Protein AF-0000000085743441 (afdb_homodimer)

Secondary structure (DSSP, 8-state):
------------SBSEE--STT-SSPEEPPTTEEBSSSS--SGGG-EEPPTTB-TTS--TTSS-PBPTTEE-SBTTS--EE--STTEE-TTBS-EEPTTEE----STTB-HHHHHHHHHHHH--STT--GGGSB--SBEEPPEE-SSTTTB------SGGGGS--BPTTEESGGG-EEPTTEEEETTEEEEPPPHHHHHHHHHHHHHHHHHHHHHHHHHHHHHHHTTTSSS-PPPHHHHHHHHHHHHHHHHHHHHHHHHH-TT----TTHHHHHHHHHHTS--HHHHHHGGGGTSTT----HHHHHHHHHHHHHHHHHHHHHHHHHHHHHHHH-TTS-HHHHHHHHHHHHHHHHHHHHHHHHHHHHHHHHHHHTTSGGGEEEEE-EE--SSS-----EEEEESS-TTSBSSS-HHHHHHHHHHIIIIIIHHHHHHHHHHHHHH-------------SSS-----------TTTS----HHHHHHHTTB-GGGTTHHHHHHHHHHHHHHHHHHH-TT-HHHHHHHHHHHHHHHHHHHHH--BSSHHHHHHHHHHHHHHHHHHHHHHS---GGGHHHHHHHHHHHHHHHHHHHHHHHHHHHHHHHHHHHHHHHHHT---------/------------SBSEE--STT-SSPEEPPTTEEBSSSS--SGGG-EEPPTTB-TTS--TTSS-PBPTTEE-SBTTS--EE--STTEE-TTBS-EEPTTEE----STTB-HHHHHHHHHHHH--STT--GGGSB--SBEEPPEE-SSTTTB------SGGGGS--BPTTEESGGG-EEPTTEEEETTEEEEPPPHHHHHHHHHHHHHHHHHHHHHHHHHHHHHHHTTTSSS-PPPHHHHHHHHHHHHHHHHHHHHHHHHH-TT----THHHHHHHHHSS--S-HHHHHHGGGGTSTT----HHHHHHHHHHHHHHHHHHHHHHHHHHHHHHHH-TTS-HHHHHHHHHHHHHHHHHHHHHHHHHHHHHHHHHHHTTSGGGEEEEE-EE--SSS-----EEEEESS-TTSBSSTTHHHHHHHHHHIIIIIIHHHHHHHHHHHHHH-------------SSS-----------TTTS----HHHHHHHTTB-GGGTTHHHHHHHHHHHHHHHHHHH-SS-HHHHHHHHHHHHHHHHHHHHH--BSSHHHHHHHHHHHHHHHHHHHHHHS---GGGHHHHHHHHHHHHHHHHHHHHHHHHHHHHHHHHHHHHHHHHHT---------

Radius of gyration: 42.34 Å; Cα contacts (8 Å, |Δi|>4): 1750; chains: 2; bounding box: 113×166×109 Å

Nearest PDB structures (foldseek):
  2ap3-assembly1_A  TM=2.625E-01  e=8.427E+00  Staphylococcus aureus subsp. aureus MW2
  5oxf-assembly1_C  TM=1.402E-01  e=6.826E+00  Campylobacter jejuni

Structure (mmCIF, N/CA/C/O backbone):
data_AF-0000000085743441-model_v1
#
loop_
_entity.id
_entity.type
_entity.pdbx_description
1 polymer 'Uncharacterized protein'
#
loop_
_atom_site.group_PDB
_atom_site.id
_atom_site.type_symbol
_atom_site.label_atom_id
_atom_site.label_alt_id
_atom_site.label_comp_id
_atom_site.label_asym_id
_atom_site.label_entity_id
_atom_site.label_seq_id
_atom_site.pdbx_PDB_ins_code
_atom_site.Cartn_x
_atom_site.Cartn_y
_atom_site.Cartn_z
_atom_site.occupancy
_atom_site.B_iso_or_equiv
_atom_site.auth_seq_id
_atom_site.auth_comp_id
_atom_site.auth_asym_id
_atom_site.auth_atom_id
_atom_site.pdbx_PDB_model_num
ATOM 1 N N . MET A 1 1 ? 37.531 -74.938 -34.062 1 22.19 1 MET A N 1
ATOM 2 C CA . MET A 1 1 ? 36.188 -74.375 -33.844 1 22.19 1 MET A CA 1
ATOM 3 C C . MET A 1 1 ? 36.188 -73.312 -32.75 1 22.19 1 MET A C 1
ATOM 5 O O . MET A 1 1 ? 36.156 -73.688 -31.562 1 22.19 1 MET A O 1
ATOM 9 N N . GLU A 1 2 ? 37.031 -72.312 -32.781 1 28.19 2 GLU A N 1
ATOM 10 C CA . GLU A 1 2 ? 37.219 -71.188 -31.875 1 28.19 2 GLU A CA 1
ATOM 11 C C . GLU A 1 2 ? 35.875 -70.5 -31.547 1 28.19 2 GLU A C 1
ATOM 13 O O . GLU A 1 2 ? 35.125 -70.188 -32.438 1 28.19 2 GLU A O 1
ATOM 18 N N . MET A 1 3 ? 35.188 -70.875 -30.422 1 28.81 3 MET A N 1
ATOM 19 C CA . MET A 1 3 ? 33.969 -70.312 -29.844 1 28.81 3 MET A CA 1
ATOM 20 C C . MET A 1 3 ? 34 -68.812 -29.859 1 28.81 3 MET A C 1
ATOM 22 O O . MET A 1 3 ? 34.906 -68.188 -29.312 1 28.81 3 MET A O 1
ATOM 26 N N . ALA A 1 4 ? 33.719 -68.25 -31.016 1 35.31 4 ALA A N 1
ATOM 27 C CA . ALA A 1 4 ? 33.562 -66.812 -31.234 1 35.31 4 ALA A CA 1
ATOM 28 C C . ALA A 1 4 ? 32.844 -66.188 -30.062 1 35.31 4 ALA A C 1
ATOM 30 O O . ALA A 1 4 ? 31.812 -66.688 -29.594 1 35.31 4 ALA A O 1
ATOM 31 N N . THR A 1 5 ? 33.562 -65.75 -29.156 1 35.88 5 THR A N 1
ATOM 32 C CA . THR A 1 5 ? 33.156 -64.875 -28.062 1 35.88 5 THR A CA 1
ATOM 33 C C . THR A 1 5 ? 31.969 -63.969 -28.484 1 35.88 5 THR A C 1
ATOM 35 O O . THR A 1 5 ? 32.031 -63.312 -29.516 1 35.88 5 THR A O 1
ATOM 38 N N . GLU A 1 6 ? 30.703 -64.438 -28.312 1 35.22 6 GLU A N 1
ATOM 39 C CA . GLU A 1 6 ? 29.438 -63.719 -28.297 1 35.22 6 GLU A CA 1
ATOM 40 C C . GLU A 1 6 ? 29.609 -62.281 -27.828 1 35.22 6 GLU A C 1
ATOM 42 O O . GLU A 1 6 ? 29.797 -62.031 -26.625 1 35.22 6 GLU A O 1
ATOM 47 N N . THR A 1 7 ? 30.469 -61.5 -28.406 1 38.34 7 THR A N 1
ATOM 48 C CA . THR A 1 7 ? 30.547 -60.094 -28.062 1 38.34 7 THR A CA 1
ATOM 49 C C . THR A 1 7 ? 29.172 -59.5 -27.828 1 38.34 7 THR A C 1
ATOM 51 O O . THR A 1 7 ? 28.359 -59.406 -28.75 1 38.34 7 THR A O 1
ATOM 54 N N . VAL A 1 8 ? 28.422 -59.812 -26.844 1 44.59 8 VAL A N 1
ATOM 55 C CA . VAL A 1 8 ? 27.25 -59.125 -26.328 1 44.59 8 VAL A CA 1
ATOM 56 C C . VAL A 1 8 ? 27.453 -57.625 -26.453 1 44.59 8 VAL A C 1
ATOM 58 O O . VAL A 1 8 ? 28.391 -57.062 -25.891 1 44.59 8 VAL A O 1
ATOM 61 N N . ASN A 1 9 ? 27.328 -57 -27.562 1 50.81 9 ASN A N 1
ATOM 62 C CA . ASN A 1 9 ? 27.297 -55.562 -27.672 1 50.81 9 ASN A CA 1
ATOM 63 C C . ASN A 1 9 ? 26.562 -54.906 -26.5 1 50.81 9 ASN A C 1
ATOM 65 O O . ASN A 1 9 ? 25.375 -55.188 -26.297 1 50.81 9 ASN A O 1
ATOM 69 N N . HIS A 1 10 ? 27.188 -54.562 -25.391 1 65.81 10 HIS A N 1
ATOM 70 C CA . HIS A 1 10 ? 26.797 -53.906 -24.141 1 65.81 10 HIS A CA 1
ATOM 71 C C . HIS A 1 10 ? 25.969 -52.656 -24.422 1 65.81 10 HIS A C 1
ATOM 73 O O . HIS A 1 10 ? 26.469 -51.656 -24.969 1 65.81 10 HIS A O 1
ATOM 79 N N . VAL A 1 11 ? 24.641 -52.844 -24.547 1 79.12 11 VAL A N 1
ATOM 80 C CA . VAL A 1 11 ? 23.734 -51.688 -24.672 1 79.12 11 VAL A CA 1
ATOM 81 C C . VAL A 1 11 ? 23.75 -50.875 -23.391 1 79.12 11 VAL A C 1
ATOM 83 O O . VAL A 1 11 ? 23.5 -51.406 -22.312 1 79.12 11 VAL A O 1
ATOM 86 N N . LYS A 1 12 ? 24.281 -49.656 -23.5 1 82 12 LYS A N 1
ATOM 87 C CA . LYS A 1 12 ? 24.312 -48.75 -22.375 1 82 12 LYS A CA 1
ATOM 88 C C . LYS A 1 12 ? 22.906 -48.344 -21.953 1 82 12 LYS A C 1
ATOM 90 O O . LYS A 1 12 ? 21.953 -48.469 -22.734 1 82 12 LYS A O 1
ATOM 95 N N . LYS A 1 13 ? 22.828 -47.906 -20.672 1 86.5 13 LYS A N 1
ATOM 96 C CA . LYS A 1 13 ? 21.578 -47.344 -20.188 1 86.5 13 LYS A CA 1
ATOM 97 C C . LYS A 1 13 ? 21.047 -46.25 -21.125 1 86.5 13 LYS A C 1
ATOM 99 O O . LYS A 1 13 ? 21.828 -45.5 -21.719 1 86.5 13 LYS A O 1
ATOM 104 N N . GLY A 1 14 ? 19.719 -46.25 -21.203 1 87.69 14 GLY A N 1
ATOM 105 C CA . GLY A 1 14 ? 19.094 -45.25 -22.047 1 87.69 14 GLY A CA 1
ATOM 106 C C . GLY A 1 14 ? 17.969 -45.812 -22.906 1 87.69 14 GLY A C 1
ATOM 107 O O . GLY A 1 14 ? 17.188 -46.625 -22.422 1 87.69 14 GLY A O 1
ATOM 108 N N . GLY A 1 15 ? 17.922 -45.344 -24.172 1 85.38 15 GLY A N 1
ATOM 109 C CA . GLY A 1 15 ? 16.797 -45.656 -25.016 1 85.38 15 GLY A CA 1
ATOM 110 C C . GLY A 1 15 ? 17.078 -46.781 -26 1 85.38 15 GLY A C 1
ATOM 111 O O . GLY A 1 15 ? 16.578 -46.781 -27.125 1 85.38 15 GLY A O 1
ATOM 112 N N . PHE A 1 16 ? 17.969 -47.781 -25.594 1 86.12 16 PHE A N 1
ATOM 113 C CA . PHE A 1 16 ? 18.344 -48.781 -26.578 1 86.12 16 PHE A CA 1
ATOM 114 C C . PHE A 1 16 ? 18.188 -50.188 -25.984 1 86.12 16 PHE A C 1
ATOM 116 O O . PHE A 1 16 ? 18.25 -50.344 -24.766 1 86.12 16 PHE A O 1
ATOM 123 N N . TYR A 1 17 ? 17.797 -51.125 -26.891 1 86.69 17 TYR A N 1
ATOM 124 C CA . TYR A 1 17 ? 17.766 -52.531 -26.547 1 86.69 17 TYR A CA 1
ATOM 125 C C . TYR A 1 17 ? 18.188 -53.406 -27.734 1 86.69 17 TYR A C 1
ATOM 127 O O . TYR A 1 17 ? 18.312 -52.906 -28.844 1 86.69 17 TYR A O 1
ATOM 135 N N . GLN A 1 18 ? 18.594 -54.594 -27.438 1 86 18 GLN A N 1
ATOM 136 C CA . GLN A 1 18 ? 18.969 -55.531 -28.5 1 86 18 GLN A CA 1
ATOM 137 C C . GLN A 1 18 ? 18.422 -56.906 -28.219 1 86 18 GLN A C 1
ATOM 139 O O . GLN A 1 18 ? 18.812 -57.562 -27.25 1 86 18 GLN A O 1
ATOM 144 N N . ASP A 1 19 ? 17.359 -57.281 -29.062 1 82.44 19 ASP A N 1
ATOM 145 C CA . ASP A 1 19 ? 16.703 -58.562 -28.844 1 82.44 19 ASP A CA 1
ATOM 146 C C . ASP A 1 19 ? 17.328 -59.656 -29.703 1 82.44 19 ASP A C 1
ATOM 148 O O . ASP A 1 19 ? 17 -60.812 -29.562 1 82.44 19 ASP A O 1
ATOM 152 N N . LYS A 1 20 ? 18.094 -59.312 -30.672 1 79.5 20 LYS A N 1
ATOM 153 C CA . LYS A 1 20 ? 18.719 -60.312 -31.547 1 79.5 20 LYS A CA 1
ATOM 154 C C . LYS A 1 20 ? 20.156 -60.562 -31.141 1 79.5 20 LYS A C 1
ATOM 156 O O . LYS A 1 20 ? 20.875 -59.656 -30.75 1 79.5 20 LYS A O 1
ATOM 161 N N . ILE A 1 21 ? 20.391 -61.812 -31.062 1 72.62 21 ILE A N 1
ATOM 162 C CA . ILE A 1 21 ? 21.734 -62.219 -30.672 1 72.62 21 ILE A CA 1
ATOM 163 C C . ILE A 1 21 ? 22.703 -61.938 -31.828 1 72.62 21 ILE A C 1
ATOM 165 O O . ILE A 1 21 ? 22.422 -62.281 -32.969 1 72.62 21 ILE A O 1
ATOM 169 N N . GLY A 1 22 ? 23.812 -61.312 -31.656 1 66.44 22 GLY A N 1
ATOM 170 C CA . GLY A 1 22 ? 24.875 -61.156 -32.625 1 66.44 22 GLY A CA 1
ATOM 171 C C . GLY A 1 22 ? 24.781 -59.844 -33.406 1 66.44 22 GLY A C 1
ATOM 172 O O . GLY A 1 22 ? 25.641 -59.562 -34.25 1 66.44 22 GLY A O 1
ATOM 173 N N . TYR A 1 23 ? 23.641 -59.156 -33.375 1 69 23 TYR A N 1
ATOM 174 C CA . TYR A 1 23 ? 23.484 -57.906 -34.125 1 69 23 TYR A CA 1
ATOM 175 C C . TYR A 1 23 ? 24.125 -56.75 -33.438 1 69 23 TYR A C 1
ATOM 177 O O . TYR A 1 23 ? 24.078 -56.625 -32.188 1 69 23 TYR A O 1
ATOM 185 N N . ARG A 1 24 ? 24.938 -56 -34.219 1 64.38 24 ARG A N 1
ATOM 186 C CA . ARG A 1 24 ? 25.75 -54.906 -33.688 1 64.38 24 ARG A CA 1
ATOM 187 C C . ARG A 1 24 ? 24.922 -53.656 -33.438 1 64.38 24 ARG A C 1
ATOM 189 O O . ARG A 1 24 ? 25.234 -52.875 -32.531 1 64.38 24 ARG A O 1
ATOM 196 N N . ARG A 1 25 ? 23.844 -53.531 -34.188 1 78.62 25 ARG A N 1
ATOM 197 C CA . ARG A 1 25 ? 23.125 -52.25 -34.031 1 78.62 25 ARG A CA 1
ATOM 198 C C . ARG A 1 25 ? 21.969 -52.406 -33.062 1 78.62 25 ARG A C 1
ATOM 200 O O . ARG A 1 25 ? 21.109 -53.281 -33.219 1 78.62 25 ARG A O 1
ATOM 207 N N . CYS A 1 26 ? 22.078 -51.625 -31.969 1 84.12 26 CYS A N 1
ATOM 208 C CA . CYS A 1 26 ? 21.031 -51.656 -30.953 1 84.12 26 CYS A CA 1
ATOM 209 C C . CYS A 1 26 ? 19.734 -51.031 -31.484 1 84.12 26 CYS A C 1
ATOM 211 O O . CYS A 1 26 ? 19.781 -50.094 -32.281 1 84.12 26 CYS A O 1
ATOM 213 N N . LYS A 1 27 ? 18.562 -51.594 -31.156 1 87.81 27 LYS A N 1
ATOM 214 C CA . LYS A 1 27 ? 17.266 -51.062 -31.5 1 87.81 27 LYS A CA 1
ATOM 215 C C . LYS A 1 27 ? 16.828 -50 -30.5 1 87.81 27 LYS A C 1
ATOM 217 O O . LYS A 1 27 ? 17.25 -50 -29.344 1 87.81 27 LYS A O 1
ATOM 222 N N . LYS A 1 28 ? 16.031 -49.062 -30.953 1 89.31 28 LYS A N 1
ATOM 223 C CA . LYS A 1 28 ? 15.586 -47.969 -30.094 1 89.31 28 LYS A CA 1
ATOM 224 C C . LYS A 1 28 ? 14.266 -48.312 -29.422 1 89.31 28 LYS A C 1
ATOM 226 O O . LYS A 1 28 ? 13.391 -48.938 -30.031 1 89.31 28 LYS A O 1
ATOM 231 N N . CYS A 1 29 ? 14.203 -47.969 -28.125 1 91.5 29 CYS A N 1
ATOM 232 C CA . CYS A 1 29 ? 12.914 -48 -27.438 1 91.5 29 CYS A CA 1
ATOM 233 C C . CYS A 1 29 ? 11.961 -46.969 -28.047 1 91.5 29 CYS A C 1
ATOM 235 O O . CYS A 1 29 ? 12.383 -46.094 -28.797 1 91.5 29 CYS A O 1
ATOM 237 N N . HIS A 1 30 ? 10.648 -47.125 -27.703 1 90.62 30 HIS A N 1
ATOM 238 C CA . HIS A 1 30 ? 9.672 -46.156 -28.156 1 90.62 30 HIS A CA 1
ATOM 239 C C . HIS A 1 30 ? 9.914 -44.781 -27.516 1 90.62 30 HIS A C 1
ATOM 241 O O . HIS A 1 30 ? 10.578 -44.688 -26.469 1 90.62 30 HIS A O 1
ATOM 247 N N . GLU A 1 31 ? 9.383 -43.75 -28.141 1 91.5 31 GLU A N 1
ATOM 248 C CA . GLU A 1 31 ? 9.43 -42.406 -27.531 1 91.5 31 GLU A CA 1
ATOM 249 C C . GLU A 1 31 ? 8.828 -42.438 -26.125 1 91.5 31 GLU A C 1
ATOM 251 O O . GLU A 1 31 ? 7.805 -43.062 -25.891 1 91.5 31 GLU A O 1
ATOM 256 N N . GLY A 1 32 ? 9.547 -41.75 -25.219 1 93 32 GLY A N 1
ATOM 257 C CA . GLY A 1 32 ? 9.055 -41.625 -23.859 1 93 32 GLY A CA 1
ATOM 258 C C . GLY A 1 32 ? 9.414 -42.812 -22.984 1 93 32 GLY A C 1
ATOM 259 O O . GLY A 1 32 ? 8.922 -42.938 -21.859 1 93 32 GLY A O 1
ATOM 260 N N . THR A 1 33 ? 10.156 -43.781 -23.5 1 92.94 33 THR A N 1
ATOM 261 C CA . THR A 1 33 ? 10.562 -44.938 -22.719 1 92.94 33 THR A CA 1
ATOM 262 C C . THR A 1 33 ? 12.086 -45.062 -22.703 1 92.94 33 THR A C 1
ATOM 264 O O . THR A 1 33 ? 12.773 -44.469 -23.562 1 92.94 33 THR A O 1
ATOM 267 N N . PHE A 1 34 ? 12.602 -45.75 -21.703 1 92.69 34 PHE A N 1
ATOM 268 C CA . PHE A 1 34 ? 14.039 -45.938 -21.594 1 92.69 34 PHE A CA 1
ATOM 269 C C . PHE A 1 34 ? 14.352 -47.188 -20.75 1 92.69 34 PHE A C 1
ATOM 271 O O . PHE A 1 34 ? 13.438 -47.812 -20.203 1 92.69 34 PHE A O 1
ATOM 278 N N . VAL A 1 35 ? 15.594 -47.531 -20.719 1 91.94 35 VAL A N 1
ATOM 279 C CA . VAL A 1 35 ? 16.062 -48.656 -19.922 1 91.94 35 VAL A CA 1
ATOM 280 C C . VAL A 1 35 ? 17.047 -48.188 -18.875 1 91.94 35 VAL A C 1
ATOM 282 O O . VAL A 1 35 ? 18.016 -47.469 -19.188 1 91.94 35 VAL A O 1
ATOM 285 N N . ASN A 1 36 ? 16.766 -48.469 -17.594 1 88.31 36 ASN A N 1
ATOM 286 C CA . ASN A 1 36 ? 17.625 -48.031 -16.5 1 88.31 36 ASN A CA 1
ATOM 287 C C . ASN A 1 36 ? 18.734 -49.031 -16.203 1 88.31 36 ASN A C 1
ATOM 289 O O . ASN A 1 36 ? 19.5 -48.844 -15.258 1 88.31 36 ASN A O 1
ATOM 293 N N . THR A 1 37 ? 18.766 -50.094 -16.922 1 85.06 37 THR A N 1
ATOM 294 C CA . THR A 1 37 ? 19.797 -51.125 -16.719 1 85.06 37 THR A CA 1
ATOM 295 C C . THR A 1 37 ? 20.641 -51.281 -17.984 1 85.06 37 THR A C 1
ATOM 297 O O . THR A 1 37 ? 20.219 -50.906 -19.078 1 85.06 37 THR A O 1
ATOM 300 N N . SER A 1 38 ? 21.844 -51.75 -17.688 1 81.19 38 SER A N 1
ATOM 301 C CA . SER A 1 38 ? 22.703 -52.062 -18.844 1 81.19 38 SER A CA 1
ATOM 302 C C . SER A 1 38 ? 22.344 -53.406 -19.438 1 81.19 38 SER A C 1
ATOM 304 O O . SER A 1 38 ? 21.812 -54.281 -18.75 1 81.19 38 SER A O 1
ATOM 306 N N . SER A 1 39 ? 22.406 -53.562 -20.734 1 79.38 39 SER A N 1
ATOM 307 C CA . SER A 1 39 ? 22.281 -54.812 -21.469 1 79.38 39 SER A CA 1
ATOM 308 C C . SER A 1 39 ? 20.828 -55.25 -21.578 1 79.38 39 SER A C 1
ATOM 310 O O . SER A 1 39 ? 20.484 -56.406 -21.281 1 79.38 39 SER A O 1
ATOM 312 N N . ALA A 1 40 ? 20.016 -54.219 -21.984 1 83.62 40 ALA A N 1
ATOM 313 C CA . ALA A 1 40 ? 18.609 -54.562 -22.219 1 83.62 40 ALA A CA 1
ATOM 314 C C . ALA A 1 40 ? 18.469 -55.5 -23.406 1 83.62 40 ALA A C 1
ATOM 316 O O . ALA A 1 40 ? 19.016 -55.25 -24.484 1 83.62 40 ALA A O 1
ATOM 317 N N . SER A 1 41 ? 17.656 -56.625 -23.234 1 83.12 41 SER A N 1
ATOM 318 C CA . SER A 1 41 ? 17.594 -57.688 -24.25 1 83.12 41 SER A CA 1
ATOM 319 C C . SER A 1 41 ? 16.203 -57.75 -24.906 1 83.12 41 SER A C 1
ATOM 321 O O . SER A 1 41 ? 15.953 -58.594 -25.75 1 83.12 41 SER A O 1
ATOM 323 N N . SER A 1 42 ? 15.32 -57 -24.422 1 85.38 42 SER A N 1
ATOM 324 C CA . SER A 1 42 ? 13.977 -57.031 -25 1 85.38 42 SER A CA 1
ATOM 325 C C . SER A 1 42 ? 13.281 -55.688 -24.875 1 85.38 42 SER A C 1
ATOM 327 O O . SER A 1 42 ? 13.656 -54.844 -24.047 1 85.38 42 SER A O 1
ATOM 329 N N . LEU A 1 43 ? 12.258 -55.562 -25.719 1 86.62 43 LEU A N 1
ATOM 330 C CA . LEU A 1 43 ? 11.438 -54.344 -25.688 1 86.62 43 LEU A CA 1
ATOM 331 C C . LEU A 1 43 ? 10.703 -54.219 -24.359 1 86.62 43 LEU A C 1
ATOM 333 O O . LEU A 1 43 ? 10.375 -53.125 -23.922 1 86.62 43 LEU A O 1
ATOM 337 N N . ASP A 1 44 ? 10.508 -55.375 -23.672 1 86.62 44 ASP A N 1
ATOM 338 C CA . ASP A 1 44 ? 9.805 -55.438 -22.406 1 86.62 44 ASP A CA 1
ATOM 339 C C . ASP A 1 44 ? 10.57 -54.688 -21.312 1 86.62 44 ASP A C 1
ATOM 341 O O . ASP A 1 44 ? 9.992 -54.281 -20.297 1 86.62 44 ASP A O 1
ATOM 345 N N . GLN A 1 45 ? 11.836 -54.469 -21.562 1 89 45 GLN A N 1
ATOM 346 C CA . GLN A 1 45 ? 12.664 -53.781 -20.562 1 89 45 GLN A CA 1
ATOM 347 C C . GLN A 1 45 ? 12.602 -52.281 -20.734 1 89 45 GLN A C 1
ATOM 349 O O . GLN A 1 45 ? 13.07 -51.531 -19.859 1 89 45 GLN A O 1
ATOM 354 N N . CYS A 1 46 ? 11.953 -51.812 -21.859 1 91.12 46 CYS A N 1
ATOM 355 C CA . CYS A 1 46 ? 11.734 -50.406 -22.062 1 91.12 46 CYS A CA 1
ATOM 356 C C . CYS A 1 46 ? 10.562 -49.906 -21.234 1 91.12 46 CYS A C 1
ATOM 358 O O . CYS A 1 46 ? 9.406 -50.25 -21.516 1 91.12 46 CYS A O 1
ATOM 360 N N . ARG A 1 47 ? 10.969 -49.125 -20.203 1 90.5 47 ARG A N 1
ATOM 361 C CA . ARG A 1 47 ? 9.953 -48.562 -19.312 1 90.5 47 ARG A CA 1
ATOM 362 C C . ARG A 1 47 ? 9.773 -47.062 -19.547 1 90.5 47 ARG A C 1
ATOM 364 O O . ARG A 1 47 ? 10.625 -46.438 -20.156 1 90.5 47 ARG A O 1
ATOM 371 N N . VAL A 1 48 ? 8.641 -46.594 -19.031 1 92.62 48 VAL A N 1
ATOM 372 C CA . VAL A 1 48 ? 8.32 -45.188 -19.203 1 92.62 48 VAL A CA 1
ATOM 373 C C . VAL A 1 48 ? 9.359 -44.312 -18.484 1 92.62 48 VAL A C 1
ATOM 375 O O . VAL A 1 48 ? 9.781 -44.625 -17.375 1 92.62 48 VAL A O 1
ATOM 378 N N . CYS A 1 49 ? 9.711 -43.25 -19.156 1 93.12 49 CYS A N 1
ATOM 379 C CA . CYS A 1 49 ? 10.656 -42.281 -18.562 1 93.12 49 CYS A CA 1
ATOM 380 C C . CYS A 1 49 ? 10.109 -41.719 -17.266 1 93.12 49 CYS A C 1
ATOM 382 O O . CYS A 1 49 ? 8.891 -41.625 -17.078 1 93.12 49 CYS A O 1
ATOM 384 N N . PRO A 1 50 ? 11.016 -41.312 -16.375 1 91.69 50 PRO A N 1
ATOM 385 C CA . PRO A 1 50 ? 10.586 -40.781 -15.07 1 91.69 50 PRO A CA 1
ATOM 386 C C . PRO A 1 50 ? 9.742 -39.531 -15.188 1 91.69 50 PRO A C 1
ATOM 388 O O . PRO A 1 50 ? 9.641 -38.938 -16.281 1 91.69 50 PRO A O 1
ATOM 391 N N . GLU A 1 51 ? 9.227 -39.125 -14.016 1 89.62 51 GLU A N 1
ATOM 392 C CA . GLU A 1 51 ? 8.312 -38 -13.945 1 89.62 51 GLU A CA 1
ATOM 393 C C . GLU A 1 51 ? 9.016 -36.719 -14.352 1 89.62 51 GLU A C 1
ATOM 395 O O . GLU A 1 51 ? 10.18 -36.5 -14.008 1 89.62 51 GLU A O 1
ATOM 400 N N . GLY A 1 52 ? 8.25 -35.812 -15.062 1 91.19 52 GLY A N 1
ATOM 401 C CA . GLY A 1 52 ? 8.766 -34.5 -15.43 1 91.19 52 GLY A CA 1
ATOM 402 C C . GLY A 1 52 ? 9.5 -34.5 -16.75 1 91.19 52 GLY A C 1
ATOM 403 O O . GLY A 1 52 ? 9.953 -33.438 -17.219 1 91.19 52 GLY A O 1
ATOM 404 N N . THR A 1 53 ? 9.609 -35.656 -17.391 1 92.75 53 THR A N 1
ATOM 405 C CA . THR A 1 53 ? 10.336 -35.781 -18.656 1 92.75 53 THR A CA 1
ATOM 406 C C . THR A 1 53 ? 9.383 -35.656 -19.844 1 92.75 53 THR A C 1
ATOM 408 O O . THR A 1 53 ? 8.172 -35.812 -19.703 1 92.75 53 THR A O 1
ATOM 411 N N . ASP A 1 54 ? 9.977 -35.219 -20.906 1 90.75 54 ASP A N 1
ATOM 412 C CA . ASP A 1 54 ? 9.234 -35.125 -22.156 1 90.75 54 ASP A CA 1
ATOM 413 C C . ASP A 1 54 ? 9.055 -36.5 -22.812 1 90.75 54 ASP A C 1
ATOM 415 O O . ASP A 1 54 ? 10.016 -37.062 -23.312 1 90.75 54 ASP A O 1
ATOM 419 N N . GLN A 1 55 ? 7.82 -36.969 -22.969 1 88.69 55 GLN A N 1
ATOM 420 C CA . GLN A 1 55 ? 7.535 -38.312 -23.406 1 88.69 55 GLN A CA 1
ATOM 421 C C . GLN A 1 55 ? 7.449 -38.406 -24.922 1 88.69 55 GLN A C 1
ATOM 423 O O . GLN A 1 55 ? 7.223 -39.5 -25.484 1 88.69 55 GLN A O 1
ATOM 428 N N . THR A 1 56 ? 7.602 -37.281 -25.531 1 87.88 56 THR A N 1
ATOM 429 C CA . THR A 1 56 ? 7.469 -37.25 -26.984 1 87.88 56 THR A CA 1
ATOM 430 C C . THR A 1 56 ? 8.828 -37.406 -27.656 1 87.88 56 THR A C 1
ATOM 432 O O . THR A 1 56 ? 8.922 -37.469 -28.891 1 87.88 56 THR A O 1
ATOM 435 N N . LYS A 1 57 ? 9.836 -37.562 -26.891 1 88.69 57 LYS A N 1
ATOM 436 C CA . LYS A 1 57 ? 11.18 -37.656 -27.453 1 88.69 57 LYS A CA 1
ATOM 437 C C . LYS A 1 57 ? 11.844 -38.969 -27.094 1 88.69 57 LYS A C 1
ATOM 439 O O . LYS A 1 57 ? 11.414 -39.656 -26.156 1 88.69 57 LYS A O 1
ATOM 444 N N . LEU A 1 58 ? 12.789 -39.312 -27.891 1 91.81 58 LEU A N 1
ATOM 445 C CA . LEU A 1 58 ? 13.594 -40.5 -27.609 1 91.81 58 LEU A CA 1
ATOM 446 C C . LEU A 1 58 ? 14.539 -40.25 -26.438 1 91.81 58 LEU A C 1
ATOM 448 O O . LEU A 1 58 ? 15.031 -39.125 -26.25 1 91.81 58 LEU A O 1
ATOM 452 N N . ALA A 1 59 ? 14.742 -41.188 -25.656 1 91.88 59 ALA A N 1
ATOM 453 C CA . ALA A 1 59 ? 15.555 -41.062 -24.438 1 91.88 59 ALA A CA 1
ATOM 454 C C . ALA A 1 59 ? 17.031 -40.938 -24.797 1 91.88 59 ALA A C 1
ATOM 456 O O . ALA A 1 59 ? 17.781 -40.25 -24.109 1 91.88 59 ALA A O 1
ATOM 457 N N . ASN A 1 60 ? 17.5 -41.781 -25.891 1 89 60 ASN A N 1
ATOM 458 C CA . ASN A 1 60 ? 18.922 -41.875 -26.219 1 89 60 ASN A CA 1
ATOM 459 C C . ASN A 1 60 ? 19.734 -42.406 -25.062 1 89 60 ASN A C 1
ATOM 461 O O . ASN A 1 60 ? 19.484 -43.531 -24.562 1 89 60 ASN A O 1
ATOM 465 N N . TYR A 1 61 ? 20.766 -41.688 -24.562 1 90.88 61 TYR A N 1
ATOM 466 C CA . TYR A 1 61 ? 21.625 -42.156 -23.484 1 90.88 61 TYR A CA 1
ATOM 467 C C . TYR A 1 61 ? 21.281 -41.469 -22.172 1 90.88 61 TYR A C 1
ATOM 469 O O . TYR A 1 61 ? 22.188 -41.094 -21.422 1 90.88 61 TYR A O 1
ATOM 477 N N . ARG A 1 62 ? 20.062 -41.219 -21.891 1 92.31 62 ARG A N 1
ATOM 478 C CA . ARG A 1 62 ? 19.531 -40.625 -20.672 1 92.31 62 ARG A CA 1
ATOM 479 C C . ARG A 1 62 ? 18.109 -41.125 -20.422 1 92.31 62 ARG A C 1
ATOM 481 O O . ARG A 1 62 ? 17.578 -41.938 -21.203 1 92.31 62 ARG A O 1
ATOM 488 N N . ALA A 1 63 ? 17.516 -40.688 -19.312 1 92.69 63 ALA A N 1
ATOM 489 C CA . ALA A 1 63 ? 16.109 -41.031 -19.047 1 92.69 63 ALA A CA 1
ATOM 490 C C . ALA A 1 63 ? 15.18 -40 -19.672 1 92.69 63 ALA A C 1
ATOM 492 O O . ALA A 1 63 ? 14.391 -39.375 -18.953 1 92.69 63 ALA A O 1
ATOM 493 N N . CYS A 1 64 ? 15.273 -39.688 -20.906 1 92.56 64 CYS A N 1
ATOM 494 C CA . CYS A 1 64 ? 14.5 -38.719 -21.672 1 92.56 64 CYS A CA 1
ATOM 495 C C . CYS A 1 64 ? 14.844 -37.312 -21.25 1 92.56 64 CYS A C 1
ATOM 497 O O . CYS A 1 64 ? 15.414 -37.094 -20.188 1 92.56 64 CYS A O 1
ATOM 499 N N . PHE A 1 65 ? 14.555 -36.344 -22.031 1 93.19 65 PHE A N 1
ATOM 500 C CA . PHE A 1 65 ? 14.758 -34.938 -21.719 1 93.19 65 PHE A CA 1
ATOM 501 C C . PHE A 1 65 ? 13.641 -34.438 -20.828 1 93.19 65 PHE A C 1
ATOM 503 O O . PHE A 1 65 ? 12.508 -34.906 -20.875 1 93.19 65 PHE A O 1
ATOM 510 N N . CYS A 1 66 ? 14.016 -33.531 -19.984 1 93.75 66 CYS A N 1
ATOM 511 C CA . CYS A 1 66 ? 13.008 -32.906 -19.125 1 93.75 66 CYS A CA 1
ATOM 512 C C . CYS A 1 66 ? 12.039 -32.062 -19.938 1 93.75 66 CYS A C 1
ATOM 514 O O . CYS A 1 66 ? 12.391 -31.562 -21 1 93.75 66 CYS A O 1
ATOM 516 N N . LYS A 1 67 ? 10.836 -31.922 -19.359 1 90.94 67 LYS A N 1
ATOM 517 C CA . LYS A 1 67 ? 9.883 -30.969 -19.922 1 90.94 67 LYS A CA 1
ATOM 518 C C . LYS A 1 67 ? 10.383 -29.531 -19.766 1 90.94 67 LYS A C 1
ATOM 520 O O . LYS A 1 67 ? 11.32 -29.281 -19.016 1 90.94 67 LYS A O 1
ATOM 525 N N . THR A 1 68 ? 9.719 -28.672 -20.5 1 88.06 68 THR A N 1
ATOM 526 C CA . THR A 1 68 ? 10.07 -27.266 -20.359 1 88.06 68 THR A CA 1
ATOM 527 C C . THR A 1 68 ? 9.805 -26.781 -18.938 1 88.06 68 THR A C 1
ATOM 529 O O . THR A 1 68 ? 8.773 -27.125 -18.344 1 88.06 68 THR A O 1
ATOM 532 N N . ASN A 1 69 ? 10.695 -26.109 -18.297 1 89.12 69 ASN A N 1
ATOM 533 C CA . ASN A 1 69 ? 10.633 -25.531 -16.969 1 89.12 69 ASN A CA 1
ATOM 534 C C . ASN A 1 69 ? 10.867 -26.578 -15.883 1 89.12 69 ASN A C 1
ATOM 536 O O . ASN A 1 69 ? 10.438 -26.406 -14.742 1 89.12 69 ASN A O 1
ATOM 540 N N . TYR A 1 70 ? 11.344 -27.703 -16.328 1 92.12 70 TYR A N 1
ATOM 541 C CA . TYR A 1 70 ? 11.758 -28.734 -15.391 1 92.12 70 TYR A CA 1
ATOM 542 C C . TYR A 1 70 ? 13.266 -28.922 -15.398 1 92.12 70 TYR A C 1
ATOM 544 O O . TYR A 1 70 ? 13.914 -28.688 -16.422 1 92.12 70 TYR A O 1
ATOM 552 N N . SER A 1 71 ? 13.789 -29.281 -14.273 1 92.94 71 SER A N 1
ATOM 553 C CA . SER A 1 71 ? 15.219 -29.547 -14.156 1 92.94 71 SER A CA 1
ATOM 554 C C . SER A 1 71 ? 15.477 -30.828 -13.367 1 92.94 71 SER A C 1
ATOM 556 O O . SER A 1 71 ? 14.57 -31.359 -12.727 1 92.94 71 SER A O 1
ATOM 558 N N . ARG A 1 72 ? 16.641 -31.391 -13.539 1 94.19 72 ARG A N 1
ATOM 559 C CA . ARG A 1 72 ? 17 -32.625 -12.828 1 94.19 72 ARG A CA 1
ATOM 560 C C . ARG A 1 72 ? 18.391 -32.5 -12.227 1 94.19 72 ARG A C 1
ATOM 562 O O . ARG A 1 72 ? 19.203 -31.672 -12.656 1 94.19 72 ARG A O 1
ATOM 569 N N . ILE A 1 73 ? 18.688 -33.344 -11.211 1 91.62 73 ILE A N 1
ATOM 570 C CA . ILE A 1 73 ? 19.984 -33.375 -10.562 1 91.62 73 ILE A CA 1
ATOM 571 C C . ILE A 1 73 ? 20.641 -34.75 -10.781 1 91.62 73 ILE A C 1
ATOM 573 O O . ILE A 1 73 ? 21.719 -35.031 -10.258 1 91.62 73 ILE A O 1
ATOM 577 N N . ASN A 1 74 ? 19.922 -35.562 -11.547 1 93.94 74 ASN A N 1
ATOM 578 C CA . ASN A 1 74 ? 20.422 -36.906 -11.914 1 93.94 74 ASN A CA 1
ATOM 579 C C . ASN A 1 74 ? 20.031 -37.25 -13.352 1 93.94 74 ASN A C 1
ATOM 581 O O . ASN A 1 74 ? 18.859 -37.188 -13.711 1 93.94 74 ASN A O 1
ATOM 585 N N . ARG A 1 75 ? 20.984 -37.656 -14.125 1 94 75 ARG A N 1
ATOM 586 C CA . ARG A 1 75 ? 20.828 -37.906 -15.555 1 94 75 ARG A CA 1
ATOM 587 C C . ARG A 1 75 ? 19.734 -38.938 -15.812 1 94 75 ARG A C 1
ATOM 589 O O . ARG A 1 75 ? 19.094 -38.906 -16.859 1 94 75 ARG A O 1
ATOM 596 N N . PHE A 1 76 ? 19.516 -39.938 -14.898 1 93.94 76 PHE A N 1
ATOM 597 C CA . PHE A 1 76 ? 18.641 -41.062 -15.156 1 93.94 76 PHE A CA 1
ATOM 598 C C . PHE A 1 76 ? 17.469 -41.062 -14.195 1 93.94 76 PHE A C 1
ATOM 600 O O . PHE A 1 76 ? 16.797 -42.094 -14.031 1 93.94 76 PHE A O 1
ATOM 607 N N . MET A 1 77 ? 17.281 -39.875 -13.516 1 92.5 77 MET A N 1
ATOM 608 C CA . MET A 1 77 ? 16.188 -39.812 -12.539 1 92.5 77 MET A CA 1
ATOM 609 C C . MET A 1 77 ? 15.156 -38.781 -12.961 1 92.5 77 MET A C 1
ATOM 611 O O . MET A 1 77 ? 15.188 -38.281 -14.086 1 92.5 77 MET A O 1
ATOM 615 N N . GLU A 1 78 ? 14.234 -38.5 -12.094 1 93.19 78 GLU A N 1
ATOM 616 C CA . GLU A 1 78 ? 13.078 -37.656 -12.398 1 93.19 78 GLU A CA 1
ATOM 617 C C . GLU A 1 78 ? 13.484 -36.188 -12.523 1 93.19 78 GLU A C 1
ATOM 619 O O . GLU A 1 78 ? 14.578 -35.812 -12.117 1 93.19 78 GLU A O 1
ATOM 624 N N . CYS A 1 79 ? 12.617 -35.438 -13.234 1 93.31 79 CYS A N 1
ATOM 625 C CA . CYS A 1 79 ? 12.734 -34 -13.367 1 93.31 79 CYS A CA 1
ATOM 626 C C . CYS A 1 79 ? 11.734 -33.281 -12.469 1 93.31 79 CYS A C 1
ATOM 628 O O . CYS A 1 79 ? 10.594 -33.75 -12.312 1 93.31 79 CYS A O 1
ATOM 630 N N . SER A 1 80 ? 12.211 -32.281 -11.797 1 89.62 80 SER A N 1
ATOM 631 C CA . SER A 1 80 ? 11.344 -31.516 -10.914 1 89.62 80 SER A CA 1
ATOM 632 C C . SER A 1 80 ? 11.023 -30.156 -11.5 1 89.62 80 SER A C 1
ATOM 634 O O . SER A 1 80 ? 11.852 -29.562 -12.195 1 89.62 80 SER A O 1
ATOM 636 N N . PHE A 1 81 ? 9.773 -29.688 -11.188 1 87.69 81 PHE A N 1
ATOM 637 C CA . PHE A 1 81 ? 9.32 -28.391 -11.688 1 87.69 81 PHE A CA 1
ATOM 638 C C . PHE A 1 81 ? 10.117 -27.266 -11.039 1 87.69 81 PHE A C 1
ATOM 640 O O . PHE A 1 81 ? 10.375 -27.297 -9.836 1 87.69 81 PHE A O 1
ATOM 647 N N . CYS A 1 82 ? 10.43 -26.328 -11.945 1 86.88 82 CYS A N 1
ATOM 648 C CA . CYS A 1 82 ? 11.148 -25.141 -11.484 1 86.88 82 CYS A CA 1
ATOM 649 C C . CYS A 1 82 ? 10.188 -24.047 -11.039 1 86.88 82 CYS A C 1
ATOM 651 O O . CYS A 1 82 ? 9.664 -23.312 -11.867 1 86.88 82 CYS A O 1
ATOM 653 N N . PHE A 1 83 ? 9.883 -23.906 -9.758 1 78.69 83 PHE A N 1
ATOM 654 C CA . PHE A 1 83 ? 8.922 -22.953 -9.234 1 78.69 83 PHE A CA 1
ATOM 655 C C . PHE A 1 83 ? 9.609 -21.641 -8.859 1 78.69 83 PHE A C 1
ATOM 657 O O . PHE A 1 83 ? 8.961 -20.594 -8.781 1 78.69 83 PHE A O 1
ATOM 664 N N . GLU A 1 84 ? 10.859 -21.625 -8.797 1 81 84 GLU A N 1
ATOM 665 C CA . GLU A 1 84 ? 11.594 -20.484 -8.258 1 81 84 GLU A CA 1
ATOM 666 C C . GLU A 1 84 ? 11.641 -19.344 -9.258 1 81 84 GLU A C 1
ATOM 668 O O . GLU A 1 84 ? 11.891 -19.562 -10.445 1 81 84 GLU A O 1
ATOM 673 N N . GLU A 1 85 ? 11.375 -18.25 -8.688 1 84.25 85 GLU A N 1
ATOM 674 C CA . GLU A 1 85 ? 11.492 -17.062 -9.523 1 84.25 85 GLU A CA 1
ATOM 675 C C . GLU A 1 85 ? 12.945 -16.766 -9.875 1 84.25 85 GLU A C 1
ATOM 677 O O . GLU A 1 85 ? 13.844 -16.969 -9.047 1 84.25 85 GLU A O 1
ATOM 682 N N . GLY A 1 86 ? 13.234 -16.531 -11.094 1 87 86 GLY A N 1
ATOM 683 C CA . GLY A 1 86 ? 14.57 -16.109 -11.492 1 87 86 GLY A CA 1
ATOM 684 C C . GLY A 1 86 ? 15.414 -17.25 -12.039 1 87 86 GLY A C 1
ATOM 685 O O . GLY A 1 86 ? 16.578 -17.047 -12.414 1 87 86 GLY A O 1
ATOM 686 N N . VAL A 1 87 ? 14.867 -18.438 -12 1 86.62 87 VAL A N 1
ATOM 687 C CA . VAL A 1 87 ? 15.602 -19.594 -12.5 1 86.62 87 VAL A CA 1
ATOM 688 C C . VAL A 1 87 ? 15.016 -20.047 -13.836 1 86.62 87 VAL A C 1
ATOM 690 O O . VAL A 1 87 ? 13.797 -20.031 -14.023 1 86.62 87 VAL A O 1
ATOM 693 N N . ASN A 1 88 ? 15.914 -20.281 -14.734 1 84.88 88 ASN A N 1
ATOM 694 C CA . ASN A 1 88 ? 15.547 -20.875 -16.016 1 84.88 88 ASN A CA 1
ATOM 695 C C . ASN A 1 88 ? 15.914 -22.359 -16.078 1 84.88 88 ASN A C 1
ATOM 697 O O . ASN A 1 88 ? 17.062 -22.719 -15.82 1 84.88 88 ASN A O 1
ATOM 701 N N . CYS A 1 89 ? 14.898 -23.141 -16.359 1 88.94 89 CYS A N 1
ATOM 702 C CA . CYS A 1 89 ? 15.109 -24.594 -16.422 1 88.94 89 CYS A CA 1
ATOM 703 C C . CYS A 1 89 ? 14.82 -25.125 -17.828 1 88.94 89 CYS A C 1
ATOM 705 O O . CYS A 1 89 ? 14.297 -26.219 -17.984 1 88.94 89 CYS A O 1
ATOM 707 N N . SER A 1 90 ? 15.234 -24.453 -18.875 1 81.69 90 SER A N 1
ATOM 708 C CA . SER A 1 90 ? 14.883 -24.828 -20.234 1 81.69 90 SER A CA 1
ATOM 709 C C . SER A 1 90 ? 15.789 -25.938 -20.75 1 81.69 90 SER A C 1
ATOM 711 O O . SER A 1 90 ? 15.438 -26.625 -21.719 1 81.69 90 SER A O 1
ATOM 713 N N . PHE A 1 91 ? 16.969 -26.297 -20.188 1 84.06 91 PHE A N 1
ATOM 714 C CA . PHE A 1 91 ? 17.922 -27.25 -20.719 1 84.06 91 PHE A CA 1
ATOM 715 C C . PHE A 1 91 ? 18.188 -28.375 -19.719 1 84.06 91 PHE A C 1
ATOM 717 O O . PHE A 1 91 ? 19.297 -28.875 -19.625 1 84.06 91 PHE A O 1
ATOM 724 N N . ASP A 1 92 ? 17.188 -28.734 -18.828 1 90.56 92 ASP A N 1
ATOM 725 C CA . ASP A 1 92 ? 17.203 -29.844 -17.875 1 90.56 92 ASP A CA 1
ATOM 726 C C . ASP A 1 92 ? 17.969 -29.453 -16.609 1 90.56 92 ASP A C 1
ATOM 728 O O . ASP A 1 92 ? 18.141 -30.281 -15.703 1 90.56 92 ASP A O 1
ATOM 732 N N . TYR A 1 93 ? 18.594 -28.375 -16.656 1 89.19 93 TYR A N 1
ATOM 733 C CA . TYR A 1 93 ? 19.312 -27.922 -15.469 1 89.19 93 TYR A CA 1
ATOM 734 C C . TYR A 1 93 ? 18.953 -26.469 -15.141 1 89.19 93 TYR A C 1
ATOM 736 O O . TYR A 1 93 ? 18.328 -25.781 -15.953 1 89.19 93 TYR A O 1
ATOM 744 N N . LYS A 1 94 ? 19.328 -26.062 -13.922 1 85.88 94 LYS A N 1
ATOM 745 C CA . LYS A 1 94 ? 18.969 -24.734 -13.445 1 85.88 94 LYS A CA 1
ATOM 746 C C . LYS A 1 94 ? 20.062 -23.719 -13.766 1 85.88 94 LYS A C 1
ATOM 748 O O . LYS A 1 94 ? 21.25 -24 -13.602 1 85.88 94 LYS A O 1
ATOM 753 N N . PHE A 1 95 ? 19.672 -22.609 -14.336 1 85.19 95 PHE A N 1
ATOM 754 C CA . PHE A 1 95 ? 20.578 -21.469 -14.484 1 85.19 95 PHE A CA 1
ATOM 755 C C . PHE A 1 95 ? 19.828 -20.156 -14.266 1 85.19 95 PHE A C 1
ATOM 757 O O . PHE A 1 95 ? 18.594 -20.125 -14.273 1 85.19 95 PHE A O 1
ATOM 764 N N . LEU A 1 96 ? 20.547 -19.156 -14.102 1 84.88 96 LEU A N 1
ATOM 765 C CA . LEU A 1 96 ? 19.953 -17.906 -13.656 1 84.88 96 LEU A CA 1
ATOM 766 C C . LEU A 1 96 ? 19.391 -17.125 -14.828 1 84.88 96 LEU A C 1
ATOM 768 O O . LEU A 1 96 ? 20 -17.062 -15.898 1 84.88 96 LEU A O 1
ATOM 772 N N . ARG A 1 97 ? 18.219 -16.5 -14.578 1 84.81 97 ARG A N 1
ATOM 773 C CA . ARG A 1 97 ? 17.688 -15.516 -15.516 1 84.81 97 ARG A CA 1
ATOM 774 C C . ARG A 1 97 ? 18.344 -14.156 -15.32 1 84.81 97 ARG A C 1
ATOM 776 O O . ARG A 1 97 ? 18.891 -13.875 -14.25 1 84.81 97 ARG A O 1
ATOM 783 N N . PRO A 1 98 ? 18.281 -13.32 -16.375 1 84.88 98 PRO A N 1
ATOM 784 C CA . PRO A 1 98 ? 18.781 -11.953 -16.172 1 84.88 98 PRO A CA 1
ATOM 785 C C . PRO A 1 98 ? 18.062 -11.219 -15.047 1 84.88 98 PRO A C 1
ATOM 7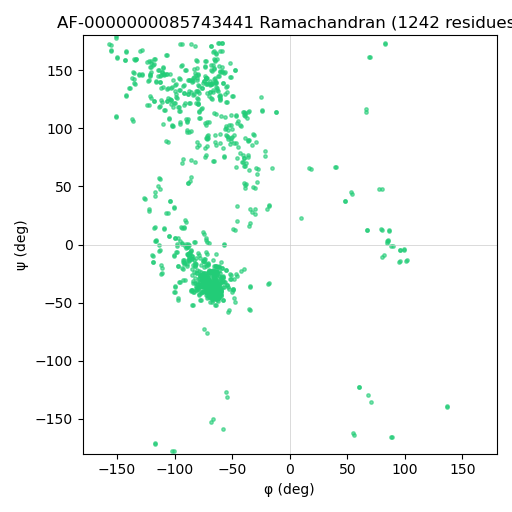87 O O . PRO A 1 98 ? 16.859 -11.383 -14.867 1 84.88 98 PRO A O 1
ATOM 790 N N . GLY A 1 99 ? 18.844 -10.461 -14.242 1 87.38 99 GLY A N 1
ATOM 791 C CA . GLY A 1 99 ? 18.266 -9.664 -13.164 1 87.38 99 GLY A CA 1
ATOM 792 C C . GLY A 1 99 ? 18.297 -10.375 -11.828 1 87.38 99 GLY A C 1
ATOM 793 O O . GLY A 1 99 ? 17.859 -9.82 -10.812 1 87.38 99 GLY A O 1
ATOM 794 N N . TYR A 1 100 ? 18.75 -11.633 -11.844 1 88.62 100 TYR A N 1
ATOM 795 C CA . TYR A 1 100 ? 18.812 -12.422 -10.617 1 88.62 100 TYR A CA 1
ATOM 796 C C . TYR A 1 100 ? 20.234 -12.805 -10.273 1 88.62 100 TYR A C 1
ATOM 798 O O . TYR A 1 100 ? 21.141 -12.68 -11.109 1 88.62 100 TYR A O 1
ATOM 806 N N . TYR A 1 101 ? 20.422 -13.141 -8.992 1 87.56 101 TYR A N 1
ATOM 807 C CA . TYR A 1 101 ? 21.75 -13.391 -8.453 1 87.56 101 TYR A CA 1
ATOM 808 C C . TYR A 1 101 ? 21.734 -14.586 -7.508 1 87.56 101 TYR A C 1
ATOM 810 O O . TYR A 1 101 ? 20.766 -14.805 -6.781 1 87.56 101 TYR A O 1
ATOM 818 N N . TRP A 1 102 ? 22.781 -15.492 -7.684 1 86.75 102 TRP A N 1
ATOM 819 C CA . TRP A 1 102 ? 23 -16.484 -6.648 1 86.75 102 TRP A CA 1
ATOM 820 C C . TRP A 1 102 ? 24.484 -16.625 -6.34 1 86.75 102 TRP A C 1
ATOM 822 O O . TRP A 1 102 ? 25.328 -16.266 -7.156 1 86.75 102 TRP A O 1
ATOM 832 N N . ASN A 1 103 ? 24.844 -16.953 -5.066 1 82.56 103 ASN A N 1
ATOM 833 C CA . ASN A 1 103 ? 26.219 -17.047 -4.578 1 82.56 103 ASN A CA 1
ATOM 834 C C . ASN A 1 103 ? 26.609 -18.484 -4.254 1 82.56 103 ASN A C 1
ATOM 836 O O . ASN A 1 103 ? 25.984 -19.125 -3.408 1 82.56 103 ASN A O 1
ATOM 840 N N . TRP A 1 104 ? 27.75 -18.938 -4.906 1 83.62 104 TRP A N 1
ATOM 841 C CA . TRP A 1 104 ? 28.203 -20.312 -4.742 1 83.62 104 TRP A CA 1
ATOM 842 C C . TRP A 1 104 ? 29.297 -20.406 -3.686 1 83.62 104 TRP A C 1
ATOM 844 O O . TRP A 1 104 ? 29.906 -21.453 -3.484 1 83.62 104 TRP A O 1
ATOM 854 N N . SER A 1 105 ? 29.641 -19.344 -2.98 1 75.56 105 SER A N 1
ATOM 855 C CA . SER A 1 105 ? 30.844 -19.281 -2.146 1 75.56 105 SER A CA 1
ATOM 856 C C . SER A 1 105 ? 30.672 -20.078 -0.863 1 75.56 105 SER A C 1
ATOM 858 O O . SER A 1 105 ? 31.609 -20.234 -0.088 1 75.56 105 SER A O 1
ATOM 860 N N . PHE A 1 106 ? 29.688 -20.844 -0.721 1 73.69 106 PHE A N 1
ATOM 861 C CA . PHE A 1 106 ? 29.5 -21.516 0.555 1 73.69 106 PHE A CA 1
ATOM 862 C C . PHE A 1 106 ? 29.906 -22.984 0.442 1 73.69 106 PHE A C 1
ATOM 864 O O . PHE A 1 106 ? 29.844 -23.578 -0.642 1 73.69 106 PHE A O 1
ATOM 871 N N . PRO A 1 107 ? 30.469 -23.625 1.54 1 68 107 PRO A N 1
ATOM 872 C CA . PRO A 1 107 ? 31.094 -24.938 1.528 1 68 107 PRO A CA 1
ATOM 873 C C . PRO A 1 107 ? 30.172 -26.016 0.956 1 68 107 PRO A C 1
ATOM 875 O O . PRO A 1 107 ? 30.641 -26.969 0.315 1 68 107 PRO A O 1
ATOM 878 N N . LEU A 1 108 ? 28.938 -25.859 1.229 1 68.25 108 LEU A N 1
ATOM 879 C CA . LEU A 1 108 ? 28.047 -26.922 0.744 1 68.25 108 LEU A CA 1
ATOM 880 C C . LEU A 1 108 ? 27.578 -26.609 -0.674 1 68.25 108 LEU A C 1
ATOM 882 O O . LEU A 1 108 ? 26.891 -27.438 -1.289 1 68.25 108 LEU A O 1
ATOM 886 N N . THR A 1 109 ? 28.109 -25.484 -1.073 1 69.12 109 THR A N 1
ATOM 887 C CA . THR A 1 109 ? 27.828 -25.109 -2.455 1 69.12 109 THR A CA 1
ATOM 888 C C . THR A 1 109 ? 29.047 -25.344 -3.342 1 69.12 109 THR A C 1
ATOM 890 O O . THR A 1 109 ? 30.141 -24.875 -3.021 1 69.12 109 THR A O 1
ATOM 893 N N . ASN A 1 110 ? 28.875 -26.391 -4.195 1 80.19 110 ASN A N 1
ATOM 894 C CA . ASN A 1 110 ? 30 -26.688 -5.086 1 80.19 110 ASN A CA 1
ATOM 895 C C . ASN A 1 110 ? 29.672 -26.344 -6.535 1 80.19 110 ASN A C 1
ATOM 897 O O . ASN A 1 110 ? 29 -27.125 -7.223 1 80.19 110 ASN A O 1
ATOM 901 N N . MET A 1 111 ? 30.219 -25.281 -6.926 1 82.88 111 MET A N 1
ATOM 902 C CA . MET A 1 111 ? 29.984 -24.812 -8.289 1 82.88 111 MET A CA 1
ATOM 903 C C . MET A 1 111 ? 30.641 -25.75 -9.305 1 82.88 111 MET A C 1
ATOM 905 O O . MET A 1 111 ? 30.078 -26.016 -10.359 1 82.88 111 MET A O 1
ATOM 909 N N . THR A 1 112 ? 31.75 -26.203 -9 1 82.69 112 THR A N 1
ATOM 910 C CA . THR A 1 112 ? 32.5 -27.062 -9.914 1 82.69 112 THR A CA 1
ATOM 911 C C . THR A 1 112 ? 31.766 -28.391 -10.133 1 82.69 112 THR A C 1
ATOM 913 O O . THR A 1 112 ? 31.672 -28.875 -11.266 1 82.69 112 THR A O 1
ATOM 916 N N . ALA A 1 113 ? 31.328 -28.891 -9.062 1 86.69 113 ALA A N 1
ATOM 917 C CA . ALA A 1 113 ? 30.594 -30.156 -9.172 1 86.69 113 ALA A CA 1
ATOM 918 C C . ALA A 1 113 ? 29.328 -29.984 -10 1 86.69 113 ALA A C 1
ATOM 920 O O . ALA A 1 113 ? 28.984 -30.844 -10.82 1 86.69 113 ALA A O 1
ATOM 921 N N . TYR A 1 114 ? 28.703 -28.922 -9.781 1 88.69 114 TYR A N 1
ATOM 922 C CA . TYR A 1 114 ? 27.484 -28.672 -10.539 1 88.69 114 TYR A CA 1
ATOM 923 C C . TYR A 1 114 ? 27.797 -28.422 -12.008 1 88.69 114 TYR A C 1
ATOM 925 O O . TYR A 1 114 ? 27.078 -28.906 -12.891 1 88.69 114 TYR A O 1
ATOM 933 N N . ALA A 1 115 ? 28.844 -27.703 -12.273 1 86.38 115 ALA A N 1
ATOM 934 C CA . ALA A 1 115 ? 29.25 -27.438 -13.648 1 86.38 115 ALA A CA 1
ATOM 935 C C . ALA A 1 115 ? 29.625 -28.719 -14.375 1 86.38 115 ALA A C 1
ATOM 937 O O . ALA A 1 115 ? 29.297 -28.891 -15.547 1 86.38 115 ALA A O 1
ATOM 938 N N . GLN A 1 116 ? 30.25 -29.594 -13.695 1 87.75 116 GLN A N 1
ATOM 939 C CA . GLN A 1 116 ? 30.609 -30.891 -14.281 1 87.75 116 GLN A CA 1
ATOM 940 C C . GLN A 1 116 ? 29.375 -31.719 -14.578 1 87.75 116 GLN A C 1
ATOM 942 O O . GLN A 1 116 ? 29.297 -32.375 -15.625 1 87.75 116 GLN A O 1
ATOM 947 N N . PHE A 1 117 ? 28.594 -31.688 -13.672 1 91.31 117 PHE A N 1
ATOM 948 C CA . PHE A 1 117 ? 27.328 -32.406 -13.859 1 91.31 117 PHE A CA 1
ATOM 949 C C . PHE A 1 117 ? 26.594 -31.875 -15.078 1 91.31 117 PHE A C 1
ATOM 951 O O . PHE A 1 117 ? 26.141 -32.656 -15.922 1 91.31 117 PHE A O 1
ATOM 958 N N . VAL A 1 118 ? 26.484 -30.562 -15.18 1 89.88 118 VAL A N 1
ATOM 959 C CA . VAL A 1 118 ? 25.75 -29.938 -16.266 1 89.88 118 VAL A CA 1
ATOM 960 C C . VAL A 1 118 ? 26.422 -30.25 -17.609 1 89.88 118 VAL A C 1
ATOM 962 O O . VAL A 1 118 ? 25.75 -30.531 -18.594 1 89.88 118 VAL A O 1
ATOM 965 N N . THR A 1 119 ? 27.703 -30.219 -17.625 1 87.12 119 THR A N 1
ATOM 966 C CA . THR A 1 119 ? 28.438 -30.547 -18.844 1 87.12 119 THR A CA 1
ATOM 967 C C . THR A 1 119 ? 28.188 -31.984 -19.281 1 87.12 119 THR A C 1
ATOM 969 O O . THR A 1 119 ? 27.984 -32.25 -20.453 1 87.12 119 THR A O 1
ATOM 972 N N . ASN A 1 120 ? 28.125 -32.812 -18.297 1 91.12 120 ASN A N 1
ATOM 973 C CA . ASN A 1 120 ? 27.828 -34.219 -18.562 1 91.12 120 ASN A CA 1
ATOM 974 C C . ASN A 1 120 ? 26.406 -34.406 -19.062 1 91.12 120 ASN A C 1
ATOM 976 O O . ASN A 1 120 ? 26.156 -35.219 -19.969 1 91.12 120 ASN A O 1
ATOM 980 N N . LEU A 1 121 ? 25.547 -33.656 -18.469 1 90.69 121 LEU A N 1
ATOM 981 C CA . LEU A 1 121 ? 24.141 -33.719 -18.844 1 90.69 121 LEU A CA 1
ATOM 982 C C . LEU A 1 121 ? 23.938 -33.281 -20.281 1 90.69 121 LEU A C 1
ATOM 984 O O . LEU A 1 121 ? 23.031 -33.75 -20.969 1 90.69 121 LEU A O 1
ATOM 988 N N . GLN A 1 122 ? 24.75 -32.406 -20.75 1 87.5 122 GLN A N 1
ATOM 989 C CA . GLN A 1 122 ? 24.641 -31.875 -22.094 1 87.5 122 GLN A CA 1
ATOM 990 C C . GLN A 1 122 ? 25.188 -32.844 -23.141 1 87.5 122 GLN A C 1
ATOM 992 O O . GLN A 1 122 ? 24.906 -32.719 -24.328 1 87.5 122 GLN A O 1
ATOM 997 N N . THR A 1 123 ? 25.859 -33.844 -22.656 1 88.56 123 THR A N 1
ATOM 998 C CA . THR A 1 123 ? 26.359 -34.844 -23.562 1 88.56 123 THR A CA 1
ATOM 999 C C . THR A 1 123 ? 25.25 -35.812 -23.969 1 88.56 123 THR A C 1
ATOM 1001 O O . THR A 1 123 ? 24.719 -36.531 -23.125 1 88.56 123 THR A O 1
ATOM 1004 N N . THR A 1 124 ? 24.859 -35.844 -25.234 1 87.31 124 THR A N 1
ATOM 1005 C CA . THR A 1 124 ? 23.703 -36.625 -25.672 1 87.31 124 THR A CA 1
ATOM 1006 C C . THR A 1 124 ? 24.141 -37.969 -26.266 1 87.31 124 THR A C 1
ATOM 1008 O O . THR A 1 124 ? 23.312 -38.812 -26.594 1 87.31 124 THR A O 1
ATOM 1011 N N . ASP A 1 125 ? 25.438 -38.156 -26.422 1 85.19 125 ASP A N 1
ATOM 1012 C CA . ASP A 1 125 ? 25.922 -39.406 -27.031 1 85.19 125 ASP A CA 1
ATOM 1013 C C . ASP A 1 125 ? 26.422 -40.375 -25.969 1 85.19 125 ASP A C 1
ATOM 1015 O O . ASP A 1 125 ? 26.219 -40.156 -24.781 1 85.19 125 ASP A O 1
ATOM 1019 N N . SER A 1 126 ? 26.922 -41.531 -26.469 1 86.25 126 SER A N 1
ATOM 1020 C CA . SER A 1 126 ? 27.312 -42.625 -25.562 1 86.25 126 SER A CA 1
ATOM 1021 C C . SER A 1 126 ? 28.594 -42.281 -24.812 1 86.25 126 SER A C 1
ATOM 1023 O O . SER A 1 126 ? 29.016 -43.031 -23.938 1 86.25 126 SER A O 1
ATOM 1025 N N . SER A 1 127 ? 29.156 -41.094 -24.953 1 87.69 127 SER A N 1
ATOM 1026 C CA . SER A 1 127 ? 30.422 -40.719 -24.344 1 87.69 127 SER A CA 1
ATOM 1027 C C . SER A 1 127 ? 30.203 -40 -23 1 87.69 127 SER A C 1
ATOM 1029 O O . SER A 1 127 ? 31.141 -39.406 -22.453 1 87.69 127 SER A O 1
ATOM 1031 N N . TYR A 1 128 ? 28.969 -40.094 -22.422 1 90.88 128 TYR A N 1
ATOM 1032 C CA . TYR A 1 128 ? 28.734 -39.438 -21.141 1 90.88 128 TYR A CA 1
ATOM 1033 C C . TYR A 1 128 ? 29.578 -40.094 -20.047 1 90.88 128 TYR A C 1
ATOM 1035 O O . TYR A 1 128 ? 29.969 -41.25 -20.156 1 90.88 128 TYR A O 1
ATOM 1043 N N . ASP A 1 129 ? 29.938 -39.281 -18.984 1 90.25 129 ASP A N 1
ATOM 1044 C CA . ASP A 1 129 ? 30.797 -39.688 -17.875 1 90.25 129 ASP A CA 1
ATOM 1045 C C . ASP A 1 129 ? 29.953 -40.25 -16.719 1 90.25 129 ASP A C 1
ATOM 1047 O O . ASP A 1 129 ? 29.156 -39.531 -16.125 1 90.25 129 ASP A O 1
ATOM 1051 N N . ASN A 1 130 ? 30.172 -41.5 -16.328 1 89.5 130 ASN A N 1
ATOM 1052 C CA . ASN A 1 130 ? 29.406 -42.156 -15.281 1 89.5 130 ASN A CA 1
ATOM 1053 C C . ASN A 1 130 ? 29.734 -41.594 -13.898 1 89.5 130 ASN A C 1
ATOM 1055 O O . ASN A 1 130 ? 28.938 -41.75 -12.961 1 89.5 130 ASN A O 1
ATOM 1059 N N . SER A 1 131 ? 30.797 -40.906 -13.789 1 90.06 131 SER A N 1
ATOM 1060 C CA . SER A 1 131 ? 31.234 -40.406 -12.484 1 90.06 131 SER A CA 1
ATOM 1061 C C . SER A 1 131 ? 30.5 -39.125 -12.109 1 90.06 131 SER A C 1
ATOM 1063 O O . SER A 1 131 ? 30.438 -38.75 -10.93 1 90.06 131 SER A O 1
ATOM 1065 N N . THR A 1 132 ? 29.922 -38.469 -13.055 1 91.88 132 THR A N 1
ATOM 1066 C CA . THR A 1 132 ? 29.281 -37.188 -12.789 1 91.88 132 THR A CA 1
ATOM 1067 C C . THR A 1 132 ? 27.828 -37.188 -13.281 1 91.88 132 THR A C 1
ATOM 1069 O O . THR A 1 132 ? 27.359 -36.219 -13.867 1 91.88 132 THR A O 1
ATOM 1072 N N . ILE A 1 133 ? 27.109 -38.25 -13.102 1 93.31 133 ILE A N 1
ATOM 1073 C CA . ILE A 1 133 ? 25.75 -38.406 -13.609 1 93.31 133 ILE A CA 1
ATOM 1074 C C . ILE A 1 133 ? 24.766 -37.781 -12.625 1 93.31 133 ILE A C 1
ATOM 1076 O O . ILE A 1 133 ? 23.609 -37.531 -12.961 1 93.31 133 ILE A O 1
ATOM 1080 N N . GLU A 1 134 ? 25.266 -37.469 -11.406 1 93.12 134 GLU A N 1
ATOM 1081 C CA . GLU A 1 134 ? 24.406 -36.906 -10.383 1 93.12 134 GLU A CA 1
ATOM 1082 C C . GLU A 1 134 ? 25.094 -35.75 -9.648 1 93.12 134 GLU A C 1
ATOM 1084 O O . GLU A 1 134 ? 26.312 -35.75 -9.484 1 93.12 134 GLU A O 1
ATOM 1089 N N . TYR A 1 135 ? 24.297 -34.75 -9.312 1 91.25 135 TYR A N 1
ATOM 1090 C CA . TYR A 1 135 ? 24.766 -33.688 -8.445 1 91.25 135 TYR A CA 1
ATOM 1091 C C . TYR A 1 135 ? 24.188 -33.812 -7.043 1 91.25 135 TYR A C 1
ATOM 1093 O O . TYR A 1 135 ? 22.969 -33.812 -6.863 1 91.25 135 TYR A O 1
ATOM 1101 N N . ARG A 1 136 ? 25 -33.844 -5.961 1 87.25 136 ARG A N 1
ATOM 1102 C CA . ARG A 1 136 ? 24.578 -34.094 -4.59 1 87.25 136 ARG A CA 1
ATOM 1103 C C . ARG A 1 136 ? 24.781 -32.844 -3.721 1 87.25 136 ARG A C 1
ATOM 1105 O O . ARG A 1 136 ? 24.422 -32.844 -2.543 1 87.25 136 ARG A O 1
ATOM 1112 N N . GLY A 1 137 ? 25.25 -31.844 -4.254 1 84.75 137 GLY A N 1
ATOM 1113 C CA . GLY A 1 137 ? 25.484 -30.641 -3.477 1 84.75 137 GLY A CA 1
ATOM 1114 C C . GLY A 1 137 ? 24.25 -29.781 -3.291 1 84.75 137 GLY A C 1
ATOM 1115 O O . GLY A 1 137 ? 23.172 -30.125 -3.801 1 84.75 137 GLY A O 1
ATOM 1116 N N . LEU A 1 138 ? 24.406 -28.781 -2.436 1 83.88 138 LEU A N 1
ATOM 1117 C CA . LEU A 1 138 ? 23.328 -27.828 -2.213 1 83.88 138 LEU A CA 1
ATOM 1118 C C . LEU A 1 138 ? 23.312 -26.75 -3.295 1 83.88 138 LEU A C 1
ATOM 1120 O O . LEU A 1 138 ? 24.359 -26.422 -3.852 1 83.88 138 LEU A O 1
ATOM 1124 N N . MET A 1 139 ? 22.109 -26.281 -3.598 1 84.88 139 MET A N 1
ATOM 1125 C CA . MET A 1 139 ? 21.969 -25.188 -4.562 1 84.88 139 MET A CA 1
ATOM 1126 C C . MET A 1 139 ? 21.797 -23.859 -3.855 1 84.88 139 MET A C 1
ATOM 1128 O O . MET A 1 139 ? 21.109 -23.766 -2.834 1 84.88 139 MET A O 1
ATOM 1132 N N . PRO A 1 140 ? 22.453 -22.844 -4.355 1 85.81 140 PRO A N 1
ATOM 1133 C CA . PRO A 1 140 ? 22.266 -21.516 -3.746 1 85.81 140 PRO A CA 1
ATOM 1134 C C . PRO A 1 140 ? 20.859 -20.953 -3.971 1 85.81 140 PRO A C 1
ATOM 1136 O O . PRO A 1 140 ? 20.234 -21.25 -4.996 1 85.81 140 PRO A O 1
ATOM 1139 N N . TYR A 1 141 ? 20.438 -20.172 -2.986 1 87.31 141 TYR A N 1
ATOM 1140 C CA . TYR A 1 141 ? 19.156 -19.484 -3.113 1 87.31 141 TYR A CA 1
ATOM 1141 C C . TYR A 1 141 ? 19.25 -18.344 -4.129 1 87.31 141 TYR A C 1
ATOM 1143 O O . TYR A 1 141 ? 20.234 -17.625 -4.18 1 87.31 141 TYR A O 1
ATOM 1151 N N . VAL A 1 142 ? 18.172 -18.266 -4.922 1 88.06 142 VAL A N 1
ATOM 1152 C CA . VAL A 1 142 ? 18.141 -17.219 -5.938 1 88.06 142 VAL A CA 1
ATOM 1153 C C . VAL A 1 142 ? 17.562 -15.938 -5.336 1 88.06 142 VAL A C 1
ATOM 1155 O O . VAL A 1 142 ? 16.562 -15.977 -4.613 1 88.06 142 VAL A O 1
ATOM 1158 N N . GLN A 1 143 ? 18.297 -14.875 -5.617 1 88.5 143 GLN A N 1
ATOM 1159 C CA . GLN A 1 143 ? 17.859 -13.57 -5.137 1 88.5 143 GLN A CA 1
ATOM 1160 C C . GLN A 1 143 ? 17.656 -12.602 -6.297 1 88.5 143 GLN A C 1
ATOM 1162 O O . GLN A 1 143 ? 18.39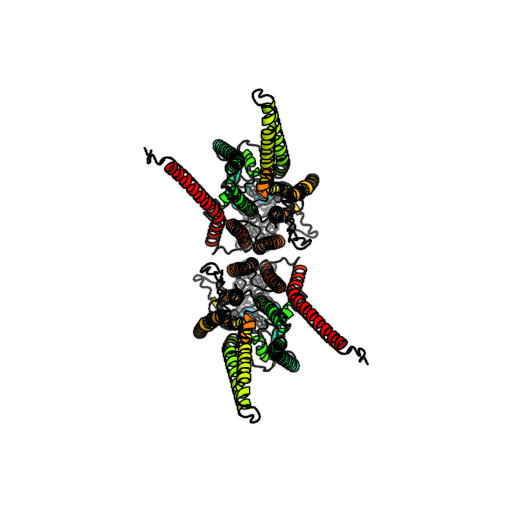1 -12.648 -7.289 1 88.5 143 GLN A O 1
ATOM 1167 N N . LYS A 1 144 ? 16.625 -11.711 -6.117 1 87.81 144 LYS A N 1
ATOM 1168 C CA . LYS A 1 144 ? 16.422 -10.688 -7.133 1 87.81 144 LYS A CA 1
ATOM 1169 C C . LYS A 1 144 ? 17.375 -9.516 -6.938 1 87.81 144 LYS A C 1
ATOM 1171 O O . LYS A 1 144 ? 17.547 -9.023 -5.82 1 87.81 144 LYS A O 1
ATOM 1176 N N . CYS A 1 145 ? 17.938 -9.18 -7.988 1 86.94 145 CYS A N 1
ATOM 1177 C CA . CYS A 1 145 ? 18.844 -8.031 -7.926 1 86.94 145 CYS A CA 1
ATOM 1178 C C . CYS A 1 145 ? 18.062 -6.73 -7.781 1 86.94 145 CYS A C 1
ATOM 1180 O O . CYS A 1 145 ? 16.953 -6.609 -8.312 1 86.94 145 CYS A O 1
ATOM 1182 N N . PRO A 1 146 ? 18.609 -5.832 -7.027 1 78.38 146 PRO A N 1
ATOM 1183 C CA . PRO A 1 146 ? 17.922 -4.551 -6.891 1 78.38 146 PRO A CA 1
ATOM 1184 C C . PRO A 1 146 ? 17.734 -3.832 -8.227 1 78.38 146 PRO A C 1
ATOM 1186 O O . PRO A 1 146 ? 16.703 -3.201 -8.461 1 78.38 146 PRO A O 1
ATOM 1189 N N . ASN A 1 147 ? 18.797 -3.918 -9.062 1 77.19 147 ASN A N 1
ATOM 1190 C CA . ASN A 1 147 ? 18.719 -3.428 -10.438 1 77.19 147 ASN A CA 1
ATOM 1191 C C . ASN A 1 147 ? 18.812 -4.57 -11.445 1 77.19 147 ASN A C 1
ATOM 1193 O O . ASN A 1 147 ? 19.828 -5.277 -11.492 1 77.19 147 ASN A O 1
ATOM 1197 N N . SER A 1 148 ? 17.719 -4.66 -12.203 1 76.81 148 SER A N 1
ATOM 1198 C CA . SER A 1 148 ? 17.656 -5.781 -13.141 1 76.81 148 SER A CA 1
ATOM 1199 C C . SER A 1 148 ? 18.797 -5.715 -14.148 1 76.81 148 SER A C 1
ATOM 1201 O O . SER A 1 148 ? 19.234 -6.746 -14.672 1 76.81 148 SER A O 1
ATOM 1203 N N . GLU A 1 149 ? 19.406 -4.531 -14.312 1 79.56 149 GLU A N 1
ATOM 1204 C CA . GLU A 1 149 ? 20.453 -4.375 -15.32 1 79.56 149 GLU A CA 1
ATOM 1205 C C . GLU A 1 149 ? 21.828 -4.754 -14.758 1 79.56 149 GLU A C 1
ATOM 1207 O O . GLU A 1 149 ? 22.781 -4.969 -15.516 1 79.56 149 GLU A O 1
ATOM 1212 N N . SER A 1 150 ? 21.828 -4.852 -13.453 1 85.81 150 SER A N 1
ATOM 1213 C CA . SER A 1 150 ? 23.125 -5.113 -12.82 1 85.81 150 SER A CA 1
ATOM 1214 C C . SER A 1 150 ? 23.5 -6.586 -12.938 1 85.81 150 SER A C 1
ATOM 1216 O O . SER A 1 150 ? 24.688 -6.922 -12.977 1 85.81 150 SER A O 1
ATOM 1218 N N . CYS A 1 151 ? 22.438 -7.414 -12.984 1 85.62 151 CYS A N 1
ATOM 1219 C CA . CYS A 1 151 ? 22.672 -8.852 -13.086 1 85.62 151 CYS A CA 1
ATOM 1220 C C . CYS A 1 151 ? 22.375 -9.359 -14.484 1 85.62 151 CYS A C 1
ATOM 1222 O O . CYS A 1 151 ? 21.219 -9.648 -14.805 1 85.62 151 CYS A O 1
ATOM 1224 N N . LEU A 1 152 ? 23.344 -9.344 -15.43 1 74.94 152 LEU A N 1
ATOM 1225 C CA . LEU A 1 152 ? 23.172 -9.68 -16.844 1 74.94 152 LEU A CA 1
ATOM 1226 C C . LEU A 1 152 ? 22.922 -11.172 -17.016 1 74.94 152 LEU A C 1
ATOM 1228 O O . LEU A 1 152 ? 22.031 -11.562 -17.781 1 74.94 152 LEU A O 1
ATOM 1232 N N . ASN A 1 153 ? 23.312 -11.969 -16.141 1 71.19 153 ASN A N 1
ATOM 1233 C CA . ASN A 1 153 ? 23.281 -13.43 -16.219 1 71.19 153 ASN A CA 1
ATOM 1234 C C . ASN A 1 153 ? 23.125 -13.906 -17.656 1 71.19 153 ASN A C 1
ATOM 1236 O O . ASN A 1 153 ? 22.016 -13.898 -18.188 1 71.19 153 ASN A O 1
ATOM 1240 N N . ARG A 1 154 ? 24.078 -13.688 -18.625 1 57.12 154 ARG A N 1
ATOM 1241 C CA . ARG A 1 154 ? 23.938 -14.141 -20 1 57.12 154 ARG A CA 1
ATOM 1242 C C . ARG A 1 154 ? 23.391 -15.562 -20.062 1 57.12 154 ARG A C 1
ATOM 1244 O O . ARG A 1 154 ? 23.781 -16.406 -19.266 1 57.12 154 ARG A O 1
ATOM 1251 N N . GLU A 1 155 ? 22.094 -15.656 -20.391 1 57.5 155 GLU A N 1
ATOM 1252 C CA . GLU A 1 155 ? 21.438 -16.938 -20.594 1 57.5 155 GLU A CA 1
ATOM 1253 C C . GLU A 1 155 ? 22.406 -17.969 -21.172 1 57.5 155 GLU A C 1
ATOM 1255 O O . GLU A 1 155 ? 22.094 -18.641 -22.156 1 57.5 155 GLU A O 1
ATOM 1260 N N . SER A 1 156 ? 23.672 -17.75 -20.844 1 55.97 156 SER A N 1
ATOM 1261 C CA . SER A 1 156 ? 24.531 -18.719 -21.516 1 55.97 156 SER A CA 1
ATOM 1262 C C . SER A 1 156 ? 24.562 -20.047 -20.766 1 55.97 156 SER A C 1
ATOM 1264 O O . SER A 1 156 ? 24.438 -20.078 -19.547 1 55.97 156 SER A O 1
ATOM 1266 N N . HIS A 1 157 ? 24.188 -21.047 -21.422 1 56.91 157 HIS A N 1
ATOM 1267 C CA . HIS A 1 157 ? 24.188 -22.453 -21.031 1 56.91 157 HIS A CA 1
ATOM 1268 C C . HIS A 1 157 ? 25.594 -22.922 -20.625 1 56.91 157 HIS A C 1
ATOM 1270 O O . HIS A 1 157 ? 25.797 -24.094 -20.328 1 56.91 157 HIS A O 1
ATOM 1276 N N . THR A 1 158 ? 26.547 -21.922 -20.734 1 57.53 158 THR A N 1
ATOM 1277 C CA . THR A 1 158 ? 27.906 -22.359 -20.438 1 57.53 158 THR A CA 1
ATOM 1278 C C . THR A 1 158 ? 28.172 -22.297 -18.938 1 57.53 158 THR A C 1
ATOM 1280 O O . THR A 1 158 ? 27.484 -21.594 -18.203 1 57.53 158 THR A O 1
ATOM 1283 N N . VAL A 1 159 ? 28.922 -23.328 -18.438 1 58.69 159 VAL A N 1
ATOM 1284 C CA . VAL A 1 159 ? 29.391 -23.453 -17.047 1 58.69 159 VAL A CA 1
ATOM 1285 C C . VAL A 1 159 ? 29.703 -22.078 -16.484 1 58.69 159 VAL A C 1
ATOM 1287 O O . VAL A 1 159 ? 29.453 -21.828 -15.297 1 58.69 159 VAL A O 1
ATOM 1290 N N . GLU A 1 160 ? 30.188 -21.281 -17.297 1 58.91 160 GLU A N 1
ATOM 1291 C CA . GLU A 1 160 ? 30.594 -19.938 -16.859 1 58.91 160 GLU A CA 1
ATOM 1292 C C . GLU A 1 160 ? 29.375 -19.109 -16.469 1 58.91 160 GLU A C 1
ATOM 1294 O O . GLU A 1 160 ? 29.453 -18.25 -15.586 1 58.91 160 GLU A O 1
ATOM 1299 N N . ALA A 1 161 ? 28.344 -19.484 -17.062 1 63.81 161 ALA A N 1
ATOM 1300 C CA . ALA A 1 161 ? 27.141 -18.672 -16.875 1 63.81 161 ALA A CA 1
ATOM 1301 C C . ALA A 1 161 ? 26.406 -19.078 -15.617 1 63.81 161 ALA A C 1
ATOM 1303 O O . ALA A 1 161 ? 25.469 -18.391 -15.195 1 63.81 161 ALA A O 1
ATOM 1304 N N . LEU A 1 162 ? 26.891 -20.234 -15.047 1 72.5 162 LEU A N 1
ATOM 1305 C CA . LEU A 1 162 ? 26.203 -20.766 -13.867 1 72.5 162 LEU A CA 1
ATOM 1306 C C . LEU A 1 162 ? 26.469 -19.875 -12.648 1 72.5 162 LEU A C 1
ATOM 1308 O O . LEU A 1 162 ? 25.641 -19.797 -11.75 1 72.5 162 LEU A O 1
ATOM 1312 N N . GLU A 1 163 ? 27.641 -19.281 -12.547 1 69.5 163 GLU A N 1
ATOM 1313 C CA . GLU A 1 163 ? 28.016 -18.516 -11.367 1 69.5 163 GLU A CA 1
ATOM 1314 C C . GLU A 1 163 ? 27.25 -17.188 -11.297 1 69.5 163 GLU A C 1
ATOM 1316 O O . GLU A 1 163 ? 27.016 -16.656 -10.211 1 69.5 163 GLU A O 1
ATOM 1321 N N . GLY A 1 164 ? 26.547 -16.828 -12.273 1 72 164 GLY A N 1
ATOM 1322 C CA . GLY A 1 164 ? 25.938 -15.508 -12.297 1 72 164 GLY A CA 1
ATOM 1323 C C . GLY A 1 164 ? 26.969 -14.391 -12.375 1 72 164 GLY A C 1
ATOM 1324 O O . GLY A 1 164 ? 27.938 -14.383 -11.617 1 72 164 GLY A O 1
ATOM 1325 N N . THR A 1 165 ? 27.062 -13.617 -13.406 1 76.75 165 THR A N 1
ATOM 1326 C CA . THR A 1 165 ? 28.031 -12.547 -13.586 1 76.75 165 THR A CA 1
ATOM 1327 C C . THR A 1 165 ? 27.359 -11.188 -13.523 1 76.75 165 THR A C 1
ATOM 1329 O O . THR A 1 165 ? 26.203 -11.039 -13.93 1 76.75 165 THR A O 1
ATOM 1332 N N . CYS A 1 166 ? 28.078 -10.359 -12.773 1 85.81 166 CYS A N 1
ATOM 1333 C CA . CYS A 1 166 ? 27.594 -8.977 -12.734 1 85.81 166 CYS A CA 1
ATOM 1334 C C . CYS A 1 166 ? 27.891 -8.266 -14.047 1 85.81 166 CYS A C 1
ATOM 1336 O O . CYS A 1 166 ? 28.844 -8.609 -14.75 1 85.81 166 CYS A O 1
ATOM 1338 N N . SER A 1 167 ? 27.016 -7.414 -14.43 1 87.62 167 SER A N 1
ATOM 1339 C CA . SER A 1 167 ? 27.25 -6.578 -15.602 1 87.62 167 SER A CA 1
ATOM 1340 C C . SER A 1 167 ? 28.5 -5.711 -15.406 1 87.62 167 SER A C 1
ATOM 1342 O O . SER A 1 167 ? 29.016 -5.59 -14.297 1 87.62 167 SER A O 1
ATOM 1344 N N . ASP A 1 168 ? 28.891 -5.184 -16.516 1 86.94 168 ASP A N 1
ATOM 1345 C CA . ASP A 1 168 ? 30.078 -4.32 -16.453 1 86.94 168 ASP A CA 1
ATOM 1346 C C . ASP A 1 168 ? 29.828 -3.135 -15.516 1 86.94 168 ASP A C 1
ATOM 1348 O O . ASP A 1 168 ? 28.797 -2.473 -15.602 1 86.94 168 ASP A O 1
ATOM 1352 N N . GLY A 1 169 ? 30.734 -2.955 -14.609 1 88.44 169 GLY A N 1
ATOM 1353 C CA . GLY A 1 169 ? 30.641 -1.823 -13.703 1 88.44 169 GLY A CA 1
ATOM 1354 C C . GLY A 1 169 ? 30.109 -2.199 -12.336 1 88.44 169 GLY A C 1
ATOM 1355 O O . GLY A 1 169 ? 30.141 -1.389 -11.406 1 88.44 169 GLY A O 1
ATOM 1356 N N . TYR A 1 170 ? 29.547 -3.375 -12.273 1 88.5 170 TYR A N 1
ATOM 1357 C CA . TYR A 1 170 ? 28.969 -3.834 -11.023 1 88.5 170 TYR A CA 1
ATOM 1358 C C . TYR A 1 170 ? 29.781 -4.957 -10.406 1 88.5 170 TYR A C 1
ATOM 1360 O O . TYR A 1 170 ? 30.516 -5.664 -11.117 1 88.5 170 TYR A O 1
ATOM 1368 N N . ARG A 1 171 ? 29.719 -5.07 -9.07 1 87.31 171 ARG A N 1
ATOM 1369 C CA . ARG A 1 171 ? 30.453 -6.137 -8.391 1 87.31 171 ARG A CA 1
ATOM 1370 C C . ARG A 1 171 ? 29.812 -6.477 -7.051 1 87.31 171 ARG A C 1
ATOM 1372 O O . ARG A 1 171 ? 28.953 -5.742 -6.57 1 87.31 171 ARG A O 1
ATOM 1379 N N . GLY A 1 172 ? 30.25 -7.617 -6.523 1 86.12 172 GLY A N 1
ATOM 1380 C CA . GLY A 1 172 ? 29.875 -7.977 -5.164 1 86.12 172 GLY A CA 1
ATOM 1381 C C . GLY A 1 172 ? 28.578 -8.75 -5.086 1 86.12 172 GLY A C 1
ATOM 1382 O O . GLY A 1 172 ? 28.062 -9.227 -6.105 1 86.12 172 GLY A O 1
ATOM 1383 N N . TRP A 1 173 ? 28.109 -8.797 -3.842 1 85.69 173 TRP A N 1
ATOM 1384 C CA . TRP A 1 173 ? 26.859 -9.508 -3.578 1 85.69 173 TRP A CA 1
ATOM 1385 C C . TRP A 1 173 ? 25.672 -8.797 -4.227 1 85.69 173 TRP A C 1
ATOM 1387 O O . TRP A 1 173 ? 25.531 -7.578 -4.102 1 85.69 173 TRP A O 1
ATOM 1397 N N . LEU A 1 174 ? 24.891 -9.492 -5.055 1 88.19 174 LEU A N 1
ATOM 1398 C CA . LEU A 1 174 ? 23.703 -9 -5.746 1 88.19 174 LEU A CA 1
ATOM 1399 C C . LEU A 1 174 ? 24.062 -7.945 -6.785 1 88.19 174 LEU A C 1
ATOM 1401 O O . LEU A 1 174 ? 23.203 -7.203 -7.258 1 88.19 174 LEU A O 1
ATOM 1405 N N . CYS A 1 175 ? 25.406 -7.883 -7.043 1 88.81 175 CYS A N 1
ATOM 1406 C CA . CYS A 1 175 ? 25.891 -6.895 -8 1 88.81 175 CYS A CA 1
ATOM 1407 C C . CYS A 1 175 ? 25.422 -5.496 -7.625 1 88.81 175 CYS A C 1
ATOM 1409 O O . CYS A 1 175 ? 24.938 -4.75 -8.477 1 88.81 175 CYS A O 1
ATOM 1411 N N . TYR A 1 176 ? 25.547 -5.293 -6.344 1 85.44 176 TYR A N 1
ATOM 1412 C CA . TYR A 1 176 ? 25.031 -4.035 -5.828 1 85.44 176 TYR A CA 1
ATOM 1413 C C . TYR A 1 176 ? 26.094 -2.949 -5.832 1 85.44 176 TYR A C 1
ATOM 1415 O O . TYR A 1 176 ? 25.797 -1.774 -6.055 1 85.44 176 TYR A O 1
ATOM 1423 N N . GLN A 1 177 ? 27.344 -3.35 -5.672 1 85.5 177 GLN A N 1
ATOM 1424 C CA . GLN A 1 177 ? 28.422 -2.381 -5.555 1 85.5 177 GLN A CA 1
ATOM 1425 C C . GLN A 1 177 ? 29.016 -2.047 -6.922 1 85.5 177 GLN A C 1
ATOM 1427 O O . GLN A 1 177 ? 28.969 -2.871 -7.84 1 85.5 177 GLN A O 1
ATOM 1432 N N . CYS A 1 178 ? 29.453 -0.915 -6.949 1 83.25 178 CYS A N 1
ATOM 1433 C CA . CYS A 1 178 ? 30.094 -0.479 -8.188 1 83.25 178 CYS A CA 1
ATOM 1434 C C . CYS A 1 178 ? 31.562 -0.851 -8.211 1 83.25 178 CYS A C 1
ATOM 1436 O O . CYS A 1 178 ? 32.25 -0.805 -7.176 1 83.25 178 CYS A O 1
ATOM 1438 N N . GLN A 1 179 ? 32.031 -1.262 -9.414 1 85.38 179 GLN A N 1
ATOM 1439 C CA . GLN A 1 179 ? 33.438 -1.562 -9.617 1 85.38 179 GLN A CA 1
ATOM 1440 C C . GLN A 1 179 ? 34.281 -0.297 -9.539 1 85.38 179 GLN A C 1
ATOM 1442 O O . GLN A 1 179 ? 33.75 0.812 -9.469 1 85.38 179 GLN A O 1
ATOM 1447 N N . SER A 1 180 ? 35.625 -0.565 -9.523 1 79 180 SER A N 1
ATOM 1448 C CA . SER A 1 180 ? 36.531 0.566 -9.523 1 79 180 SER A CA 1
ATOM 1449 C C . SER A 1 180 ? 36.406 1.395 -10.797 1 79 180 SER A C 1
ATOM 1451 O O . SER A 1 180 ? 36.219 0.844 -11.883 1 79 180 SER A O 1
ATOM 1453 N N . ARG A 1 181 ? 36.344 2.678 -10.773 1 78.62 181 ARG A N 1
ATOM 1454 C CA . ARG A 1 181 ? 36.219 3.629 -11.875 1 78.62 181 ARG A CA 1
ATOM 1455 C C . ARG A 1 181 ? 34.75 3.842 -12.273 1 78.62 181 ARG A C 1
ATOM 1457 O O . ARG A 1 181 ? 34.469 4.305 -13.375 1 78.62 181 ARG A O 1
ATOM 1464 N N . TYR A 1 182 ? 33.906 3.164 -11.477 1 80.69 182 TYR A N 1
ATOM 1465 C CA . TYR A 1 182 ? 32.469 3.412 -11.633 1 80.69 182 TYR A CA 1
ATOM 1466 C C . TYR A 1 182 ? 31.906 4.125 -10.414 1 80.69 182 TYR A C 1
ATOM 1468 O O . TYR A 1 182 ? 32.438 3.984 -9.305 1 80.69 182 TYR A O 1
ATOM 1476 N N . TYR A 1 183 ? 30.969 4.953 -10.633 1 74.94 183 TYR A N 1
ATOM 1477 C CA . TYR A 1 183 ? 30.328 5.633 -9.508 1 74.94 183 TYR A CA 1
ATOM 1478 C C . TYR A 1 183 ? 28.812 5.484 -9.578 1 74.94 183 TYR A C 1
ATOM 1480 O O . TYR A 1 183 ? 28.25 5.305 -10.656 1 74.94 183 TYR A O 1
ATOM 1488 N N . ARG A 1 184 ? 28.172 5.402 -8.43 1 72.81 184 ARG A N 1
ATOM 1489 C CA . ARG A 1 184 ? 26.75 5.121 -8.336 1 72.81 184 ARG A CA 1
ATOM 1490 C C . ARG A 1 184 ? 25.922 6.371 -8.602 1 72.81 184 ARG A C 1
ATOM 1492 O O . ARG A 1 184 ? 26.188 7.434 -8.039 1 72.81 184 ARG A O 1
ATOM 1499 N N . VAL A 1 185 ? 25.031 6.301 -9.625 1 65.5 185 VAL A N 1
ATOM 1500 C CA . VAL A 1 185 ? 24.062 7.344 -9.898 1 65.5 185 VAL A CA 1
ATOM 1501 C C . VAL A 1 185 ? 22.656 6.75 -9.891 1 65.5 185 VAL A C 1
ATOM 1503 O O . VAL A 1 185 ? 22.312 5.934 -10.75 1 65.5 185 VAL A O 1
ATOM 1506 N N . LEU A 1 186 ? 21.656 7.16 -9.023 1 63.06 186 LEU A N 1
ATOM 1507 C CA . LEU A 1 186 ? 20.281 6.699 -8.938 1 63.06 186 LEU A CA 1
ATOM 1508 C C . LEU A 1 186 ? 20.219 5.176 -8.93 1 63.06 186 LEU A C 1
ATOM 1510 O O . LEU A 1 186 ? 19.547 4.578 -9.773 1 63.06 186 LEU A O 1
ATOM 1514 N N . ASN A 1 187 ? 21.047 4.438 -8.344 1 67.38 187 ASN A N 1
AT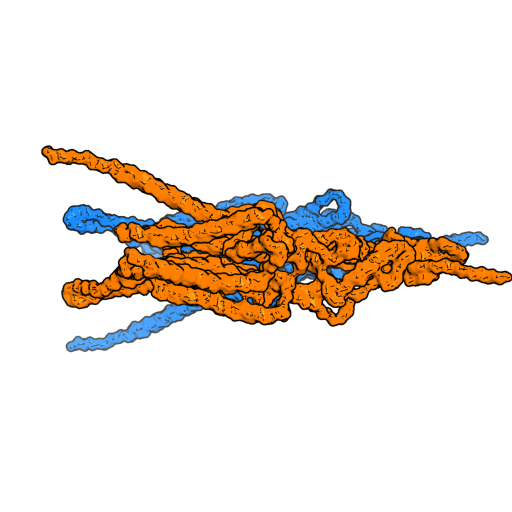OM 1515 C CA . ASN A 1 187 ? 21.062 2.99 -8.148 1 67.38 187 ASN A CA 1
ATOM 1516 C C . ASN A 1 187 ? 21.703 2.273 -9.336 1 67.38 187 ASN A C 1
ATOM 1518 O O . ASN A 1 187 ? 21.469 1.08 -9.539 1 67.38 187 ASN A O 1
ATOM 1522 N N . THR A 1 188 ? 22.375 3.115 -10.195 1 74.25 188 THR A N 1
ATOM 1523 C CA . THR A 1 188 ? 23.109 2.533 -11.312 1 74.25 188 THR A CA 1
ATOM 1524 C C . THR A 1 188 ? 24.594 2.922 -11.25 1 74.25 188 THR A C 1
ATOM 1526 O O . THR A 1 188 ? 24.938 4 -10.766 1 74.25 188 THR A O 1
ATOM 1529 N N . CYS A 1 189 ? 25.375 2.043 -11.688 1 80.62 189 CYS A N 1
ATOM 1530 C CA . CYS A 1 189 ? 26.812 2.307 -11.734 1 80.62 189 CYS A CA 1
ATOM 1531 C C . CYS A 1 189 ? 27.234 2.818 -13.102 1 80.62 189 CYS A C 1
ATOM 1533 O O . CYS A 1 189 ? 27.062 2.127 -14.109 1 80.62 189 CYS A O 1
ATOM 1535 N N . ARG A 1 190 ? 27.703 4.066 -13.156 1 77.19 190 ARG A N 1
ATOM 1536 C CA . ARG A 1 190 ? 28.172 4.668 -14.398 1 77.19 190 ARG A CA 1
ATOM 1537 C C . ARG A 1 190 ? 29.688 4.855 -14.391 1 77.19 190 ARG A C 1
ATOM 1539 O O . ARG A 1 190 ? 30.281 5.07 -13.336 1 77.19 190 ARG A O 1
ATOM 1546 N N . PRO A 1 191 ? 30.219 4.703 -15.594 1 80.88 191 PRO A N 1
ATOM 1547 C CA . PRO A 1 191 ? 31.672 4.906 -15.648 1 80.88 191 PRO A CA 1
ATOM 1548 C C . PRO A 1 191 ? 32.062 6.336 -15.305 1 80.88 191 PRO A C 1
ATOM 1550 O O . PRO A 1 191 ? 31.375 7.285 -15.656 1 80.88 191 PRO A O 1
ATOM 1553 N N . CYS A 1 192 ? 33.156 6.426 -14.555 1 76.69 192 CYS A N 1
ATOM 1554 C CA . CYS A 1 192 ? 33.688 7.73 -14.156 1 76.69 192 CYS A CA 1
ATOM 1555 C C . CYS A 1 192 ? 34.062 8.555 -15.383 1 76.69 192 CYS A C 1
ATOM 1557 O O . CYS A 1 192 ? 34.625 8.023 -16.344 1 76.69 192 CYS A O 1
ATOM 1559 N N . PRO A 1 193 ? 33.438 9.828 -15.391 1 71.88 193 PRO A N 1
ATOM 1560 C CA . PRO A 1 193 ? 33.844 10.688 -16.5 1 71.88 193 PRO A CA 1
ATOM 1561 C C . PRO A 1 193 ? 35.375 10.945 -16.484 1 71.88 193 PRO A C 1
ATOM 1563 O O . PRO A 1 193 ? 36.062 10.547 -15.547 1 71.88 193 PRO A O 1
ATOM 1566 N N . ASP A 1 194 ? 35.812 11.609 -17.562 1 71.19 194 ASP A N 1
ATOM 1567 C CA . ASP A 1 194 ? 37.25 11.945 -17.688 1 71.19 194 ASP A CA 1
ATOM 1568 C C . ASP A 1 194 ? 37.719 12.758 -16.5 1 71.19 194 ASP A C 1
ATOM 1570 O O . ASP A 1 194 ? 36.906 13.367 -15.789 1 71.19 194 ASP A O 1
ATOM 1574 N N . HIS A 1 195 ? 38.875 12.656 -16.078 1 69.5 195 HIS A N 1
ATOM 1575 C CA . HIS A 1 195 ? 39.5 13.32 -14.945 1 69.5 195 HIS A CA 1
ATOM 1576 C C . HIS A 1 195 ? 39.188 14.812 -14.93 1 69.5 195 HIS A C 1
ATOM 1578 O O . HIS A 1 195 ? 39 15.406 -13.859 1 69.5 195 HIS A O 1
ATOM 1584 N N . TRP A 1 196 ? 38.938 15.297 -16.141 1 71.19 196 TRP A N 1
ATOM 1585 C CA . TRP A 1 196 ? 38.656 16.734 -16.219 1 71.19 196 TRP A CA 1
ATOM 1586 C C . TRP A 1 196 ? 37.281 17.062 -15.633 1 71.19 196 TRP A C 1
ATOM 1588 O O . TRP A 1 196 ? 37.094 18.125 -15.047 1 71.19 196 TRP A O 1
ATOM 1598 N N . TRP A 1 197 ? 36.406 16.109 -15.711 1 71 197 TRP A N 1
ATOM 1599 C CA . TRP A 1 197 ? 35.062 16.344 -15.164 1 71 197 TRP A CA 1
ATOM 1600 C C . TRP A 1 197 ? 35.094 16.312 -13.641 1 71 197 TRP A C 1
ATOM 1602 O O . TRP A 1 197 ? 34.406 17.078 -12.992 1 71 197 TRP A O 1
ATOM 1612 N N . ALA A 1 198 ? 35.938 15.469 -13.18 1 66.88 198 ALA A N 1
ATOM 1613 C CA . ALA A 1 198 ? 36.062 15.398 -11.734 1 66.88 198 ALA A CA 1
ATOM 1614 C C . ALA A 1 198 ? 36.688 16.688 -11.18 1 66.88 198 ALA A C 1
ATOM 1616 O O . ALA A 1 198 ? 36.281 17.172 -10.125 1 66.88 198 ALA A O 1
ATOM 1617 N N . ILE A 1 199 ? 37.562 17.266 -11.922 1 70.44 199 ILE A N 1
ATOM 1618 C CA . ILE A 1 199 ? 38.219 18.516 -11.523 1 70.44 199 ILE A CA 1
ATOM 1619 C C . ILE A 1 199 ? 37.188 19.656 -11.602 1 70.44 199 ILE A C 1
ATOM 1621 O O . ILE A 1 199 ? 37.125 20.5 -10.711 1 70.44 199 ILE A O 1
ATOM 1625 N N . LEU A 1 200 ? 36.406 19.562 -12.602 1 73.19 200 LEU A N 1
ATOM 1626 C CA . LEU A 1 200 ? 35.375 20.594 -12.75 1 73.19 200 LEU A CA 1
ATOM 1627 C C . LEU A 1 200 ? 34.375 20.531 -11.609 1 73.19 200 LEU A C 1
ATOM 1629 O O . LEU A 1 200 ? 33.969 21.562 -11.078 1 73.19 200 LEU A O 1
ATOM 1633 N N . GLU A 1 201 ? 34.062 19.406 -11.219 1 69.31 201 GLU A N 1
ATOM 1634 C CA . GLU A 1 201 ? 33.125 19.25 -10.117 1 69.31 201 GLU A CA 1
ATOM 1635 C C . GLU A 1 201 ? 33.719 19.734 -8.797 1 69.31 201 GLU A C 1
ATOM 1637 O O . GLU A 1 201 ? 33.031 20.344 -7.984 1 69.31 201 GLU A O 1
ATOM 1642 N N . ALA A 1 202 ? 34.969 19.469 -8.641 1 69 202 ALA A N 1
ATOM 1643 C CA . ALA A 1 202 ? 35.656 19.938 -7.445 1 69 202 ALA A CA 1
ATOM 1644 C C . ALA A 1 202 ? 35.719 21.469 -7.418 1 69 202 ALA A C 1
ATOM 1646 O O . ALA A 1 202 ? 35.531 22.078 -6.371 1 69 202 ALA A O 1
ATOM 1647 N N . VAL A 1 203 ? 35.906 22.016 -8.539 1 74.88 203 VAL A N 1
ATOM 1648 C CA . VAL A 1 203 ? 36 23.469 -8.641 1 74.88 203 VAL A CA 1
ATOM 1649 C C . VAL A 1 203 ? 34.625 24.078 -8.359 1 74.88 203 VAL A C 1
ATOM 1651 O O . VAL A 1 203 ? 34.531 25.078 -7.645 1 74.88 203 VAL A O 1
ATOM 1654 N N . VAL A 1 204 ? 33.656 23.438 -8.836 1 73.62 204 VAL A N 1
ATOM 1655 C CA . VAL A 1 204 ? 32.281 23.938 -8.609 1 73.62 204 VAL A CA 1
ATOM 1656 C C . VAL A 1 204 ? 31.938 23.828 -7.125 1 73.62 204 VAL A C 1
ATOM 1658 O O . VAL A 1 204 ? 31.328 24.734 -6.562 1 73.62 204 VAL A O 1
ATOM 1661 N N . LEU A 1 205 ? 32.344 22.875 -6.512 1 69.31 205 LEU A N 1
ATOM 1662 C CA . LEU A 1 205 ? 32.094 22.703 -5.09 1 69.31 205 LEU A CA 1
ATOM 1663 C C . LEU A 1 205 ? 32.844 23.734 -4.27 1 69.31 205 LEU A C 1
ATOM 1665 O O . LEU A 1 205 ? 32.312 24.297 -3.309 1 69.31 205 LEU A O 1
ATOM 1669 N N . ILE A 1 206 ? 34.062 23.953 -4.656 1 71.81 206 ILE A N 1
ATOM 1670 C CA . ILE A 1 206 ? 34.875 24.969 -3.979 1 71.81 206 ILE A CA 1
ATOM 1671 C C . ILE A 1 206 ? 34.25 26.344 -4.18 1 71.81 206 ILE A C 1
ATOM 1673 O O . ILE A 1 206 ? 34.156 27.141 -3.242 1 71.81 206 ILE A O 1
ATOM 1677 N N . LEU A 1 207 ? 33.688 26.484 -5.301 1 75 207 LEU A N 1
ATOM 1678 C CA . LEU A 1 207 ? 33.031 27.766 -5.582 1 75 207 LEU A CA 1
ATOM 1679 C C . LEU A 1 207 ? 31.75 27.906 -4.766 1 75 207 LEU A C 1
ATOM 1681 O O . LEU A 1 207 ? 31.453 28.984 -4.262 1 75 207 LEU A O 1
ATOM 1685 N N . LEU A 1 208 ? 31.078 26.844 -4.656 1 71.19 208 LEU A N 1
ATOM 1686 C CA . LEU A 1 208 ? 29.859 26.859 -3.844 1 71.19 208 LEU A CA 1
ATOM 1687 C C . LEU A 1 208 ? 30.188 27.125 -2.379 1 71.19 208 LEU A C 1
ATOM 1689 O O . LEU A 1 208 ? 29.5 27.891 -1.707 1 71.19 208 LEU A O 1
ATOM 1693 N N . PHE A 1 209 ? 31.266 26.531 -1.953 1 70.56 209 PHE A N 1
ATOM 1694 C CA . PHE A 1 209 ? 31.719 26.75 -0.582 1 70.56 209 PHE A CA 1
ATOM 1695 C C . PHE A 1 209 ? 32.125 28.203 -0.372 1 70.56 209 PHE A C 1
ATOM 1697 O O . PHE A 1 209 ? 31.766 28.812 0.626 1 70.56 209 PHE A O 1
ATOM 1704 N N . CYS A 1 210 ? 32.812 28.719 -1.311 1 71.06 210 CYS A N 1
ATOM 1705 C CA . CYS A 1 210 ? 33.219 30.125 -1.254 1 71.06 210 CYS A CA 1
ATOM 1706 C C . CYS A 1 210 ? 32.031 31.047 -1.326 1 71.06 210 CYS A C 1
ATOM 1708 O O . CYS A 1 210 ? 31.969 32.062 -0.646 1 71.06 210 CYS A O 1
ATOM 1710 N N . GLY A 1 211 ? 31.125 30.562 -2.115 1 72.56 211 GLY A N 1
ATOM 1711 C CA . GLY A 1 211 ? 29.891 31.328 -2.209 1 72.56 211 GLY A CA 1
ATOM 1712 C C . GLY A 1 211 ? 29.125 31.406 -0.899 1 72.56 211 GLY A C 1
ATOM 1713 O O . GLY A 1 211 ? 28.625 32.469 -0.524 1 72.56 211 GLY A O 1
ATOM 1714 N N . VAL A 1 212 ? 29.094 30.344 -0.167 1 71 212 VAL A N 1
ATOM 1715 C CA . VAL A 1 212 ? 28.422 30.328 1.13 1 71 212 VAL A CA 1
ATOM 1716 C C . VAL A 1 212 ? 29.172 31.219 2.111 1 71 212 VAL A C 1
ATOM 1718 O O . VAL A 1 212 ? 28.547 31.969 2.873 1 71 212 VAL A O 1
ATOM 1721 N N . LEU A 1 213 ? 30.5 31.203 2.086 1 69.44 213 LEU A N 1
ATOM 1722 C CA . LEU A 1 213 ? 31.312 32.062 2.945 1 69.44 213 LEU A CA 1
ATOM 1723 C C . LEU A 1 213 ? 31.078 33.531 2.627 1 69.44 213 LEU A C 1
ATOM 1725 O O . LEU A 1 213 ? 30.906 34.344 3.535 1 69.44 213 LEU A O 1
ATOM 1729 N N . TYR A 1 214 ? 31.016 33.688 1.376 1 70.81 214 TYR A N 1
ATOM 1730 C CA . TYR A 1 214 ? 30.766 35.062 0.955 1 70.81 214 TYR A CA 1
ATOM 1731 C C . TYR A 1 214 ? 29.391 35.531 1.385 1 70.81 214 TYR A C 1
ATOM 1733 O O . TYR A 1 214 ? 29.203 36.656 1.823 1 70.81 214 TYR A O 1
ATOM 1741 N N . PHE A 1 215 ? 28.547 34.688 1.234 1 73.31 215 PHE A N 1
ATOM 1742 C CA . PHE A 1 215 ? 27.172 35 1.638 1 73.31 215 PHE A CA 1
ATOM 1743 C C . PHE A 1 215 ? 27.109 35.281 3.131 1 73.31 215 PHE A C 1
ATOM 1745 O O . PHE A 1 215 ? 26.422 36.219 3.551 1 73.31 215 PHE A O 1
ATOM 1752 N N . LEU A 1 216 ? 27.812 34.562 3.943 1 69.75 216 LEU A N 1
ATOM 1753 C CA . LEU A 1 216 ? 27.828 34.781 5.387 1 69.75 216 LEU A CA 1
ATOM 1754 C C . LEU A 1 216 ? 28.453 36.125 5.73 1 69.75 216 LEU A C 1
ATOM 1756 O O . LEU A 1 216 ? 27.953 36.844 6.609 1 69.75 216 LEU A O 1
ATOM 1760 N N . ILE A 1 217 ? 29.484 36.438 4.98 1 67.38 217 ILE A N 1
ATOM 1761 C CA . ILE A 1 217 ? 30.141 37.75 5.199 1 67.38 217 ILE A CA 1
ATOM 1762 C C . ILE A 1 217 ? 29.219 38.875 4.777 1 67.38 217 ILE A C 1
ATOM 1764 O O . ILE A 1 217 ? 29.109 39.875 5.473 1 67.38 217 ILE A O 1
ATOM 1768 N N . TRP A 1 218 ? 28.578 38.562 3.678 1 67.88 218 TRP A N 1
ATOM 1769 C CA . TRP A 1 218 ? 27.641 39.562 3.18 1 67.88 218 TRP A CA 1
ATOM 1770 C C . TRP A 1 218 ? 26.516 39.812 4.184 1 67.88 218 TRP A C 1
ATOM 1772 O O . TRP A 1 218 ? 26.125 40.938 4.43 1 67.88 218 TRP A O 1
ATOM 1782 N N . ARG A 1 219 ? 26.031 38.844 4.758 1 69.75 219 ARG A N 1
ATOM 1783 C CA . ARG A 1 219 ? 24.938 38.906 5.734 1 69.75 219 ARG A CA 1
ATOM 1784 C C . ARG A 1 219 ? 25.375 39.719 6.965 1 69.75 219 ARG A C 1
ATOM 1786 O O . ARG A 1 219 ? 24.594 40.469 7.543 1 69.75 219 ARG A O 1
ATOM 1793 N N . SER A 1 220 ? 26.641 39.594 7.34 1 64.5 220 SER A N 1
ATOM 1794 C CA . SER A 1 220 ? 27.156 40.312 8.508 1 64.5 220 SER A CA 1
ATOM 1795 C C . SER A 1 220 ? 27.359 41.781 8.234 1 64.5 220 SER A C 1
ATOM 1797 O O . SER A 1 220 ? 27.156 42.625 9.117 1 64.5 220 SER A O 1
ATOM 1799 N N . LYS A 1 221 ? 27.625 42.125 6.93 1 60.81 221 LYS A N 1
ATOM 1800 C CA . LYS A 1 221 ? 27.875 43.531 6.586 1 60.81 221 LYS A CA 1
ATOM 1801 C C . LYS A 1 221 ? 26.578 44.281 6.375 1 60.81 221 LYS A C 1
ATOM 1803 O O . LYS A 1 221 ? 26.5 45.469 6.691 1 60.81 221 LYS A O 1
ATOM 1808 N N . ASP A 1 222 ? 25.625 43.656 5.727 1 56.94 222 ASP A N 1
ATOM 1809 C CA . ASP A 1 222 ? 24.375 44.312 5.379 1 56.94 222 ASP A CA 1
ATOM 1810 C C . ASP A 1 222 ? 23.641 44.781 6.629 1 56.94 222 ASP A C 1
ATOM 1812 O O . ASP A 1 222 ? 22.953 45.812 6.602 1 56.94 222 ASP A O 1
ATOM 1816 N N . LYS A 1 223 ? 23.625 44.375 7.797 1 56.72 223 LYS A N 1
ATOM 1817 C CA . LYS A 1 223 ? 22.938 44.781 9.031 1 56.72 223 LYS A CA 1
ATOM 1818 C C . LYS A 1 223 ? 23.578 46.031 9.625 1 56.72 223 LYS A C 1
ATOM 1820 O O . LYS A 1 223 ? 22.906 46.844 10.25 1 56.72 223 LYS A O 1
ATOM 1825 N N . ARG A 1 224 ? 24.859 46.312 9.414 1 52.09 224 ARG A N 1
ATOM 1826 C CA . ARG A 1 224 ? 25.531 47.5 9.938 1 52.09 224 ARG A CA 1
ATOM 1827 C C . ARG A 1 224 ? 24.969 48.75 9.305 1 52.09 224 ARG A C 1
ATOM 1829 O O . ARG A 1 224 ? 24.859 49.812 9.961 1 52.09 224 ARG A O 1
ATOM 1836 N N . GLY A 1 225 ? 24.734 48.594 8.102 1 44.78 225 GLY A N 1
ATOM 1837 C CA . GLY A 1 225 ? 24.328 49.844 7.461 1 44.78 225 GLY A CA 1
ATOM 1838 C C . GLY A 1 225 ? 22.922 50.281 7.828 1 44.78 225 GLY A C 1
ATOM 1839 O O . GLY A 1 225 ? 22.547 51.438 7.656 1 44.78 225 GLY A O 1
ATOM 1840 N N . ASN A 1 226 ? 22.047 49.344 8.094 1 43.31 226 ASN A N 1
ATOM 1841 C CA . ASN A 1 226 ? 20.672 49.781 8.297 1 43.31 226 ASN A CA 1
ATOM 1842 C C . ASN A 1 226 ? 20.391 50.094 9.766 1 43.31 226 ASN A C 1
ATOM 1844 O O . ASN A 1 226 ? 19.25 50.031 10.203 1 43.31 226 ASN A O 1
ATOM 1848 N N . LYS A 1 227 ? 21.234 50.344 10.68 1 46.66 227 LYS A N 1
ATOM 1849 C CA . LYS A 1 227 ? 21.047 50.719 12.078 1 46.66 227 LYS A CA 1
ATOM 1850 C C . LYS A 1 227 ? 20.156 51.969 12.195 1 46.66 227 LYS A C 1
ATOM 1852 O O . LYS A 1 227 ? 19.719 52.312 13.289 1 46.66 227 LYS A O 1
ATOM 1857 N N . GLY A 1 228 ? 20.031 52.781 11.172 1 39.22 228 GLY A N 1
ATOM 1858 C CA . GLY A 1 228 ? 19.297 54.031 11.391 1 39.22 228 GLY A CA 1
ATOM 1859 C C . GLY A 1 228 ? 17.797 53.875 11.258 1 39.22 228 GLY A C 1
ATOM 1860 O O . GLY A 1 228 ? 17.047 54.781 11.562 1 39.22 228 GLY A O 1
ATOM 1861 N N . THR A 1 229 ? 17.156 53.312 10.18 1 40.72 229 THR A N 1
ATOM 1862 C CA . THR A 1 229 ? 15.727 53.5 10.023 1 40.72 229 THR A CA 1
ATOM 1863 C C . THR A 1 229 ? 14.953 52.531 10.906 1 40.72 229 THR A C 1
ATOM 1865 O O . THR A 1 229 ? 15.391 51.406 11.133 1 40.72 229 THR A O 1
ATOM 1868 N N . LYS A 1 230 ? 14.047 52.938 11.758 1 46.44 230 LYS A N 1
ATOM 1869 C CA . LYS A 1 230 ? 13.117 52.406 12.758 1 46.44 230 LYS A CA 1
ATOM 1870 C C . LYS A 1 230 ? 12.562 51.062 12.352 1 46.44 230 LYS A C 1
ATOM 1872 O O . LYS A 1 230 ? 12.18 50.25 13.203 1 46.44 230 LYS A O 1
ATOM 1877 N N . ASN A 1 231 ? 11.891 50.906 11.102 1 42.94 231 ASN A N 1
ATOM 1878 C CA . ASN A 1 231 ? 11.141 49.719 10.75 1 42.94 231 ASN A CA 1
ATOM 1879 C C . ASN A 1 231 ? 12.062 48.531 10.422 1 42.94 231 ASN A C 1
ATOM 1881 O O . ASN A 1 231 ? 12.844 48.594 9.477 1 42.94 231 ASN A O 1
ATOM 1885 N N . GLU A 1 232 ? 12.672 47.875 11.336 1 50.72 232 GLU A N 1
ATOM 1886 C CA . GLU A 1 232 ? 13.562 46.719 11.312 1 50.72 232 GLU A CA 1
ATOM 1887 C C . GLU A 1 232 ? 13.234 45.781 10.141 1 50.72 232 GLU A C 1
ATOM 1889 O O . GLU A 1 232 ? 12.492 44.812 10.305 1 50.72 232 GLU A O 1
ATOM 1894 N N . GLU A 1 233 ? 13.086 46.25 8.922 1 59.84 233 GLU A N 1
ATOM 1895 C CA . GLU A 1 233 ? 12.859 45.406 7.746 1 59.84 233 GLU A CA 1
ATOM 1896 C C . GLU A 1 233 ? 13.938 44.344 7.605 1 59.84 233 GLU A C 1
ATOM 1898 O O . GLU A 1 233 ? 15.125 44.625 7.777 1 59.84 233 GLU A O 1
ATOM 1903 N N . ARG A 1 234 ? 13.664 43.125 7.57 1 72.5 234 ARG A N 1
ATOM 1904 C CA . ARG A 1 234 ? 14.547 41.969 7.367 1 72.5 234 ARG A CA 1
ATOM 1905 C C . ARG A 1 234 ? 15.438 42.188 6.145 1 72.5 234 ARG A C 1
ATOM 1907 O O . ARG A 1 234 ? 14.977 42.656 5.105 1 72.5 234 ARG A O 1
ATOM 1914 N N . SER A 1 235 ? 16.719 42.031 6.309 1 74.44 235 SER A N 1
ATOM 1915 C CA . SER A 1 235 ? 17.672 42.094 5.211 1 74.44 235 SER A CA 1
ATOM 1916 C C . SER A 1 235 ? 17.422 41.031 4.168 1 74.44 235 SER A C 1
ATOM 1918 O O . SER A 1 235 ? 16.766 40 4.461 1 74.44 235 SER A O 1
ATOM 1920 N N . LEU A 1 236 ? 17.656 41.312 2.883 1 75.56 236 LEU A N 1
ATOM 1921 C CA . LEU A 1 236 ? 17.562 40.344 1.805 1 75.56 236 LEU A CA 1
ATOM 1922 C C . LEU A 1 236 ? 18.328 39.062 2.146 1 75.56 236 LEU A C 1
ATOM 1924 O O . LEU A 1 236 ? 17.875 37.969 1.823 1 75.56 236 LEU A O 1
ATOM 1928 N N . ALA A 1 237 ? 19.453 39.25 2.77 1 76.19 237 ALA A N 1
ATOM 1929 C CA . ALA A 1 237 ? 20.266 38.094 3.137 1 76.19 237 ALA A CA 1
ATOM 1930 C C . ALA A 1 237 ? 19.531 37.219 4.137 1 76.19 237 ALA A C 1
ATOM 1932 O O . ALA A 1 237 ? 19.625 35.969 4.074 1 76.19 237 ALA A O 1
ATOM 1933 N N . ASP A 1 238 ? 18.797 37.781 4.988 1 78.88 238 ASP A N 1
ATOM 1934 C CA . ASP A 1 238 ? 18.047 37 5.973 1 78.88 238 ASP A CA 1
ATOM 1935 C C . ASP A 1 238 ? 16.875 36.25 5.32 1 78.88 238 ASP A C 1
ATOM 1937 O O . ASP A 1 238 ? 16.578 35.125 5.688 1 78.88 238 ASP A O 1
ATOM 1941 N N . LYS A 1 239 ? 16.281 36.938 4.336 1 81.44 239 LYS A N 1
ATOM 1942 C CA . LYS A 1 239 ? 15.188 36.281 3.611 1 81.44 239 LYS A CA 1
ATOM 1943 C C . LYS A 1 239 ? 15.695 35.094 2.805 1 81.44 239 LYS A C 1
ATOM 1945 O O . LYS A 1 239 ? 15.078 34.031 2.82 1 81.44 239 LYS A O 1
ATOM 1950 N N . VAL A 1 240 ? 16.781 35.312 2.209 1 79.5 240 VAL A N 1
ATOM 1951 C CA . VAL A 1 240 ? 17.344 34.25 1.386 1 79.5 240 VAL A CA 1
ATOM 1952 C C . VAL A 1 240 ? 17.812 33.125 2.275 1 79.5 240 VAL A C 1
ATOM 1954 O O . VAL A 1 240 ? 17.609 31.938 1.945 1 79.5 240 VAL A O 1
ATOM 1957 N N . SER A 1 241 ? 18.359 33.438 3.365 1 81.44 241 SER A N 1
ATOM 1958 C CA . SER A 1 241 ? 18.844 32.406 4.277 1 81.44 241 SER A CA 1
ATOM 1959 C C . SER A 1 241 ? 17.703 31.562 4.809 1 81.44 241 SER A C 1
ATOM 1961 O O . SER A 1 241 ? 17.812 30.328 4.879 1 81.44 241 SER A O 1
ATOM 1963 N N . SER A 1 242 ? 16.609 32.156 5.176 1 86.31 242 SER A N 1
ATOM 1964 C CA . SER A 1 242 ? 15.477 31.422 5.703 1 86.31 242 SER A CA 1
ATOM 1965 C C . SER A 1 242 ? 14.852 30.531 4.633 1 86.31 242 SER A C 1
ATOM 1967 O O . SER A 1 242 ? 14.508 29.375 4.898 1 86.31 242 SER A O 1
ATOM 1969 N N . ARG A 1 243 ? 14.766 31.016 3.455 1 87.62 243 ARG A N 1
ATOM 1970 C CA . ARG A 1 243 ? 14.156 30.266 2.363 1 87.62 243 ARG A CA 1
ATOM 1971 C C . ARG A 1 243 ? 15.07 29.125 1.907 1 87.62 243 ARG A C 1
ATOM 1973 O O . ARG A 1 243 ? 14.594 28.047 1.551 1 87.62 243 ARG A O 1
ATOM 1980 N N . MET A 1 244 ? 16.312 29.328 1.956 1 82.56 244 MET A N 1
ATOM 1981 C CA . MET A 1 244 ? 17.266 28.281 1.604 1 82.56 244 MET A CA 1
ATOM 1982 C C . MET A 1 244 ? 17.266 27.172 2.656 1 82.56 244 MET A C 1
ATOM 1984 O O . MET A 1 244 ? 17.438 26 2.328 1 82.56 244 MET A O 1
ATOM 1988 N N . LYS A 1 245 ? 17.031 27.547 3.844 1 86.88 245 LYS A N 1
ATOM 1989 C CA . LYS A 1 245 ? 16.938 26.547 4.902 1 86.88 245 LYS A CA 1
ATOM 1990 C C . LYS A 1 245 ? 15.758 25.609 4.668 1 86.88 245 LYS A C 1
ATOM 1992 O O . LYS A 1 245 ? 15.867 24.406 4.883 1 86.88 245 LYS A O 1
ATOM 1997 N N . ILE A 1 246 ? 14.648 26.172 4.215 1 90.5 246 ILE A N 1
ATOM 1998 C CA . ILE A 1 246 ? 13.469 25.375 3.922 1 90.5 246 ILE A CA 1
ATOM 1999 C C . ILE A 1 246 ? 13.75 24.453 2.734 1 90.5 246 ILE A C 1
ATOM 2001 O O . ILE A 1 246 ? 13.414 23.266 2.77 1 90.5 246 ILE A O 1
ATOM 2005 N N . ALA A 1 247 ? 14.391 25 1.731 1 86.81 247 ALA A N 1
ATOM 2006 C CA . ALA A 1 247 ? 14.719 24.203 0.556 1 86.81 247 ALA A CA 1
ATOM 2007 C C . ALA A 1 247 ? 15.695 23.078 0.912 1 86.81 247 ALA A C 1
ATOM 2009 O O . ALA A 1 247 ? 15.547 21.938 0.452 1 86.81 247 ALA A O 1
ATOM 2010 N N . LEU A 1 248 ? 16.672 23.391 1.706 1 83.81 248 LEU A N 1
ATOM 2011 C CA . LEU A 1 248 ? 17.656 22.391 2.123 1 83.81 248 LEU A CA 1
ATOM 2012 C C . LEU A 1 248 ? 16.984 21.266 2.898 1 83.81 248 LEU A C 1
ATOM 2014 O O . LEU A 1 248 ? 17.297 20.094 2.678 1 83.81 248 LEU A O 1
ATOM 2018 N N . GLY A 1 249 ? 16.094 21.672 3.793 1 86.94 249 GLY A N 1
ATOM 2019 C CA . GLY A 1 249 ? 15.375 20.656 4.547 1 86.94 249 GLY A CA 1
ATOM 2020 C C . GLY A 1 249 ? 14.531 19.75 3.67 1 86.94 249 GLY A C 1
ATOM 2021 O O . GLY A 1 249 ? 14.445 18.547 3.916 1 86.94 249 GLY A O 1
ATOM 2022 N N . PHE A 1 250 ? 13.953 20.312 2.678 1 89.38 250 PHE A N 1
ATOM 2023 C CA . PHE A 1 250 ? 13.117 19.547 1.757 1 89.38 250 PHE A CA 1
ATOM 2024 C C . PHE A 1 250 ? 13.953 18.562 0.948 1 89.38 250 PHE A C 1
ATOM 2026 O O . PHE A 1 250 ? 13.641 17.375 0.888 1 89.38 250 PHE A O 1
ATOM 2033 N N . TYR A 1 251 ? 15.023 18.984 0.419 1 82.62 251 TYR A N 1
ATOM 2034 C CA . TYR A 1 251 ? 15.805 18.156 -0.494 1 82.62 251 TYR A CA 1
ATOM 2035 C C . TYR A 1 251 ? 16.641 17.156 0.272 1 82.62 251 TYR A C 1
ATOM 2037 O O . TYR A 1 251 ? 16.984 16.094 -0.259 1 82.62 251 TYR A O 1
ATOM 2045 N N . GLN A 1 252 ? 16.938 17.406 1.504 1 81.94 252 GLN A N 1
ATOM 2046 C CA . GLN A 1 252 ? 17.625 16.422 2.322 1 81.94 252 GLN A CA 1
ATOM 2047 C C . GLN A 1 252 ? 16.734 15.219 2.615 1 81.94 252 GLN A C 1
ATOM 2049 O O . GLN A 1 252 ? 17.188 14.078 2.586 1 81.94 252 GLN A O 1
ATOM 2054 N N . VAL A 1 253 ? 15.477 15.508 2.787 1 84.31 253 VAL A N 1
ATOM 2055 C CA . VAL A 1 253 ? 14.555 14.422 3.117 1 84.31 253 VAL A CA 1
ATOM 2056 C C . VAL A 1 253 ? 14.195 13.648 1.852 1 84.31 253 VAL A C 1
ATOM 2058 O O . VAL A 1 253 ? 14.234 12.414 1.834 1 84.31 253 VAL A O 1
ATOM 2061 N N . ILE A 1 254 ? 13.938 14.391 0.797 1 81.62 254 ILE A N 1
ATOM 2062 C CA . ILE A 1 254 ? 13.516 13.742 -0.442 1 81.62 254 ILE A CA 1
ATOM 2063 C C . ILE A 1 254 ? 14.688 12.961 -1.033 1 81.62 254 ILE A C 1
ATOM 2065 O O . ILE A 1 254 ? 14.492 11.883 -1.6 1 81.62 254 ILE A O 1
ATOM 2069 N N . GLY A 1 255 ? 15.883 13.477 -0.875 1 76.56 255 GLY A N 1
ATOM 2070 C CA . GLY A 1 255 ? 17.062 12.781 -1.367 1 76.56 255 GLY A CA 1
ATOM 2071 C C . GLY A 1 255 ? 17.281 11.438 -0.691 1 76.56 255 GLY A C 1
ATOM 2072 O O . GLY A 1 255 ? 17.578 10.445 -1.357 1 76.56 255 GLY A O 1
ATOM 2073 N N . GLU A 1 256 ? 17.062 11.414 0.549 1 74.69 256 GLU A N 1
ATOM 2074 C CA . GLU A 1 256 ? 17.234 10.164 1.292 1 74.69 256 GLU A CA 1
ATOM 2075 C C . GLU A 1 256 ? 16.125 9.172 0.955 1 74.69 256 GLU A C 1
ATOM 2077 O O . GLU A 1 256 ? 16.375 7.965 0.861 1 74.69 256 GLU A O 1
ATOM 2082 N N . LEU A 1 257 ? 15 9.68 0.743 1 74.31 257 LEU A N 1
ATOM 2083 C CA . LEU A 1 257 ? 13.867 8.82 0.44 1 74.31 257 LEU A CA 1
ATOM 2084 C C . LEU A 1 257 ? 14.016 8.188 -0.939 1 74.31 257 LEU A C 1
ATOM 2086 O O . LEU A 1 257 ? 13.758 6.992 -1.109 1 74.31 257 LEU A O 1
ATOM 2090 N N . PHE A 1 258 ? 14.516 8.883 -1.839 1 71.56 258 PHE A N 1
ATOM 2091 C CA . PHE A 1 258 ? 14.648 8.375 -3.197 1 71.56 258 PHE A CA 1
ATOM 2092 C C . PHE A 1 258 ? 15.812 7.395 -3.297 1 71.56 258 PHE A C 1
ATOM 2094 O O . PHE A 1 258 ? 15.781 6.461 -4.105 1 71.56 258 PHE A O 1
ATOM 2101 N N . ASP A 1 259 ? 16.766 7.512 -2.471 1 67.25 259 ASP A N 1
ATOM 2102 C CA . ASP A 1 259 ? 17.891 6.59 -2.467 1 67.25 259 ASP A CA 1
ATOM 2103 C C . ASP A 1 259 ? 17.5 5.23 -1.896 1 67.25 259 ASP A C 1
ATOM 2105 O O . ASP A 1 259 ? 18 4.195 -2.33 1 67.25 259 ASP A O 1
ATOM 2109 N N . SER A 1 260 ? 16.562 5.301 -1.063 1 64.12 260 SER A N 1
ATOM 2110 C CA . SER A 1 260 ? 16.172 4.059 -0.411 1 64.12 260 SER A CA 1
ATOM 2111 C C . SER A 1 260 ? 15.055 3.357 -1.187 1 64.12 260 SER A C 1
ATOM 2113 O O . SER A 1 260 ? 14.844 2.152 -1.028 1 64.12 260 SER A O 1
ATOM 2115 N N . MET A 1 261 ? 14.453 4.164 -2.045 1 61.56 261 MET A N 1
ATOM 2116 C CA . MET A 1 261 ? 13.312 3.6 -2.758 1 61.56 261 MET A CA 1
ATOM 2117 C C . MET A 1 261 ? 13.742 2.992 -4.09 1 61.56 261 MET A C 1
ATOM 2119 O O . MET A 1 261 ? 13.641 3.639 -5.133 1 61.56 261 MET A O 1
ATOM 2123 N N . HIS A 1 262 ? 14.422 1.814 -3.99 1 56.44 262 HIS A N 1
ATOM 2124 C CA . HIS A 1 262 ? 14.938 1.111 -5.156 1 56.44 262 HIS A CA 1
ATOM 2125 C C . HIS A 1 262 ? 13.812 0.691 -6.094 1 56.44 262 HIS A C 1
ATOM 2127 O O . HIS A 1 262 ? 14.039 0.479 -7.289 1 56.44 262 HIS A O 1
ATOM 2133 N N . GLU A 1 263 ? 12.586 0.646 -5.602 1 54.5 263 GLU A N 1
ATOM 2134 C CA . GLU A 1 263 ? 11.531 -0.045 -6.336 1 54.5 263 GLU A CA 1
ATOM 2135 C C . GLU A 1 263 ? 10.836 0.897 -7.309 1 54.5 263 GLU A C 1
ATOM 2137 O O . GLU A 1 263 ? 10.047 0.455 -8.148 1 54.5 263 GLU A O 1
ATOM 2142 N N . ILE A 1 264 ? 11.148 2.145 -7.219 1 55.41 264 ILE A N 1
ATOM 2143 C CA . ILE A 1 264 ? 10.391 2.99 -8.133 1 55.41 264 ILE A CA 1
ATOM 2144 C C . ILE A 1 264 ? 11.086 3.027 -9.492 1 55.41 264 ILE A C 1
ATOM 2146 O O . ILE A 1 264 ? 12.242 3.443 -9.594 1 55.41 264 ILE A O 1
ATOM 2150 N N . ASN A 1 265 ? 10.594 2.195 -10.406 1 54.81 265 ASN A N 1
ATOM 2151 C CA . ASN A 1 265 ? 11.07 2.307 -11.781 1 54.81 265 ASN A CA 1
ATOM 2152 C C . ASN A 1 265 ? 10.773 3.684 -12.367 1 54.81 265 ASN A C 1
ATOM 2154 O O . ASN A 1 265 ? 9.625 3.986 -12.703 1 54.81 265 ASN A O 1
ATOM 2158 N N . TRP A 1 266 ? 11.742 4.508 -12.086 1 53.28 266 TRP A N 1
ATOM 2159 C CA . TRP A 1 266 ? 11.57 5.836 -12.664 1 53.28 266 TRP A CA 1
ATOM 2160 C C . TRP A 1 266 ? 11.609 5.777 -14.188 1 53.28 266 TRP A C 1
ATOM 2162 O O . TRP A 1 266 ? 12.586 5.305 -14.773 1 53.28 266 TRP A O 1
ATOM 2172 N N . VAL A 1 267 ? 10.438 5.688 -14.781 1 51.75 267 VAL A N 1
ATOM 2173 C CA . VAL A 1 267 ? 10.391 5.555 -16.234 1 51.75 267 VAL A CA 1
ATOM 2174 C C . VAL A 1 267 ? 10.695 6.898 -16.891 1 51.75 267 VAL A C 1
ATOM 2176 O O . VAL A 1 267 ? 10.266 7.945 -16.391 1 51.75 267 VAL A O 1
ATOM 2179 N N . GLY A 1 268 ? 11.539 6.914 -18.047 1 49.22 268 GLY A N 1
ATOM 2180 C CA . GLY A 1 268 ? 11.789 7.961 -19.016 1 49.22 268 GLY A CA 1
ATOM 2181 C C . GLY A 1 268 ? 12.594 9.117 -18.453 1 49.22 268 GLY A C 1
ATOM 2182 O O . GLY A 1 268 ? 13.602 8.906 -17.781 1 49.22 268 GLY A O 1
ATOM 2183 N N . PRO A 1 269 ? 12.156 10.273 -18.766 1 48.28 269 PRO A N 1
ATOM 2184 C CA . PRO A 1 269 ? 12.828 11.523 -18.406 1 48.28 269 PRO A CA 1
ATOM 2185 C C . PRO A 1 269 ? 12.969 11.695 -16.891 1 48.28 269 PRO A C 1
ATOM 2187 O O . PRO A 1 269 ? 13.859 12.406 -16.438 1 48.28 269 PRO A O 1
ATOM 2190 N N . LEU A 1 270 ? 12.281 10.969 -16.234 1 51.5 270 LEU A N 1
ATOM 2191 C CA . LEU A 1 270 ? 12.25 11.055 -14.781 1 51.5 270 LEU A CA 1
ATOM 2192 C C . LEU A 1 270 ? 13.523 10.477 -14.18 1 51.5 270 LEU A C 1
ATOM 2194 O O . LEU A 1 270 ? 13.953 10.906 -13.102 1 51.5 270 LEU A O 1
ATOM 2198 N N . SER A 1 271 ? 14.023 9.523 -14.891 1 56.44 271 SER A N 1
ATOM 2199 C CA . SER A 1 271 ? 15.312 9.008 -14.43 1 56.44 271 SER A CA 1
ATOM 2200 C C . SER A 1 271 ? 16.359 10.117 -14.383 1 56.44 271 SER A C 1
ATOM 2202 O O . SER A 1 271 ? 17.219 10.133 -13.492 1 56.44 271 SER A O 1
ATOM 2204 N N . VAL A 1 272 ? 16.094 11.047 -15.25 1 54.22 272 VAL A N 1
ATOM 2205 C CA . VAL A 1 272 ? 17.062 12.133 -15.32 1 54.22 272 VAL A CA 1
ATOM 2206 C C . VAL A 1 272 ? 16.844 13.102 -14.156 1 54.22 272 VAL A C 1
ATOM 2208 O O . VAL A 1 272 ? 17.797 13.531 -13.5 1 54.22 272 VAL A O 1
ATOM 2211 N N . VAL A 1 273 ? 15.641 13.414 -14.016 1 56.38 273 VAL A N 1
ATOM 2212 C CA . VAL A 1 273 ? 15.328 14.359 -12.953 1 56.38 273 VAL A CA 1
ATOM 2213 C C . VAL A 1 273 ? 15.594 13.719 -11.594 1 56.38 273 VAL A C 1
ATOM 2215 O O . VAL A 1 273 ? 16.125 14.367 -10.68 1 56.38 273 VAL A O 1
ATOM 2218 N N . GLY A 1 274 ? 15.164 12.531 -11.5 1 54.56 274 GLY A N 1
ATOM 2219 C CA . GLY A 1 274 ? 15.523 11.82 -10.289 1 54.56 274 GLY A CA 1
ATOM 2220 C C . GLY A 1 274 ? 17.016 11.797 -10.023 1 54.56 274 GLY A C 1
ATOM 2221 O O . GLY A 1 274 ? 17.453 11.984 -8.883 1 54.56 274 GLY A O 1
ATOM 2222 N N . LYS A 1 275 ? 17.672 11.719 -11.148 1 56.72 275 LYS A N 1
ATOM 2223 C CA . LYS A 1 275 ? 19.125 11.781 -11.094 1 56.72 275 LYS A CA 1
ATOM 2224 C C . LYS A 1 275 ? 19.594 13.133 -10.555 1 56.72 275 LYS A C 1
ATOM 2226 O O . LYS A 1 275 ? 20.531 13.195 -9.75 1 56.72 275 LYS A O 1
ATOM 2231 N N . PHE A 1 276 ? 18.922 13.992 -11.023 1 53.53 276 PHE A N 1
ATOM 2232 C CA . PHE A 1 276 ? 19.281 15.336 -10.602 1 53.53 276 PHE A CA 1
ATOM 2233 C C . PHE A 1 276 ? 18.984 15.539 -9.125 1 53.53 276 PHE A C 1
ATOM 2235 O O . PHE A 1 276 ? 19.797 16.125 -8.398 1 53.53 276 PHE A O 1
ATOM 2242 N N . LEU A 1 277 ? 17.891 15.07 -8.914 1 53.84 277 LEU A N 1
ATOM 2243 C CA . LEU A 1 277 ? 17.469 15.273 -7.531 1 53.84 277 LEU A CA 1
ATOM 2244 C C . LEU A 1 277 ? 18.297 14.406 -6.582 1 53.84 277 LEU A C 1
ATOM 2246 O O . LEU A 1 277 ? 18.5 14.781 -5.422 1 53.84 277 LEU A O 1
ATOM 2250 N N . SER A 1 278 ? 18.609 13.25 -7.035 1 50.22 278 SER A N 1
ATOM 2251 C CA . SER A 1 278 ? 19.484 12.438 -6.199 1 50.22 278 SER A CA 1
ATOM 2252 C C . SER A 1 278 ? 20.844 13.102 -6.008 1 50.22 278 SER A C 1
ATOM 2254 O O . SER A 1 278 ? 21.531 12.836 -5.023 1 50.22 278 SER A O 1
ATOM 2256 N N . PHE A 1 279 ? 21.312 13.672 -7.074 1 46.34 279 PHE A N 1
ATOM 2257 C CA . PHE A 1 279 ? 22.562 14.383 -6.863 1 46.34 279 PHE A CA 1
ATOM 2258 C C . PHE A 1 279 ? 22.469 15.297 -5.648 1 46.34 279 PHE A C 1
ATOM 2260 O O . PHE A 1 279 ? 23.469 15.57 -4.992 1 46.34 279 PHE A O 1
ATOM 2267 N N . ARG A 1 280 ? 21.266 15.859 -5.57 1 46.09 280 ARG A N 1
ATOM 2268 C CA . ARG A 1 280 ? 21.141 16.969 -4.637 1 46.09 280 ARG A CA 1
ATOM 2269 C C . ARG A 1 280 ? 21.156 16.484 -3.193 1 46.09 280 ARG A C 1
ATOM 2271 O O . ARG A 1 280 ? 20.922 17.25 -2.264 1 46.09 280 ARG A O 1
ATOM 2278 N N . ASN A 1 281 ? 20.938 15.266 -3.035 1 43.28 281 ASN A N 1
ATOM 2279 C CA . ASN A 1 281 ? 21.094 15.109 -1.594 1 43.28 281 ASN A CA 1
ATOM 2280 C C . ASN A 1 281 ? 22.359 15.805 -1.101 1 43.28 281 ASN A C 1
ATOM 2282 O O . ASN A 1 281 ? 23.469 15.5 -1.562 1 43.28 281 ASN A O 1
ATOM 2286 N N . ILE A 1 282 ? 22.422 17 -1.156 1 46.72 282 ILE A N 1
ATOM 2287 C CA . ILE A 1 282 ? 23.578 17.703 -0.59 1 46.72 282 ILE A CA 1
ATOM 2288 C C . ILE A 1 282 ? 24.281 16.797 0.412 1 46.72 282 ILE A C 1
ATOM 2290 O O . ILE A 1 282 ? 24.172 16.984 1.625 1 46.72 282 ILE A O 1
ATOM 2294 N N . ASN A 1 283 ? 24.203 15.547 0.151 1 47.44 283 ASN A N 1
ATOM 2295 C CA . ASN A 1 283 ? 25.125 14.781 0.972 1 47.44 283 ASN A CA 1
ATOM 2296 C C . ASN A 1 283 ? 26.578 15.133 0.647 1 47.44 283 ASN A C 1
ATOM 2298 O O . ASN A 1 283 ? 27.094 14.734 -0.4 1 47.44 283 ASN A O 1
ATOM 2302 N N . ILE A 1 284 ? 27.031 16.094 1.309 1 52.94 284 ILE A N 1
ATOM 2303 C CA . ILE A 1 284 ? 28.391 16.594 1.185 1 52.94 284 ILE A CA 1
ATOM 2304 C C . ILE A 1 284 ? 29.375 15.43 1.098 1 52.94 284 ILE A C 1
ATOM 2306 O O . ILE A 1 284 ? 30.406 15.539 0.445 1 52.94 284 ILE A O 1
ATOM 2310 N N . PHE A 1 285 ? 28.844 14.344 1.623 1 50.31 285 PHE A N 1
ATOM 2311 C CA . PHE A 1 285 ? 29.797 13.234 1.643 1 50.31 285 PHE A CA 1
ATOM 2312 C C . PHE A 1 285 ? 29.938 12.625 0.254 1 50.31 285 PHE A C 1
ATOM 2314 O O . PHE A 1 285 ? 31.031 12.164 -0.112 1 50.31 285 PHE A O 1
ATOM 2321 N N . GLU A 1 286 ? 28.828 12.547 -0.366 1 53.62 286 GLU A N 1
ATOM 2322 C CA . GLU A 1 286 ? 28.922 12 -1.714 1 53.62 286 GLU A CA 1
ATOM 2323 C C . GLU A 1 286 ? 29.766 12.898 -2.621 1 53.62 286 GLU A C 1
ATOM 2325 O O . GLU A 1 286 ? 30.328 12.438 -3.615 1 53.62 286 GLU A O 1
ATOM 2330 N N . LEU A 1 287 ? 29.766 14.055 -2.166 1 51.25 287 LEU A N 1
ATOM 2331 C CA . LEU A 1 287 ? 30.656 14.984 -2.852 1 51.25 287 LEU A CA 1
ATOM 2332 C C . LEU A 1 287 ? 32.094 14.516 -2.76 1 51.25 287 LEU A C 1
ATOM 2334 O O . LEU A 1 287 ? 32.906 14.766 -3.664 1 51.25 287 LEU A O 1
ATOM 2338 N N . PHE A 1 288 ? 32.344 13.891 -1.644 1 48.31 288 PHE A N 1
ATOM 2339 C CA . PHE A 1 288 ? 33.719 13.367 -1.463 1 48.31 288 PHE A CA 1
ATOM 2340 C C . PHE A 1 288 ? 33.844 11.992 -2.107 1 48.31 288 PHE A C 1
ATOM 2342 O O . PHE A 1 288 ? 34.906 11.391 -2.074 1 48.31 288 PHE A O 1
ATOM 2349 N N . ILE A 1 289 ? 32.844 11.344 -2.309 1 50.53 289 ILE A N 1
ATOM 2350 C CA . ILE A 1 289 ? 32.875 9.977 -2.803 1 50.53 289 ILE A CA 1
ATOM 2351 C C . ILE A 1 289 ? 33.406 9.953 -4.234 1 50.53 289 ILE A C 1
ATOM 2353 O O . ILE A 1 289 ? 34.094 9.016 -4.637 1 50.53 289 ILE A O 1
ATOM 2357 N N . ARG A 1 290 ? 33.281 11.031 -4.977 1 53.94 290 ARG A N 1
ATOM 2358 C CA . ARG A 1 290 ? 33.719 10.992 -6.367 1 53.94 290 ARG A CA 1
ATOM 2359 C C . ARG A 1 290 ? 35.25 10.906 -6.457 1 53.94 290 ARG A C 1
ATOM 2361 O O . ARG A 1 290 ? 35.812 10.867 -7.555 1 53.94 290 ARG A O 1
ATOM 2368 N N . PRO A 1 291 ? 35.781 10.852 -5.27 1 58.25 291 PRO A N 1
ATOM 2369 C CA . PRO A 1 291 ? 37.219 10.555 -5.391 1 58.25 291 PRO A CA 1
ATOM 2370 C C . PRO A 1 291 ? 37.469 9.156 -5.941 1 58.25 291 PRO A C 1
ATOM 2372 O O . PRO A 1 291 ? 38.562 8.875 -6.426 1 58.25 291 PRO A O 1
ATOM 2375 N N . ARG A 1 292 ? 36.375 8.398 -5.926 1 66.19 292 ARG A N 1
ATOM 2376 C CA . ARG A 1 292 ? 36.562 7.074 -6.508 1 66.19 292 ARG A CA 1
ATOM 2377 C C . ARG A 1 292 ? 37.031 7.168 -7.961 1 66.19 292 ARG A C 1
ATOM 2379 O O . ARG A 1 292 ? 37.719 6.281 -8.461 1 66.19 292 ARG A O 1
ATOM 2386 N N . CYS A 1 293 ? 36.594 8.281 -8.469 1 69.19 293 CYS A N 1
ATOM 2387 C CA . CYS A 1 293 ? 36.969 8.438 -9.875 1 69.19 293 CYS A CA 1
ATOM 2388 C C . CYS A 1 293 ? 38.344 9.031 -10.016 1 69.19 293 CYS A C 1
ATOM 2390 O O . CYS A 1 293 ? 38.938 9.008 -11.102 1 69.19 293 CYS A O 1
ATOM 2392 N N . LEU A 1 294 ? 38.969 9.578 -8.906 1 68.19 294 LEU A N 1
ATOM 2393 C CA . LEU A 1 294 ? 40.281 10.203 -8.992 1 68.19 294 LEU A CA 1
ATOM 2394 C C . LEU A 1 294 ? 41.375 9.156 -8.859 1 68.19 294 LEU A C 1
ATOM 2396 O O . LEU A 1 294 ? 42.438 9.297 -9.477 1 68.19 294 LEU A O 1
ATOM 2400 N N . LYS A 1 295 ? 41.062 8.172 -7.895 1 66.44 295 LYS A N 1
ATOM 2401 C CA . LYS A 1 295 ? 42.062 7.121 -7.738 1 66.44 295 LYS A CA 1
ATOM 2402 C C . LYS A 1 295 ? 41.469 5.746 -8.023 1 66.44 295 LYS A C 1
ATOM 2404 O O . LYS A 1 295 ? 40.344 5.453 -7.602 1 66.44 295 LYS A O 1
ATOM 2409 N N . ASP A 1 296 ? 42.062 5.055 -8.867 1 66.06 296 ASP A N 1
ATOM 2410 C CA . ASP A 1 296 ? 41.594 3.768 -9.375 1 66.06 296 ASP A CA 1
ATOM 2411 C C . ASP A 1 296 ? 41.219 2.826 -8.234 1 66.06 296 ASP A C 1
ATOM 2413 O O . ASP A 1 296 ? 40.25 2.09 -8.336 1 66.06 296 ASP A O 1
ATOM 2417 N N . ASN A 1 297 ? 41.938 2.715 -7.109 1 66.88 297 ASN A N 1
ATOM 2418 C CA . ASN A 1 297 ? 41.719 1.659 -6.125 1 66.88 297 ASN A CA 1
ATOM 2419 C C . ASN A 1 297 ? 41.031 2.193 -4.875 1 66.88 297 ASN A C 1
ATOM 2421 O O . ASN A 1 297 ? 41.062 1.562 -3.818 1 66.88 297 ASN A O 1
ATOM 2425 N N . PHE A 1 298 ? 40.312 3.244 -5.184 1 69.88 298 PHE A N 1
ATOM 2426 C CA . PHE A 1 298 ? 39.688 3.805 -3.988 1 69.88 298 PHE A CA 1
ATOM 2427 C C . PHE A 1 298 ? 38.219 3.418 -3.906 1 69.88 298 PHE A C 1
ATOM 2429 O O . PHE A 1 298 ? 37.438 3.766 -4.789 1 69.88 298 PHE A O 1
ATOM 2436 N N . VAL A 1 299 ? 37.906 2.391 -3.031 1 69 299 VAL A N 1
ATOM 2437 C CA . VAL A 1 299 ? 36.531 1.971 -2.832 1 69 299 VAL A CA 1
ATOM 2438 C C . VAL A 1 299 ? 35.969 2.553 -1.524 1 69 299 VAL A C 1
ATOM 2440 O O . VAL A 1 299 ? 36.656 2.469 -0.485 1 69 299 VAL A O 1
ATOM 2443 N N . ILE A 1 300 ? 34.938 3.346 -1.65 1 73.25 300 ILE A N 1
ATOM 2444 C CA . ILE A 1 300 ? 34.312 3.887 -0.455 1 73.25 300 ILE A CA 1
ATOM 2445 C C . ILE A 1 300 ? 33.25 2.924 0.04 1 73.25 300 ILE A C 1
ATOM 2447 O O . ILE A 1 300 ? 32.219 2.725 -0.627 1 73.25 300 ILE A O 1
ATOM 2451 N N . ASP A 1 301 ? 33.562 2.25 1.17 1 78 301 ASP A N 1
ATOM 2452 C CA . ASP A 1 301 ? 32.594 1.387 1.808 1 78 301 ASP A CA 1
ATOM 2453 C C . ASP A 1 301 ? 31.828 2.135 2.904 1 78 301 ASP A C 1
ATOM 2455 O O . ASP A 1 301 ? 32.094 3.305 3.172 1 78 301 ASP A O 1
ATOM 2459 N N . SER A 1 302 ? 30.828 1.512 3.443 1 80.69 302 SER A N 1
ATOM 2460 C CA . SER A 1 302 ? 30 2.131 4.473 1 80.69 302 SER A CA 1
ATOM 2461 C C . SER A 1 302 ? 30.797 2.381 5.746 1 80.69 302 SER A C 1
ATOM 2463 O O . SER A 1 302 ? 30.5 3.32 6.492 1 80.69 302 SER A O 1
ATOM 2465 N N . LYS A 1 303 ? 31.906 1.639 5.965 1 83.12 303 LYS A N 1
ATOM 2466 C CA . LYS A 1 303 ? 32.781 1.864 7.121 1 83.12 303 LYS A CA 1
ATOM 2467 C C . LYS A 1 303 ? 33.594 3.145 6.957 1 83.12 303 LYS A C 1
ATOM 2469 O O . LYS A 1 303 ? 33.75 3.914 7.91 1 83.12 303 LYS A O 1
ATOM 2474 N N . LEU A 1 304 ? 34.031 3.309 5.766 1 81.94 304 LEU A N 1
ATOM 2475 C CA . LEU A 1 304 ? 34.812 4.52 5.488 1 81.94 304 LEU A CA 1
ATOM 2476 C C . LEU A 1 304 ? 33.906 5.746 5.504 1 81.94 304 LEU A C 1
ATOM 2478 O O . LEU A 1 304 ? 34.312 6.816 5.969 1 81.94 304 LEU A O 1
ATOM 2482 N N . GLU A 1 305 ? 32.75 5.57 4.996 1 81.38 305 GLU A N 1
ATOM 2483 C CA . GLU A 1 305 ? 31.812 6.676 5.051 1 81.38 305 GLU A CA 1
ATOM 2484 C C . GLU A 1 305 ? 31.5 7.074 6.492 1 81.38 305 GLU A C 1
ATOM 2486 O O . GLU A 1 305 ? 31.391 8.258 6.801 1 81.38 305 GLU A O 1
ATOM 2491 N N . PHE A 1 306 ? 31.406 6.121 7.289 1 84.88 306 PHE A N 1
ATOM 2492 C CA . PHE A 1 306 ? 31.172 6.359 8.711 1 84.88 306 PHE A CA 1
ATOM 2493 C C . PHE A 1 306 ? 32.344 7.105 9.336 1 84.88 306 PHE A C 1
ATOM 2495 O O . PHE A 1 306 ? 32.156 8.07 10.078 1 84.88 306 PHE A O 1
ATOM 2502 N N . LYS A 1 307 ? 33.531 6.723 8.984 1 84.62 307 LYS A N 1
ATOM 2503 C CA . LYS A 1 307 ? 34.719 7.387 9.516 1 84.62 307 LYS A CA 1
ATOM 2504 C C . LYS A 1 307 ? 34.812 8.828 9.031 1 84.62 307 LYS A C 1
ATOM 2506 O O . LYS A 1 307 ? 35.156 9.727 9.797 1 84.62 307 LYS A O 1
ATOM 2511 N N . ILE A 1 308 ? 34.375 9.031 7.855 1 80.62 308 ILE A N 1
ATOM 2512 C CA . ILE A 1 308 ? 34.406 10.375 7.293 1 80.62 308 ILE A CA 1
ATOM 2513 C C . ILE A 1 308 ? 33.344 11.242 7.953 1 80.62 308 ILE A C 1
ATOM 2515 O O . ILE A 1 308 ? 33.562 12.398 8.281 1 80.62 308 ILE A O 1
ATOM 2519 N N . ALA A 1 309 ? 32.25 10.641 8.156 1 82.25 309 ALA A N 1
ATOM 2520 C CA . ALA A 1 309 ? 31.141 11.375 8.766 1 82.25 309 ALA A CA 1
ATOM 2521 C C . ALA A 1 309 ? 31.469 11.773 10.203 1 82.25 309 ALA A C 1
ATOM 2523 O O . ALA A 1 309 ? 31.078 12.844 10.664 1 82.25 309 ALA A O 1
ATOM 2524 N N . LEU A 1 310 ? 32.312 11 10.875 1 81.75 310 LEU A N 1
ATOM 2525 C CA . LEU A 1 310 ? 32.656 11.297 12.258 1 81.75 310 LEU A CA 1
ATOM 2526 C C . LEU A 1 310 ? 33.812 12.312 12.312 1 81.75 310 LEU A C 1
ATOM 2528 O O . LEU A 1 310 ? 33.875 13.117 13.25 1 81.75 310 LEU A O 1
ATOM 2532 N N . THR A 1 311 ? 34.594 12.328 11.305 1 85.62 311 THR A N 1
ATOM 2533 C CA . THR A 1 311 ? 35.75 13.195 11.32 1 85.62 311 THR A CA 1
ATOM 2534 C C . THR A 1 311 ? 35.438 14.57 10.766 1 85.62 311 THR A C 1
ATOM 2536 O O . THR A 1 311 ? 36.094 15.562 11.094 1 85.62 311 THR A O 1
ATOM 2539 N N . LEU A 1 312 ? 34.375 14.656 10.086 1 80.12 312 LEU A N 1
ATOM 2540 C CA . LEU A 1 312 ? 34.062 15.914 9.414 1 80.12 312 LEU A CA 1
ATOM 2541 C C . LEU A 1 312 ? 33.719 17 10.43 1 80.12 312 LEU A C 1
ATOM 2543 O O . LEU A 1 312 ? 34.25 18.094 10.391 1 80.12 312 LEU A O 1
ATOM 2547 N N . PRO A 1 313 ? 32.812 16.766 11.422 1 78.06 313 PRO A N 1
ATOM 2548 C CA . PRO A 1 313 ? 32.531 17.812 12.398 1 78.06 313 PRO A CA 1
ATOM 2549 C C . PRO A 1 313 ? 33.75 18.234 13.203 1 78.06 313 PRO A C 1
ATOM 2551 O O . PRO A 1 313 ? 33.906 19.406 13.516 1 78.06 313 PRO A O 1
ATOM 2554 N N . VAL A 1 314 ? 34.688 17.312 13.445 1 83.69 314 VAL A N 1
ATOM 2555 C CA . VAL A 1 314 ? 35.906 17.609 14.18 1 83.69 314 VAL A CA 1
ATOM 2556 C C . VAL A 1 314 ? 36.844 18.438 13.297 1 83.69 314 VAL A C 1
ATOM 2558 O O . VAL A 1 314 ? 37.469 19.391 13.773 1 83.69 314 VAL A O 1
ATOM 2561 N N . PHE A 1 315 ? 36.844 18.047 12.148 1 83.94 315 PHE A N 1
ATOM 2562 C CA . PHE A 1 315 ? 37.719 18.766 11.203 1 83.94 315 PHE A CA 1
ATOM 2563 C C . PHE A 1 315 ? 37.219 20.203 11.023 1 83.94 315 PHE A C 1
ATOM 2565 O O . PHE A 1 315 ? 38.031 21.141 10.984 1 83.94 315 PHE A O 1
ATOM 2572 N N . VAL A 1 316 ? 35.969 20.406 10.914 1 79.44 316 VAL A N 1
ATOM 2573 C CA . VAL A 1 316 ? 35.375 21.734 10.742 1 79.44 316 VAL A CA 1
ATOM 2574 C C . VAL A 1 316 ? 35.688 22.578 11.977 1 79.44 316 VAL A C 1
ATOM 2576 O O . VAL A 1 316 ? 36.062 23.75 11.859 1 79.44 316 VAL A O 1
ATOM 2579 N N . LEU A 1 317 ? 35.531 22.047 13.141 1 85.19 317 LEU A N 1
ATOM 2580 C CA . LEU A 1 317 ? 35.812 22.766 14.375 1 85.19 317 LEU A CA 1
ATOM 2581 C C . LEU A 1 317 ? 37.312 23.141 14.469 1 85.19 317 LEU A C 1
ATOM 2583 O O . LEU A 1 317 ? 37.656 24.266 14.812 1 85.19 317 LEU A O 1
ATOM 2587 N N . ALA A 1 318 ? 38.156 22.219 14.031 1 88.38 318 ALA A N 1
ATOM 2588 C CA . ALA A 1 318 ? 39.594 22.438 14.094 1 88.38 318 ALA A CA 1
ATOM 2589 C C . ALA A 1 318 ? 40.031 23.516 13.094 1 88.38 318 ALA A C 1
ATOM 2591 O O . ALA A 1 318 ? 40.812 24.391 13.43 1 88.38 318 ALA A O 1
ATOM 2592 N N . THR A 1 319 ? 39.406 23.453 11.969 1 85.19 319 THR A N 1
ATOM 2593 C CA . THR A 1 319 ? 39.781 24.422 10.945 1 85.19 319 THR A CA 1
ATOM 2594 C C . THR A 1 319 ? 39.25 25.812 11.32 1 85.19 319 THR A C 1
ATOM 2596 O O . THR A 1 319 ? 39.938 26.812 11.102 1 85.19 319 THR A O 1
ATOM 2599 N N . ALA A 1 320 ? 38.062 25.906 11.875 1 84.31 320 ALA A N 1
ATOM 2600 C CA . ALA A 1 320 ? 37.531 27.188 12.312 1 84.31 320 ALA A CA 1
ATOM 2601 C C . ALA A 1 320 ? 38.375 27.781 13.43 1 84.31 320 ALA A C 1
ATOM 2603 O O . ALA A 1 320 ? 38.656 28.984 13.438 1 84.31 320 ALA A O 1
ATOM 2604 N N . LEU A 1 321 ? 38.906 26.953 14.336 1 87.12 321 LEU A N 1
ATOM 2605 C CA . LEU A 1 321 ? 39.75 27.422 15.422 1 87.12 321 LEU A CA 1
ATOM 2606 C C . LEU A 1 321 ? 41.094 27.875 14.883 1 87.12 321 LEU A C 1
ATOM 2608 O O . LEU A 1 321 ? 41.656 28.875 15.344 1 87.12 321 LEU A O 1
ATOM 2612 N N . LEU A 1 322 ? 41.531 27.125 13.922 1 89.44 322 LEU A N 1
ATOM 2613 C CA . LEU A 1 322 ? 42.781 27.484 13.312 1 89.44 322 LEU A CA 1
ATOM 2614 C C . LEU A 1 322 ? 42.688 28.828 12.602 1 89.44 322 LEU A C 1
ATOM 2616 O O . LEU A 1 322 ? 43.594 29.672 12.734 1 89.44 322 LEU A O 1
ATOM 2620 N N . VAL A 1 323 ? 41.594 29.016 11.875 1 85.25 323 VAL A N 1
ATOM 2621 C CA . VAL A 1 323 ? 41.406 30.281 11.164 1 85.25 323 VAL A CA 1
ATOM 2622 C C . VAL A 1 323 ? 41.281 31.422 12.164 1 85.25 323 VAL A C 1
ATOM 2624 O O . VAL A 1 323 ? 41.844 32.5 11.961 1 85.25 323 VAL A O 1
ATOM 2627 N N . TYR A 1 324 ? 40.531 31.219 13.242 1 87.75 324 TYR A N 1
ATOM 2628 C CA . TYR A 1 324 ? 40.375 32.25 14.273 1 87.75 324 TYR A CA 1
ATOM 2629 C C . TYR A 1 324 ? 41.75 32.625 14.875 1 87.75 324 TYR A C 1
ATOM 2631 O O . TYR A 1 324 ? 42.062 33.812 15.016 1 87.75 324 TYR A O 1
ATOM 2639 N N . HIS A 1 325 ? 42.656 31.656 15.133 1 89.56 325 HIS A N 1
ATOM 2640 C CA . HIS A 1 325 ? 43.938 31.938 15.758 1 89.56 325 HIS A CA 1
ATOM 2641 C C . HIS A 1 325 ? 44.906 32.594 14.781 1 89.56 325 HIS A C 1
ATOM 2643 O O . HIS A 1 325 ? 45.688 33.469 15.164 1 89.56 325 HIS A O 1
ATOM 2649 N N . ILE A 1 326 ? 44.812 32.156 13.586 1 89.56 326 ILE A N 1
ATOM 2650 C CA . ILE A 1 326 ? 45.656 32.781 12.57 1 89.56 326 ILE A CA 1
ATOM 2651 C C . ILE A 1 326 ? 45.281 34.25 12.398 1 89.56 326 ILE A C 1
ATOM 2653 O O . ILE A 1 326 ? 46.156 35.125 12.375 1 89.56 326 ILE A O 1
ATOM 2657 N N . CYS A 1 327 ? 43.969 34.562 12.281 1 85.5 327 CYS A N 1
ATOM 2658 C CA . CYS A 1 327 ? 43.531 35.938 12.133 1 85.5 327 CYS A CA 1
ATOM 2659 C C . CYS A 1 327 ? 43.875 36.75 13.367 1 85.5 327 CYS A C 1
ATOM 2661 O O . CYS A 1 327 ? 44.25 37.938 13.258 1 85.5 327 CYS A O 1
ATOM 2663 N N . LYS A 1 328 ? 43.781 36.156 14.555 1 86 328 LYS A N 1
ATOM 2664 C CA . LYS A 1 328 ? 44.125 36.844 15.789 1 86 328 LYS A CA 1
ATOM 2665 C C . LYS A 1 328 ? 45.625 37.188 15.82 1 86 328 LYS A C 1
ATOM 2667 O O . LYS A 1 328 ? 46 38.281 16.203 1 86 328 LYS A O 1
ATOM 2672 N N . LEU A 1 329 ? 46.469 36.281 15.297 1 87.44 329 LEU A N 1
ATOM 2673 C CA . LEU A 1 329 ? 47.906 36.5 15.273 1 87.44 329 LEU A CA 1
ATOM 2674 C C . LEU A 1 329 ? 48.281 37.594 14.266 1 87.44 329 LEU A C 1
ATOM 2676 O O . LEU A 1 329 ? 49.125 38.438 14.547 1 87.44 329 LEU A O 1
ATOM 2680 N N . VAL A 1 330 ? 47.562 37.594 13.148 1 85.44 330 VAL A N 1
ATOM 2681 C CA . VAL A 1 330 ? 47.844 38.562 12.109 1 85.44 330 VAL A CA 1
ATOM 2682 C C . VAL A 1 330 ? 47.438 39.969 12.602 1 85.44 330 VAL A C 1
ATOM 2684 O O . VAL A 1 330 ? 48.125 40.938 12.352 1 85.44 330 VAL A O 1
ATOM 2687 N N . MET A 1 331 ? 46.312 40.094 13.344 1 85 331 MET A N 1
ATOM 2688 C CA . MET A 1 331 ? 45.875 41.375 13.859 1 85 331 MET A CA 1
ATOM 2689 C C . MET A 1 331 ? 46.781 41.875 14.953 1 85 331 MET A C 1
ATOM 2691 O O . MET A 1 331 ? 47 43.094 15.078 1 85 331 MET A O 1
ATOM 2695 N N . MET A 1 332 ? 47.344 40.969 15.648 1 81.38 332 MET A N 1
ATOM 2696 C CA . MET A 1 332 ? 48.25 41.375 16.719 1 81.38 332 MET A CA 1
ATOM 2697 C C . MET A 1 332 ? 49.594 41.844 16.172 1 81.38 332 MET A C 1
ATOM 2699 O O . MET A 1 332 ? 50.219 42.719 16.719 1 81.38 332 MET A O 1
ATOM 2703 N N . PHE A 1 333 ? 49.906 41.156 15.047 1 79.81 333 PHE A N 1
ATOM 2704 C CA . PHE A 1 333 ? 51.219 41.5 14.484 1 79.81 333 PHE A CA 1
ATOM 2705 C C . PHE A 1 333 ? 51.125 42.75 13.625 1 79.81 333 PHE A C 1
ATOM 2707 O O . PHE A 1 333 ? 52.156 43.375 13.305 1 79.81 333 PHE A O 1
ATOM 2714 N N . ASN A 1 334 ? 49.906 43.031 13.125 1 72.38 334 ASN A N 1
ATOM 2715 C CA . ASN A 1 334 ? 49.781 44.25 12.328 1 72.38 334 ASN A CA 1
ATOM 2716 C C . ASN A 1 334 ? 49.844 45.5 13.195 1 72.38 334 ASN A C 1
ATOM 2718 O O . ASN A 1 334 ? 48.938 45.781 13.984 1 72.38 334 ASN A O 1
ATOM 2722 N N . LYS A 1 335 ? 51 46.156 13.469 1 65.38 335 LYS A N 1
ATOM 2723 C CA . LYS A 1 335 ? 51.438 47.312 14.266 1 65.38 335 LYS A CA 1
ATOM 2724 C C . LYS A 1 335 ? 50.594 48.531 13.953 1 65.38 335 LYS A C 1
ATOM 2726 O O . LYS A 1 335 ? 50.5 49.469 14.766 1 65.38 335 LYS A O 1
ATOM 2731 N N . SER A 1 336 ? 50.031 48.656 12.828 1 63.53 336 SER A N 1
ATOM 2732 C CA . SER A 1 336 ? 49.406 49.938 12.484 1 63.53 336 SER A CA 1
ATOM 2733 C C . SER A 1 336 ? 48.031 50.062 13.133 1 63.53 336 SER A C 1
ATOM 2735 O O . SER A 1 336 ? 47.406 51.125 13.094 1 63.53 336 SER A O 1
ATOM 2737 N N . GLN A 1 337 ? 47.469 49.031 13.789 1 64.75 337 GLN A N 1
ATOM 2738 C CA . GLN A 1 337 ? 46.094 49.125 14.297 1 64.75 337 GLN A CA 1
ATOM 2739 C C . GLN A 1 337 ? 46.094 49.438 15.797 1 64.75 337 GLN A C 1
ATOM 2741 O O . GLN A 1 337 ? 46.875 48.844 16.547 1 64.75 337 GLN A O 1
ATOM 2746 N N . LYS A 1 338 ? 45.469 50.531 16.172 1 68.81 338 LYS A N 1
ATOM 2747 C CA . LYS A 1 338 ? 45.312 50.938 17.562 1 68.81 338 LYS A CA 1
ATOM 2748 C C . LYS A 1 338 ? 44.688 49.844 18.391 1 68.81 338 LYS A C 1
ATOM 2750 O O . LYS A 1 338 ? 43.812 49.094 17.922 1 68.81 338 LYS A O 1
ATOM 2755 N N . PRO A 1 339 ? 45.156 49.469 19.5 1 67.5 339 PRO A N 1
ATOM 2756 C CA . PRO A 1 339 ? 44.719 48.375 20.375 1 67.5 339 PRO A CA 1
ATOM 2757 C C . PRO A 1 339 ? 43.219 48.406 20.672 1 67.5 339 PRO A C 1
ATOM 2759 O O . PRO A 1 339 ? 42.594 47.344 20.797 1 67.5 339 PRO A O 1
ATOM 2762 N N . PHE A 1 340 ? 42.531 49.594 20.703 1 72.81 340 PHE A N 1
ATOM 2763 C CA . PHE A 1 340 ? 41.125 49.719 21.078 1 72.81 340 PHE A CA 1
ATOM 2764 C C . PHE A 1 340 ? 40.219 49.219 19.953 1 72.81 340 PHE A C 1
ATOM 2766 O O . PHE A 1 340 ? 39.125 48.75 20.219 1 72.81 340 PHE A O 1
ATOM 2773 N N . ALA A 1 341 ? 40.75 49.25 18.734 1 76.75 341 ALA A N 1
ATOM 2774 C CA . ALA A 1 341 ? 39.969 48.844 17.594 1 76.75 341 ALA A CA 1
ATOM 2775 C C . ALA A 1 341 ? 40.062 47.344 17.328 1 76.75 341 ALA A C 1
ATOM 2777 O O . ALA A 1 341 ? 39.25 46.781 16.594 1 76.75 341 ALA A O 1
ATOM 2778 N N . ILE A 1 342 ? 40.938 46.688 18.062 1 81.19 342 ILE A N 1
ATOM 2779 C CA . ILE A 1 342 ? 41.219 45.281 17.797 1 81.19 342 ILE A CA 1
ATOM 2780 C C . ILE A 1 342 ? 40.125 44.406 18.422 1 81.19 342 ILE A C 1
ATOM 2782 O O . ILE A 1 342 ? 39.656 43.438 17.844 1 81.19 342 ILE A O 1
ATOM 2786 N N . GLN A 1 343 ? 39.656 44.844 19.594 1 81.5 343 GLN A N 1
ATOM 2787 C CA . GLN A 1 343 ? 38.719 44 20.328 1 81.5 343 GLN A CA 1
ATOM 2788 C C . GLN A 1 343 ? 37.406 43.906 19.594 1 81.5 343 GLN A C 1
ATOM 2790 O O . GLN A 1 343 ? 36.875 42.812 19.422 1 81.5 343 GLN A O 1
ATOM 2795 N N . PRO A 1 344 ? 36.844 45.031 19.094 1 82.62 344 PRO A N 1
ATOM 2796 C CA . PRO A 1 344 ? 35.594 44.875 18.344 1 82.62 344 PRO A CA 1
ATOM 2797 C C . PRO A 1 344 ? 35.781 44.031 17.078 1 82.62 344 PRO A C 1
ATOM 2799 O O . PRO A 1 344 ? 34.875 43.312 16.688 1 82.62 344 PRO A O 1
ATOM 2802 N N . ARG A 1 345 ? 36.938 44.125 16.469 1 81.25 345 ARG A N 1
ATOM 2803 C CA . ARG A 1 345 ? 37.188 43.312 15.273 1 81.25 345 ARG A CA 1
ATOM 2804 C C . ARG A 1 345 ? 37.312 41.844 15.617 1 81.25 345 ARG A C 1
ATOM 2806 O O . ARG A 1 345 ? 36.875 40.969 14.859 1 81.25 345 ARG A O 1
ATOM 2813 N N . LEU A 1 346 ? 37.875 41.594 16.703 1 84.25 346 LEU A N 1
ATOM 2814 C CA . LEU A 1 346 ? 38.031 40.219 17.156 1 84.25 346 LEU A CA 1
ATOM 2815 C C . LEU A 1 346 ? 36.656 39.625 17.516 1 84.25 346 LEU A C 1
ATOM 2817 O O . LEU A 1 346 ? 36.406 38.438 17.234 1 84.25 346 LEU A O 1
ATOM 2821 N N . ASN A 1 347 ? 35.812 40.375 18.094 1 82.94 347 ASN A N 1
ATOM 2822 C CA . ASN A 1 347 ? 34.469 39.906 18.422 1 82.94 347 ASN A CA 1
ATOM 2823 C C . ASN A 1 347 ? 33.625 39.625 17.156 1 82.94 347 ASN A C 1
ATOM 2825 O O . ASN A 1 347 ? 32.844 38.688 17.109 1 82.94 347 ASN A O 1
ATOM 2829 N N . LYS A 1 348 ? 33.844 40.469 16.25 1 80.88 348 LYS A N 1
ATOM 2830 C CA . LYS A 1 348 ? 33.188 40.25 14.977 1 80.88 348 LYS A CA 1
ATOM 2831 C C . LYS A 1 348 ? 33.688 38.969 14.305 1 80.88 348 LYS A C 1
ATOM 2833 O O . LYS A 1 348 ? 32.906 38.219 13.75 1 80.88 348 LYS A O 1
ATOM 2838 N N . LEU A 1 349 ? 34.938 38.781 14.359 1 82.62 349 LEU A N 1
ATOM 2839 C CA . LEU A 1 349 ? 35.531 37.562 13.812 1 82.62 349 LEU A CA 1
ATOM 2840 C C . LEU A 1 349 ? 35.031 36.312 14.555 1 82.62 349 LEU A C 1
ATOM 2842 O O . LEU A 1 349 ? 34.719 35.312 13.93 1 82.62 349 LEU A O 1
ATOM 2846 N N . LYS A 1 350 ? 34.969 36.406 15.797 1 84.31 350 LYS A N 1
ATOM 2847 C CA . LYS A 1 350 ? 34.438 35.312 16.594 1 84.31 350 LYS A CA 1
ATOM 2848 C C . LYS A 1 350 ? 33 35 16.219 1 84.31 350 LYS A C 1
ATOM 2850 O O . LYS A 1 350 ? 32.656 33.812 16.078 1 84.31 350 LYS A O 1
ATOM 2855 N N . SER A 1 351 ? 32.219 35.938 15.984 1 82.69 351 SER A N 1
ATOM 2856 C CA . SER A 1 351 ? 30.828 35.75 15.617 1 82.69 351 SER A CA 1
ATOM 2857 C C . SER A 1 351 ? 30.703 35.094 14.242 1 82.69 351 SER A C 1
ATOM 2859 O O . SER A 1 351 ? 29.844 34.219 14.023 1 82.69 351 SER A O 1
ATOM 2861 N N . ASN A 1 352 ? 31.609 35.5 13.391 1 82.19 352 ASN A N 1
ATOM 2862 C CA . ASN A 1 352 ? 31.578 34.906 12.062 1 82.19 352 ASN A CA 1
ATOM 2863 C C . ASN A 1 352 ? 32.031 33.438 12.094 1 82.19 352 ASN A C 1
ATOM 2865 O O . ASN A 1 352 ? 31.5 32.594 11.359 1 82.19 352 ASN A O 1
ATOM 2869 N N . VAL A 1 353 ? 32.969 33.219 12.867 1 83.56 353 VAL A N 1
ATOM 2870 C CA . VAL A 1 353 ? 33.469 31.844 12.984 1 83.56 353 VAL A CA 1
ATOM 2871 C C . VAL A 1 353 ? 32.406 30.953 13.617 1 83.56 353 VAL A C 1
ATOM 2873 O O . VAL A 1 353 ? 32.156 29.828 13.164 1 83.56 353 VAL A O 1
ATOM 2876 N N . TYR A 1 354 ? 31.75 31.469 14.602 1 85 354 TYR A N 1
ATOM 2877 C CA . TYR A 1 354 ? 30.656 30.719 15.219 1 85 354 TYR A CA 1
ATOM 2878 C C . TYR A 1 354 ? 29.531 30.469 14.227 1 85 354 TYR A C 1
ATOM 2880 O O . TYR A 1 354 ? 28.953 29.391 14.188 1 85 354 TYR A O 1
ATOM 2888 N N . SER A 1 355 ? 29.281 31.406 13.438 1 83.12 355 SER A N 1
ATOM 2889 C CA . SER A 1 355 ? 28.219 31.25 12.438 1 83.12 355 SER A CA 1
ATOM 2890 C C . SER A 1 355 ? 28.594 30.203 11.398 1 83.12 355 SER A C 1
ATOM 2892 O O . SER A 1 355 ? 27.75 29.406 10.977 1 83.12 355 SER A O 1
ATOM 2894 N N . PHE A 1 356 ? 29.828 30.219 11.094 1 81.62 356 PHE A N 1
ATOM 2895 C CA . PHE A 1 356 ? 30.297 29.25 10.109 1 81.62 356 PHE A CA 1
ATOM 2896 C C . PHE A 1 356 ? 30.219 27.844 10.68 1 81.62 356 PHE A C 1
ATOM 2898 O O . PHE A 1 356 ? 29.766 26.922 10 1 81.62 356 PHE A O 1
ATOM 2905 N N . ILE A 1 357 ? 30.625 27.672 11.859 1 83.5 357 ILE A N 1
ATOM 2906 C CA . ILE A 1 357 ? 30.594 26.375 12.5 1 83.5 357 ILE A CA 1
ATOM 2907 C C . ILE A 1 357 ? 29.156 25.891 12.633 1 83.5 357 ILE A C 1
ATOM 2909 O O . ILE A 1 357 ? 28.844 24.734 12.297 1 83.5 357 ILE A O 1
ATOM 2913 N N . LEU A 1 358 ? 28.344 26.734 12.992 1 84.38 358 LEU A N 1
ATOM 2914 C CA . LEU A 1 358 ? 26.938 26.359 13.203 1 84.38 358 LEU A CA 1
ATOM 2915 C C . LEU A 1 358 ? 26.266 26 11.883 1 84.38 358 LEU A C 1
ATOM 2917 O O . LEU A 1 358 ? 25.516 25.031 11.805 1 84.38 358 LEU A O 1
ATOM 2921 N N . LEU A 1 359 ? 26.547 26.719 10.914 1 82.06 359 LEU A N 1
ATOM 2922 C CA . LEU A 1 359 ? 25.938 26.453 9.609 1 82.06 359 LEU A CA 1
ATOM 2923 C C . LEU A 1 359 ? 26.422 25.125 9.047 1 82.06 359 LEU A C 1
ATOM 2925 O O . LEU A 1 359 ? 25.625 24.344 8.523 1 82.06 359 LEU A O 1
ATOM 2929 N N . LEU A 1 360 ? 27.656 24.891 9.188 1 80.44 360 LEU A N 1
ATOM 2930 C CA . LEU A 1 360 ? 28.219 23.656 8.641 1 80.44 360 LEU A CA 1
ATOM 2931 C C . LEU A 1 360 ? 27.703 22.438 9.414 1 80.44 360 LEU A C 1
ATOM 2933 O O . LEU A 1 360 ? 27.391 21.406 8.82 1 80.44 360 LEU A O 1
ATOM 2937 N N . LEU A 1 361 ? 27.656 22.609 10.695 1 83.06 361 LEU A N 1
ATOM 2938 C CA . LEU A 1 361 ? 27.125 21.5 11.492 1 83.06 361 LEU A CA 1
ATOM 2939 C C . LEU A 1 361 ? 25.641 21.281 11.195 1 83.06 361 LEU A C 1
ATOM 2941 O O . LEU A 1 361 ? 25.172 20.141 11.227 1 83.06 361 LEU A O 1
ATOM 2945 N N . PHE A 1 362 ? 25.016 22.344 10.883 1 83.5 362 PHE A N 1
ATOM 2946 C CA . PHE A 1 362 ? 23.594 22.25 10.578 1 83.5 362 PHE A CA 1
ATOM 2947 C C . PHE A 1 362 ? 23.359 21.547 9.25 1 83.5 362 PHE A C 1
ATOM 2949 O O . PHE A 1 362 ? 22.5 20.672 9.141 1 83.5 362 PHE A O 1
ATOM 2956 N N . VAL A 1 363 ? 24.109 21.812 8.289 1 80.44 363 VAL A N 1
ATOM 2957 C CA . VAL A 1 363 ? 23.938 21.25 6.945 1 80.44 363 VAL A CA 1
ATOM 2958 C C . VAL A 1 363 ? 24.359 19.797 6.926 1 80.44 363 VAL A C 1
ATOM 2960 O O . VAL A 1 363 ? 23.766 18.984 6.207 1 80.44 363 VAL A O 1
ATOM 2963 N N . THR A 1 364 ? 25.312 19.375 7.734 1 81.94 364 THR A N 1
ATOM 2964 C CA . THR A 1 364 ? 25.844 18.016 7.684 1 81.94 364 THR A CA 1
ATOM 2965 C C . THR A 1 364 ? 25.188 17.141 8.75 1 81.94 364 THR A C 1
ATOM 2967 O O . THR A 1 364 ? 25.5 15.953 8.859 1 81.94 364 THR A O 1
ATOM 2970 N N . TYR A 1 365 ? 24.359 17.688 9.477 1 86.56 365 TYR A N 1
ATOM 2971 C CA . TYR A 1 365 ? 23.797 16.938 10.594 1 86.56 365 TYR A CA 1
ATOM 2972 C C . TYR A 1 365 ? 23.031 15.719 10.102 1 86.56 365 TYR A C 1
ATOM 2974 O O . TYR A 1 365 ? 23.281 14.602 10.547 1 86.56 365 TYR A O 1
ATOM 2982 N N . THR A 1 366 ? 22.172 15.891 9.148 1 85.56 366 THR A N 1
ATOM 2983 C CA . THR A 1 366 ? 21.297 14.805 8.703 1 85.56 366 THR A CA 1
ATOM 2984 C C . THR A 1 366 ? 22.094 13.719 7.992 1 85.56 366 THR A C 1
ATOM 2986 O O . THR A 1 366 ? 21.969 12.531 8.312 1 85.56 366 THR A O 1
ATOM 2989 N N . PRO A 1 367 ? 23 14.086 7.102 1 81.88 367 PRO A N 1
ATOM 2990 C CA . PRO A 1 367 ? 23.797 13.031 6.469 1 81.88 367 PRO A CA 1
ATOM 2991 C C . PRO A 1 367 ? 24.703 12.297 7.457 1 81.88 367 PRO A C 1
ATOM 2993 O O . PRO A 1 367 ? 24.969 11.109 7.289 1 81.88 367 PRO A O 1
ATOM 2996 N N . THR A 1 368 ? 25.234 13.008 8.469 1 86.19 368 THR A N 1
ATOM 2997 C CA . THR A 1 368 ? 26.062 12.367 9.477 1 86.19 368 THR A CA 1
ATOM 2998 C C . THR A 1 368 ? 25.234 11.383 10.305 1 86.19 368 THR A C 1
ATOM 3000 O O . THR A 1 368 ? 25.703 10.289 10.625 1 86.19 368 THR A O 1
ATOM 3003 N N . CYS A 1 369 ? 24.062 11.797 10.633 1 88.88 369 CYS A N 1
ATOM 3004 C CA . CYS A 1 369 ? 23.188 10.883 11.367 1 88.88 369 CYS A CA 1
ATOM 3005 C C . CYS A 1 369 ? 22.891 9.641 10.539 1 88.88 369 CYS A C 1
ATOM 3007 O O . CYS A 1 369 ? 22.891 8.523 11.062 1 88.88 369 CYS A O 1
ATOM 3009 N N . ASP A 1 370 ? 22.719 9.82 9.312 1 85.69 370 ASP A N 1
ATOM 3010 C CA . ASP A 1 370 ? 22.406 8.703 8.43 1 85.69 370 ASP A CA 1
ATOM 3011 C C . ASP A 1 370 ? 23.578 7.73 8.344 1 85.69 370 ASP A C 1
ATOM 3013 O O . ASP A 1 370 ? 23.391 6.516 8.336 1 85.69 370 ASP A O 1
ATOM 3017 N N . ALA A 1 371 ? 24.719 8.25 8.227 1 85.5 371 ALA A N 1
ATOM 3018 C CA . ALA A 1 371 ? 25.922 7.414 8.164 1 85.5 371 ALA A CA 1
ATOM 3019 C C . ALA A 1 371 ? 26.094 6.613 9.453 1 85.5 371 ALA A C 1
ATOM 3021 O O . ALA A 1 371 ? 26.578 5.477 9.422 1 85.5 371 ALA A O 1
ATOM 3022 N N . ILE A 1 372 ? 25.719 7.227 10.531 1 88.62 372 ILE A N 1
ATOM 3023 C CA . ILE A 1 372 ? 25.812 6.543 11.82 1 88.62 372 ILE A CA 1
ATOM 3024 C C . ILE A 1 372 ? 24.781 5.418 11.883 1 88.62 372 ILE A C 1
ATOM 3026 O O . ILE A 1 372 ? 25.109 4.289 12.258 1 88.62 372 ILE A O 1
ATOM 3030 N N . PHE A 1 373 ? 23.609 5.691 11.445 1 88.62 373 PHE A N 1
ATOM 3031 C CA . PHE A 1 373 ? 22.531 4.715 11.523 1 88.62 373 PHE A CA 1
ATOM 3032 C C . PHE A 1 373 ? 22.766 3.572 10.539 1 88.62 373 PHE A C 1
ATOM 3034 O O . PHE A 1 373 ? 22.328 2.445 10.773 1 88.62 373 PHE A O 1
ATOM 3041 N N . ALA A 1 374 ? 23.453 3.789 9.516 1 87.12 374 ALA A N 1
ATOM 3042 C CA . ALA A 1 374 ? 23.688 2.787 8.477 1 87.12 374 ALA A CA 1
ATOM 3043 C C . ALA A 1 374 ? 24.469 1.597 9.023 1 87.12 374 ALA A C 1
ATOM 3045 O O . ALA A 1 374 ? 24.438 0.506 8.453 1 87.12 374 ALA A O 1
ATOM 3046 N N . LEU A 1 375 ? 25.156 1.757 10.164 1 89.06 375 LEU A N 1
ATOM 3047 C CA . LEU A 1 375 ? 25.984 0.686 10.695 1 89.06 375 LEU A CA 1
ATOM 3048 C C . LEU A 1 375 ? 25.312 0.014 11.891 1 89.06 375 LEU A C 1
ATOM 3050 O O . LEU A 1 375 ? 25.875 -0.891 12.5 1 89.06 375 LEU A O 1
ATOM 3054 N N . PHE A 1 376 ? 24.109 0.378 12.141 1 88.44 376 PHE A N 1
ATOM 3055 C CA . PHE A 1 376 ? 23.375 -0.232 13.234 1 88.44 376 PHE A CA 1
ATOM 3056 C C . PHE A 1 376 ? 22.938 -1.652 12.883 1 88.44 376 PHE A C 1
ATOM 3058 O O . PHE A 1 376 ? 22.75 -1.974 11.711 1 88.44 376 PHE A O 1
ATOM 3065 N N . PRO A 1 377 ? 22.797 -2.418 13.898 1 85.19 377 PRO A N 1
ATOM 3066 C CA . PRO A 1 377 ? 22.344 -3.787 13.641 1 85.19 377 PRO A CA 1
ATOM 3067 C C . PRO A 1 377 ? 20.938 -3.844 13.039 1 85.19 377 PRO A C 1
ATOM 3069 O O . PRO A 1 377 ? 20.609 -4.777 12.305 1 85.19 377 PRO A O 1
ATOM 3072 N N . ALA A 1 378 ? 20.203 -2.842 13.273 1 86.25 378 ALA A N 1
ATOM 3073 C CA . ALA A 1 378 ? 18.844 -2.814 12.742 1 86.25 378 ALA A CA 1
ATOM 3074 C C . ALA A 1 378 ? 18.859 -2.553 11.234 1 86.25 378 ALA A C 1
ATOM 3076 O O . ALA A 1 378 ? 17.859 -2.785 10.555 1 86.25 378 ALA A O 1
ATOM 3077 N N . ALA A 1 379 ? 20.016 -2.154 10.789 1 89.38 379 ALA A N 1
ATOM 3078 C CA . ALA A 1 379 ? 20.125 -1.848 9.359 1 89.38 379 ALA A CA 1
ATOM 3079 C C . ALA A 1 379 ? 20.578 -3.07 8.57 1 89.38 379 ALA A C 1
ATOM 3081 O O . ALA A 1 379 ? 20.953 -2.955 7.402 1 89.38 379 ALA A O 1
ATOM 3082 N N . CYS A 1 380 ? 20.5 -4.191 9.164 1 90.25 380 CYS A N 1
ATOM 3083 C CA . CYS A 1 380 ? 20.906 -5.418 8.5 1 90.25 380 CYS A CA 1
ATOM 3084 C C . CYS A 1 380 ? 19.719 -6.133 7.875 1 90.25 380 CYS A C 1
ATOM 3086 O O . CYS A 1 380 ? 18.609 -6.094 8.414 1 90.25 380 CYS A O 1
ATOM 3088 N N . LYS A 1 381 ? 19.938 -6.742 6.715 1 88.25 381 LYS A N 1
ATOM 3089 C CA . LYS A 1 381 ? 18.953 -7.547 6.012 1 88.25 381 LYS A CA 1
ATOM 3090 C C . LYS A 1 381 ? 19.359 -9.016 5.977 1 88.25 381 LYS A C 1
ATOM 3092 O O . LYS A 1 381 ? 20.531 -9.336 5.77 1 88.25 381 LYS A O 1
ATOM 3097 N N . SER A 1 382 ? 18.391 -9.82 6.164 1 88.81 382 SER A N 1
ATOM 3098 C CA . SER A 1 382 ? 18.641 -11.258 6.184 1 88.81 382 SER A CA 1
ATOM 3099 C C . SER A 1 382 ? 18.375 -11.883 4.82 1 88.81 382 SER A C 1
ATOM 3101 O O . SER A 1 382 ? 17.391 -11.555 4.156 1 88.81 382 SER A O 1
ATOM 3103 N N . PHE A 1 383 ? 19.297 -12.719 4.336 1 88.25 383 PHE A N 1
ATOM 3104 C CA . PHE A 1 383 ? 19.172 -13.453 3.082 1 88.25 383 PHE A CA 1
ATOM 3105 C C . PHE A 1 383 ? 19.297 -14.953 3.318 1 88.25 383 PHE A C 1
ATOM 3107 O O . PHE A 1 383 ? 20.125 -15.391 4.129 1 88.25 383 PHE A O 1
ATOM 3114 N N . ASN A 1 384 ? 18.484 -15.68 2.588 1 86.31 384 ASN A N 1
ATOM 3115 C CA . ASN A 1 384 ? 18.625 -17.125 2.605 1 86.31 384 ASN A CA 1
ATOM 3116 C C . ASN A 1 384 ? 19.766 -17.594 1.708 1 86.31 384 ASN A C 1
ATOM 3118 O O . ASN A 1 384 ? 19.938 -17.094 0.598 1 86.31 384 ASN A O 1
ATOM 3122 N N . LEU A 1 385 ? 20.531 -18.547 2.215 1 85.12 385 LEU A N 1
ATOM 3123 C CA . LEU A 1 385 ? 21.719 -18.969 1.476 1 85.12 385 LEU A CA 1
ATOM 3124 C C . LEU A 1 385 ? 21.453 -20.219 0.65 1 85.12 385 LEU A C 1
ATOM 3126 O O . LEU A 1 385 ? 21.859 -20.297 -0.509 1 85.12 385 LEU A O 1
ATOM 3130 N N . TYR A 1 386 ? 20.781 -21.234 1.283 1 81.69 386 TYR A N 1
ATOM 3131 C CA . TYR A 1 386 ? 20.625 -22.484 0.562 1 81.69 386 TYR A CA 1
ATOM 3132 C C . TYR A 1 386 ? 19.188 -23.016 0.68 1 81.69 386 TYR A C 1
ATOM 3134 O O . TYR A 1 386 ? 18.5 -22.719 1.653 1 81.69 386 TYR A O 1
ATOM 3142 N N . GLN A 1 387 ? 18.703 -23.531 -0.534 1 70.44 387 GLN A N 1
ATOM 3143 C CA . GLN A 1 387 ? 17.453 -24.266 -0.562 1 70.44 387 GLN A CA 1
ATOM 3144 C C . GLN A 1 387 ? 17.688 -25.766 -0.33 1 70.44 387 GLN A C 1
ATOM 3146 O O . GLN A 1 387 ? 18.578 -26.359 -0.941 1 70.44 387 GLN A O 1
ATOM 3151 N N . ASN A 1 388 ? 17.328 -26.297 0.914 1 57.38 388 ASN A N 1
ATOM 3152 C CA . ASN A 1 388 ? 17.547 -27.719 1.148 1 57.38 388 ASN A CA 1
ATOM 3153 C C . ASN A 1 388 ? 16.531 -28.578 0.403 1 57.38 388 ASN A C 1
ATOM 3155 O O . ASN A 1 388 ? 15.328 -28.438 0.616 1 57.38 388 ASN A O 1
ATOM 3159 N N . SER A 1 389 ? 16.703 -28.891 -0.845 1 52.38 389 SER A N 1
ATOM 3160 C CA . SER A 1 389 ? 15.805 -29.859 -1.483 1 52.38 389 SER A CA 1
ATOM 3161 C C . SER A 1 389 ? 15.633 -31.109 -0.628 1 52.38 389 SER A C 1
ATOM 3163 O O . SER A 1 389 ? 14.766 -31.938 -0.906 1 52.38 389 SER A O 1
ATOM 3165 N N . THR A 1 390 ? 16.688 -31.75 -0.044 1 46.97 390 THR A N 1
ATOM 3166 C CA . THR A 1 390 ? 16.484 -33.094 0.52 1 46.97 390 THR A CA 1
ATOM 3167 C C . THR A 1 390 ? 15.578 -33.031 1.751 1 46.97 390 THR A C 1
ATOM 3169 O O . THR A 1 390 ? 15.359 -31.938 2.309 1 46.97 390 THR A O 1
ATOM 3172 N N . ASN A 1 391 ? 15.781 -34.188 2.85 1 40.56 391 ASN A N 1
ATOM 3173 C CA . ASN A 1 391 ? 14.961 -34.656 3.967 1 40.56 391 ASN A CA 1
ATOM 3174 C C . ASN A 1 391 ? 14.625 -33.5 4.91 1 40.56 391 ASN A C 1
ATOM 3176 O O . ASN A 1 391 ? 13.508 -32.969 4.902 1 40.56 391 ASN A O 1
ATOM 3180 N N . TYR A 1 392 ? 15.008 -33.812 6.426 1 39.81 392 TYR A N 1
ATOM 3181 C CA . TYR A 1 392 ? 14.531 -33.594 7.789 1 39.81 392 TYR A CA 1
ATOM 3182 C C . TYR A 1 392 ? 14.766 -32.156 8.219 1 39.81 392 TYR A C 1
ATOM 3184 O O . TYR A 1 392 ? 13.945 -31.562 8.93 1 39.81 392 TYR A O 1
ATOM 3192 N N . GLN A 1 393 ? 16.109 -31.781 8.492 1 44.38 393 GLN A N 1
ATOM 3193 C CA . GLN A 1 393 ? 16.344 -30.641 9.375 1 44.38 393 GLN A CA 1
ATOM 3194 C C . GLN A 1 393 ? 16.312 -29.328 8.594 1 44.38 393 GLN A C 1
ATOM 3196 O O . GLN A 1 393 ? 17.219 -29.047 7.805 1 44.38 393 GLN A O 1
ATOM 3201 N N . ASN A 1 394 ? 15.258 -28.828 8.156 1 49.06 394 ASN A N 1
ATOM 3202 C CA . ASN A 1 394 ? 14.852 -27.578 7.508 1 49.06 394 ASN A CA 1
ATOM 3203 C C . ASN A 1 394 ? 15.656 -26.391 8.031 1 49.06 394 ASN A C 1
ATOM 3205 O O . ASN A 1 394 ? 15.164 -25.625 8.859 1 49.06 394 ASN A O 1
ATOM 3209 N N . SER A 1 395 ? 16.906 -26.516 8.461 1 58.16 395 SER A N 1
ATOM 3210 C CA . SER A 1 395 ? 17.453 -25.266 8.977 1 58.16 395 SER A CA 1
ATOM 3211 C C . SER A 1 395 ? 17.922 -24.375 7.844 1 58.16 395 SER A C 1
ATOM 3213 O O . SER A 1 395 ? 18.797 -24.75 7.059 1 58.16 395 SER A O 1
ATOM 3215 N N . THR A 1 396 ? 17.172 -23.453 7.16 1 67.44 396 THR A N 1
ATOM 3216 C CA . THR A 1 396 ? 17.625 -22.422 6.223 1 67.44 396 THR A CA 1
ATOM 3217 C C . THR A 1 396 ? 18.656 -21.516 6.863 1 67.44 396 THR A C 1
ATOM 3219 O O . THR A 1 396 ? 18.391 -20.875 7.883 1 67.44 396 THR A O 1
ATOM 3222 N N . LYS A 1 397 ? 20.031 -21.812 6.551 1 79.31 397 LYS A N 1
ATOM 3223 C CA . LYS A 1 397 ? 21.062 -20.891 7.004 1 79.31 397 LYS A CA 1
ATOM 3224 C C . LYS A 1 397 ? 20.875 -19.5 6.391 1 79.31 397 LYS A C 1
ATOM 3226 O O . LYS A 1 397 ? 20.594 -19.375 5.195 1 79.31 397 LYS A O 1
ATOM 3231 N N . THR A 1 398 ? 20.859 -18.531 7.234 1 86.44 398 THR A N 1
ATOM 3232 C CA . THR A 1 398 ? 20.656 -17.156 6.797 1 86.44 398 THR A CA 1
ATOM 3233 C C . THR A 1 398 ? 21.922 -16.328 7.055 1 86.44 398 THR A C 1
ATOM 3235 O O . THR A 1 398 ? 22.734 -16.672 7.902 1 86.44 398 THR A O 1
ATOM 3238 N N . ILE A 1 399 ? 22.203 -15.398 6.188 1 86.44 399 ILE A N 1
ATOM 3239 C CA . ILE A 1 399 ? 23.266 -14.43 6.367 1 86.44 399 ILE A CA 1
ATOM 3240 C C . ILE A 1 399 ? 22.688 -13.016 6.465 1 86.44 399 ILE A C 1
ATOM 3242 O O . ILE A 1 399 ? 21.719 -12.695 5.785 1 86.44 399 ILE A O 1
ATOM 3246 N N . GLU A 1 400 ? 23.297 -12.297 7.371 1 90.19 400 GLU A N 1
ATOM 3247 C CA . GLU A 1 400 ? 22.875 -10.906 7.527 1 90.19 400 GLU A CA 1
ATOM 3248 C C . GLU A 1 400 ? 23.906 -9.945 6.953 1 90.19 400 GLU A C 1
ATOM 3250 O O . GLU A 1 400 ? 25.078 -9.977 7.332 1 90.19 400 GLU A O 1
ATOM 3255 N N . LEU A 1 401 ? 23.422 -9.141 6.051 1 89.88 401 LEU A N 1
ATOM 3256 C CA . LEU A 1 401 ? 24.281 -8.148 5.41 1 89.88 401 LEU A CA 1
ATOM 3257 C C . LEU A 1 401 ? 23.75 -6.738 5.637 1 89.88 401 LEU A C 1
ATOM 3259 O O . LEU A 1 401 ? 22.547 -6.543 5.82 1 89.88 401 LEU A O 1
ATOM 3263 N N . LEU A 1 402 ? 24.703 -5.859 5.602 1 88.81 402 LEU A N 1
ATOM 3264 C CA . LEU A 1 402 ? 24.312 -4.465 5.762 1 88.81 402 LEU A CA 1
ATOM 3265 C C . LEU A 1 402 ? 23.531 -3.979 4.547 1 88.81 402 LEU A C 1
ATOM 3267 O O . LEU A 1 402 ? 23.922 -4.219 3.404 1 88.81 402 LEU A O 1
ATOM 3271 N N . ARG A 1 403 ? 22.5 -3.248 4.746 1 85.31 403 ARG A N 1
ATOM 3272 C CA . ARG A 1 403 ? 21.641 -2.762 3.66 1 85.31 403 ARG A CA 1
ATOM 3273 C C . ARG A 1 403 ? 22.391 -1.748 2.797 1 85.31 403 ARG A C 1
ATOM 3275 O O . ARG A 1 403 ? 22.172 -1.68 1.585 1 85.31 403 ARG A O 1
ATOM 3282 N N . SER A 1 404 ? 23.203 -0.987 3.434 1 81.81 404 SER A N 1
ATOM 3283 C CA . SER A 1 404 ? 23.922 0.05 2.705 1 81.81 404 SER A CA 1
ATOM 3284 C C . SER A 1 404 ? 25.062 -0.545 1.878 1 81.81 404 SER A C 1
ATOM 3286 O O . SER A 1 404 ? 25.516 0.071 0.917 1 81.81 404 SER A O 1
ATOM 3288 N N . ASP A 1 405 ? 25.547 -1.715 2.301 1 85.5 405 ASP A N 1
ATOM 3289 C CA . ASP A 1 405 ? 26.625 -2.426 1.635 1 85.5 405 ASP A CA 1
ATOM 3290 C C . ASP A 1 405 ? 26.5 -3.934 1.848 1 85.5 405 ASP A C 1
ATOM 3292 O O . ASP A 1 405 ? 26.922 -4.453 2.885 1 85.5 405 ASP A O 1
ATOM 3296 N N . PHE A 1 406 ? 26.188 -4.57 0.769 1 86.94 406 PHE A N 1
ATOM 3297 C CA . PHE A 1 406 ? 25.906 -5.996 0.903 1 86.94 406 PHE A CA 1
ATOM 3298 C C . PHE A 1 406 ? 27.203 -6.797 0.904 1 86.94 406 PHE A C 1
ATOM 3300 O O . PHE A 1 406 ? 27.188 -8.016 1.082 1 86.94 406 PHE A O 1
ATOM 3307 N N . ASP A 1 407 ? 28.328 -6.117 0.826 1 85.56 407 ASP A N 1
ATOM 3308 C CA . ASP A 1 407 ? 29.594 -6.82 0.91 1 85.56 407 ASP A CA 1
ATOM 3309 C C . ASP A 1 407 ? 30.047 -6.961 2.361 1 85.56 407 ASP A C 1
ATOM 3311 O O . ASP A 1 407 ? 30.984 -7.711 2.654 1 85.56 407 ASP A O 1
ATOM 3315 N N . LEU A 1 408 ? 29.328 -6.289 3.203 1 87.25 408 LEU A N 1
ATOM 3316 C CA . LEU A 1 408 ? 29.719 -6.305 4.605 1 87.25 408 LEU A CA 1
ATOM 3317 C C . LEU A 1 408 ? 28.75 -7.133 5.438 1 87.25 408 LEU A C 1
ATOM 3319 O O . LEU A 1 408 ? 27.578 -6.773 5.582 1 87.25 408 LEU A O 1
ATOM 3323 N N . PRO A 1 409 ? 29.203 -8.234 6.035 1 87.44 409 PRO A N 1
ATOM 3324 C CA . PRO A 1 409 ? 28.344 -9.023 6.918 1 87.44 409 PRO A CA 1
ATOM 3325 C C . PRO A 1 409 ? 28.125 -8.367 8.281 1 87.44 409 PRO A C 1
ATOM 3327 O O . PRO A 1 409 ? 29.047 -7.73 8.812 1 87.44 409 PRO A O 1
ATOM 3330 N N . CYS A 1 410 ? 26.969 -8.414 8.859 1 86.12 410 CYS A N 1
ATOM 3331 C CA . CYS A 1 410 ? 26.609 -7.82 10.141 1 86.12 410 CYS A CA 1
ATOM 3332 C C . CYS A 1 410 ? 27.125 -8.672 11.297 1 86.12 410 CYS A C 1
ATOM 3334 O O . CYS A 1 410 ? 27.344 -8.164 12.398 1 86.12 410 CYS A O 1
ATOM 3336 N N . ASP A 1 411 ? 27.219 -9.977 11.375 1 75.5 411 ASP A N 1
ATOM 3337 C CA . ASP A 1 411 ? 27.625 -10.844 12.477 1 75.5 411 ASP A CA 1
ATOM 3338 C C . ASP A 1 411 ? 29.047 -10.539 12.914 1 75.5 411 ASP A C 1
ATOM 3340 O O . ASP A 1 411 ? 29.359 -10.578 14.109 1 75.5 411 ASP A O 1
ATOM 3344 N N . GLY A 1 412 ? 30.031 -10.32 12.172 1 63.88 412 GLY A N 1
ATOM 3345 C CA . GLY A 1 412 ? 31.422 -10.273 12.594 1 63.88 412 GLY A CA 1
ATOM 3346 C C . GLY A 1 412 ? 31.859 -8.906 13.078 1 63.88 412 GLY A C 1
ATOM 3347 O O . GLY A 1 412 ? 32.938 -8.758 13.68 1 63.88 412 GLY A O 1
ATOM 3348 N N . SER A 1 413 ? 31 -7.875 12.914 1 63.31 413 SER A N 1
ATOM 3349 C CA . SER A 1 413 ? 31.547 -6.543 13.156 1 63.31 413 SER A CA 1
ATOM 3350 C C . SER A 1 413 ? 30.891 -5.891 14.367 1 63.31 413 SER A C 1
ATOM 3352 O O . SER A 1 413 ? 30.625 -4.691 14.359 1 63.31 413 SER A O 1
ATOM 3354 N N . LEU A 1 414 ? 30.875 -6.695 15.477 1 64.75 414 LEU A N 1
ATOM 3355 C CA . LEU A 1 414 ? 30.219 -6.215 16.703 1 64.75 414 LEU A CA 1
ATOM 3356 C C . LEU A 1 414 ? 30.859 -4.918 17.172 1 64.75 414 LEU A C 1
ATOM 3358 O O . LEU A 1 414 ? 30.172 -4.02 17.672 1 64.75 414 LEU A O 1
ATOM 3362 N N . TYR A 1 415 ? 32.188 -4.871 16.875 1 65.25 415 TYR A N 1
ATOM 3363 C CA . TYR A 1 415 ? 32.906 -3.703 17.359 1 65.25 415 TYR A CA 1
ATOM 3364 C C . TYR A 1 415 ? 32.438 -2.438 16.656 1 65.25 415 TYR A C 1
ATOM 3366 O O . TYR A 1 415 ? 32.219 -1.404 17.297 1 65.25 415 TYR A O 1
ATOM 3374 N N . ILE A 1 416 ? 32.156 -2.504 15.484 1 75.88 416 ILE A N 1
ATOM 3375 C CA . ILE A 1 416 ? 31.75 -1.328 14.719 1 75.88 416 ILE A CA 1
ATOM 3376 C C . ILE A 1 416 ? 30.328 -0.933 15.094 1 75.88 416 ILE A C 1
ATOM 3378 O O . ILE A 1 416 ? 30 0.254 15.125 1 75.88 416 ILE A O 1
ATOM 3382 N N . TYR A 1 417 ? 29.688 -1.909 15.656 1 78.88 417 TYR A N 1
ATOM 3383 C CA . TYR A 1 417 ? 28.328 -1.627 16.062 1 78.88 417 TYR A CA 1
ATOM 3384 C C . TYR A 1 417 ? 28.281 -0.879 17.391 1 78.88 417 TYR A C 1
ATOM 3386 O O . TYR A 1 417 ? 27.5 0.059 17.562 1 78.88 417 TYR A O 1
ATOM 3394 N N . HIS A 1 418 ? 29.203 -1.18 18.172 1 80.5 418 HIS A N 1
ATOM 3395 C CA . HIS A 1 418 ? 29.25 -0.482 19.453 1 80.5 418 HIS A CA 1
ATOM 3396 C C . HIS A 1 418 ? 29.75 0.946 19.281 1 80.5 418 HIS A C 1
ATOM 3398 O O . HIS A 1 418 ? 29.25 1.871 19.922 1 80.5 418 HIS A O 1
ATOM 3404 N N . ILE A 1 419 ? 30.656 1.049 18.391 1 81.38 419 ILE A N 1
ATOM 3405 C CA . ILE A 1 419 ? 31.188 2.385 18.125 1 81.38 419 ILE A CA 1
ATOM 3406 C C . ILE A 1 419 ? 30.094 3.264 17.516 1 81.38 419 ILE A C 1
ATOM 3408 O O . ILE A 1 419 ? 29.938 4.422 17.906 1 81.38 419 ILE A O 1
ATOM 3412 N N . SER A 1 420 ? 29.375 2.66 16.688 1 82.69 420 SER A N 1
ATOM 3413 C CA . SER A 1 420 ? 28.312 3.428 16.047 1 82.69 420 SER A CA 1
ATOM 3414 C C . SER A 1 420 ? 27.219 3.789 17.047 1 82.69 420 SER A C 1
ATOM 3416 O O . SER A 1 420 ? 26.656 4.883 17 1 82.69 420 SER A O 1
ATOM 3418 N N . ALA A 1 421 ? 26.984 2.943 17.984 1 82.69 421 ALA A N 1
ATOM 3419 C CA . ALA A 1 421 ? 25.969 3.223 19 1 82.69 421 ALA A CA 1
ATOM 3420 C C . ALA A 1 421 ? 26.422 4.348 19.922 1 82.69 421 ALA A C 1
ATOM 3422 O O . ALA A 1 421 ? 25.641 5.219 20.297 1 82.69 421 ALA A O 1
ATOM 3423 N N . TYR A 1 422 ? 27.703 4.344 20.25 1 82.88 422 TYR A N 1
ATOM 3424 C CA . TYR A 1 422 ? 28.25 5.398 21.094 1 82.88 422 TYR A CA 1
ATOM 3425 C C . TYR A 1 422 ? 28.188 6.75 20.391 1 82.88 422 TYR A C 1
ATOM 3427 O O . TYR A 1 422 ? 27.766 7.746 20.984 1 82.88 422 TYR A O 1
ATOM 3435 N N . PHE A 1 423 ? 28.406 6.699 19.188 1 83.38 423 PHE A N 1
ATOM 3436 C CA . PHE A 1 423 ? 28.406 7.957 18.453 1 83.38 423 PHE A CA 1
ATOM 3437 C C . PHE A 1 423 ? 26.984 8.438 18.188 1 83.38 423 PHE A C 1
ATOM 3439 O O . PHE A 1 423 ? 26.75 9.633 18.062 1 83.38 423 PHE A O 1
ATOM 3446 N N . ALA A 1 424 ? 26.125 7.516 18.141 1 83.44 424 ALA A N 1
ATOM 3447 C CA . ALA A 1 424 ? 24.719 7.922 17.984 1 83.44 424 ALA A CA 1
ATOM 3448 C C . ALA A 1 424 ? 24.25 8.695 19.219 1 83.44 424 ALA A C 1
ATOM 3450 O O . ALA A 1 424 ? 23.578 9.719 19.094 1 83.44 424 ALA A O 1
ATOM 3451 N N . THR A 1 425 ? 24.594 8.281 20.328 1 82.38 425 THR A N 1
ATOM 3452 C CA . THR A 1 425 ? 24.188 8.961 21.547 1 82.38 425 THR A CA 1
ATOM 3453 C C . THR A 1 425 ? 24.891 10.305 21.688 1 82.38 425 THR A C 1
ATOM 3455 O O . THR A 1 425 ? 24.297 11.297 22.109 1 82.38 425 THR A O 1
ATOM 3458 N N . ILE A 1 426 ? 26.062 10.391 21.156 1 83.81 426 ILE A N 1
ATOM 3459 C CA . ILE A 1 426 ? 26.859 11.602 21.328 1 83.81 426 ILE A CA 1
ATOM 3460 C C . ILE A 1 426 ? 26.469 12.625 20.266 1 83.81 426 ILE A C 1
ATOM 3462 O O . ILE A 1 426 ? 26.234 13.797 20.578 1 83.81 426 ILE A O 1
ATOM 3466 N N . TYR A 1 427 ? 26.25 12.148 19.156 1 86.44 427 TYR A N 1
ATOM 3467 C CA . TYR A 1 427 ? 26.094 13.125 18.078 1 86.44 427 TYR A CA 1
ATOM 3468 C C . TYR A 1 427 ? 24.609 13.344 17.766 1 86.44 427 TYR A C 1
ATOM 3470 O O . TYR A 1 427 ? 24.156 14.484 17.656 1 86.44 427 TYR A O 1
ATOM 3478 N N . VAL A 1 428 ? 23.828 12.312 17.75 1 87.88 428 VAL A N 1
ATOM 3479 C CA . VAL A 1 428 ? 22.438 12.422 17.344 1 87.88 428 VAL A CA 1
ATOM 3480 C C . VAL A 1 428 ? 21.609 13.086 18.453 1 87.88 428 VAL A C 1
ATOM 3482 O O . VAL A 1 428 ? 20.75 13.914 18.172 1 87.88 428 VAL A O 1
ATOM 3485 N N . ILE A 1 429 ? 21.938 12.836 19.703 1 87.5 429 ILE A N 1
ATOM 3486 C CA . ILE A 1 429 ? 21.141 13.359 20.812 1 87.5 429 ILE A CA 1
ATOM 3487 C C . ILE A 1 429 ? 21.812 14.609 21.375 1 87.5 429 ILE A C 1
ATOM 3489 O O . ILE A 1 429 ? 21.141 15.609 21.656 1 87.5 429 ILE A O 1
ATOM 3493 N N . THR A 1 430 ? 23.109 14.672 21.422 1 86.06 430 THR A N 1
ATOM 3494 C CA . THR A 1 430 ? 23.812 15.758 22.109 1 86.06 430 THR A CA 1
ATOM 3495 C C . THR A 1 430 ? 23.797 17.031 21.266 1 86.06 430 THR A C 1
ATOM 3497 O O . THR A 1 430 ? 23.656 18.125 21.812 1 86.06 430 THR A O 1
ATOM 3500 N N . PHE A 1 431 ? 23.891 16.812 20.016 1 88.06 431 PHE A N 1
ATOM 3501 C CA . PHE A 1 431 ? 23.938 18 19.172 1 88.06 431 PHE A CA 1
ATOM 3502 C C . PHE A 1 431 ? 22.625 18.781 19.266 1 88.06 431 PHE A C 1
ATOM 3504 O O . PHE A 1 431 ? 22.641 19.969 19.578 1 88.06 431 PHE A O 1
ATOM 3511 N N . PRO A 1 432 ? 21.484 18.188 19.078 1 90.5 432 PRO A N 1
ATOM 3512 C CA . PRO A 1 432 ? 20.25 18.953 19.234 1 90.5 432 PRO A CA 1
ATOM 3513 C C . PRO A 1 432 ? 20.016 19.438 20.656 1 90.5 432 PRO A C 1
ATOM 3515 O O . PRO A 1 432 ? 19.453 20.516 20.875 1 90.5 432 PRO A O 1
ATOM 3518 N N . CYS A 1 433 ? 20.469 18.766 21.656 1 91.44 433 CYS A N 1
ATOM 3519 C CA . CYS A 1 433 ? 20.328 19.188 23.047 1 91.44 433 CYS A CA 1
ATOM 3520 C C . CYS A 1 433 ? 21.188 20.406 23.344 1 91.44 433 CYS A C 1
ATOM 3522 O O . CYS A 1 433 ? 20.75 21.344 24.016 1 91.44 433 CYS A O 1
ATOM 3524 N N . THR A 1 434 ? 22.422 20.406 22.797 1 90.12 434 THR A N 1
ATOM 3525 C CA . THR A 1 434 ? 23.281 21.562 22.969 1 90.12 434 THR A CA 1
ATOM 3526 C C . THR A 1 434 ? 22.703 22.781 22.25 1 90.12 434 THR A C 1
ATOM 3528 O O . THR A 1 434 ? 22.734 23.891 22.766 1 90.12 434 THR A O 1
ATOM 3531 N N . LEU A 1 435 ? 22.203 22.469 21.125 1 91.31 435 LEU A N 1
ATOM 3532 C CA . LEU A 1 435 ? 21.578 23.562 20.375 1 91.31 435 LEU A CA 1
ATOM 3533 C C . LEU A 1 435 ? 20.344 24.094 21.125 1 91.31 435 LEU A C 1
ATOM 3535 O O . LEU A 1 435 ? 20.109 25.297 21.141 1 91.31 435 LEU A O 1
ATOM 3539 N N . LEU A 1 436 ? 19.578 23.219 21.719 1 92.88 436 LEU A N 1
ATOM 3540 C CA . LEU A 1 436 ? 18.406 23.625 22.5 1 92.88 436 LEU A CA 1
ATOM 3541 C C . LEU A 1 436 ? 18.828 24.469 23.688 1 92.88 436 LEU A C 1
ATOM 3543 O O . LEU A 1 436 ? 18.172 25.484 23.984 1 92.88 436 LEU A O 1
ATOM 3547 N N . PHE A 1 437 ? 19.922 24.156 24.281 1 92.25 437 PHE A N 1
ATOM 3548 C CA . PHE A 1 437 ? 20.422 24.906 25.422 1 92.25 437 PHE A CA 1
ATOM 3549 C C . PHE A 1 437 ? 20.891 26.297 24.984 1 92.25 437 PHE A C 1
ATOM 3551 O O . PHE A 1 437 ? 20.578 27.297 25.641 1 92.25 437 PHE A O 1
ATOM 3558 N N . VAL A 1 438 ? 21.562 26.328 23.859 1 89.31 438 VAL A N 1
ATOM 3559 C CA . VAL A 1 438 ? 22.047 27.609 23.359 1 89.31 438 VAL A CA 1
ATOM 3560 C C . VAL A 1 438 ? 20.875 28.484 22.906 1 89.31 438 VAL A C 1
ATOM 3562 O O . VAL A 1 438 ? 20.875 29.688 23.156 1 89.31 438 VAL A O 1
ATOM 3565 N N . LEU A 1 439 ? 19.906 27.906 22.312 1 91.56 439 LEU A N 1
ATOM 3566 C CA . LEU A 1 439 ? 18.719 28.641 21.875 1 91.56 439 LEU A CA 1
ATOM 3567 C C . LEU A 1 439 ? 17.938 29.172 23.078 1 91.56 439 LEU A C 1
ATOM 3569 O O . LEU A 1 439 ? 17.438 30.297 23.031 1 91.56 439 LEU A O 1
ATOM 3573 N N . ARG A 1 440 ? 17.844 28.406 24.078 1 90 440 ARG A N 1
ATOM 3574 C CA . ARG A 1 440 ? 17.141 28.844 25.281 1 90 440 ARG A CA 1
ATOM 3575 C C . ARG A 1 440 ? 17.844 30.016 25.938 1 90 440 ARG A C 1
ATOM 3577 O O . ARG A 1 440 ? 17.203 30.953 26.391 1 90 440 ARG A O 1
ATOM 3584 N N . LYS A 1 441 ? 19.125 30.047 25.875 1 87 441 LYS A N 1
ATOM 3585 C CA . LYS A 1 441 ? 19.906 31.078 26.531 1 87 441 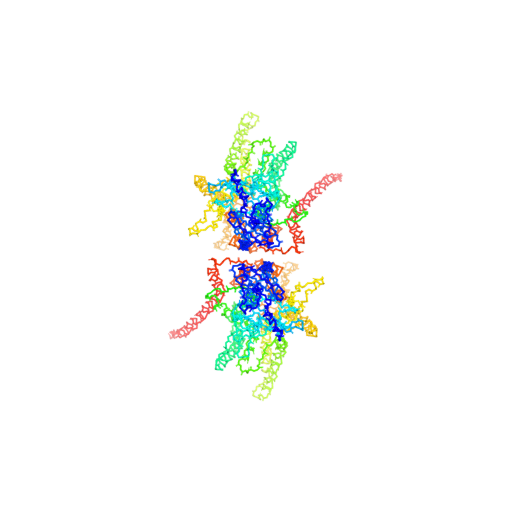LYS A CA 1
ATOM 3586 C C . LYS A 1 441 ? 19.844 32.406 25.75 1 87 441 LYS A C 1
ATOM 3588 O O . LYS A 1 441 ? 19.703 33.469 26.344 1 87 441 LYS A O 1
ATOM 3593 N N . TYR A 1 442 ? 19.781 32.219 24.422 1 85.75 442 TYR A N 1
ATOM 3594 C CA . TYR A 1 442 ? 19.953 33.438 23.656 1 85.75 442 TYR A CA 1
ATOM 3595 C C . TYR A 1 442 ? 18.656 33.844 22.969 1 85.75 442 TYR A C 1
ATOM 3597 O O . TYR A 1 442 ? 18.469 35.031 22.656 1 85.75 442 TYR A O 1
ATOM 3605 N N . CYS A 1 443 ? 17.781 33 22.703 1 84.44 443 CYS A N 1
ATOM 3606 C CA . CYS A 1 443 ? 16.609 33.312 21.875 1 84.44 443 CYS A CA 1
ATOM 3607 C C . CYS A 1 443 ? 15.344 33.312 22.719 1 84.44 443 CYS A C 1
ATOM 3609 O O . CYS A 1 443 ? 14.32 33.875 22.312 1 84.44 443 CYS A O 1
ATOM 3611 N N . LYS A 1 444 ? 15.281 32.719 23.844 1 79.94 444 LYS A N 1
ATOM 3612 C CA . LYS A 1 444 ? 14.07 32.75 24.656 1 79.94 444 LYS A CA 1
ATOM 3613 C C . LYS A 1 444 ? 13.82 34.125 25.266 1 79.94 444 LYS A C 1
ATOM 3615 O O . LYS A 1 444 ? 14.672 34.656 25.969 1 79.94 444 LYS A O 1
ATOM 3620 N N . THR A 1 445 ? 12.977 34.969 24.406 1 64.88 445 THR A N 1
ATOM 3621 C CA . THR A 1 445 ? 12.641 36.281 24.953 1 64.88 445 THR A CA 1
ATOM 3622 C C . THR A 1 445 ? 11.672 36.156 26.125 1 64.88 445 THR A C 1
ATOM 3624 O O . THR A 1 445 ? 10.695 35.406 26.047 1 64.88 445 THR A O 1
ATOM 3627 N N . THR A 1 446 ? 12.156 36.344 27.281 1 53.66 446 THR A N 1
ATOM 3628 C CA . THR A 1 446 ? 11.266 36.438 28.438 1 53.66 446 THR A CA 1
ATOM 3629 C C . THR A 1 446 ? 10.211 37.531 28.203 1 53.66 446 THR A C 1
ATOM 3631 O O . THR A 1 446 ? 10.539 38.656 27.828 1 53.66 446 THR A O 1
ATOM 3634 N N . ASP A 1 447 ? 8.992 37.188 27.688 1 51.25 447 ASP A N 1
ATOM 3635 C CA . ASP A 1 447 ? 7.852 38.094 27.594 1 51.25 447 ASP A CA 1
ATOM 3636 C C . ASP A 1 447 ? 7.953 39.219 28.625 1 51.25 447 ASP A C 1
ATOM 3638 O O . ASP A 1 447 ? 8.281 38.969 29.797 1 51.25 447 ASP A O 1
ATOM 3642 N N . PRO A 1 448 ? 8.102 40.438 28.141 1 47.81 448 PRO A N 1
ATOM 3643 C CA . PRO A 1 448 ? 8.078 41.5 29.172 1 47.81 448 PRO A CA 1
ATOM 3644 C C . PRO A 1 448 ? 6.938 41.312 30.172 1 47.81 448 PRO A C 1
ATOM 3646 O O . PRO A 1 448 ? 5.824 40.938 29.781 1 47.81 448 PRO A O 1
ATOM 3649 N N . LYS A 1 449 ? 7.238 40.875 31.344 1 48.53 449 LYS A N 1
ATOM 3650 C CA . LYS A 1 449 ? 6.184 40.938 32.344 1 48.53 449 LYS A CA 1
ATOM 3651 C C . LYS A 1 449 ? 5.363 42.219 32.219 1 48.53 449 LYS A C 1
ATOM 3653 O O . LYS A 1 449 ? 5.922 43.281 32.062 1 48.53 449 LYS A O 1
ATOM 3658 N N . PRO A 1 450 ? 4.098 41.938 31.812 1 45.41 450 PRO A N 1
ATOM 3659 C CA . PRO A 1 450 ? 3.291 43.156 31.781 1 45.41 450 PRO A CA 1
ATOM 3660 C C . PRO A 1 450 ? 3.568 44.094 32.969 1 45.41 450 PRO A C 1
ATOM 3662 O O . PRO A 1 450 ? 3.699 43.625 34.094 1 45.41 450 PRO A O 1
ATOM 3665 N N . VAL A 1 451 ? 4.07 45.188 32.75 1 44.12 451 VAL A N 1
ATOM 3666 C CA . VAL A 1 451 ? 4.184 46.219 33.75 1 44.12 451 VAL A CA 1
ATOM 3667 C C . VAL A 1 451 ? 2.82 46.438 34.406 1 44.12 451 VAL A C 1
ATOM 3669 O O . VAL A 1 451 ? 1.851 46.781 33.719 1 44.12 451 VAL A O 1
ATOM 3672 N N . VAL A 1 452 ? 2.516 45.719 35.438 1 45.81 452 VAL A N 1
ATOM 3673 C CA . VAL A 1 452 ? 1.331 46.062 36.188 1 45.81 452 VAL A CA 1
ATOM 3674 C C . VAL A 1 452 ? 1.459 47.5 36.719 1 45.81 452 VAL A C 1
ATOM 3676 O O . VAL A 1 452 ? 2.451 47.844 37.375 1 45.81 452 VAL A O 1
ATOM 3679 N N . PRO A 1 453 ? 0.692 48.438 36.219 1 45.47 453 PRO A N 1
ATOM 3680 C CA . PRO A 1 453 ? 0.677 49.781 36.75 1 45.47 453 PRO A CA 1
ATOM 3681 C C . PRO A 1 453 ? 0.37 49.844 38.25 1 45.47 453 PRO A C 1
ATOM 3683 O O . PRO A 1 453 ? -0.501 49.094 38.719 1 45.47 453 PRO A O 1
ATOM 3686 N N . TYR A 1 454 ? 1.314 50 39.156 1 45.5 454 TYR A N 1
ATOM 3687 C CA . TYR A 1 454 ? 0.995 50.219 40.562 1 45.5 454 TYR A CA 1
ATOM 3688 C C . TYR A 1 454 ? 0.465 51.625 40.781 1 45.5 454 TYR A C 1
ATOM 3690 O O . TYR A 1 454 ? 1.061 52.594 40.312 1 45.5 454 TYR A O 1
ATOM 3698 N N . VAL A 1 455 ? -0.886 51.875 41 1 45.19 455 VAL A N 1
ATOM 3699 C CA . VAL A 1 455 ? -1.601 53.094 41.375 1 45.19 455 VAL A CA 1
ATOM 3700 C C . VAL A 1 455 ? -1.218 53.5 42.781 1 45.19 455 VAL A C 1
ATOM 3702 O O . VAL A 1 455 ? -1.507 52.781 43.75 1 45.19 455 VAL A O 1
ATOM 3705 N N . GLN A 1 456 ? -0.002 54.031 43.156 1 42.34 456 GLN A N 1
ATOM 3706 C CA . GLN A 1 456 ? 0.16 54.625 44.469 1 42.34 456 GLN A CA 1
ATOM 3707 C C . GLN A 1 456 ? -0.247 56.094 44.438 1 42.34 456 GLN A C 1
ATOM 3709 O O . GLN A 1 456 ? 0.433 56.938 43.812 1 42.34 456 GLN A O 1
ATOM 3714 N N . GLY A 1 457 ? -1.383 56.719 45.344 1 43.91 457 GLY A N 1
ATOM 3715 C CA . GLY A 1 457 ? -2.119 57.938 45.594 1 43.91 457 GLY A CA 1
ATOM 3716 C C . GLY A 1 457 ? -2.809 58.5 44.344 1 43.91 457 GLY A C 1
ATOM 3717 O O . GLY A 1 457 ? -3.07 57.75 43.406 1 43.91 457 GLY A O 1
ATOM 3718 N N . GLU A 1 458 ? -3.199 59.969 44.531 1 42.81 458 GLU A N 1
ATOM 3719 C CA . GLU A 1 458 ? -3.945 60.656 43.5 1 42.81 458 GLU A CA 1
ATOM 3720 C C . GLU A 1 458 ? -3.242 60.531 42.156 1 42.81 458 GLU A C 1
ATOM 3722 O O . GLU A 1 458 ? -3.855 60.75 41.094 1 42.81 458 GLU A O 1
ATOM 3727 N N . GLU A 1 459 ? -1.989 61 42.094 1 39.69 459 GLU A N 1
ATOM 3728 C CA . GLU A 1 459 ? -1.284 61.031 40.812 1 39.69 459 GLU A CA 1
ATOM 3729 C C . GLU A 1 459 ? -0.905 59.625 40.344 1 39.69 459 GLU A C 1
ATOM 3731 O O . GLU A 1 459 ? -0.368 58.844 41.125 1 39.69 459 GLU A O 1
ATOM 3736 N N . VAL A 1 460 ? -1.82 59.125 39.531 1 42.62 460 VAL A N 1
ATOM 3737 C CA . VAL A 1 460 ? -1.456 57.875 38.812 1 42.62 460 VAL A CA 1
ATOM 3738 C C . VAL A 1 460 ? 0.005 57.969 38.375 1 42.62 460 VAL A C 1
ATOM 3740 O O . VAL A 1 460 ? 0.361 58.781 37.531 1 42.62 460 VAL A O 1
ATOM 3743 N N . VAL A 1 461 ? 0.854 58.281 39.406 1 38.56 461 VAL A N 1
ATOM 3744 C CA . VAL A 1 461 ? 2.229 58.188 38.906 1 38.56 461 VAL A CA 1
ATOM 3745 C C . VAL A 1 461 ? 2.494 56.812 38.344 1 38.56 461 VAL A C 1
ATOM 3747 O O . VAL A 1 461 ? 2.395 55.812 39.031 1 38.56 461 VAL A O 1
ATOM 3750 N N . CYS A 1 462 ? 1.963 56.625 37.188 1 35.78 462 CYS A N 1
ATOM 3751 C CA . CYS A 1 462 ? 2.547 55.531 36.438 1 35.78 462 CYS A CA 1
ATOM 3752 C C . CYS A 1 462 ? 4.059 55.469 36.625 1 35.78 462 CYS A C 1
ATOM 3754 O O . CYS A 1 462 ? 4.785 56.281 36.031 1 35.78 462 CYS A O 1
ATOM 3756 N N . HIS A 1 463 ? 4.48 55.531 37.906 1 33.25 463 HIS A N 1
ATOM 3757 C CA . HIS A 1 463 ? 5.895 55.188 37.875 1 33.25 463 HIS A CA 1
ATOM 3758 C C . HIS A 1 463 ? 6.16 54.062 36.906 1 33.25 463 HIS A C 1
ATOM 3760 O O . HIS A 1 463 ? 5.598 52.969 37.031 1 33.25 463 HIS A O 1
ATOM 3766 N N . GLU A 1 464 ? 6.117 54.406 35.688 1 34.94 464 GLU A N 1
ATOM 3767 C CA . GLU A 1 464 ? 6.805 53.625 34.688 1 34.94 464 GLU A CA 1
ATOM 3768 C C . GLU A 1 464 ? 8.109 53.031 35.219 1 34.94 464 GLU A C 1
ATOM 3770 O O . GLU A 1 464 ? 9.172 53.656 35.062 1 34.94 464 GLU A O 1
ATOM 3775 N N . ARG A 1 465 ? 8.297 52.938 36.469 1 35.91 465 ARG A N 1
ATOM 3776 C CA . ARG A 1 465 ? 9.453 52.094 36.625 1 35.91 465 ARG A CA 1
ATOM 3777 C C . ARG A 1 465 ? 9.344 50.844 35.719 1 35.91 465 ARG A C 1
ATOM 3779 O O . ARG A 1 465 ? 8.789 49.844 36.125 1 35.91 465 ARG A O 1
ATOM 3786 N N . THR A 1 466 ? 8.516 51 34.75 1 35.06 466 THR A N 1
ATOM 3787 C CA . THR A 1 466 ? 8.883 50.031 33.719 1 35.06 466 THR A CA 1
ATOM 3788 C C . THR A 1 466 ? 10.398 49.844 33.656 1 35.06 466 THR A C 1
ATOM 3790 O O . THR A 1 466 ? 11.117 50.812 33.375 1 35.06 466 THR A O 1
ATOM 3793 N N . ARG A 1 467 ? 10.938 49.344 34.688 1 34.03 467 ARG A N 1
ATOM 3794 C CA . ARG A 1 467 ? 12.242 48.906 34.188 1 34.03 467 ARG A CA 1
ATOM 3795 C C . ARG A 1 467 ? 12.234 48.719 32.688 1 34.03 467 ARG A C 1
ATOM 3797 O O . ARG A 1 467 ? 11.453 47.906 32.156 1 34.03 467 ARG A O 1
ATOM 3804 N N . LEU A 1 468 ? 12.273 49.844 31.922 1 33.38 468 LEU A N 1
ATOM 3805 C CA . LEU A 1 468 ? 12.93 49.75 30.625 1 33.38 468 LEU A CA 1
ATOM 3806 C C . LEU A 1 468 ? 13.828 48.531 30.547 1 33.38 468 LEU A C 1
ATOM 3808 O O . LEU A 1 468 ? 14.953 48.531 31.047 1 33.38 468 LEU A O 1
ATOM 3812 N N . LEU A 1 469 ? 13.469 47.531 31.156 1 33.94 469 LEU A N 1
ATOM 3813 C CA . LEU A 1 469 ? 14.297 46.531 30.484 1 33.94 469 LEU A CA 1
ATOM 3814 C C . LEU A 1 469 ? 14.609 46.969 29.047 1 33.94 469 LEU A C 1
ATOM 3816 O O . LEU A 1 469 ? 13.703 47.094 28.234 1 33.94 469 LEU A O 1
ATOM 3820 N N . SER A 1 470 ? 15.375 48.094 28.984 1 34.12 470 SER A N 1
ATOM 3821 C CA . SER A 1 470 ? 15.969 48.688 27.781 1 34.12 470 SER A CA 1
ATOM 3822 C C . SER A 1 470 ? 15.867 47.719 26.609 1 34.12 470 SER A C 1
ATOM 3824 O O . SER A 1 470 ? 15.992 46.5 26.781 1 34.12 470 SER A O 1
ATOM 3826 N N . ASP A 1 471 ? 15.109 48.031 25.594 1 40.66 471 ASP A N 1
ATOM 3827 C CA . ASP A 1 471 ? 15.406 47.5 24.266 1 40.66 471 ASP A CA 1
ATOM 3828 C C . ASP A 1 471 ? 16.844 47 24.172 1 40.66 471 ASP A C 1
ATOM 3830 O O . ASP A 1 471 ? 17.172 46.219 23.281 1 40.66 471 ASP A O 1
ATOM 3834 N N . ALA A 1 472 ? 17.703 47.688 24.891 1 39.78 472 ALA A N 1
ATOM 3835 C CA . ALA A 1 472 ? 19.125 47.438 24.984 1 39.78 472 ALA A CA 1
ATOM 3836 C C . ALA A 1 472 ? 19.406 46.062 25.609 1 39.78 472 ALA A C 1
ATOM 3838 O O . ALA A 1 472 ? 20.359 45.406 25.234 1 39.78 472 ALA A O 1
ATOM 3839 N N . ASP A 1 473 ? 18.703 45.75 26.734 1 43.22 473 ASP A N 1
ATOM 3840 C CA . ASP A 1 473 ? 19.031 44.469 27.375 1 43.22 473 ASP A CA 1
ATOM 3841 C C . ASP A 1 473 ? 18.391 43.312 26.672 1 43.22 473 ASP A C 1
ATOM 3843 O O . ASP A 1 473 ? 18.5 42.156 27.109 1 43.22 473 ASP A O 1
ATOM 3847 N N . ARG A 1 474 ? 17.281 43.531 26.172 1 47.56 474 ARG A N 1
ATOM 3848 C CA . ARG A 1 474 ? 16.953 42.469 25.219 1 47.56 474 ARG A CA 1
ATOM 3849 C C . ARG A 1 474 ? 18.172 42.094 24.391 1 47.56 474 ARG A C 1
ATOM 3851 O O . ARG A 1 474 ? 18.625 42.875 23.547 1 47.56 474 ARG A O 1
ATOM 3858 N N . ALA A 1 475 ? 19 41.5 25.047 1 52.84 475 ALA A N 1
ATOM 3859 C CA . ALA A 1 475 ? 20.188 40.938 24.391 1 52.84 475 ALA A CA 1
ATOM 3860 C C . ALA A 1 475 ? 19.859 40.5 22.969 1 52.84 475 ALA A C 1
ATOM 3862 O O . ALA A 1 475 ? 18.953 39.688 22.734 1 52.84 475 ALA A O 1
ATOM 3863 N N . ALA A 1 476 ? 20.141 41.406 22.062 1 64.06 476 ALA A N 1
ATOM 3864 C CA . ALA A 1 476 ? 20.062 41.156 20.625 1 64.06 476 ALA A CA 1
ATOM 3865 C C . ALA A 1 476 ? 20.562 39.75 20.312 1 64.06 476 ALA A C 1
ATOM 3867 O O . ALA A 1 476 ? 21.547 39.281 20.891 1 64.06 476 ALA A O 1
ATOM 3868 N N . VAL A 1 477 ? 19.672 38.875 19.922 1 77.69 477 VAL A N 1
ATOM 3869 C CA . VAL A 1 477 ? 20.109 37.562 19.422 1 77.69 477 VAL A CA 1
ATOM 3870 C C . VAL A 1 477 ? 21.422 37.75 18.641 1 77.69 477 VAL A C 1
ATOM 3872 O O . VAL A 1 477 ? 21.531 38.594 17.766 1 77.69 477 VAL A O 1
ATOM 3875 N N . PRO A 1 478 ? 22.406 37.094 19.328 1 81.31 478 PRO A N 1
ATOM 3876 C CA . PRO A 1 478 ? 23.656 37.188 18.594 1 81.31 478 PRO A CA 1
ATOM 3877 C C . PRO A 1 478 ? 23.5 36.844 17.109 1 81.31 478 PRO A C 1
ATOM 3879 O O . PRO A 1 478 ? 22.641 36.031 16.75 1 81.31 478 PRO A O 1
ATOM 3882 N N . PHE A 1 479 ? 24.281 37.406 16.359 1 78.19 479 PHE A N 1
ATOM 3883 C CA . PHE A 1 479 ? 24.219 37.281 14.906 1 78.19 479 PHE A CA 1
ATOM 3884 C C . PHE A 1 479 ? 24.344 35.812 14.508 1 78.19 479 PHE A C 1
ATOM 3886 O O . PHE A 1 479 ? 23.656 35.344 13.594 1 78.19 479 PHE A O 1
ATOM 3893 N N . TRP A 1 480 ? 25.141 35.094 15.219 1 80.06 480 TRP A N 1
ATOM 3894 C CA . TRP A 1 480 ? 25.406 33.719 14.836 1 80.06 480 TRP A CA 1
ATOM 3895 C C . TRP A 1 480 ? 24.219 32.812 15.164 1 80.06 480 TRP A C 1
ATOM 3897 O O . TRP A 1 480 ? 24.094 31.703 14.617 1 80.06 480 TRP A O 1
ATOM 3907 N N . MET A 1 481 ? 23.297 33.281 15.953 1 83.31 481 MET A N 1
ATOM 3908 C CA . MET A 1 481 ? 22.125 32.5 16.297 1 83.31 481 MET A CA 1
ATOM 3909 C C . MET A 1 481 ? 20.906 32.906 15.477 1 83.31 481 MET A C 1
ATOM 3911 O O . MET A 1 481 ? 19.906 32.188 15.453 1 83.31 481 MET A O 1
ATOM 3915 N N . LYS A 1 482 ? 21.031 34 14.75 1 81.44 482 LYS A N 1
ATOM 3916 C CA . LYS A 1 482 ? 19.906 34.531 13.992 1 81.44 482 LYS A CA 1
ATOM 3917 C C . LYS A 1 482 ? 19.484 33.531 12.891 1 81.44 482 LYS A C 1
ATOM 3919 O O . LYS A 1 482 ? 18.297 33.469 12.539 1 81.44 482 LYS A O 1
ATOM 3924 N N . PHE A 1 483 ? 20.406 32.812 12.516 1 83.06 483 PHE A N 1
ATOM 3925 C CA . PHE A 1 483 ? 20.125 31.828 11.461 1 83.06 483 PHE A CA 1
ATOM 3926 C C . PHE A 1 483 ? 19.141 30.781 11.945 1 83.06 483 PHE A C 1
ATOM 3928 O O . PHE A 1 483 ? 18.297 30.312 11.18 1 83.06 483 PHE A O 1
ATOM 3935 N N . LEU A 1 484 ? 19.156 30.547 13.18 1 87.31 484 LEU A N 1
ATOM 3936 C CA . LEU A 1 484 ? 18.359 29.453 13.719 1 87.31 484 LEU A CA 1
ATOM 3937 C C . LEU A 1 484 ? 17.016 29.969 14.227 1 87.31 484 LEU A C 1
ATOM 3939 O O . LEU A 1 484 ? 16 29.266 14.148 1 87.31 484 LEU A O 1
ATOM 3943 N N . CYS A 1 485 ? 16.906 31.188 14.75 1 86.31 485 CYS A N 1
ATOM 3944 C CA . CYS A 1 485 ? 15.688 31.562 15.453 1 86.31 485 CYS A CA 1
ATOM 3945 C C . CYS A 1 485 ? 15.008 32.75 14.773 1 86.31 485 CYS A C 1
ATOM 3947 O O . CYS A 1 485 ? 13.844 33.062 15.055 1 86.31 485 CYS A O 1
ATOM 3949 N N . GLU A 1 486 ? 15.617 33.406 13.812 1 82.31 486 GLU A N 1
ATOM 3950 C CA . GLU A 1 486 ? 15.062 34.625 13.281 1 82.31 486 GLU A CA 1
ATOM 3951 C C . GLU A 1 486 ? 13.773 34.375 12.508 1 82.31 486 GLU A C 1
ATOM 3953 O O . GLU A 1 486 ? 12.891 35.25 12.445 1 82.31 486 GLU A O 1
ATOM 3958 N N . ASN A 1 487 ? 13.562 33.156 12 1 88.19 487 ASN A N 1
ATOM 3959 C CA . ASN A 1 487 ? 12.414 32.844 11.148 1 88.19 487 ASN A CA 1
ATOM 3960 C C . ASN A 1 487 ? 11.188 32.469 11.977 1 88.19 487 ASN A C 1
ATOM 3962 O O . ASN A 1 487 ? 10.078 32.406 11.453 1 88.19 487 ASN A O 1
ATOM 3966 N N . TYR A 1 488 ? 11.359 32.375 13.227 1 92.25 488 TYR A N 1
ATOM 3967 C CA . TYR A 1 488 ? 10.266 31.844 14.047 1 92.25 488 TYR A CA 1
ATOM 3968 C C . TYR A 1 488 ? 9.734 32.938 14.984 1 92.25 488 TYR A C 1
ATOM 3970 O O . TYR A 1 488 ? 10.453 33.875 15.336 1 92.25 488 TYR A O 1
ATOM 3978 N N . LYS A 1 489 ? 8.477 32.875 15.328 1 91.75 489 LYS A N 1
ATOM 3979 C CA . LYS A 1 489 ? 7.875 33.719 16.344 1 91.75 489 LYS A CA 1
ATOM 3980 C C . LYS A 1 489 ? 8.547 33.5 17.703 1 91.75 489 LYS A C 1
ATOM 3982 O O . LYS A 1 489 ? 9.055 32.438 17.984 1 91.75 489 LYS A O 1
ATOM 3987 N N . PRO A 1 490 ? 8.609 34.5 18.5 1 86.75 490 PRO A N 1
ATOM 3988 C CA . PRO A 1 490 ? 9.32 34.438 19.781 1 86.75 490 PRO A CA 1
ATOM 3989 C C . PRO A 1 490 ? 8.781 33.344 20.688 1 86.75 490 PRO A C 1
ATOM 3991 O O . PRO A 1 490 ? 9.531 32.75 21.484 1 86.75 490 PRO A O 1
ATOM 3994 N N . ARG A 1 491 ? 7.473 32.969 20.547 1 88 491 ARG A N 1
ATOM 3995 C CA . ARG A 1 491 ? 6.91 31.891 21.359 1 88 491 ARG A CA 1
ATOM 3996 C C . ARG A 1 491 ? 7.453 30.531 20.938 1 88 491 ARG A C 1
ATOM 3998 O O . ARG A 1 491 ? 7.539 29.609 21.75 1 88 491 ARG A O 1
ATOM 4005 N N . PHE A 1 492 ? 7.883 30.516 19.625 1 93.38 492 PHE A N 1
ATOM 4006 C CA . PHE A 1 492 ? 8.359 29.25 19.094 1 93.38 492 PHE A CA 1
ATOM 4007 C C . PHE A 1 492 ? 9.852 29.312 18.797 1 93.38 492 PHE A C 1
ATOM 4009 O O . PHE A 1 492 ? 10.289 28.938 17.703 1 93.38 492 PHE A O 1
ATOM 4016 N N . TRP A 1 493 ? 10.633 29.641 19.797 1 90.06 493 TRP A N 1
ATOM 4017 C CA . TRP A 1 493 ? 12.078 29.781 19.656 1 90.06 493 TRP A CA 1
ATOM 4018 C C . TRP A 1 493 ? 12.742 28.422 19.469 1 90.06 493 TRP A C 1
ATOM 4020 O O . TRP A 1 493 ? 13.852 28.344 18.938 1 90.06 493 TRP A O 1
ATOM 4030 N N . TYR A 1 494 ? 12.086 27.281 19.797 1 92.5 494 TYR A N 1
ATOM 4031 C CA . TYR A 1 494 ? 12.664 25.938 19.781 1 92.5 494 TYR A CA 1
ATOM 4032 C C . TYR A 1 494 ? 12.281 25.188 18.516 1 92.5 494 TYR A C 1
ATOM 4034 O O . TYR A 1 494 ? 12.609 24.016 18.359 1 92.5 494 TYR A O 1
ATOM 4042 N N . TRP A 1 495 ? 11.625 25.797 17.594 1 94.69 495 TRP A N 1
ATOM 4043 C CA . TRP A 1 495 ? 10.992 25.078 16.484 1 94.69 495 TRP A CA 1
ATOM 4044 C C . TRP A 1 495 ? 12.039 24.5 15.539 1 94.69 495 TRP A C 1
ATOM 4046 O O . TRP A 1 495 ? 11.766 23.547 14.812 1 94.69 495 TRP A O 1
ATOM 4056 N N . GLU A 1 496 ? 13.234 25.062 15.539 1 92.88 496 GLU A N 1
ATOM 4057 C CA . GLU A 1 496 ? 14.289 24.5 14.711 1 92.88 496 GLU A CA 1
ATOM 4058 C C . GLU A 1 496 ? 14.664 23.094 15.188 1 92.88 496 GLU A C 1
ATOM 4060 O O . GLU A 1 496 ? 15.047 22.234 14.383 1 92.88 496 GLU A O 1
ATOM 4065 N N . ILE A 1 497 ? 14.531 22.875 16.453 1 93.19 497 ILE A N 1
ATOM 4066 C CA . ILE A 1 497 ? 14.82 21.562 17.016 1 93.19 497 ILE A CA 1
ATOM 4067 C C . ILE A 1 497 ? 13.734 20.578 16.578 1 93.19 497 ILE A C 1
ATOM 4069 O O . ILE A 1 497 ? 14.023 19.406 16.297 1 93.19 497 ILE A O 1
ATOM 4073 N N . VAL A 1 498 ? 12.562 21.047 16.422 1 94.06 498 VAL A N 1
ATOM 4074 C CA . VAL A 1 498 ? 11.453 20.203 15.977 1 94.06 498 VAL A CA 1
ATOM 4075 C C . VAL A 1 498 ? 11.664 19.797 14.523 1 94.06 498 VAL A C 1
ATOM 4077 O O . VAL A 1 498 ? 11.445 18.641 14.156 1 94.06 498 VAL A O 1
ATOM 4080 N N . GLU A 1 499 ? 12.172 20.75 13.797 1 93.5 499 GLU A N 1
ATOM 4081 C CA . GLU A 1 499 ? 12.445 20.469 12.391 1 93.5 499 GLU A CA 1
ATOM 4082 C C . GLU A 1 499 ? 13.594 19.484 12.242 1 93.5 499 GLU A C 1
ATOM 4084 O O . GLU A 1 499 ? 13.562 18.609 11.375 1 93.5 499 GLU A O 1
ATOM 4089 N N . LEU A 1 500 ? 14.562 19.625 13.078 1 92.69 500 LEU A N 1
ATOM 4090 C CA . LEU A 1 500 ? 15.68 18.688 13.047 1 92.69 500 LEU A CA 1
ATOM 4091 C C . LEU A 1 500 ? 15.234 17.281 13.445 1 92.69 500 LEU A C 1
ATOM 4093 O O . LEU A 1 500 ? 15.641 16.297 12.828 1 92.69 500 LEU A O 1
ATOM 4097 N N . ALA A 1 501 ? 14.406 17.25 14.43 1 92.19 501 ALA A N 1
ATOM 4098 C CA . ALA A 1 501 ? 13.883 15.961 14.883 1 92.19 501 ALA A CA 1
ATOM 4099 C C . ALA A 1 501 ? 13.031 15.312 13.797 1 92.19 501 ALA A C 1
ATOM 4101 O O . ALA A 1 501 ? 13.094 14.094 13.594 1 92.19 501 ALA A O 1
ATOM 4102 N N . ARG A 1 502 ? 12.305 16.094 13.133 1 92.94 502 ARG A N 1
ATOM 4103 C CA . ARG A 1 502 ? 11.477 15.562 12.055 1 92.94 502 ARG A CA 1
ATOM 4104 C C . ARG A 1 502 ? 12.336 14.945 10.961 1 92.94 502 ARG A C 1
ATOM 4106 O O . ARG A 1 502 ? 12.078 13.828 10.508 1 92.94 502 ARG A O 1
ATOM 4113 N N . LYS A 1 503 ? 13.344 15.602 10.57 1 90.69 503 LYS A N 1
ATOM 4114 C CA . LYS A 1 503 ? 14.203 15.141 9.484 1 90.69 503 LYS A CA 1
ATOM 4115 C C . LYS A 1 503 ? 14.914 13.836 9.852 1 90.69 503 LYS A C 1
ATOM 4117 O O . LYS A 1 503 ? 14.922 12.891 9.07 1 90.69 503 LYS A O 1
ATOM 4122 N N . VAL A 1 504 ? 15.352 13.789 11.031 1 90.81 504 VAL A N 1
ATOM 4123 C CA . VAL A 1 504 ? 16.141 12.633 11.453 1 90.81 504 VAL A CA 1
ATOM 4124 C C . VAL A 1 504 ? 15.234 11.43 11.672 1 90.81 504 VAL A C 1
ATOM 4126 O O . VAL A 1 504 ? 15.57 10.312 11.281 1 90.81 504 VAL A O 1
ATOM 4129 N N . THR A 1 505 ? 14.117 11.672 12.25 1 89.81 505 THR A N 1
ATOM 4130 C CA . THR A 1 505 ? 13.227 10.562 12.539 1 89.81 505 THR A CA 1
ATOM 4131 C C . THR A 1 505 ? 12.688 9.953 11.25 1 89.81 505 THR A C 1
ATOM 4133 O O . THR A 1 505 ? 12.609 8.727 11.117 1 89.81 505 THR A O 1
ATOM 4136 N N . GLN A 1 506 ? 12.398 10.734 10.312 1 87.5 506 GLN A N 1
ATOM 4137 C CA . GLN A 1 506 ? 11.836 10.258 9.047 1 87.5 506 GLN A CA 1
ATOM 4138 C C . GLN A 1 506 ? 12.883 9.484 8.242 1 87.5 506 GLN A C 1
ATOM 4140 O O . GLN A 1 506 ? 12.578 8.453 7.652 1 87.5 506 GLN A O 1
ATOM 4145 N N . THR A 1 507 ? 14.094 9.914 8.273 1 85.5 507 THR A N 1
ATOM 4146 C CA . THR A 1 507 ? 15.133 9.258 7.484 1 85.5 507 THR A CA 1
ATOM 4147 C C . THR A 1 507 ? 15.695 8.055 8.234 1 85.5 507 THR A C 1
ATOM 4149 O O . THR A 1 507 ? 16.109 7.066 7.613 1 85.5 507 THR A O 1
ATOM 4152 N N . ALA A 1 508 ? 15.711 8.148 9.578 1 88.31 508 ALA A N 1
ATOM 4153 C CA . ALA A 1 508 ? 16.25 7.062 10.391 1 88.31 508 ALA A CA 1
ATOM 4154 C C . ALA A 1 508 ? 15.438 5.785 10.203 1 88.31 508 ALA A C 1
ATOM 4156 O O . ALA A 1 508 ? 16 4.695 10.102 1 88.31 508 ALA A O 1
ATOM 4157 N N . LEU A 1 509 ? 14.211 5.891 10.07 1 87 509 LEU A N 1
ATOM 4158 C CA . LEU A 1 509 ? 13.359 4.715 9.938 1 87 509 LEU A CA 1
ATOM 4159 C C . LEU A 1 509 ? 13.609 4.012 8.602 1 87 509 LEU A C 1
ATOM 4161 O O . LEU A 1 509 ? 13.672 2.781 8.547 1 87 509 LEU A O 1
ATOM 4165 N N . VAL A 1 510 ? 13.875 4.75 7.602 1 84.12 510 VAL A N 1
ATOM 4166 C CA . VAL A 1 510 ? 14.094 4.188 6.273 1 84.12 510 VAL A CA 1
ATOM 4167 C C . VAL A 1 510 ? 15.477 3.543 6.211 1 84.12 510 VAL A C 1
ATOM 4169 O O . VAL A 1 510 ? 15.648 2.477 5.609 1 84.12 510 VAL A O 1
ATOM 4172 N N . THR A 1 511 ? 16.391 4.141 6.918 1 85.12 511 THR A N 1
ATOM 4173 C CA . THR A 1 511 ? 17.75 3.613 6.906 1 85.12 511 THR A CA 1
ATOM 4174 C C . THR A 1 511 ? 17.844 2.35 7.758 1 85.12 511 THR A C 1
ATOM 4176 O O . THR A 1 511 ? 18.547 1.401 7.395 1 85.12 511 THR A O 1
ATOM 4179 N N . LEU A 1 512 ? 17.125 2.334 8.797 1 87.06 512 LEU A N 1
ATOM 4180 C CA . LEU A 1 512 ? 17.234 1.229 9.742 1 87.06 512 LEU A CA 1
ATOM 4181 C C . LEU A 1 512 ? 16.438 0.018 9.266 1 87.06 512 LEU A C 1
ATOM 4183 O O . LEU A 1 512 ? 16.922 -1.116 9.359 1 87.06 512 LEU A O 1
ATOM 4187 N N . ARG A 1 513 ? 15.258 0.163 8.68 1 85.88 513 ARG A N 1
ATOM 4188 C CA . ARG A 1 513 ? 14.398 -0.983 8.406 1 85.88 513 ARG A CA 1
ATOM 4189 C C . ARG A 1 513 ? 14.141 -1.122 6.906 1 85.88 513 ARG A C 1
ATOM 4191 O O . ARG A 1 513 ? 13.703 -2.176 6.441 1 85.88 513 ARG A O 1
ATOM 4198 N N . GLY A 1 514 ? 14.398 -0.218 6.223 1 80.94 514 GLY A N 1
ATOM 4199 C CA . GLY A 1 514 ? 14.172 -0.298 4.785 1 80.94 514 GLY A CA 1
ATOM 4200 C C . GLY A 1 514 ? 12.742 0.002 4.387 1 80.94 514 GLY A C 1
ATOM 4201 O O . GLY A 1 514 ? 11.867 0.144 5.25 1 80.94 514 GLY A O 1
ATOM 4202 N N . TRP A 1 515 ? 12.406 0.106 3.135 1 78.69 515 TRP A N 1
ATOM 4203 C CA . TRP A 1 515 ? 11.102 0.502 2.609 1 78.69 515 TRP A CA 1
ATOM 4204 C C . TRP A 1 515 ? 10.203 -0.715 2.402 1 78.69 515 TRP A C 1
ATOM 4206 O O . TRP A 1 515 ? 9.008 -0.575 2.137 1 78.69 515 TRP A O 1
ATOM 4216 N N . ASP A 1 516 ? 10.68 -1.888 2.639 1 75.5 516 ASP A N 1
ATOM 4217 C CA . ASP A 1 516 ? 9.891 -3.092 2.391 1 75.5 516 ASP A CA 1
ATOM 4218 C C . ASP A 1 516 ? 9.047 -3.451 3.607 1 75.5 516 ASP A C 1
ATOM 4220 O O . ASP A 1 516 ? 8.078 -4.211 3.496 1 75.5 516 ASP A O 1
ATOM 4224 N N . ASP A 1 517 ? 9.359 -2.822 4.641 1 80.44 517 ASP A N 1
ATOM 4225 C CA . ASP A 1 517 ? 8.648 -3.123 5.879 1 80.44 517 ASP A CA 1
ATOM 4226 C C . ASP A 1 517 ? 7.391 -2.268 6.008 1 80.44 517 ASP A C 1
ATOM 4228 O O . ASP A 1 517 ? 7.441 -1.049 5.832 1 80.44 517 ASP A O 1
ATOM 4232 N N . ALA A 1 518 ? 6.219 -2.92 6.297 1 83.31 518 ALA A N 1
ATOM 4233 C CA . ALA A 1 518 ? 4.934 -2.236 6.426 1 83.31 518 ALA A CA 1
ATOM 4234 C C . ALA A 1 518 ? 4.965 -1.224 7.566 1 83.31 518 ALA A C 1
ATOM 4236 O O . ALA A 1 518 ? 4.379 -0.143 7.457 1 83.31 518 ALA A O 1
ATOM 4237 N N . LEU A 1 519 ? 5.633 -1.517 8.633 1 84.31 519 LEU A N 1
ATOM 4238 C CA . LEU A 1 519 ? 5.684 -0.614 9.781 1 84.31 519 LEU A CA 1
ATOM 4239 C C . LEU A 1 519 ? 6.465 0.65 9.445 1 84.31 519 LEU A C 1
ATOM 4241 O O . LEU A 1 519 ? 6.133 1.738 9.914 1 84.31 519 LEU A O 1
ATOM 4245 N N . THR A 1 520 ? 7.5 0.453 8.648 1 87.81 520 THR A N 1
ATOM 4246 C CA . THR A 1 520 ? 8.266 1.618 8.219 1 87.81 520 THR A CA 1
ATOM 4247 C C . THR A 1 520 ? 7.414 2.531 7.34 1 87.81 520 THR A C 1
ATOM 4249 O O . THR A 1 520 ? 7.441 3.754 7.496 1 87.81 520 THR A O 1
ATOM 4252 N N . ILE A 1 521 ? 6.59 1.95 6.531 1 86.94 521 ILE A N 1
ATOM 4253 C CA . ILE A 1 521 ? 5.734 2.73 5.645 1 86.94 521 ILE A CA 1
ATOM 4254 C C . ILE A 1 521 ? 4.68 3.471 6.469 1 86.94 521 ILE A C 1
ATOM 4256 O O . ILE A 1 521 ? 4.488 4.676 6.301 1 86.94 521 ILE A O 1
ATOM 4260 N N . LEU A 1 522 ? 4.105 2.805 7.434 1 88.38 522 LEU A N 1
ATOM 4261 C CA . LEU A 1 522 ? 3.076 3.396 8.281 1 88.38 522 LEU A CA 1
ATOM 4262 C C . LEU A 1 522 ? 3.65 4.527 9.125 1 88.38 522 LEU A C 1
ATOM 4264 O O . LEU A 1 522 ? 3.064 5.609 9.203 1 88.38 522 LEU A O 1
ATOM 4268 N N . SER A 1 523 ? 4.797 4.289 9.648 1 89.94 523 SER A N 1
ATOM 4269 C CA . SER A 1 523 ? 5.398 5.281 10.531 1 89.94 523 SER A CA 1
ATOM 4270 C C . SER A 1 523 ? 5.895 6.492 9.75 1 89.94 523 SER A C 1
ATOM 4272 O O . SER A 1 523 ? 5.777 7.629 10.219 1 89.94 523 SER A O 1
ATOM 4274 N N . THR A 1 524 ? 6.41 6.223 8.594 1 90.5 524 THR A N 1
ATOM 4275 C CA . THR A 1 524 ? 6.926 7.332 7.805 1 90.5 524 THR A CA 1
ATOM 4276 C C . THR A 1 524 ? 5.789 8.219 7.309 1 90.5 524 THR A C 1
ATOM 4278 O O . THR A 1 524 ? 5.879 9.445 7.375 1 90.5 524 THR A O 1
ATOM 4281 N N . ILE A 1 525 ? 4.672 7.641 6.906 1 91.94 525 ILE A N 1
ATOM 4282 C CA . ILE A 1 525 ? 3.523 8.43 6.473 1 91.94 525 ILE A CA 1
ATOM 4283 C C . ILE A 1 525 ? 2.895 9.133 7.672 1 91.94 525 ILE A C 1
ATOM 4285 O O . ILE A 1 525 ? 2.6 10.328 7.617 1 91.94 525 ILE A O 1
ATOM 4289 N N . GLY A 1 526 ? 2.781 8.344 8.75 1 93.25 526 GLY A N 1
ATOM 4290 C CA . GLY A 1 526 ? 2.209 8.914 9.961 1 93.25 526 GLY A CA 1
ATOM 4291 C C . GLY A 1 526 ? 3 10.086 10.5 1 93.25 526 GLY A C 1
ATOM 4292 O O . GLY A 1 526 ? 2.424 11.109 10.883 1 93.25 526 GLY A O 1
ATOM 4293 N N . LEU A 1 527 ? 4.277 10.016 10.469 1 93.75 527 LEU A N 1
ATOM 4294 C CA . LEU A 1 527 ? 5.125 11.102 10.953 1 93.75 527 LEU A CA 1
ATOM 4295 C C . LEU A 1 527 ? 5.059 12.305 10.031 1 93.75 527 LEU A C 1
ATOM 4297 O O . LEU A 1 527 ? 5.078 13.453 10.492 1 93.75 527 LEU A O 1
ATOM 4301 N N . SER A 1 528 ? 5 12.008 8.766 1 94.38 528 SER A N 1
ATOM 4302 C CA . SER A 1 528 ? 4.883 13.117 7.82 1 94.38 528 SER A CA 1
ATOM 4303 C C . SER A 1 528 ? 3.592 13.891 8.039 1 94.38 528 SER A C 1
ATOM 4305 O O . SER A 1 528 ? 3.6 15.125 8.055 1 94.38 528 SER A O 1
ATOM 4307 N N . VAL A 1 529 ? 2.518 13.188 8.281 1 96.38 529 VAL A N 1
ATOM 4308 C CA . VAL A 1 529 ? 1.231 13.844 8.484 1 96.38 529 VAL A CA 1
ATOM 4309 C C . VAL A 1 529 ? 1.21 14.523 9.852 1 96.38 529 VAL A C 1
ATOM 4311 O O . VAL A 1 529 ? 0.674 15.625 9.992 1 96.38 529 VAL A O 1
ATOM 4314 N N . LEU A 1 530 ? 1.83 13.969 10.828 1 95.38 530 LEU A N 1
ATOM 4315 C CA . LEU A 1 530 ? 1.895 14.555 12.164 1 95.38 530 LEU A CA 1
ATOM 4316 C C . LEU A 1 530 ? 2.609 15.898 12.133 1 95.38 530 LEU A C 1
ATOM 4318 O O . LEU A 1 530 ? 2.1 16.891 12.656 1 95.38 530 LEU A O 1
ATOM 4322 N N . PHE A 1 531 ? 3.719 15.953 11.461 1 96.19 531 PHE A N 1
ATOM 4323 C CA . PHE A 1 531 ? 4.488 17.188 11.438 1 96.19 531 PHE A CA 1
ATOM 4324 C C . PHE A 1 531 ? 3.818 18.234 10.555 1 96.19 531 PHE A C 1
ATOM 4326 O O . PHE A 1 531 ? 3.885 19.422 10.836 1 96.19 531 PHE A O 1
ATOM 4333 N N . LEU A 1 532 ? 3.16 17.766 9.531 1 96.56 532 LEU A N 1
ATOM 4334 C CA . LEU A 1 532 ? 2.383 18.688 8.711 1 96.56 532 LEU A CA 1
ATOM 4335 C C . LEU A 1 532 ? 1.247 19.312 9.516 1 96.56 532 LEU A C 1
ATOM 4337 O O . LEU A 1 532 ? 1.039 20.516 9.469 1 96.56 532 LEU A O 1
ATOM 4341 N N . THR A 1 533 ? 0.602 18.484 10.305 1 96.44 533 THR A N 1
ATOM 4342 C CA . THR A 1 533 ? -0.516 18.969 11.109 1 96.44 533 THR A CA 1
ATOM 4343 C C . THR A 1 533 ? -0.025 19.891 12.227 1 96.44 533 THR A C 1
ATOM 4345 O O . THR A 1 533 ? -0.654 20.906 12.523 1 96.44 533 THR A O 1
ATOM 4348 N N . LEU A 1 534 ? 1.093 19.594 12.82 1 95.19 534 LEU A N 1
ATOM 4349 C CA . LEU A 1 534 ? 1.653 20.438 13.875 1 95.19 534 LEU A CA 1
ATOM 4350 C C . LEU A 1 534 ? 2.076 21.797 13.32 1 95.19 534 LEU A C 1
ATOM 4352 O O . LEU A 1 534 ? 1.847 22.828 13.953 1 95.19 534 LEU A O 1
ATOM 4356 N N . HIS A 1 535 ? 2.662 21.719 12.125 1 96.38 535 HIS A N 1
ATOM 4357 C CA . HIS A 1 535 ? 3.082 22.984 11.516 1 96.38 535 HIS A CA 1
ATOM 4358 C C . HIS A 1 535 ? 1.879 23.828 11.125 1 96.38 535 HIS A C 1
ATOM 4360 O O . HIS A 1 535 ? 1.914 25.062 11.25 1 96.38 535 HIS A O 1
ATOM 4366 N N . ALA A 1 536 ? 0.866 23.219 10.703 1 95.44 536 ALA A N 1
ATOM 4367 C CA . ALA A 1 536 ? -0.35 23.953 10.344 1 95.44 536 ALA A CA 1
ATOM 4368 C C . ALA A 1 536 ? -1.034 24.516 11.586 1 95.44 536 ALA A C 1
ATOM 4370 O O . ALA A 1 536 ? -1.504 25.656 11.578 1 95.44 536 ALA A O 1
ATOM 4371 N N . LYS A 1 537 ? -1.039 23.828 12.648 1 94.69 537 LYS A N 1
ATOM 4372 C CA . LYS A 1 537 ? -1.729 24.219 13.867 1 94.69 537 LYS A CA 1
ATOM 4373 C C . LYS A 1 537 ? -1.018 25.391 14.547 1 94.69 537 LYS A C 1
ATOM 4375 O O . LYS A 1 537 ? -1.652 26.375 14.922 1 94.69 537 LYS A O 1
ATOM 4380 N N . PHE A 1 538 ? 0.313 25.297 14.656 1 94.31 538 PHE A N 1
ATOM 4381 C CA . PHE A 1 538 ? 1.035 26.281 15.469 1 94.31 538 PHE A CA 1
ATOM 4382 C C . PHE A 1 538 ? 1.515 27.438 14.609 1 94.31 538 PHE A C 1
ATOM 4384 O O . PHE A 1 538 ? 1.772 28.531 15.125 1 94.31 538 PHE A O 1
ATOM 4391 N N . ALA A 1 539 ? 1.623 27.266 13.336 1 95.31 539 ALA A N 1
ATOM 4392 C CA . ALA A 1 539 ? 2.113 28.328 12.453 1 95.31 539 ALA A CA 1
ATOM 4393 C C . ALA A 1 539 ? 3.279 29.078 13.094 1 95.31 539 ALA A C 1
ATOM 4395 O O . ALA A 1 539 ? 3.184 30.281 13.352 1 95.31 539 ALA A O 1
ATOM 4396 N N . PRO A 1 540 ? 4.398 28.406 13.273 1 94.5 540 PRO A N 1
ATOM 4397 C CA . PRO A 1 540 ? 5.5 28.969 14.062 1 94.5 540 PRO A CA 1
ATOM 4398 C C . PRO A 1 540 ? 6.27 30.047 13.305 1 94.5 540 PRO A C 1
ATOM 4400 O O . PRO A 1 540 ? 6.996 30.844 13.922 1 94.5 540 PRO A O 1
ATOM 4403 N N . MET A 1 541 ? 6.152 30.234 12.055 1 94.62 541 MET A N 1
ATOM 4404 C CA . MET A 1 541 ? 6.973 31.172 11.281 1 94.62 541 MET A CA 1
ATOM 4405 C C . MET A 1 541 ? 6.422 32.594 11.375 1 94.62 541 MET A C 1
ATOM 4407 O O . MET A 1 541 ? 5.207 32.781 11.414 1 94.62 541 MET A O 1
ATOM 4411 N N . LYS A 1 542 ? 7.316 33.594 11.414 1 91.94 542 LYS A N 1
ATOM 4412 C CA . LYS A 1 542 ? 6.973 35 11.547 1 91.94 542 LYS A CA 1
ATOM 4413 C C . LYS A 1 542 ? 6.367 35.562 10.258 1 91.94 542 LYS A C 1
ATOM 4415 O O . LYS A 1 542 ? 5.363 36.281 10.297 1 91.94 542 LYS A O 1
ATOM 4420 N N . ILE A 1 543 ? 6.941 35.094 9.07 1 91.75 543 ILE A N 1
ATOM 4421 C CA . ILE A 1 543 ? 6.508 35.562 7.766 1 91.75 543 ILE A CA 1
ATOM 4422 C C . ILE A 1 543 ? 5.535 34.594 7.133 1 91.75 543 ILE A C 1
ATOM 4424 O O . ILE A 1 543 ? 5.844 33.406 7.02 1 91.75 543 ILE A O 1
ATOM 4428 N N . PRO A 1 544 ? 4.414 35.062 6.738 1 92.69 544 PRO A N 1
ATOM 4429 C CA . PRO A 1 544 ? 3.406 34.156 6.18 1 92.69 544 PRO A CA 1
ATOM 4430 C C . PRO A 1 544 ? 3.893 33.438 4.918 1 92.69 544 PRO A C 1
ATOM 4432 O O . PRO A 1 544 ? 3.518 32.312 4.672 1 92.69 544 PRO A O 1
ATOM 4435 N N . PHE A 1 545 ? 4.688 34.125 4.121 1 90.69 545 PHE A N 1
ATOM 4436 C CA . PHE A 1 545 ? 5.191 33.469 2.918 1 90.69 545 PHE A CA 1
ATOM 4437 C C . PHE A 1 545 ? 6.035 32.25 3.275 1 90.69 545 PHE A C 1
ATOM 4439 O O . PHE A 1 545 ? 5.887 31.188 2.668 1 90.69 545 PHE A O 1
ATOM 4446 N N . GLU A 1 546 ? 6.883 32.406 4.238 1 93 546 GLU A N 1
ATOM 4447 C CA . GLU A 1 546 ? 7.723 31.281 4.672 1 93 546 GLU A CA 1
ATOM 4448 C C . GLU A 1 546 ? 6.891 30.188 5.324 1 93 546 GLU A C 1
ATOM 4450 O O . GLU A 1 546 ? 7.215 29 5.211 1 93 546 GLU A O 1
ATOM 4455 N N . GLN A 1 547 ? 5.859 30.625 5.961 1 94.88 547 GLN A N 1
ATOM 4456 C CA . GLN A 1 547 ? 4.949 29.656 6.551 1 94.88 547 GLN A CA 1
ATOM 4457 C C . GLN A 1 547 ? 4.266 28.812 5.469 1 94.88 547 GLN A C 1
ATOM 4459 O O . GLN A 1 547 ? 4.191 27.594 5.582 1 94.88 547 GLN A O 1
ATOM 4464 N N . ARG A 1 548 ? 3.832 29.5 4.406 1 93.44 548 ARG A N 1
ATOM 4465 C CA . ARG A 1 548 ? 3.191 28.797 3.307 1 93.44 548 ARG A CA 1
ATOM 4466 C C . ARG A 1 548 ? 4.199 27.922 2.553 1 93.44 548 ARG A C 1
ATOM 4468 O O . ARG A 1 548 ? 3.871 26.828 2.115 1 93.44 548 ARG A O 1
ATOM 4475 N N . LEU A 1 549 ? 5.336 28.391 2.428 1 93.75 549 LEU A N 1
ATOM 4476 C CA . LEU A 1 549 ? 6.375 27.641 1.733 1 93.75 549 LEU A CA 1
ATOM 4477 C C . LEU A 1 549 ? 6.727 26.375 2.498 1 93.75 549 LEU A C 1
ATOM 4479 O O . LEU A 1 549 ? 6.879 25.312 1.901 1 93.75 549 LEU A O 1
ATOM 4483 N N . GLN A 1 550 ? 6.844 26.469 3.777 1 95.12 550 GLN A N 1
ATOM 4484 C CA . GLN A 1 550 ? 7.145 25.312 4.602 1 95.12 550 GLN A CA 1
ATOM 4485 C C . GLN A 1 550 ? 5.984 24.312 4.602 1 95.12 550 GLN A C 1
ATOM 4487 O O . GLN A 1 550 ? 6.195 23.109 4.59 1 95.12 550 GLN A O 1
ATOM 4492 N N . MET A 1 551 ? 4.809 24.828 4.609 1 95.5 551 MET A N 1
ATOM 4493 C CA . MET A 1 551 ? 3.643 23.953 4.523 1 95.5 551 MET A CA 1
ATOM 4494 C C . MET A 1 551 ? 3.621 23.203 3.199 1 95.5 551 MET A C 1
ATOM 4496 O O . MET A 1 551 ? 3.291 22.016 3.158 1 95.5 551 MET A O 1
ATOM 4500 N N . PHE A 1 552 ? 3.959 23.922 2.234 1 94.56 552 PHE A N 1
ATOM 4501 C CA . PHE A 1 552 ? 4.027 23.281 0.922 1 94.56 552 PHE A CA 1
ATOM 4502 C C . PHE A 1 552 ? 5.121 22.234 0.886 1 94.56 552 PHE A C 1
ATOM 4504 O O . PHE A 1 552 ? 4.926 21.141 0.334 1 94.56 552 PHE A O 1
ATOM 4511 N N . SER A 1 553 ? 6.223 22.516 1.435 1 94.31 553 SER A N 1
ATOM 4512 C CA . SER A 1 553 ? 7.324 21.547 1.484 1 94.31 553 SER A CA 1
ATOM 4513 C C . SER A 1 553 ? 6.93 20.297 2.242 1 94.31 553 SER A C 1
ATOM 4515 O O . SER A 1 553 ? 7.18 19.172 1.777 1 94.31 553 SER A O 1
ATOM 4517 N N . LEU A 1 554 ? 6.258 20.484 3.352 1 95.69 554 LEU A N 1
ATOM 4518 C CA . LEU A 1 554 ? 5.836 19.344 4.156 1 95.69 554 LEU A CA 1
ATOM 4519 C C . LEU A 1 554 ? 4.766 18.531 3.428 1 95.69 554 LEU A C 1
ATOM 4521 O O . LEU A 1 554 ? 4.77 17.297 3.482 1 95.69 554 LEU A O 1
ATOM 4525 N N . SER A 1 555 ? 3.885 19.203 2.711 1 94.88 555 SER A N 1
ATOM 4526 C CA . SER A 1 555 ? 2.867 18.516 1.923 1 94.88 555 SER A CA 1
ATOM 4527 C C . SER A 1 555 ? 3.492 17.734 0.764 1 94.88 555 SER A C 1
ATOM 4529 O O . SER A 1 555 ? 3.07 16.625 0.455 1 94.88 555 SER A O 1
ATOM 4531 N N . ALA A 1 556 ? 4.461 18.328 0.175 1 92.44 556 ALA A N 1
ATOM 4532 C CA . ALA A 1 556 ? 5.145 17.672 -0.936 1 92.44 556 ALA A CA 1
ATOM 4533 C C . ALA A 1 556 ? 5.879 16.422 -0.461 1 92.44 556 ALA A C 1
ATOM 4535 O O . ALA A 1 556 ? 5.906 15.398 -1.16 1 92.44 556 ALA A O 1
ATOM 4536 N N . ILE A 1 557 ? 6.473 16.484 0.708 1 91.88 557 ILE A N 1
ATOM 4537 C CA . ILE A 1 557 ? 7.141 15.32 1.278 1 91.88 557 ILE A CA 1
ATOM 4538 C C . ILE A 1 557 ? 6.129 14.203 1.513 1 91.88 557 ILE A C 1
ATOM 4540 O O . ILE A 1 557 ? 6.371 13.055 1.148 1 91.88 557 ILE A O 1
ATOM 4544 N N . PHE A 1 558 ? 4.984 14.578 1.981 1 93.19 558 PHE A N 1
ATOM 4545 C CA . PHE A 1 558 ? 3.92 13.617 2.229 1 93.19 558 PHE A CA 1
ATOM 4546 C C . PHE A 1 558 ? 3.457 12.977 0.924 1 93.19 558 PHE A C 1
ATOM 4548 O O . PHE A 1 558 ? 3.316 11.75 0.843 1 93.19 558 PHE A O 1
ATOM 4555 N N . ILE A 1 559 ? 3.289 13.75 -0.047 1 89.94 559 ILE A N 1
ATOM 4556 C CA . ILE A 1 559 ? 2.785 13.242 -1.317 1 89.94 559 ILE A CA 1
ATOM 4557 C C . ILE A 1 559 ? 3.82 12.312 -1.947 1 89.94 559 ILE A C 1
ATOM 4559 O O . ILE A 1 559 ? 3.471 11.266 -2.5 1 89.94 559 ILE A O 1
ATOM 4563 N N . ASN A 1 560 ? 5.035 12.672 -1.839 1 85.81 560 ASN A N 1
ATOM 4564 C CA . ASN A 1 560 ? 6.09 11.805 -2.355 1 85.81 560 ASN A CA 1
ATOM 4565 C C . ASN A 1 560 ? 6.105 10.453 -1.649 1 85.81 560 ASN A C 1
ATOM 4567 O O . ASN A 1 560 ? 6.195 9.406 -2.299 1 85.81 560 ASN A O 1
ATOM 4571 N N . ILE A 1 561 ? 5.938 10.492 -0.336 1 86.31 561 ILE A N 1
ATOM 4572 C CA . ILE A 1 561 ? 5.969 9.258 0.445 1 86.31 561 ILE A CA 1
ATOM 4573 C C . ILE A 1 561 ? 4.734 8.414 0.126 1 86.31 561 ILE A C 1
ATOM 4575 O O . ILE A 1 561 ? 4.828 7.191 -0.004 1 86.31 561 ILE A O 1
ATOM 4579 N N . LEU A 1 562 ? 3.666 9.078 -0.056 1 87.25 562 LEU A N 1
ATOM 4580 C CA . LEU A 1 562 ? 2.41 8.375 -0.307 1 87.25 562 LEU A CA 1
ATOM 4581 C C . LEU A 1 562 ? 2.439 7.676 -1.661 1 87.25 562 LEU A C 1
ATOM 4583 O O . LEU A 1 562 ? 2.012 6.527 -1.779 1 87.25 562 LEU A O 1
ATOM 4587 N N . ILE A 1 563 ? 2.934 8.289 -2.6 1 82.38 563 ILE A N 1
ATOM 4588 C CA . ILE A 1 563 ? 2.945 7.742 -3.951 1 82.38 563 ILE A CA 1
ATOM 4589 C C . ILE A 1 563 ? 3.891 6.547 -4.012 1 82.38 563 ILE A C 1
ATOM 4591 O O . ILE A 1 563 ? 3.613 5.562 -4.703 1 82.38 563 ILE A O 1
ATOM 4595 N N . VAL A 1 564 ? 4.898 6.59 -3.252 1 77.81 564 VAL A N 1
ATOM 4596 C CA . VAL A 1 564 ? 5.852 5.484 -3.24 1 77.81 564 VAL A CA 1
ATOM 4597 C C . VAL A 1 564 ? 5.27 4.312 -2.453 1 77.81 564 VAL A C 1
ATOM 4599 O O . VAL A 1 564 ? 5.504 3.148 -2.791 1 77.81 564 VAL A O 1
ATOM 4602 N N . ALA A 1 565 ? 4.504 4.621 -1.502 1 80.56 565 ALA A N 1
ATOM 4603 C CA . ALA A 1 565 ? 3.953 3.59 -0.626 1 80.56 565 ALA A CA 1
ATOM 4604 C C . ALA A 1 565 ? 2.83 2.824 -1.321 1 80.56 565 ALA A C 1
ATOM 4606 O O . ALA A 1 565 ? 2.666 1.621 -1.105 1 80.56 565 ALA A O 1
ATOM 4607 N N . VAL A 1 566 ? 2.115 3.615 -2.236 1 79.81 566 VAL A N 1
ATOM 4608 C CA . VAL A 1 566 ? 0.981 2.98 -2.898 1 79.81 566 VAL A CA 1
ATOM 4609 C C . VAL A 1 566 ? 1.416 2.432 -4.258 1 79.81 566 VAL A C 1
ATOM 4611 O O . VAL A 1 566 ? 2.061 3.133 -5.039 1 79.81 566 VAL A O 1
ATOM 4614 N N . LYS A 1 567 ? 1.623 1.146 -4.434 1 72.25 567 LYS A N 1
ATOM 4615 C CA . LYS A 1 567 ? 2.021 0.521 -5.691 1 72.25 567 LYS A CA 1
ATOM 4616 C C . LYS A 1 567 ? 1.103 0.946 -6.832 1 72.25 567 LYS A C 1
ATOM 4618 O O . LYS A 1 567 ? -0.019 0.449 -6.953 1 72.25 567 LYS A O 1
ATOM 4623 N N . ILE A 1 568 ? 1.606 1.887 -7.68 1 74.69 568 ILE A N 1
ATOM 4624 C CA . ILE A 1 568 ? 0.826 2.436 -8.789 1 74.69 568 ILE A CA 1
ATOM 4625 C C . ILE A 1 568 ? 0.904 1.499 -9.992 1 74.69 568 ILE A C 1
ATOM 4627 O O . ILE A 1 568 ? 1.986 1.03 -10.352 1 74.69 568 ILE A O 1
ATOM 4631 N N . PRO A 1 569 ? -0.258 1.226 -10.469 1 74.19 569 PRO A N 1
ATOM 4632 C CA . PRO A 1 569 ? -0.239 0.417 -11.688 1 74.19 569 PRO A CA 1
ATOM 4633 C C . PRO A 1 569 ? 0.53 1.086 -12.828 1 74.19 569 PRO A C 1
ATOM 4635 O O . PRO A 1 569 ? 0.591 2.316 -12.898 1 74.19 569 PRO A O 1
ATOM 4638 N N . PRO A 1 570 ? 1.108 0.281 -13.633 1 75.19 570 PRO A N 1
ATOM 4639 C CA . PRO A 1 570 ? 1.933 0.807 -14.727 1 75.19 570 PRO A CA 1
ATOM 4640 C C . PRO A 1 570 ? 1.152 1.725 -15.664 1 75.19 570 PRO A C 1
ATOM 4642 O O . PRO A 1 570 ? 1.739 2.6 -16.312 1 75.19 570 PRO A O 1
ATOM 4645 N N . GLU A 1 571 ? -0.175 1.618 -15.656 1 75.5 571 GLU A N 1
ATOM 4646 C CA . GLU A 1 571 ? -0.977 2.441 -16.547 1 75.5 571 GLU A CA 1
ATOM 4647 C C . GLU A 1 571 ? -0.875 3.92 -16.188 1 75.5 571 GLU A C 1
ATOM 4649 O O . GLU A 1 571 ? -0.919 4.785 -17.062 1 75.5 571 GLU A O 1
ATOM 4654 N N . TYR A 1 572 ? -0.593 4.172 -14.891 1 77.88 572 TYR A N 1
ATOM 4655 C CA . TYR A 1 572 ? -0.529 5.555 -14.43 1 77.88 572 TYR A CA 1
ATOM 4656 C C . TYR A 1 572 ? 0.906 5.957 -14.109 1 77.88 572 TYR A C 1
ATOM 4658 O O . TYR A 1 572 ? 1.151 7.051 -13.594 1 77.88 572 TYR A O 1
ATOM 4666 N N . GLY A 1 573 ? 1.837 5.207 -14.516 1 74.19 573 GLY A N 1
ATOM 4667 C CA . GLY A 1 573 ? 3.225 5.418 -14.133 1 74.19 573 GLY A CA 1
ATOM 4668 C C . GLY A 1 573 ? 3.814 6.688 -14.711 1 74.19 573 GLY A C 1
ATOM 4669 O O . GLY A 1 573 ? 4.418 7.488 -13.992 1 74.19 573 GLY A O 1
ATOM 4670 N N . VAL A 1 574 ? 3.486 6.973 -15.945 1 74.81 574 VAL A N 1
ATOM 4671 C CA . VAL A 1 574 ? 4.062 8.133 -16.625 1 74.81 574 VAL A CA 1
ATOM 4672 C C . VAL A 1 574 ? 3.422 9.414 -16.094 1 74.81 574 VAL A C 1
ATOM 4674 O O . VAL A 1 574 ? 4.117 10.391 -15.828 1 74.81 574 VAL A O 1
ATOM 4677 N N . LEU A 1 575 ? 2.191 9.414 -15.859 1 77.19 575 LEU A N 1
ATOM 4678 C CA . LEU A 1 575 ? 1.486 10.602 -15.367 1 77.19 575 LEU A CA 1
ATOM 4679 C C . LEU A 1 575 ? 1.912 10.938 -13.945 1 77.19 575 LEU A C 1
ATOM 4681 O O . LEU A 1 575 ? 2.223 12.094 -13.641 1 77.19 575 LEU A O 1
ATOM 4685 N N . ILE A 1 576 ? 2.006 9.992 -13.164 1 76.88 576 ILE A N 1
ATOM 4686 C CA . ILE A 1 576 ? 2.312 10.219 -11.758 1 76.88 576 ILE A CA 1
ATOM 4687 C C . ILE A 1 576 ? 3.775 10.633 -11.609 1 76.88 576 ILE A C 1
ATOM 4689 O O . ILE A 1 576 ? 4.102 11.5 -10.797 1 76.88 576 ILE A O 1
ATOM 4693 N N . SER A 1 577 ? 4.633 10.094 -12.406 1 75.5 577 SER A N 1
ATOM 4694 C CA . SER A 1 577 ? 6.039 10.477 -12.359 1 75.5 577 SER A CA 1
ATOM 4695 C C . SER A 1 577 ? 6.238 11.922 -12.805 1 75.5 577 SER A C 1
ATOM 4697 O O . SER A 1 577 ? 7.031 12.656 -12.211 1 75.5 577 SER A O 1
ATOM 4699 N N . THR A 1 578 ? 5.477 12.375 -13.719 1 76.81 578 THR A N 1
ATOM 4700 C CA . THR A 1 578 ? 5.566 13.758 -14.188 1 76.81 578 THR A CA 1
ATOM 4701 C C . THR A 1 578 ? 5.047 14.727 -13.125 1 76.81 578 THR A C 1
ATOM 4703 O O . THR A 1 578 ? 5.656 15.766 -12.875 1 76.81 578 THR A O 1
ATOM 4706 N N . LEU A 1 579 ? 4.043 14.312 -12.531 1 78.38 579 LEU A N 1
ATOM 4707 C CA . LEU A 1 579 ? 3.471 15.164 -11.5 1 78.38 579 LEU A CA 1
ATOM 4708 C C . LEU A 1 579 ? 4.398 15.25 -10.289 1 78.38 579 LEU A C 1
ATOM 4710 O O . LEU A 1 579 ? 4.512 16.312 -9.664 1 78.38 579 LEU A O 1
ATOM 4714 N N . LEU A 1 580 ? 5.09 14.234 -10.008 1 78.31 580 LEU A N 1
ATOM 4715 C CA . LEU A 1 580 ? 6.008 14.219 -8.875 1 78.31 580 LEU A CA 1
ATOM 4716 C C . LEU A 1 580 ? 7.234 15.07 -9.164 1 78.31 580 LEU A C 1
ATOM 4718 O O . LEU A 1 580 ? 7.734 15.766 -8.273 1 78.31 580 LEU A O 1
ATOM 4722 N N . ILE A 1 581 ? 7.645 15.125 -10.359 1 77.69 581 ILE A N 1
ATOM 4723 C CA . ILE A 1 581 ? 8.789 15.945 -10.742 1 77.69 581 ILE A CA 1
ATOM 4724 C C . ILE A 1 581 ? 8.414 17.422 -10.648 1 77.69 581 ILE A C 1
ATOM 4726 O O . ILE A 1 581 ? 9.18 18.234 -10.109 1 77.69 581 ILE A O 1
ATOM 4730 N N . LEU A 1 582 ? 7.258 17.672 -11.102 1 80.44 582 LEU A N 1
ATOM 4731 C CA . LEU A 1 582 ? 6.805 19.062 -11.047 1 80.44 582 LEU A CA 1
ATOM 4732 C C . LEU A 1 582 ? 6.617 19.516 -9.602 1 80.44 582 LEU A C 1
ATOM 4734 O O . LEU A 1 582 ? 6.98 20.641 -9.242 1 80.44 582 LEU A O 1
ATOM 4738 N N . LEU A 1 583 ? 6.223 18.594 -8.867 1 84.69 583 LEU A N 1
ATOM 4739 C CA . LEU A 1 583 ? 6 18.906 -7.461 1 84.69 583 LEU A CA 1
ATOM 4740 C C . LEU A 1 583 ? 7.324 19.156 -6.746 1 84.69 583 LEU A C 1
ATOM 4742 O O . LEU A 1 583 ? 7.434 20.078 -5.941 1 84.69 583 LEU A O 1
ATOM 4746 N N . ASN A 1 584 ? 8.344 18.453 -7.051 1 82.38 584 ASN A N 1
ATOM 4747 C CA . ASN A 1 584 ? 9.625 18.562 -6.367 1 82.38 584 ASN A CA 1
ATOM 4748 C C . ASN A 1 584 ? 10.445 19.734 -6.902 1 82.38 584 ASN A C 1
ATOM 4750 O O . ASN A 1 584 ? 11.289 20.281 -6.195 1 82.38 584 ASN A O 1
ATOM 4754 N N . LEU A 1 585 ? 10.055 20.234 -8.086 1 83.69 585 LEU A N 1
ATOM 4755 C CA . LEU A 1 585 ? 10.797 21.344 -8.672 1 83.69 585 LEU A CA 1
ATOM 4756 C C . LEU A 1 585 ? 10.117 22.672 -8.359 1 83.69 585 LEU A C 1
ATOM 4758 O O . LEU A 1 585 ? 10.742 23.734 -8.445 1 83.69 585 LEU A O 1
ATOM 4762 N N . ILE A 1 586 ? 8.883 22.578 -7.988 1 85.44 586 ILE A N 1
ATOM 4763 C CA . ILE A 1 586 ? 8.117 23.781 -7.75 1 85.44 586 ILE A CA 1
ATOM 4764 C C . ILE A 1 586 ? 8.711 24.562 -6.574 1 85.44 586 ILE A C 1
ATOM 4766 O O . ILE A 1 586 ? 8.734 25.797 -6.578 1 85.44 586 ILE A O 1
ATOM 4770 N N . ILE A 1 587 ? 9.266 23.844 -5.586 1 82.44 587 ILE A N 1
ATOM 4771 C CA . ILE A 1 587 ? 9.836 24.5 -4.418 1 82.44 587 ILE A CA 1
ATOM 4772 C C . ILE A 1 587 ? 11.062 25.312 -4.832 1 82.44 587 ILE A C 1
ATOM 4774 O O . ILE A 1 587 ? 11.219 26.469 -4.426 1 82.44 587 ILE A O 1
ATOM 4778 N N . LEU A 1 588 ? 11.82 24.766 -5.699 1 81.94 588 LEU A N 1
ATOM 4779 C CA . LEU A 1 588 ? 13 25.469 -6.188 1 81.94 588 LEU A CA 1
ATOM 4780 C C . LEU A 1 588 ? 12.602 26.641 -7.074 1 81.94 588 LEU A C 1
ATOM 4782 O O . LEU A 1 588 ? 13.219 27.719 -7.008 1 81.94 588 LEU A O 1
ATOM 4786 N N . LEU A 1 589 ? 11.547 26.5 -7.781 1 84.69 589 LEU A N 1
ATOM 4787 C CA . LEU A 1 589 ? 11.086 27.547 -8.68 1 84.69 589 LEU A CA 1
ATOM 4788 C C . LEU A 1 589 ? 10.508 28.719 -7.891 1 84.69 589 LEU A C 1
ATOM 4790 O O . LEU A 1 589 ? 10.727 29.875 -8.25 1 84.69 589 LEU A O 1
ATOM 4794 N N . ILE A 1 590 ? 9.852 28.375 -6.82 1 86.75 590 ILE A N 1
ATOM 4795 C CA . ILE A 1 590 ? 9.258 29.438 -6 1 86.75 590 ILE A CA 1
ATOM 4796 C C . ILE A 1 590 ? 10.367 30.234 -5.324 1 86.75 590 ILE A C 1
ATOM 4798 O O . ILE A 1 590 ? 10.32 31.469 -5.312 1 86.75 590 ILE A O 1
ATOM 4802 N N . ILE A 1 591 ? 11.414 29.562 -4.875 1 84.06 591 ILE A N 1
ATOM 4803 C CA . ILE A 1 591 ? 12.484 30.25 -4.164 1 84.06 591 ILE A CA 1
ATOM 4804 C C . ILE A 1 591 ? 13.312 31.078 -5.145 1 84.06 591 ILE A C 1
ATOM 4806 O O . ILE A 1 591 ? 13.633 32.25 -4.871 1 84.06 591 ILE A O 1
ATOM 4810 N N . THR A 1 592 ? 13.602 30.5 -6.266 1 82.31 592 THR A N 1
ATOM 4811 C CA . THR A 1 592 ? 14.391 31.219 -7.262 1 82.31 592 THR A CA 1
ATOM 4812 C C . THR A 1 592 ? 13.602 32.406 -7.82 1 82.31 592 THR A C 1
ATOM 4814 O O . THR A 1 592 ? 14.172 33.469 -8.078 1 82.31 592 THR A O 1
ATOM 4817 N N . GLY A 1 593 ? 12.336 32.219 -7.984 1 81.25 593 GLY A N 1
ATOM 4818 C CA . GLY A 1 593 ? 11.508 33.312 -8.461 1 81.25 593 GLY A CA 1
ATOM 4819 C C . GLY A 1 593 ? 11.438 34.469 -7.488 1 81.25 593 GLY A C 1
ATOM 4820 O O . GLY A 1 593 ? 11.555 35.625 -7.891 1 81.25 593 GLY A O 1
ATOM 4821 N N . GLU A 1 594 ? 11.312 34.156 -6.211 1 80 594 GLU A N 1
ATOM 4822 C CA . GLU A 1 594 ? 11.258 35.219 -5.203 1 80 594 GLU A CA 1
ATOM 4823 C C . GLU A 1 594 ? 12.602 35.906 -5.07 1 80 594 GLU A C 1
ATOM 4825 O O . GLU A 1 594 ? 12.656 37.125 -4.848 1 80 594 GLU A O 1
ATOM 4830 N N . MET A 1 595 ? 13.664 35.125 -5.211 1 77.69 595 MET A N 1
ATOM 4831 C CA . MET A 1 595 ? 14.992 35.719 -5.168 1 77.69 595 MET A CA 1
ATOM 4832 C C . MET A 1 595 ? 15.211 36.656 -6.363 1 77.69 595 MET A C 1
ATOM 4834 O O . MET A 1 595 ? 15.766 37.719 -6.223 1 77.69 595 MET A O 1
ATOM 4838 N N . ALA A 1 596 ? 14.742 36.219 -7.465 1 79.69 596 ALA A N 1
ATOM 4839 C CA . ALA A 1 596 ? 14.875 37.031 -8.672 1 79.69 596 ALA A CA 1
ATOM 4840 C C . ALA A 1 596 ? 14.078 38.312 -8.555 1 79.69 596 ALA A C 1
ATOM 4842 O O . ALA A 1 596 ? 14.555 39.375 -8.93 1 79.69 596 ALA A O 1
ATOM 4843 N N . LEU A 1 597 ? 12.945 38.219 -7.953 1 79.88 597 LEU A N 1
ATOM 4844 C CA . LEU A 1 597 ? 12.109 39.406 -7.773 1 79.88 597 LEU A CA 1
ATOM 4845 C C . LEU A 1 597 ? 12.734 40.344 -6.75 1 79.88 597 LEU A C 1
ATOM 4847 O O . LEU A 1 597 ? 12.68 41.562 -6.914 1 79.88 597 LEU A O 1
ATOM 4851 N N . GLY A 1 598 ? 13.328 39.75 -5.762 1 74.75 598 GLY A N 1
ATOM 4852 C CA . GLY A 1 598 ? 14.016 40.562 -4.777 1 74.75 598 GLY A CA 1
ATOM 4853 C C . GLY A 1 598 ? 15.227 41.281 -5.34 1 74.75 598 GLY A C 1
ATOM 4854 O O . GLY A 1 598 ? 15.43 42.469 -5.066 1 74.75 598 GLY A O 1
ATOM 4855 N N . ILE A 1 599 ? 15.977 40.594 -6.141 1 73.94 599 ILE A N 1
ATOM 4856 C CA . ILE A 1 599 ? 17.141 41.188 -6.77 1 73.94 599 ILE A CA 1
ATOM 4857 C C . ILE A 1 599 ? 16.703 42.281 -7.738 1 73.94 599 ILE A C 1
ATOM 4859 O O . ILE A 1 599 ? 17.312 43.344 -7.793 1 73.94 599 ILE A O 1
ATOM 4863 N N . LEU A 1 600 ? 15.633 42.031 -8.383 1 75.69 600 LEU A N 1
ATOM 4864 C CA . LEU A 1 600 ? 15.133 43 -9.336 1 75.69 600 LEU A CA 1
ATOM 4865 C C . LEU A 1 600 ? 14.656 44.281 -8.617 1 75.69 600 LEU A C 1
ATOM 4867 O O . LEU A 1 600 ? 14.906 45.375 -9.086 1 75.69 600 LEU A O 1
ATOM 4871 N N . ARG A 1 601 ? 14.031 44.125 -7.504 1 75.38 601 ARG A N 1
ATOM 4872 C CA . ARG A 1 601 ? 13.578 45.281 -6.727 1 75.38 601 ARG A CA 1
ATOM 4873 C C . ARG A 1 601 ? 14.766 46.062 -6.172 1 75.38 601 ARG A C 1
ATOM 4875 O O . ARG A 1 601 ? 14.75 47.281 -6.141 1 75.38 601 ARG A O 1
ATOM 4882 N N . PHE A 1 602 ? 15.773 45.312 -5.797 1 72.25 602 PHE A N 1
ATOM 4883 C CA . PHE A 1 602 ? 16.984 45.938 -5.266 1 72.25 602 PHE A CA 1
ATOM 4884 C C . PHE A 1 602 ? 17.688 46.719 -6.348 1 72.25 602 PHE A C 1
ATOM 4886 O O . PHE A 1 602 ? 18.109 47.875 -6.121 1 72.25 602 PHE A O 1
ATOM 4893 N N . VAL A 1 603 ? 17.781 46.156 -7.512 1 67.81 603 VAL A N 1
ATOM 4894 C CA . VAL A 1 603 ? 18.453 46.812 -8.625 1 67.81 603 VAL A CA 1
ATOM 4895 C C . VAL A 1 603 ? 17.641 48.062 -9.055 1 67.81 603 VAL A C 1
ATOM 4897 O O . VAL A 1 603 ? 18.203 49.094 -9.328 1 67.81 603 VAL A O 1
ATOM 4900 N N . ARG A 1 604 ? 16.422 47.938 -9.016 1 69.81 604 ARG A N 1
ATOM 4901 C CA . ARG A 1 604 ? 15.57 49.062 -9.398 1 69.81 604 ARG A CA 1
ATOM 4902 C C . ARG A 1 604 ? 15.68 50.188 -8.406 1 69.81 604 ARG A C 1
ATOM 4904 O O . ARG A 1 604 ? 15.727 51.375 -8.797 1 69.81 604 ARG A O 1
ATOM 4911 N N . LYS A 1 605 ? 15.758 49.875 -7.148 1 68.25 605 LYS A N 1
ATOM 4912 C CA . LYS A 1 605 ? 15.891 50.906 -6.129 1 68.25 605 LYS A CA 1
ATOM 4913 C C . LYS A 1 605 ? 17.25 51.594 -6.215 1 68.25 605 LYS A C 1
ATOM 4915 O O . LYS A 1 605 ? 17.344 52.812 -6.047 1 68.25 605 LYS A O 1
ATOM 4920 N N . LYS A 1 606 ? 18.25 50.844 -6.41 1 62.19 606 LYS A N 1
ATOM 4921 C CA . LYS A 1 606 ? 19.578 51.438 -6.523 1 62.19 606 LYS A CA 1
ATOM 4922 C C . LYS A 1 606 ? 19.703 52.281 -7.785 1 62.19 606 LYS A C 1
ATOM 4924 O O . LYS A 1 606 ? 20.328 53.344 -7.77 1 62.19 606 LYS A O 1
ATOM 4929 N N . CYS A 1 607 ? 19.078 51.781 -8.711 1 60.94 607 CYS A N 1
ATOM 4930 C CA . CYS A 1 607 ? 19.125 52.562 -9.953 1 60.94 607 CYS A CA 1
ATOM 4931 C C . CYS A 1 607 ? 18.312 53.844 -9.836 1 60.94 607 CYS A C 1
ATOM 4933 O O . CYS A 1 607 ? 18.719 54.875 -10.328 1 60.94 607 CYS A O 1
ATOM 4935 N N . PHE A 1 608 ? 17.203 53.844 -9.094 1 59.97 608 PHE A N 1
ATOM 4936 C CA . PHE A 1 608 ? 16.391 55.031 -8.945 1 59.97 608 PHE A CA 1
ATOM 4937 C C . PHE A 1 608 ? 17 56 -7.922 1 59.97 608 PHE A C 1
ATOM 4939 O O . PHE A 1 608 ? 16.859 57.219 -8.047 1 59.97 608 PHE A O 1
ATOM 4946 N N . ARG A 1 609 ? 17.578 55.562 -6.887 1 57.84 609 ARG A N 1
ATOM 4947 C CA . ARG A 1 609 ? 18.234 56.469 -5.953 1 57.84 609 ARG A CA 1
ATOM 4948 C C . ARG A 1 609 ? 19.391 57.219 -6.633 1 57.84 609 ARG A C 1
ATOM 4950 O O . ARG A 1 609 ? 19.609 58.406 -6.379 1 57.84 609 ARG A O 1
ATOM 4957 N N . ASN A 1 610 ? 20.062 56.625 -7.438 1 54.91 610 ASN A N 1
ATOM 4958 C CA . ASN A 1 610 ? 21.125 57.312 -8.156 1 54.91 610 ASN A CA 1
ATOM 4959 C C . ASN A 1 610 ? 20.547 58.375 -9.102 1 54.91 610 ASN A C 1
ATOM 4961 O O . ASN A 1 610 ? 21.156 59.438 -9.305 1 54.91 610 ASN A O 1
ATOM 4965 N N . TYR A 1 611 ? 19.328 58.219 -9.484 1 52.78 611 TYR A N 1
ATOM 4966 C CA . TYR A 1 611 ? 18.734 59.25 -10.336 1 52.78 611 TYR A CA 1
ATOM 4967 C C . TYR A 1 611 ? 18.25 60.438 -9.5 1 52.78 611 TYR A C 1
ATOM 4969 O O . TYR A 1 611 ? 18.344 61.594 -9.922 1 52.78 611 TYR A O 1
ATOM 4977 N N . SER A 1 612 ? 17.75 60.188 -8.328 1 48.84 612 SER A N 1
ATOM 4978 C CA . SER A 1 612 ? 17.25 61.312 -7.543 1 48.84 612 SER A CA 1
ATOM 4979 C C . SER A 1 612 ? 18.391 62.094 -6.898 1 48.84 612 SER A C 1
ATOM 4981 O O . SER A 1 612 ? 18.234 63.281 -6.594 1 48.84 612 SER A O 1
ATOM 4983 N N . SER A 1 613 ? 19.5 61.531 -6.512 1 49.97 613 SER A N 1
ATOM 4984 C CA . SER A 1 613 ? 20.562 62.344 -5.934 1 49.97 613 SER A CA 1
ATOM 4985 C C . SER A 1 613 ? 21.172 63.281 -6.984 1 49.97 613 SER A C 1
ATOM 4987 O O . SER A 1 613 ? 21.844 64.25 -6.645 1 49.97 613 SER A O 1
ATOM 4989 N N . GLY A 1 614 ? 21.109 63.031 -8.227 1 44.59 614 GLY A N 1
ATOM 4990 C CA . GLY A 1 614 ? 21.625 63.969 -9.203 1 44.59 614 GLY A CA 1
ATOM 4991 C C . GLY A 1 614 ? 20.75 65.188 -9.352 1 44.59 614 GLY A C 1
ATOM 4992 O O . GLY A 1 614 ? 21.125 66.125 -10.047 1 44.59 614 GLY A O 1
ATOM 4993 N N . LEU A 1 615 ? 19.484 65.188 -9.109 1 38.06 615 LEU A N 1
ATOM 4994 C CA . LEU A 1 615 ? 18.734 66.438 -9.297 1 38.06 615 LEU A CA 1
ATOM 4995 C C . LEU A 1 615 ? 18.781 67.312 -8.047 1 38.06 615 LEU A C 1
ATOM 4997 O O . LEU A 1 615 ? 18.047 67.062 -7.09 1 38.06 615 LEU A O 1
ATOM 5001 N N . ASP A 1 616 ? 20.047 67.625 -7.547 1 38.06 616 ASP A N 1
ATOM 5002 C CA . ASP A 1 616 ? 20.172 68.75 -6.641 1 38.06 616 ASP A CA 1
ATOM 5003 C C . ASP A 1 616 ? 19.406 70 -7.172 1 38.06 616 ASP A C 1
ATOM 5005 O O . ASP A 1 616 ? 19.516 70.312 -8.352 1 38.06 616 ASP A O 1
ATOM 5009 N N . PRO A 1 617 ? 18.297 70.438 -6.523 1 35.28 617 PRO A N 1
ATOM 5010 C CA . PRO A 1 617 ? 17.719 71.688 -6.91 1 35.28 617 PRO A CA 1
ATOM 5011 C C . PRO A 1 617 ? 18.734 72.875 -6.895 1 35.28 617 PRO A C 1
ATOM 5013 O O . PRO A 1 617 ? 19.406 73.062 -5.883 1 35.28 617 PRO A O 1
ATOM 5016 N N . ILE A 1 618 ? 19.438 73.25 -7.875 1 34.69 618 ILE A N 1
ATOM 5017 C CA . ILE A 1 618 ? 20.094 74.5 -8.117 1 34.69 618 ILE A CA 1
ATOM 5018 C C . ILE A 1 618 ? 19.094 75.625 -7.887 1 34.69 618 ILE A C 1
ATOM 5020 O O . ILE A 1 618 ? 19.297 76.75 -8.367 1 34.69 618 ILE A O 1
ATOM 5024 N N . LEU A 1 619 ? 17.891 75.562 -7.293 1 30.36 619 LEU A N 1
ATOM 5025 C CA . LEU A 1 619 ? 17.109 76.75 -7.316 1 30.36 619 LEU A CA 1
ATOM 5026 C C . LEU A 1 619 ? 17.875 77.938 -6.637 1 30.36 619 LEU A C 1
ATOM 5028 O O . LEU A 1 619 ? 18.812 77.688 -5.883 1 30.36 619 LEU A O 1
ATOM 5032 N N . TYR A 1 620 ? 17.016 79.062 -6.16 1 30.86 620 TYR A N 1
ATOM 5033 C CA . TYR A 1 620 ? 16.938 80.5 -6.062 1 30.86 620 TYR A CA 1
ATOM 5034 C C . TYR A 1 620 ? 17.75 81 -4.867 1 30.86 620 TYR A C 1
ATOM 5036 O O . TYR A 1 620 ? 17.484 80.625 -3.729 1 30.86 620 TYR A O 1
ATOM 5044 N N . ALA A 1 621 ? 19.078 81.188 -5.02 1 28.77 621 ALA A N 1
ATOM 5045 C CA . ALA A 1 621 ? 19.844 82.25 -4.312 1 28.77 621 ALA A CA 1
ATOM 5046 C C . ALA A 1 621 ? 19.125 83.562 -4.375 1 28.77 621 ALA A C 1
ATOM 5048 O O . ALA A 1 621 ? 18.938 84.125 -5.457 1 28.77 621 ALA A O 1
ATOM 5049 N N . ASP A 1 622 ? 18 83.812 -3.596 1 23.83 622 ASP A N 1
ATOM 5050 C CA . ASP A 1 622 ? 17.625 85.188 -3.285 1 23.83 622 ASP A CA 1
ATOM 5051 C C . ASP A 1 622 ? 18.797 86 -2.709 1 23.83 622 ASP A C 1
ATOM 5053 O O . ASP A 1 622 ? 19.453 85.5 -1.771 1 23.83 622 ASP A O 1
ATOM 5057 N N . GLU A 1 623 ? 19.172 86.938 -3.588 1 22.22 623 GLU A N 1
ATOM 5058 C CA . GLU A 1 623 ? 19.375 88.375 -3.262 1 22.22 623 GLU A CA 1
ATOM 5059 C C . GLU A 1 623 ? 18.141 88.938 -2.604 1 22.22 623 GLU A C 1
ATOM 5061 O O . GLU A 1 623 ? 17.016 88.688 -3.055 1 22.22 623 GLU A O 1
ATOM 5066 N N . MET B 1 1 ? -16.672 -78.562 -41.25 1 21.7 1 MET B N 1
ATOM 5067 C CA . MET B 1 1 ? -15.594 -77.812 -40.625 1 21.7 1 MET B CA 1
ATOM 5068 C C . MET B 1 1 ? -16 -76.375 -40.375 1 21.7 1 MET B C 1
ATOM 5070 O O . MET B 1 1 ? -16.062 -75.562 -41.312 1 21.7 1 MET B O 1
ATOM 5074 N N . GLU B 1 2 ? -17.016 -76.125 -39.625 1 27.97 2 GLU B N 1
ATOM 5075 C CA . GLU B 1 2 ? -17.562 -74.812 -39.281 1 27.97 2 GLU B CA 1
ATOM 5076 C C . GLU B 1 2 ? -16.469 -73.875 -38.781 1 27.97 2 GLU B C 1
ATOM 5078 O O . GLU B 1 2 ? -15.711 -74.25 -37.875 1 27.97 2 GLU B O 1
ATOM 5083 N N . MET B 1 3 ? -15.844 -73.062 -39.656 1 28.86 3 MET B N 1
ATOM 5084 C CA . MET B 1 3 ? -14.852 -72 -39.406 1 28.86 3 MET B CA 1
ATOM 5085 C C . MET B 1 3 ? -15.211 -71.188 -38.188 1 28.86 3 MET B C 1
ATOM 5087 O O . MET B 1 3 ? -16.297 -70.625 -38.125 1 28.86 3 MET B O 1
ATOM 5091 N N . ALA B 1 4 ? -14.953 -71.75 -37.031 1 37.25 4 ALA B N 1
ATOM 5092 C CA . ALA B 1 4 ? -15.047 -71.062 -35.75 1 37.25 4 ALA B CA 1
ATOM 5093 C C . ALA B 1 4 ? -14.602 -69.625 -35.844 1 37.25 4 ALA B C 1
ATOM 5095 O O . ALA B 1 4 ? -13.531 -69.312 -36.406 1 37.25 4 ALA B O 1
ATOM 5096 N N . THR B 1 5 ? -15.516 -68.812 -36.125 1 36.12 5 THR B N 1
ATOM 5097 C CA . THR B 1 5 ? -15.391 -67.375 -36.062 1 36.12 5 THR B CA 1
ATOM 5098 C C . THR B 1 5 ? -14.438 -66.938 -34.938 1 36.12 5 THR B C 1
ATOM 5100 O O . THR B 1 5 ? -14.617 -67.375 -33.781 1 36.12 5 THR B O 1
ATOM 5103 N N . GLU B 1 6 ? -13.117 -66.875 -35.156 1 35.19 6 GLU B N 1
ATOM 5104 C CA . GLU B 1 6 ? -12.07 -66.25 -34.375 1 35.19 6 GLU B CA 1
ATOM 5105 C C . GLU B 1 6 ? -12.609 -65.062 -33.594 1 35.19 6 GLU B C 1
ATOM 5107 O O . GLU B 1 6 ? -12.922 -64.062 -34.156 1 35.19 6 GLU B O 1
ATOM 5112 N N . THR B 1 7 ? -13.555 -65.25 -32.719 1 38.38 7 THR B N 1
ATOM 5113 C CA . THR B 1 7 ? -14 -64.188 -31.844 1 38.38 7 THR B CA 1
ATOM 5114 C C . THR B 1 7 ? -12.812 -63.375 -31.375 1 38.38 7 THR B C 1
ATOM 5116 O O . THR B 1 7 ? -11.938 -63.844 -30.656 1 38.38 7 THR B O 1
ATOM 5119 N N . VAL B 1 8 ? -12.102 -62.625 -32.156 1 44.47 8 VAL B N 1
ATOM 5120 C CA . VAL B 1 8 ? -11.172 -61.562 -31.812 1 44.47 8 VAL B CA 1
ATOM 5121 C C . VAL B 1 8 ? -11.68 -60.781 -30.578 1 44.47 8 VAL B C 1
ATOM 5123 O O . VAL B 1 8 ? -12.773 -60.219 -30.609 1 44.47 8 VAL B O 1
ATOM 5126 N N . ASN B 1 9 ? -11.602 -61.281 -29.406 1 51.09 9 ASN B N 1
ATOM 5127 C CA . ASN B 1 9 ? -11.883 -60.5 -28.203 1 51.09 9 ASN B CA 1
ATOM 5128 C C . ASN B 1 9 ? -11.406 -59.031 -28.359 1 51.09 9 ASN B C 1
ATOM 5130 O O . ASN B 1 9 ? -10.219 -58.812 -28.594 1 51.09 9 ASN B O 1
ATOM 5134 N N . HIS B 1 10 ? -12.203 -58.094 -28.844 1 66 10 HIS B N 1
ATOM 5135 C CA . HIS B 1 10 ? -12.078 -56.656 -29.078 1 66 10 HIS B CA 1
ATOM 5136 C C . HIS B 1 10 ? -11.516 -55.938 -27.859 1 66 10 HIS B C 1
ATOM 5138 O O . HIS B 1 10 ? -12.172 -55.875 -26.812 1 66 10 HIS B O 1
ATOM 5144 N N . VAL B 1 11 ? -10.172 -55.875 -27.766 1 79.5 11 VAL B N 1
ATOM 5145 C CA . VAL B 1 11 ? -9.516 -55.094 -26.719 1 79.5 11 VAL B CA 1
ATOM 5146 C C . VAL B 1 11 ? -9.844 -53.625 -26.906 1 79.5 11 VAL B C 1
ATOM 5148 O O . VAL B 1 11 ? -9.594 -53.031 -27.969 1 79.5 11 VAL B O 1
ATOM 5151 N N . LYS B 1 12 ? -10.609 -53.094 -25.953 1 82.06 12 LYS B N 1
ATOM 5152 C CA . LYS B 1 12 ? -10.953 -51.656 -25.969 1 82.06 12 LYS B CA 1
ATOM 5153 C C . LYS B 1 12 ? -9.711 -50.812 -25.781 1 82.06 12 LYS B C 1
ATOM 5155 O O . LYS B 1 12 ? -8.68 -51.281 -25.297 1 82.06 12 LYS B O 1
ATOM 5160 N N . LYS B 1 13 ? -9.875 -49.531 -26.234 1 86.69 13 LYS B N 1
ATOM 5161 C CA . LYS B 1 13 ? -8.82 -48.531 -26 1 86.69 13 LYS B CA 1
ATOM 5162 C C . LYS B 1 13 ? -8.445 -48.5 -24.516 1 86.69 13 LYS B C 1
ATOM 5164 O O . LYS B 1 13 ? -9.305 -48.656 -23.641 1 86.69 13 LYS B O 1
ATOM 5169 N N . GLY B 1 14 ? -7.145 -48.281 -24.312 1 88 14 GLY B N 1
ATOM 5170 C CA . GLY B 1 14 ? -6.656 -48.188 -22.953 1 88 14 GLY B CA 1
ATOM 5171 C C . GLY B 1 14 ? -5.355 -48.938 -22.734 1 88 14 GLY B C 1
ATOM 5172 O O . GLY B 1 14 ? -4.465 -48.906 -23.594 1 88 14 GLY B O 1
ATOM 5173 N N . GLY B 1 15 ? -5.301 -49.625 -21.562 1 85.56 15 GLY B N 1
ATOM 5174 C CA . GLY B 1 15 ? -4.039 -50.25 -21.172 1 85.56 15 GLY B CA 1
ATOM 5175 C C . GLY B 1 15 ? -3.984 -51.719 -21.438 1 85.56 15 GLY B C 1
ATOM 5176 O O . GLY B 1 15 ? -3.393 -52.469 -20.656 1 85.56 15 GLY B O 1
ATOM 5177 N N . PHE B 1 16 ? -4.684 -52.219 -22.547 1 86.44 16 PHE B N 1
ATOM 5178 C CA . PHE B 1 16 ? -4.719 -53.656 -22.734 1 86.44 16 PHE B CA 1
ATOM 5179 C C . PHE B 1 16 ? -4.34 -54 -24.172 1 86.44 16 PHE B C 1
ATOM 5181 O O . PHE B 1 16 ? -4.48 -53.188 -25.078 1 86.44 16 PHE B O 1
ATOM 5188 N N . TYR B 1 17 ? -3.656 -55.188 -24.281 1 87.31 17 TYR B N 1
ATOM 5189 C CA . TYR B 1 17 ? -3.357 -55.781 -25.594 1 87.31 17 TYR B CA 1
ATOM 5190 C C . TYR B 1 17 ? -3.465 -57.312 -25.547 1 87.31 17 TYR B C 1
ATOM 5192 O O . TYR B 1 17 ? -3.588 -57.906 -24.469 1 87.31 17 TYR B O 1
ATOM 5200 N N . GLN B 1 18 ? -3.641 -57.906 -26.672 1 86.31 18 GLN B N 1
ATOM 5201 C CA . GLN B 1 18 ? -3.703 -59.344 -26.766 1 86.31 18 GLN B CA 1
ATOM 5202 C C . GLN B 1 18 ? -2.9 -59.875 -27.953 1 86.31 18 GLN B C 1
ATOM 5204 O O . GLN B 1 18 ? -3.252 -59.594 -29.109 1 86.31 18 GLN B O 1
ATOM 5209 N N . ASP B 1 19 ? -1.692 -60.5 -27.594 1 82.62 19 ASP B N 1
ATOM 5210 C CA . ASP B 1 19 ? -0.804 -60.969 -28.641 1 82.62 19 ASP B CA 1
ATOM 5211 C C . ASP B 1 19 ? -1.09 -62.406 -29 1 82.62 19 ASP B C 1
ATOM 5213 O O . ASP B 1 19 ? -0.531 -62.938 -29.969 1 82.62 19 ASP B O 1
ATOM 5217 N N . LYS B 1 20 ? -1.825 -63.125 -28.203 1 79.62 20 LYS B N 1
ATOM 5218 C CA . LYS B 1 20 ? -2.129 -64.5 -28.484 1 79.62 20 LYS B CA 1
ATOM 5219 C C . LYS B 1 20 ? -3.516 -64.688 -29.109 1 79.62 20 LYS B C 1
ATOM 5221 O O . LYS B 1 20 ? -4.453 -63.969 -28.719 1 79.62 20 LYS B O 1
ATOM 5226 N N . ILE B 1 21 ? -3.463 -65.375 -30.125 1 72.69 21 ILE B N 1
ATOM 5227 C CA . ILE B 1 21 ? -4.719 -65.625 -30.844 1 72.69 21 ILE B CA 1
ATOM 5228 C C . ILE B 1 21 ? -5.613 -66.562 -30.016 1 72.69 21 ILE B C 1
ATOM 5230 O O . ILE B 1 21 ? -5.152 -67.562 -29.516 1 72.69 21 ILE B O 1
ATOM 5234 N N . GLY B 1 22 ? -6.84 -66.25 -29.75 1 66.44 22 GLY B N 1
ATOM 5235 C CA . GLY B 1 22 ? -7.82 -67.125 -29.141 1 66.44 22 GLY B CA 1
ATOM 5236 C C . GLY B 1 22 ? -7.93 -66.938 -27.641 1 66.44 22 GLY B C 1
ATOM 5237 O O . GLY B 1 22 ? -8.75 -67.562 -26.969 1 66.44 22 GLY B O 1
ATOM 5238 N N . TYR B 1 23 ? -6.969 -66.25 -26.984 1 69.5 23 TYR B N 1
ATOM 5239 C CA . TYR B 1 23 ? -6.996 -66.062 -25.547 1 69.5 23 TYR B CA 1
ATOM 5240 C C . TYR B 1 23 ? -7.957 -64.938 -25.172 1 69.5 23 TYR B C 1
ATOM 5242 O O . TYR B 1 23 ? -8.047 -63.938 -25.859 1 69.5 23 TYR B O 1
ATOM 5250 N N . ARG B 1 24 ? -8.82 -65.25 -24.172 1 64.5 24 ARG B N 1
ATOM 5251 C CA . ARG B 1 24 ? -9.906 -64.312 -23.781 1 64.5 24 ARG B CA 1
ATOM 5252 C C . ARG B 1 24 ? -9.398 -63.219 -22.875 1 64.5 24 ARG B C 1
ATOM 5254 O O . ARG B 1 24 ? -9.961 -62.125 -22.859 1 64.5 24 ARG B O 1
ATOM 5261 N N . ARG B 1 25 ? -8.297 -63.5 -22.172 1 78.94 25 ARG B N 1
ATOM 5262 C CA . ARG B 1 25 ? -7.879 -62.469 -21.219 1 78.94 25 ARG B CA 1
ATOM 5263 C C . ARG B 1 25 ? -6.816 -61.562 -21.828 1 78.94 25 ARG B C 1
ATOM 5265 O O . ARG B 1 25 ? -5.785 -62.031 -22.312 1 78.94 25 ARG B O 1
ATOM 5272 N N . CYS B 1 26 ? -7.23 -60.281 -21.906 1 84.44 26 CYS B N 1
ATOM 5273 C CA . CYS B 1 26 ? -6.305 -59.281 -22.453 1 84.44 26 CYS B CA 1
ATOM 5274 C C . CYS B 1 26 ? -5.133 -59.062 -21.516 1 84.44 26 CYS B C 1
ATOM 5276 O O . CYS B 1 26 ? -5.289 -59.125 -20.297 1 84.44 26 CYS B O 1
ATOM 5278 N N . LYS B 1 27 ? -3.895 -58.938 -22.031 1 87.94 27 LYS B N 1
ATOM 5279 C CA . LYS B 1 27 ? -2.703 -58.594 -21.266 1 87.94 27 LYS B CA 1
ATOM 5280 C C . LYS B 1 27 ? -2.607 -57.094 -21.031 1 87.94 27 LYS B C 1
ATOM 5282 O O . LYS B 1 27 ? -3.125 -56.281 -21.812 1 87.94 27 LYS B O 1
ATOM 5287 N N . LYS B 1 28 ? -1.986 -56.688 -19.969 1 89.31 28 LYS B N 1
ATOM 5288 C CA . LYS B 1 28 ? -1.871 -55.281 -19.609 1 89.31 28 LYS B CA 1
ATOM 5289 C C . LYS B 1 28 ? -0.583 -54.688 -20.156 1 89.31 28 LYS B C 1
ATOM 5291 O O . LYS B 1 28 ? 0.461 -55.344 -20.172 1 89.31 28 LYS B O 1
ATOM 5296 N N . CYS B 1 29 ? -0.725 -53.469 -20.719 1 91.56 29 CYS B N 1
ATOM 5297 C CA . CYS B 1 29 ? 0.471 -52.688 -21.031 1 91.56 29 CYS B CA 1
ATOM 5298 C C . CYS B 1 29 ? 1.242 -52.312 -19.766 1 91.56 29 CYS B C 1
ATOM 5300 O O . CYS B 1 29 ? 0.718 -52.438 -18.656 1 91.56 29 CYS B O 1
ATOM 5302 N N . HIS B 1 30 ? 2.508 -51.906 -19.969 1 90.56 30 HIS B N 1
ATOM 5303 C CA . HIS B 1 30 ? 3.303 -51.438 -18.844 1 90.56 30 HIS B CA 1
ATOM 5304 C C . HIS B 1 30 ? 2.713 -50.188 -18.219 1 90.56 30 HIS B C 1
ATOM 5306 O O . HIS B 1 30 ? 1.944 -49.469 -18.875 1 90.56 30 HIS B O 1
ATOM 5312 N N . GLU B 1 31 ? 3.086 -49.906 -16.969 1 91.62 31 GLU B N 1
ATOM 5313 C CA . GLU B 1 31 ? 2.699 -48.656 -16.344 1 91.62 31 GLU B CA 1
ATOM 5314 C C . GLU B 1 31 ? 3.141 -47.469 -17.172 1 91.62 31 GLU B C 1
ATOM 5316 O O . GLU B 1 31 ? 4.25 -47.438 -17.719 1 91.62 31 GLU B O 1
ATOM 5321 N N . GLY B 1 32 ? 2.213 -46.5 -17.312 1 93.06 32 GLY B N 1
ATOM 5322 C CA . GLY B 1 32 ? 2.525 -45.281 -18.016 1 93.06 32 GLY B CA 1
ATOM 5323 C C . GLY B 1 32 ? 2.34 -45.406 -19.516 1 93.06 32 GLY B C 1
ATOM 5324 O O . GLY B 1 32 ? 2.729 -44.5 -20.281 1 93.06 32 GLY B O 1
ATOM 5325 N N . THR B 1 33 ? 1.867 -46.531 -19.984 1 93.12 33 THR B N 1
ATOM 5326 C CA . THR B 1 33 ? 1.633 -46.719 -21.422 1 93.12 33 THR B CA 1
ATOM 5327 C C . THR B 1 33 ? 0.181 -47.125 -21.688 1 93.12 33 THR B C 1
ATOM 5329 O O . THR B 1 33 ? -0.521 -47.562 -20.766 1 93.12 33 THR B O 1
ATOM 5332 N N . PHE B 1 34 ? -0.285 -46.875 -22.891 1 92.75 34 PHE B N 1
ATOM 5333 C CA . PHE B 1 34 ? -1.655 -47.188 -23.266 1 92.75 34 PHE B CA 1
ATOM 5334 C C . PHE B 1 34 ? -1.777 -47.375 -24.781 1 92.75 34 PHE B C 1
ATOM 5336 O O . PHE B 1 34 ? -0.817 -47.125 -25.516 1 92.75 34 PHE B O 1
ATOM 5343 N N . VAL B 1 35 ? -2.904 -47.812 -25.188 1 92.06 35 VAL B N 1
ATOM 5344 C CA . VAL B 1 35 ? -3.197 -48 -26.609 1 92.06 35 VAL B CA 1
ATOM 5345 C C . VAL B 1 35 ? -4.363 -47.094 -27.016 1 92.06 35 VAL B C 1
ATOM 5347 O O . VAL B 1 35 ? -5.414 -47.125 -26.359 1 92.06 35 VAL B O 1
ATOM 5350 N N . ASN B 1 36 ? -4.16 -46.25 -28.016 1 88.38 36 ASN B N 1
ATOM 5351 C CA . ASN B 1 36 ? -5.195 -45.312 -28.453 1 88.38 36 ASN B CA 1
ATOM 5352 C C . ASN B 1 36 ? -6.086 -45.906 -29.531 1 88.38 36 ASN B C 1
ATOM 5354 O O . ASN B 1 36 ? -6.973 -45.25 -30.062 1 88.38 36 ASN B O 1
ATOM 5358 N N . THR B 1 37 ? -5.82 -47.125 -29.906 1 85.06 37 THR B N 1
ATOM 5359 C CA . THR B 1 37 ? -6.629 -47.812 -30.906 1 85.06 37 THR B CA 1
ATOM 5360 C C . THR B 1 37 ? -7.293 -49.031 -30.328 1 85.06 37 THR B C 1
ATOM 5362 O O . THR B 1 37 ? -6.852 -49.562 -29.297 1 85.06 37 THR B O 1
ATOM 5365 N N . SER B 1 38 ? -8.391 -49.344 -31 1 80.88 38 SER B N 1
ATOM 5366 C CA . SER B 1 38 ? -9.047 -50.594 -30.609 1 80.88 38 SER B CA 1
ATOM 5367 C C . SER B 1 38 ? -8.359 -51.812 -31.234 1 80.88 38 SER B C 1
ATOM 5369 O O . SER B 1 38 ? -7.734 -51.688 -32.281 1 80.88 38 SER B O 1
ATOM 5371 N N . SER B 1 39 ? -8.242 -52.906 -30.531 1 79.19 39 SER B N 1
ATOM 5372 C CA . SER B 1 39 ? -7.777 -54.219 -31.031 1 79.19 39 SER B CA 1
ATOM 5373 C C . SER B 1 39 ? -6.258 -54.25 -31.125 1 79.19 39 SER B C 1
ATOM 5375 O O . SER B 1 39 ? -5.715 -54.625 -32.156 1 79.19 39 SER B O 1
ATOM 5377 N N . ALA B 1 40 ? -5.648 -53.781 -30 1 83.69 40 ALA B N 1
ATOM 5378 C CA . ALA B 1 40 ? -4.191 -53.875 -29.969 1 83.69 40 ALA B CA 1
ATOM 5379 C C . ALA B 1 40 ? -3.725 -55.312 -29.922 1 83.69 40 ALA B C 1
ATOM 5381 O O . ALA B 1 40 ? -4.211 -56.125 -29.109 1 83.69 40 ALA B O 1
ATOM 5382 N N . SER B 1 41 ? -2.721 -55.688 -30.828 1 83.25 41 SER B N 1
ATOM 5383 C CA . SER B 1 41 ? -2.332 -57.094 -30.969 1 83.25 41 SER B CA 1
ATOM 5384 C C . SER B 1 41 ? -0.912 -57.344 -30.469 1 83.25 41 SER B C 1
ATOM 5386 O O . SER B 1 41 ? -0.394 -58.438 -30.562 1 83.25 41 SER B O 1
ATOM 5388 N N . SER B 1 42 ? -0.252 -56.312 -30.109 1 85.56 42 SER B N 1
ATOM 5389 C CA . SER B 1 42 ? 1.119 -56.5 -29.641 1 85.56 42 SER B CA 1
ATOM 5390 C C . SER B 1 42 ? 1.497 -55.438 -28.609 1 85.56 42 SER B C 1
ATOM 5392 O O . SER B 1 42 ? 0.867 -54.375 -28.531 1 85.56 42 SER B O 1
ATOM 5394 N N . LEU B 1 43 ? 2.547 -55.812 -27.875 1 86.75 43 LEU B N 1
ATOM 5395 C CA . LEU B 1 43 ? 3.086 -54.875 -26.875 1 86.75 43 LEU B CA 1
ATOM 5396 C C . LEU B 1 43 ? 3.639 -53.625 -27.562 1 86.75 43 LEU B C 1
ATOM 5398 O O . LEU B 1 43 ? 3.682 -52.562 -26.953 1 86.75 43 LEU B O 1
ATOM 5402 N N . ASP B 1 44 ? 3.996 -53.75 -28.844 1 86.81 44 ASP B N 1
ATOM 5403 C CA . ASP B 1 44 ? 4.559 -52.656 -29.625 1 86.81 44 ASP B CA 1
ATOM 5404 C C . ASP B 1 44 ? 3.541 -51.531 -29.812 1 86.81 44 ASP B C 1
ATOM 5406 O O . ASP B 1 44 ? 3.91 -50.375 -30.094 1 86.81 44 ASP B O 1
ATOM 5410 N N . GLN B 1 45 ? 2.289 -51.875 -29.609 1 89.06 45 GLN B N 1
ATOM 5411 C CA . GLN B 1 45 ? 1.235 -50.875 -29.797 1 89.06 45 GLN B CA 1
ATOM 5412 C C . GLN B 1 45 ? 0.994 -50.062 -28.516 1 89.06 45 GLN B C 1
ATOM 5414 O O . GLN B 1 45 ? 0.287 -49.062 -28.547 1 89.06 45 GLN B O 1
ATOM 5419 N N . CYS B 1 46 ? 1.643 -50.531 -27.391 1 91.25 46 CYS B N 1
ATOM 5420 C CA . CYS B 1 46 ? 1.579 -49.781 -26.141 1 91.25 46 CYS B CA 1
ATOM 5421 C C . CYS B 1 46 ? 2.533 -48.594 -26.172 1 91.25 46 CYS B C 1
ATOM 5423 O O . CYS B 1 46 ? 3.752 -48.781 -26.141 1 91.25 46 CYS B O 1
ATOM 5425 N N . ARG B 1 47 ? 1.878 -47.406 -26.266 1 90.62 47 ARG B N 1
ATOM 5426 C CA . ARG B 1 47 ? 2.66 -46.188 -26.312 1 90.62 47 ARG B CA 1
ATOM 5427 C C . ARG B 1 47 ? 2.541 -45.406 -25 1 90.62 47 ARG B C 1
ATOM 5429 O O . ARG B 1 47 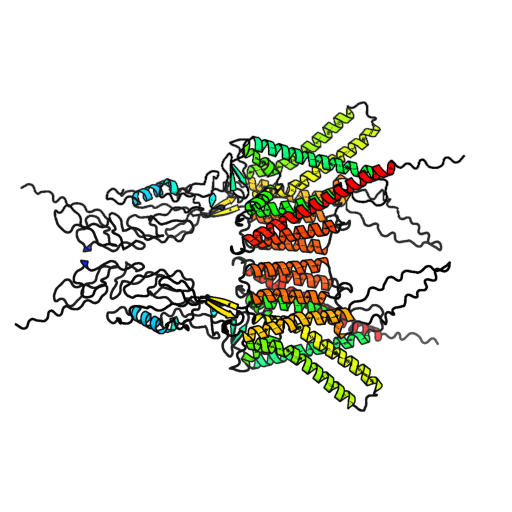? 1.637 -45.656 -24.203 1 90.62 47 ARG B O 1
ATOM 5436 N N . VAL B 1 48 ? 3.482 -44.5 -24.844 1 92.69 48 VAL B N 1
ATOM 5437 C CA . VAL B 1 48 ? 3.516 -43.719 -23.609 1 92.69 48 VAL B CA 1
ATOM 5438 C C . VAL B 1 48 ? 2.252 -42.844 -23.516 1 92.69 48 VAL B C 1
ATOM 5440 O O . VAL B 1 48 ? 1.795 -42.281 -24.5 1 92.69 48 VAL B O 1
ATOM 5443 N N . CYS B 1 49 ? 1.758 -42.781 -22.297 1 93.25 49 CYS B N 1
ATOM 5444 C CA . CYS B 1 49 ? 0.58 -41.969 -22.047 1 93.25 49 CYS B CA 1
ATOM 5445 C C . CYS B 1 49 ? 0.859 -40.5 -22.359 1 93.25 49 CYS B C 1
ATOM 5447 O O . CYS B 1 49 ? 2.006 -40.062 -22.297 1 93.25 49 CYS B O 1
ATOM 5449 N N . PRO B 1 50 ? -0.21 -39.75 -22.703 1 91.75 50 PRO B N 1
ATOM 5450 C CA . PRO B 1 50 ? -0.029 -38.344 -23.078 1 91.75 50 PRO B CA 1
ATOM 5451 C C . PRO B 1 50 ? 0.546 -37.5 -21.953 1 91.75 50 PRO B C 1
ATOM 5453 O O . PRO B 1 50 ? 0.632 -37.969 -20.812 1 91.75 50 PRO B O 1
ATOM 5456 N N . GLU B 1 51 ? 0.844 -36.25 -22.344 1 89.75 51 GLU B N 1
ATOM 5457 C CA . GLU B 1 51 ? 1.485 -35.344 -21.422 1 89.75 51 GLU B CA 1
ATOM 5458 C C . GLU B 1 51 ? 0.574 -35 -20.234 1 89.75 51 GLU B C 1
ATOM 5460 O O . GLU B 1 51 ? -0.639 -34.875 -20.406 1 89.75 51 GLU B O 1
ATOM 5465 N N . GLY B 1 52 ? 1.21 -34.875 -19.031 1 91.25 52 GLY B N 1
ATOM 5466 C CA . GLY B 1 52 ? 0.471 -34.469 -17.844 1 91.25 52 GLY B CA 1
ATOM 5467 C C . GLY B 1 52 ? -0.111 -35.625 -17.078 1 91.25 52 GLY B C 1
ATOM 5468 O O . GLY B 1 52 ? -0.724 -35.438 -16.031 1 91.25 52 GLY B O 1
ATOM 5469 N N . THR B 1 53 ? 0.085 -36.844 -17.578 1 92.75 53 THR B N 1
ATOM 5470 C CA . THR B 1 53 ? -0.469 -38.031 -16.938 1 92.75 53 THR B CA 1
ATOM 5471 C C . THR B 1 53 ? 0.546 -38.656 -15.984 1 92.75 53 THR B C 1
ATOM 5473 O O . THR B 1 53 ? 1.746 -38.406 -16.078 1 92.75 53 THR B O 1
ATOM 5476 N N . ASP B 1 54 ? -0.009 -39.344 -15.047 1 90.81 54 ASP B N 1
ATOM 5477 C CA . ASP B 1 54 ? 0.817 -40.094 -14.102 1 90.81 54 ASP B CA 1
ATOM 5478 C C . ASP B 1 54 ? 1.348 -41.375 -14.727 1 90.81 54 ASP B C 1
ATOM 5480 O O . ASP B 1 54 ? 0.588 -42.312 -14.961 1 90.81 54 ASP B O 1
ATOM 5484 N N . GLN B 1 55 ? 2.658 -41.531 -14.875 1 88.75 55 GLN B N 1
ATOM 5485 C CA . GLN B 1 55 ? 3.27 -42.625 -15.609 1 88.75 55 GLN B CA 1
ATOM 5486 C C . GLN B 1 55 ? 3.52 -43.844 -14.711 1 88.75 55 GLN B C 1
ATOM 5488 O O . GLN B 1 55 ? 4.016 -44.875 -15.164 1 88.75 55 GLN B O 1
ATOM 5493 N N . THR B 1 56 ? 3.189 -43.656 -13.477 1 87.94 56 THR B N 1
ATOM 5494 C CA . THR B 1 56 ? 3.461 -44.719 -12.523 1 87.94 56 THR B CA 1
ATOM 5495 C C . THR B 1 56 ? 2.238 -45.625 -12.367 1 87.94 56 THR B C 1
ATOM 5497 O O . THR B 1 56 ? 2.279 -46.625 -11.625 1 87.94 56 THR B O 1
ATOM 5500 N N . LYS B 1 57 ? 1.217 -45.344 -13.055 1 88.94 57 LYS B N 1
ATOM 5501 C CA . LYS B 1 57 ? -0.016 -46.094 -12.906 1 88.94 57 LYS B CA 1
ATOM 5502 C C . LYS B 1 57 ? -0.416 -46.75 -14.219 1 88.94 57 LYS B C 1
ATOM 5504 O O . LYS B 1 57 ? 0.045 -46.344 -15.289 1 88.94 57 LYS B O 1
ATOM 5509 N N . LEU B 1 58 ? -1.183 -47.781 -14.062 1 91.94 58 LEU B N 1
ATOM 5510 C CA . LEU B 1 58 ? -1.747 -48.438 -15.234 1 91.94 58 LEU B CA 1
ATOM 5511 C C . LEU B 1 58 ? -2.834 -47.594 -15.875 1 91.94 58 LEU B C 1
ATOM 5513 O O . LEU B 1 58 ? -3.562 -46.875 -15.188 1 91.94 58 LEU B O 1
ATOM 5517 N N . ALA B 1 59 ? -2.914 -47.594 -17.125 1 92.06 59 ALA B N 1
ATOM 5518 C CA . ALA B 1 59 ? -3.854 -46.781 -17.875 1 92.06 59 ALA B CA 1
ATOM 5519 C C . ALA B 1 59 ? -5.285 -47.281 -17.719 1 92.06 59 ALA B C 1
ATOM 5521 O O . ALA B 1 59 ? -6.23 -46.5 -17.672 1 92.06 59 ALA B O 1
ATOM 5522 N N . ASN B 1 60 ? -5.438 -48.719 -17.719 1 89.12 60 ASN B N 1
ATOM 5523 C CA . ASN B 1 60 ? -6.762 -49.344 -17.719 1 89.12 60 ASN B CA 1
ATOM 5524 C C . ASN B 1 60 ? -7.562 -48.938 -18.953 1 89.12 60 ASN B C 1
ATOM 5526 O O . ASN B 1 60 ? -7.133 -49.156 -20.078 1 89.12 60 ASN B O 1
ATOM 5530 N N . TYR B 1 61 ? -8.766 -48.344 -18.797 1 91 61 TYR B N 1
ATOM 5531 C CA . TYR B 1 61 ? -9.617 -47.969 -19.922 1 91 61 TYR B CA 1
ATOM 5532 C C . TYR B 1 61 ? -9.57 -46.469 -20.188 1 91 61 TYR B C 1
ATOM 5534 O O . TYR B 1 61 ? -10.602 -45.844 -20.469 1 91 61 TYR B O 1
ATOM 5542 N N . ARG B 1 62 ? -8.469 -45.844 -20.047 1 92.44 62 ARG B N 1
ATOM 5543 C CA . ARG B 1 62 ? -8.18 -44.438 -20.328 1 92.44 62 ARG B CA 1
ATOM 5544 C C . ARG B 1 62 ? -6.719 -44.25 -20.719 1 92.44 62 ARG B C 1
ATOM 5546 O O . ARG B 1 62 ? -5.957 -45.219 -20.781 1 92.44 62 ARG B O 1
ATOM 5553 N N . ALA B 1 63 ? -6.352 -43 -21.016 1 92.75 63 ALA B N 1
ATOM 5554 C CA . ALA B 1 63 ? -4.949 -42.688 -21.297 1 92.75 63 ALA B CA 1
ATOM 5555 C C . ALA B 1 63 ? -4.191 -42.344 -20.016 1 92.75 63 ALA B C 1
ATOM 5557 O O . ALA B 1 63 ? -3.621 -41.281 -19.906 1 92.75 63 ALA B O 1
ATOM 5558 N N . CYS B 1 64 ? -4.227 -43.156 -19.031 1 92.69 64 CYS B N 1
ATOM 5559 C CA . CYS B 1 64 ? -3.604 -43 -17.719 1 92.69 64 CYS B CA 1
ATOM 5560 C C . CYS B 1 64 ? -4.273 -41.906 -16.922 1 92.69 64 CYS B C 1
ATOM 5562 O O . CYS B 1 64 ? -4.98 -41.062 -17.484 1 92.69 64 CYS B O 1
ATOM 5564 N N . PHE B 1 65 ? -4.125 -41.844 -15.672 1 93.25 65 PHE B N 1
ATOM 5565 C CA . PHE B 1 65 ? -4.641 -40.812 -14.797 1 93.25 65 PHE B CA 1
ATOM 5566 C C . PHE B 1 65 ? -3.754 -39.562 -14.852 1 93.25 65 PHE B C 1
ATOM 5568 O O . PHE B 1 65 ? -2.545 -39.688 -15.078 1 93.25 65 PHE B O 1
ATOM 5575 N N . CYS B 1 66 ? -4.387 -38.469 -14.734 1 93.94 66 CYS B N 1
ATOM 5576 C CA . CYS B 1 66 ? -3.617 -37.219 -14.719 1 93.94 66 CYS B CA 1
ATOM 5577 C C . CYS B 1 66 ? -2.781 -37.125 -13.445 1 93.94 66 CYS B C 1
ATOM 5579 O O . CYS B 1 66 ? -3.125 -37.719 -12.422 1 93.94 66 CYS B O 1
ATOM 5581 N N . LYS B 1 67 ? -1.687 -36.344 -13.578 1 91 67 LYS B N 1
ATOM 5582 C CA . LYS B 1 67 ? -0.913 -36 -12.383 1 91 67 LYS B CA 1
ATOM 5583 C C . LYS B 1 67 ? -1.719 -35.125 -11.438 1 91 67 LYS B C 1
ATOM 5585 O O . LYS B 1 67 ? -2.758 -34.594 -11.82 1 91 67 LYS B O 1
ATOM 5590 N N . THR B 1 68 ? -1.176 -35.031 -10.234 1 88.25 68 THR B N 1
ATOM 5591 C CA . THR B 1 68 ? -1.829 -34.156 -9.289 1 88.25 68 THR B CA 1
ATOM 5592 C C . THR B 1 68 ? -1.8 -32.719 -9.789 1 88.25 68 THR B C 1
ATOM 5594 O O . THR B 1 68 ? -0.782 -32.25 -10.312 1 88.25 68 THR B O 1
ATOM 5597 N N . ASN B 1 69 ? -2.875 -31.984 -9.773 1 89.25 69 ASN B N 1
ATOM 5598 C CA . ASN B 1 69 ? -3.057 -30.578 -10.164 1 89.25 69 ASN B CA 1
ATOM 5599 C C . ASN B 1 69 ? -3.178 -30.438 -11.672 1 89.25 69 ASN B C 1
ATOM 5601 O O . ASN B 1 69 ? -2.916 -29.359 -12.219 1 89.25 69 ASN B O 1
ATOM 5605 N N . TYR B 1 70 ? -3.365 -31.578 -12.305 1 92.19 70 TYR B N 1
ATOM 5606 C CA . TYR B 1 70 ? -3.643 -31.562 -13.734 1 92.19 70 TYR B CA 1
ATOM 5607 C C . TYR B 1 70 ? -5.078 -32 -14.016 1 92.19 70 TYR B C 1
ATOM 5609 O O . TYR B 1 70 ? -5.656 -32.781 -13.266 1 92.19 70 TYR B O 1
ATOM 5617 N N . SER B 1 71 ? -5.621 -31.453 -15.055 1 93.06 71 SER B N 1
ATOM 5618 C CA . SER B 1 71 ? -6.969 -31.828 -15.484 1 93.06 71 SER B CA 1
ATOM 5619 C C . SER B 1 71 ? -7.027 -32.062 -16.984 1 93.06 71 SER B C 1
ATOM 5621 O O . SER B 1 71 ? -6.102 -31.688 -17.719 1 93.06 71 SER B O 1
ATOM 5623 N N . ARG B 1 72 ? -8.008 -32.781 -17.422 1 94.38 72 ARG B N 1
ATOM 5624 C CA . ARG B 1 72 ? -8.172 -33.031 -18.859 1 94.38 72 ARG B CA 1
ATOM 5625 C C . ARG B 1 72 ? -9.609 -32.812 -19.297 1 94.38 72 ARG B C 1
ATOM 5627 O O . ARG B 1 72 ? -10.523 -32.781 -18.469 1 94.38 72 ARG B O 1
ATOM 5634 N N . ILE B 1 73 ? -9.812 -32.594 -20.609 1 91.62 73 ILE B N 1
ATOM 5635 C CA . ILE B 1 73 ? -11.141 -32.406 -21.188 1 91.62 73 ILE B CA 1
ATOM 5636 C C . ILE B 1 73 ? -11.461 -33.531 -22.156 1 91.62 73 ILE B C 1
ATOM 5638 O O . ILE B 1 73 ? -12.508 -33.5 -22.812 1 91.62 73 ILE B O 1
ATOM 5642 N N . ASN B 1 74 ? -10.531 -34.469 -22.234 1 94 74 ASN B N 1
ATOM 5643 C CA . ASN B 1 74 ? -10.695 -35.656 -23.062 1 94 74 ASN B CA 1
ATOM 5644 C C . ASN B 1 74 ? -10.109 -36.906 -22.391 1 94 74 ASN B C 1
ATOM 5646 O O . ASN B 1 74 ? -8.938 -36.906 -22.016 1 94 74 ASN B O 1
ATOM 5650 N N . ARG B 1 75 ? -10.867 -37.938 -22.297 1 94.12 75 ARG B N 1
ATOM 5651 C CA . ARG B 1 75 ? -10.531 -39.156 -21.594 1 94.12 75 ARG B CA 1
ATOM 5652 C C . ARG B 1 75 ? -9.227 -39.75 -22.109 1 94.12 75 ARG B C 1
ATOM 5654 O O . ARG B 1 75 ? -8.492 -40.406 -21.375 1 94.12 75 ARG B O 1
ATOM 5661 N N . PHE B 1 76 ? -8.891 -39.594 -23.422 1 94.06 76 PHE B N 1
ATOM 5662 C CA . PHE B 1 76 ? -7.781 -40.312 -24.047 1 94.06 76 PHE B CA 1
ATOM 5663 C C . PHE B 1 76 ? -6.727 -39.312 -24.531 1 94.06 76 PHE B C 1
ATOM 5665 O O . PHE B 1 76 ? -5.879 -39.656 -25.359 1 94.06 76 PHE B O 1
ATOM 5672 N N . MET B 1 77 ? -6.867 -38.031 -24.031 1 92.62 77 MET B N 1
ATOM 5673 C CA . MET B 1 77 ? -5.922 -37 -24.484 1 92.62 77 MET B CA 1
ATOM 5674 C C . MET B 1 77 ? -5.09 -36.469 -23.328 1 92.62 77 MET B C 1
ATOM 5676 O O . MET B 1 77 ? -5.117 -37.031 -22.234 1 92.62 77 MET B O 1
ATOM 5680 N N . GLU B 1 78 ? -4.336 -35.438 -23.562 1 93.25 78 GLU B N 1
ATOM 5681 C CA . GLU B 1 78 ? -3.357 -34.938 -22.609 1 93.25 78 GLU B CA 1
ATOM 5682 C C . GLU B 1 78 ? -4.043 -34.219 -21.453 1 93.25 78 GLU B C 1
ATOM 5684 O O . GLU B 1 78 ? -5.234 -33.906 -21.516 1 93.25 78 GLU B O 1
ATOM 5689 N N . CYS B 1 79 ? -3.279 -34.156 -20.344 1 93.31 79 CYS B N 1
ATOM 5690 C CA . CYS B 1 79 ? -3.684 -33.406 -19.156 1 93.31 79 CYS B CA 1
ATOM 5691 C C . CYS B 1 79 ? -2.947 -32.062 -19.078 1 93.31 79 CYS B C 1
ATOM 5693 O O . CYS B 1 79 ? -1.768 -31.984 -19.422 1 93.31 79 CYS B O 1
ATOM 5695 N N . SER B 1 80 ? -3.691 -31.047 -18.766 1 89.88 80 SER B N 1
ATOM 5696 C CA . SER B 1 80 ? -3.102 -29.719 -18.656 1 89.88 80 SER B CA 1
ATOM 5697 C C . SER B 1 80 ? -3.021 -29.281 -17.203 1 89.88 80 SER B C 1
ATOM 5699 O O . SER B 1 80 ? -3.889 -29.625 -16.391 1 89.88 80 SER B O 1
ATOM 5701 N N . PHE B 1 81 ? -1.931 -28.5 -16.922 1 87.75 81 PHE B N 1
ATOM 5702 C CA . PHE B 1 81 ? -1.72 -28 -15.562 1 87.75 81 PHE B CA 1
ATOM 5703 C C . PHE B 1 81 ? -2.791 -26.984 -15.188 1 87.75 81 PHE B C 1
ATOM 5705 O O . PHE B 1 81 ? -3.154 -26.141 -16 1 87.75 81 PHE B O 1
ATOM 5712 N N . CYS B 1 82 ? -3.197 -27.172 -13.922 1 87.06 82 CYS B N 1
ATOM 5713 C CA . CYS B 1 82 ? -4.188 -26.25 -13.383 1 87.06 82 CYS B CA 1
ATOM 5714 C C . CYS B 1 82 ? -3.516 -25.047 -12.742 1 87.06 82 CYS B C 1
ATOM 5716 O O . CYS B 1 82 ? -3.064 -25.125 -11.594 1 87.06 82 CYS B O 1
ATOM 5718 N N . PHE B 1 83 ? -3.406 -23.906 -13.414 1 79.12 83 PHE B N 1
ATOM 5719 C CA . PHE B 1 83 ? -2.723 -22.719 -12.914 1 79.12 83 PHE B CA 1
ATOM 5720 C C . PHE B 1 83 ? -3.701 -21.797 -12.203 1 79.12 83 PHE B C 1
ATOM 5722 O O . PHE B 1 83 ? -3.293 -20.953 -11.383 1 79.12 83 PHE B O 1
ATOM 5729 N N . GLU B 1 84 ? -4.93 -22.016 -12.352 1 81.25 84 GLU B N 1
ATOM 5730 C CA . GLU B 1 84 ? -5.938 -21.062 -11.875 1 81.25 84 GLU B CA 1
ATOM 5731 C C . GLU B 1 84 ? -6.109 -21.156 -10.359 1 81.25 84 GLU B C 1
ATOM 5733 O O . GLU B 1 84 ? -6.164 -22.25 -9.805 1 81.25 84 GLU B O 1
ATOM 5738 N N . GLU B 1 85 ? -6.141 -20 -9.852 1 84.31 85 GLU B N 1
ATOM 5739 C CA . GLU B 1 85 ? -6.414 -19.953 -8.422 1 84.31 85 GLU B CA 1
ATOM 5740 C C . GLU B 1 85 ? -7.852 -20.359 -8.117 1 84.31 85 GLU B C 1
ATOM 5742 O O . GLU B 1 85 ? -8.766 -20.031 -8.867 1 84.31 85 GLU B O 1
ATOM 5747 N N . GLY B 1 86 ? -8.055 -21.219 -7.203 1 87 86 GLY B N 1
ATOM 5748 C CA . GLY B 1 86 ? -9.398 -21.562 -6.758 1 87 86 GLY B CA 1
ATOM 5749 C C . GLY B 1 86 ? -9.93 -22.844 -7.367 1 87 86 GLY B C 1
ATOM 5750 O O . GLY B 1 86 ? -11.055 -23.25 -7.078 1 87 86 GLY B O 1
ATOM 5751 N N . VAL B 1 87 ? -9.148 -23.406 -8.266 1 86.69 87 VAL B N 1
ATOM 5752 C CA . VAL B 1 87 ? -9.57 -24.656 -8.906 1 86.69 87 VAL B CA 1
ATOM 5753 C C . VAL B 1 87 ? -8.773 -25.828 -8.344 1 86.69 87 VAL B C 1
ATOM 5755 O O . VAL B 1 87 ? -7.566 -25.703 -8.109 1 86.69 87 VAL B O 1
ATOM 5758 N N . ASN B 1 88 ? -9.5 -26.844 -8.055 1 84.88 88 ASN B N 1
ATOM 5759 C CA . ASN B 1 88 ? -8.883 -28.109 -7.668 1 84.88 88 ASN B CA 1
ATOM 5760 C C . ASN B 1 88 ? -8.922 -29.125 -8.805 1 84.88 88 ASN B C 1
ATOM 5762 O O . ASN B 1 88 ? -9.984 -29.406 -9.359 1 84.88 88 ASN B O 1
ATOM 5766 N N . CYS B 1 89 ? -7.746 -29.594 -9.133 1 89 89 CYS B N 1
ATOM 5767 C CA . CYS B 1 89 ? -7.637 -30.562 -10.219 1 89 89 CYS B CA 1
ATOM 5768 C C . CYS B 1 89 ? -7.094 -31.891 -9.711 1 89 89 CYS B C 1
ATOM 5770 O O . CYS B 1 89 ? -6.312 -32.562 -10.398 1 89 89 CYS B O 1
ATOM 5772 N N . SER B 1 90 ? -7.562 -32.406 -8.602 1 81.44 90 SER B N 1
ATOM 5773 C CA . SER B 1 90 ? -7.008 -33.594 -7.992 1 81.44 90 SER B CA 1
ATOM 5774 C C . SER B 1 90 ? -7.598 -34.875 -8.617 1 81.44 90 SER B C 1
ATOM 5776 O O . SER B 1 90 ? -7.016 -35.938 -8.508 1 81.44 90 SER B O 1
ATOM 5778 N N . PHE B 1 91 ? -8.742 -34.906 -9.359 1 84.38 91 PHE B N 1
ATOM 5779 C CA . PHE B 1 91 ? -9.422 -36.094 -9.859 1 84.38 91 PHE B CA 1
ATOM 5780 C C . PHE B 1 91 ? -9.547 -36.031 -11.375 1 84.38 91 PHE B C 1
ATOM 5782 O O . PHE B 1 91 ? -10.539 -36.5 -11.938 1 84.38 91 PHE B O 1
ATOM 5789 N N . ASP B 1 92 ? -8.57 -35.375 -12.117 1 90.75 92 ASP B N 1
ATOM 5790 C CA . ASP B 1 92 ? -8.461 -35.312 -13.57 1 90.75 92 ASP B CA 1
ATOM 5791 C C . ASP B 1 92 ? -9.406 -34.25 -14.156 1 90.75 92 ASP B C 1
ATOM 5793 O O . ASP B 1 92 ? -9.492 -34.094 -15.375 1 90.75 92 ASP B O 1
ATOM 5797 N N . TYR B 1 93 ? -10.25 -33.781 -13.352 1 89.19 93 TYR B N 1
ATOM 5798 C CA . TYR B 1 93 ? -11.156 -32.719 -13.812 1 89.19 93 TYR B CA 1
ATOM 5799 C C . TYR B 1 93 ? -11.133 -31.531 -12.875 1 89.19 93 TYR B C 1
ATOM 5801 O O . TYR B 1 93 ? -10.602 -31.609 -11.766 1 89.19 93 TYR B O 1
ATOM 5809 N N . LYS B 1 94 ? -11.711 -30.422 -13.352 1 85.88 94 LYS B N 1
ATOM 5810 C CA . LYS B 1 94 ? -11.688 -29.172 -12.594 1 85.88 94 LYS B CA 1
ATOM 5811 C C . LYS B 1 94 ? -12.922 -29.047 -11.711 1 85.88 94 LYS B C 1
ATOM 5813 O O . LYS B 1 94 ? -14.039 -29.344 -12.141 1 85.88 94 LYS B O 1
ATOM 5818 N N . PHE B 1 95 ? -12.703 -28.734 -10.469 1 85.12 95 PHE B N 1
ATOM 5819 C CA . PHE B 1 95 ? -13.805 -28.359 -9.586 1 85.12 95 PHE B CA 1
ATOM 5820 C C . PHE B 1 95 ? -13.375 -27.25 -8.641 1 85.12 95 PHE B C 1
ATOM 5822 O O . PHE B 1 95 ? -12.18 -26.969 -8.5 1 85.12 95 PHE B O 1
ATOM 5829 N N . LEU B 1 96 ? -14.305 -26.672 -8.031 1 84.69 96 LEU B N 1
ATOM 5830 C CA . LEU B 1 96 ? -14.039 -25.438 -7.285 1 84.69 96 LEU B CA 1
ATOM 5831 C C . LEU B 1 96 ? -13.523 -25.75 -5.883 1 84.69 96 LEU B C 1
ATOM 5833 O O . LEU B 1 96 ? -14.008 -26.672 -5.23 1 84.69 96 LEU B O 1
ATOM 5837 N N . ARG B 1 97 ? -12.539 -24.938 -5.461 1 84.88 97 ARG B N 1
ATOM 5838 C CA . ARG B 1 97 ? -12.109 -24.953 -4.062 1 84.88 97 ARG B CA 1
ATOM 5839 C C . ARG B 1 97 ? -13.047 -24.125 -3.195 1 84.88 97 ARG B C 1
ATOM 5841 O O . ARG B 1 97 ? -13.758 -23.25 -3.699 1 84.88 97 ARG B O 1
ATOM 5848 N N . PRO B 1 98 ? -13.039 -24.422 -1.884 1 84.88 98 PRO B N 1
ATOM 5849 C CA . PRO B 1 98 ? -13.828 -23.562 -1.001 1 84.88 98 PRO B CA 1
ATOM 5850 C C . PRO B 1 98 ? -13.406 -22.109 -1.069 1 84.88 98 PRO B C 1
ATOM 5852 O O . PRO B 1 98 ? -12.219 -21.812 -1.2 1 84.88 98 PRO B O 1
ATOM 5855 N N . GLY B 1 99 ? -14.391 -21.188 -1.074 1 87.31 99 GLY B N 1
ATOM 5856 C CA . GLY B 1 99 ? -14.109 -19.766 -1.086 1 87.31 99 GLY B CA 1
ATOM 5857 C C . GLY B 1 99 ? -14.141 -19.156 -2.477 1 87.31 99 GLY B C 1
ATOM 5858 O O . GLY B 1 99 ? -13.945 -17.953 -2.641 1 87.31 99 GLY B O 1
ATOM 5859 N N . TYR B 1 100 ? -14.328 -20.031 -3.477 1 88.62 100 TYR B N 1
ATOM 5860 C CA . TYR B 1 100 ? -14.344 -19.562 -4.859 1 88.62 100 TYR B CA 1
ATOM 5861 C C . TYR B 1 100 ? -15.695 -19.844 -5.508 1 88.62 100 TYR B C 1
ATOM 5863 O O . TYR B 1 100 ? -16.5 -20.594 -4.973 1 88.62 100 TYR B O 1
ATOM 5871 N N . TYR B 1 101 ? -15.945 -19.078 -6.598 1 87.56 101 TYR B N 1
ATOM 5872 C CA . TYR B 1 101 ? -17.25 -19.109 -7.258 1 87.56 101 TYR B CA 1
ATOM 5873 C C . TYR B 1 101 ? -17.094 -19.094 -8.773 1 87.56 101 TYR B C 1
ATOM 5875 O O . TYR B 1 101 ? -16.188 -18.453 -9.305 1 87.56 101 TYR B O 1
ATOM 5883 N N . TRP B 1 102 ? -17.875 -20 -9.453 1 86.44 102 TRP B N 1
ATOM 5884 C CA . TRP B 1 102 ? -18 -19.844 -10.898 1 86.44 102 TRP B CA 1
ATOM 5885 C C . TRP B 1 102 ? -19.453 -20 -11.336 1 86.44 102 TRP B C 1
ATOM 5887 O O . TRP B 1 102 ? -20.266 -20.594 -10.617 1 86.44 102 TRP B O 1
ATOM 5897 N N . ASN B 1 103 ? -19.875 -19.281 -12.414 1 82.12 103 ASN B N 1
ATOM 5898 C CA . ASN B 1 103 ? -21.25 -19.25 -12.906 1 82.12 103 ASN B CA 1
ATOM 5899 C C . ASN B 1 103 ? -21.391 -19.953 -14.25 1 82.12 103 ASN B C 1
ATOM 5901 O O . ASN B 1 103 ? -20.766 -19.562 -15.234 1 82.12 103 ASN B O 1
ATOM 5905 N N . TRP B 1 104 ? -22.312 -20.984 -14.242 1 82.81 104 TRP B N 1
ATOM 5906 C CA . TRP B 1 104 ? -22.531 -21.781 -15.445 1 82.81 104 TRP B CA 1
ATOM 5907 C C . TRP B 1 104 ? -23.719 -21.266 -16.25 1 82.81 104 TRP B C 1
ATOM 5909 O O . TRP B 1 104 ? -24.109 -21.859 -17.25 1 82.81 104 TRP B O 1
ATOM 5919 N N . SER B 1 105 ? -24.359 -20.188 -15.859 1 74 105 SER B N 1
ATOM 5920 C CA . SER B 1 105 ? -25.641 -19.766 -16.406 1 74 105 SER B CA 1
ATOM 5921 C C . SER B 1 105 ? -25.469 -19.172 -17.797 1 74 105 SER B C 1
ATOM 5923 O O . SER B 1 105 ? -26.453 -18.875 -18.469 1 74 105 SER B O 1
ATOM 5925 N N . PHE B 1 106 ? -24.375 -19.266 -18.359 1 71.38 106 PHE B N 1
ATOM 5926 C CA . PHE B 1 106 ? -24.234 -18.609 -19.656 1 71.38 106 PHE B CA 1
ATOM 5927 C C . PHE B 1 106 ? -24.344 -19.641 -20.781 1 71.38 106 PHE B C 1
ATOM 5929 O O . PHE B 1 106 ? -24 -20.797 -20.609 1 71.38 106 PHE B O 1
ATOM 5936 N N . PRO B 1 107 ? -25.016 -19.281 -21.922 1 65.69 107 PRO B N 1
ATOM 5937 C CA . PRO B 1 107 ? -25.391 -20.203 -23 1 65.69 107 PRO B CA 1
ATOM 5938 C C . PRO B 1 107 ? -24.219 -21.031 -23.516 1 65.69 107 PRO B C 1
ATOM 5940 O O . PRO B 1 107 ? -24.422 -22.156 -23.969 1 65.69 107 PRO B O 1
ATOM 5943 N N . LEU B 1 108 ? -23.109 -20.453 -23.422 1 65.62 108 LEU B N 1
ATOM 5944 C CA . LEU B 1 108 ? -22 -21.203 -23.969 1 65.62 108 LEU B CA 1
ATOM 5945 C C . LEU B 1 108 ? -21.375 -22.109 -22.922 1 65.62 108 LEU B C 1
ATOM 5947 O O . LEU B 1 108 ? -20.516 -22.938 -23.219 1 65.62 108 LEU B O 1
ATOM 5951 N N . THR B 1 109 ? -22.031 -21.922 -21.766 1 64.81 109 THR B N 1
ATOM 5952 C CA . THR B 1 109 ? -21.531 -22.766 -20.672 1 64.81 109 THR B CA 1
ATOM 5953 C C . THR B 1 109 ? -22.5 -23.906 -20.391 1 64.81 109 THR B C 1
ATOM 5955 O O . THR B 1 109 ? -23.703 -23.672 -20.203 1 64.81 109 THR B O 1
ATOM 5958 N N . ASN B 1 110 ? -22 -25.141 -20.828 1 78.38 110 ASN B N 1
ATOM 5959 C CA . ASN B 1 110 ? -22.891 -26.281 -20.594 1 78.38 110 ASN B CA 1
ATOM 5960 C C . ASN B 1 110 ? -22.469 -27.094 -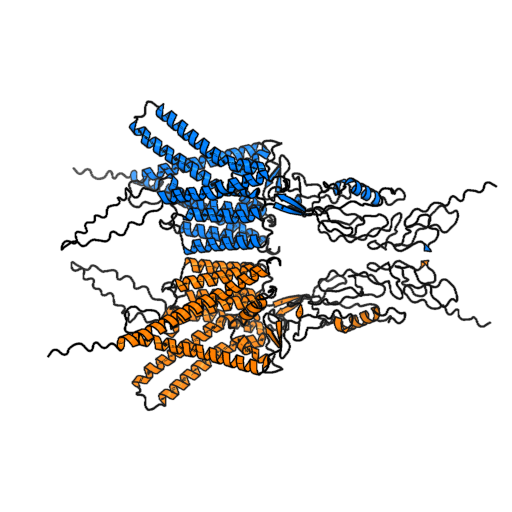19.375 1 78.38 110 ASN B C 1
ATOM 5962 O O . ASN B 1 110 ? -21.547 -27.922 -19.453 1 78.38 110 ASN B O 1
ATOM 5966 N N . MET B 1 111 ? -23.188 -26.859 -18.328 1 82.25 111 MET B N 1
ATOM 5967 C CA . MET B 1 111 ? -22.938 -27.578 -17.078 1 82.25 111 MET B CA 1
ATOM 5968 C C . MET B 1 111 ? -23.25 -29.047 -17.219 1 82.25 111 MET B C 1
ATOM 5970 O O . MET B 1 111 ? -22.531 -29.906 -16.719 1 82.25 111 MET B O 1
ATOM 5974 N N . THR B 1 112 ? -24.25 -29.328 -17.891 1 82.25 112 THR B N 1
ATOM 5975 C CA . THR B 1 112 ? -24.703 -30.719 -18.031 1 82.25 112 THR B CA 1
ATOM 5976 C C . THR B 1 112 ? -23.688 -31.531 -18.844 1 82.25 112 THR B C 1
ATOM 5978 O O . THR B 1 112 ? -23.375 -32.656 -18.484 1 82.25 112 THR B O 1
ATOM 5981 N N . ALA B 1 113 ? -23.25 -30.906 -19.859 1 86.25 113 ALA B N 1
ATOM 5982 C CA . ALA B 1 113 ? -22.266 -31.594 -20.672 1 86.25 113 ALA B CA 1
ATOM 5983 C C . ALA B 1 113 ? -20.984 -31.859 -19.891 1 86.25 113 ALA B C 1
ATOM 5985 O O . ALA B 1 113 ? -20.391 -32.938 -20 1 86.25 113 ALA B O 1
ATOM 5986 N N . TYR B 1 114 ? -20.641 -30.922 -19.141 1 88.38 114 TYR B N 1
ATOM 5987 C CA . TYR B 1 114 ? -19.438 -31.094 -18.344 1 88.38 114 TYR B CA 1
ATOM 5988 C C . TYR B 1 114 ? -19.656 -32.156 -17.25 1 88.38 114 TYR B C 1
ATOM 5990 O O . TYR B 1 114 ? -18.766 -32.969 -16.984 1 88.38 114 TYR B O 1
ATOM 5998 N N . ALA B 1 115 ? -20.797 -32.125 -16.656 1 86.06 115 ALA B N 1
ATOM 5999 C CA . ALA B 1 115 ? -21.125 -33.125 -15.617 1 86.06 115 ALA B CA 1
ATOM 6000 C C . ALA B 1 115 ? -21.141 -34.531 -16.188 1 86.06 115 ALA B C 1
ATOM 6002 O O . ALA B 1 115 ? -20.672 -35.469 -15.547 1 86.06 115 ALA B O 1
ATOM 6003 N N . GLN B 1 116 ? -21.625 -34.656 -17.359 1 87.62 116 GLN B N 1
ATOM 6004 C CA . GLN B 1 116 ? -21.656 -35.969 -18.016 1 87.62 116 GLN B CA 1
ATOM 6005 C C . GLN B 1 116 ? -20.234 -36.438 -18.344 1 87.62 116 GLN B C 1
ATOM 6007 O O . GLN B 1 116 ? -19.922 -37.625 -18.172 1 87.62 116 GLN B O 1
ATOM 6012 N N . PHE B 1 117 ? -19.578 -35.562 -18.812 1 91.19 117 PHE B N 1
ATOM 6013 C CA . PHE B 1 117 ? -18.188 -35.875 -19.109 1 91.19 117 PHE B CA 1
ATOM 6014 C C . PHE B 1 117 ? -17.453 -36.344 -17.859 1 91.19 117 PHE B C 1
ATOM 6016 O O . PHE B 1 117 ? -16.766 -37.344 -17.875 1 91.19 117 PHE B O 1
ATOM 6023 N N . VAL B 1 118 ? -17.625 -35.594 -16.781 1 89.88 118 VAL B N 1
ATOM 6024 C CA . VAL B 1 118 ? -16.938 -35.906 -15.523 1 89.88 118 VAL B CA 1
ATOM 6025 C C . VAL B 1 118 ? -17.391 -37.25 -14.992 1 89.88 118 VAL B C 1
ATOM 6027 O O . VAL B 1 118 ? -16.578 -38.062 -14.523 1 89.88 118 VAL B O 1
ATOM 6030 N N . THR B 1 119 ? -18.641 -37.531 -15.086 1 87.19 119 THR B N 1
ATOM 6031 C CA . THR B 1 119 ? -19.172 -38.812 -14.641 1 87.19 119 THR B CA 1
ATOM 6032 C C . THR B 1 119 ? -18.578 -39.969 -15.445 1 87.19 119 THR B C 1
ATOM 6034 O O . THR B 1 119 ? -18.203 -41 -14.891 1 87.19 119 THR B O 1
ATOM 6037 N N . ASN B 1 120 ? -18.438 -39.688 -16.719 1 91.25 120 ASN B N 1
ATOM 6038 C CA . ASN B 1 120 ? -17.828 -40.719 -17.578 1 91.25 120 ASN B CA 1
ATOM 6039 C C . ASN B 1 120 ? -16.344 -40.906 -17.266 1 91.25 120 ASN B C 1
ATOM 6041 O O . ASN B 1 120 ? -15.852 -42.031 -17.297 1 91.25 120 ASN B O 1
ATOM 6045 N N . LEU B 1 121 ? -15.742 -39.812 -16.969 1 90.81 121 LEU B N 1
ATOM 6046 C CA . LEU B 1 121 ? -14.32 -39.844 -16.656 1 90.81 121 LEU B CA 1
ATOM 6047 C C . LEU B 1 121 ? -14.062 -40.625 -15.367 1 90.81 121 LEU B C 1
ATOM 6049 O O . LEU B 1 121 ? -13.023 -41.25 -15.219 1 90.81 121 LEU B O 1
ATOM 6053 N N . GLN B 1 122 ? -15.008 -40.656 -14.5 1 87.69 122 GLN B N 1
ATOM 6054 C CA . GLN B 1 122 ? -14.875 -41.312 -13.211 1 87.69 122 GLN B CA 1
ATOM 6055 C C . GLN B 1 122 ? -15.102 -42.844 -13.359 1 87.69 122 GLN B C 1
ATOM 6057 O O . GLN B 1 122 ? -14.742 -43.594 -12.477 1 87.69 122 GLN B O 1
ATOM 6062 N N . THR B 1 123 ? -15.578 -43.188 -14.492 1 88.69 123 THR B N 1
ATOM 6063 C CA . THR B 1 123 ? -15.766 -44.625 -14.766 1 88.69 123 THR B CA 1
ATOM 6064 C C . THR B 1 123 ? -14.438 -45.281 -15.133 1 88.69 123 THR B C 1
ATOM 6066 O O . THR B 1 123 ? -13.852 -44.969 -16.172 1 88.69 123 THR B O 1
ATOM 6069 N N . THR B 1 124 ? -13.93 -46.188 -14.312 1 87.5 124 THR B N 1
ATOM 6070 C CA . THR B 1 124 ? -12.602 -46.75 -14.508 1 87.5 124 THR B CA 1
ATOM 6071 C C . THR B 1 124 ? -12.688 -48.094 -15.203 1 87.5 124 THR B C 1
ATOM 6073 O O . THR B 1 124 ? -11.664 -48.688 -15.562 1 87.5 124 THR B O 1
ATOM 6076 N N . ASP B 1 125 ? -13.883 -48.594 -15.398 1 85.25 125 ASP B N 1
ATOM 6077 C CA . ASP B 1 125 ? -14.023 -49.938 -16 1 85.25 125 ASP B CA 1
ATOM 6078 C C . ASP B 1 125 ? -14.406 -49.812 -17.484 1 85.25 125 ASP B C 1
ATOM 6080 O O . ASP B 1 125 ? -14.383 -48.719 -18.047 1 85.25 125 ASP B O 1
ATOM 6084 N N . SER B 1 126 ? -14.602 -50.969 -18.109 1 86.5 126 SER B N 1
ATOM 6085 C CA . SER B 1 126 ? -14.836 -51.031 -19.547 1 86.5 126 SER B CA 1
ATOM 6086 C C . SER B 1 126 ? -16.234 -50.5 -19.906 1 86.5 126 SER B C 1
ATOM 6088 O O . SER B 1 126 ? -16.562 -50.375 -21.078 1 86.5 126 SER B O 1
ATOM 6090 N N . SER B 1 127 ? -17 -50.031 -18.953 1 87.75 127 SER B N 1
ATOM 6091 C CA . SER B 1 127 ? -18.375 -49.594 -19.172 1 87.75 127 SER B CA 1
ATOM 6092 C C . SER B 1 127 ? -18.453 -48.094 -19.453 1 87.75 127 SER B C 1
ATOM 6094 O O . SER B 1 127 ? -19.531 -47.5 -19.453 1 87.75 127 SER B O 1
ATOM 6096 N N . TYR B 1 128 ? -17.297 -47.438 -19.766 1 91 128 TYR B N 1
ATOM 6097 C CA . TYR B 1 128 ? -17.328 -46 -20.047 1 91 128 TYR B CA 1
ATOM 6098 C C . TYR B 1 128 ? -18.125 -45.719 -21.328 1 91 128 TYR B C 1
ATOM 6100 O O . TYR B 1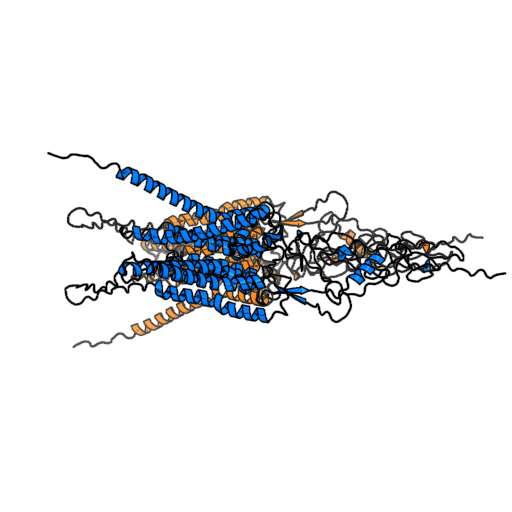 128 ? -18.25 -46.594 -22.188 1 91 128 TYR B O 1
ATOM 6108 N N . ASP B 1 129 ? -18.766 -44.5 -21.406 1 90.44 129 ASP B N 1
ATOM 6109 C CA . ASP B 1 129 ? -19.609 -44.094 -22.516 1 90.44 129 ASP B CA 1
ATOM 6110 C C . ASP B 1 129 ? -18.797 -43.375 -23.578 1 90.44 129 ASP B C 1
ATOM 6112 O O . ASP B 1 129 ? -18.234 -42.312 -23.312 1 90.44 129 ASP B O 1
ATOM 6116 N N . ASN B 1 130 ? -18.781 -43.844 -24.812 1 89.5 130 ASN B N 1
ATOM 6117 C CA . ASN B 1 130 ? -18 -43.281 -25.906 1 89.5 130 ASN B CA 1
ATOM 6118 C C . ASN B 1 130 ? -18.562 -41.938 -26.375 1 89.5 130 ASN B C 1
ATOM 6120 O O . ASN B 1 130 ? -17.859 -41.156 -27 1 89.5 130 ASN B O 1
ATOM 6124 N N . SER B 1 131 ? -19.766 -41.656 -26.016 1 90.12 131 SER B N 1
ATOM 6125 C CA . SER B 1 131 ? -20.422 -40.438 -26.5 1 90.12 131 SER B CA 1
ATOM 6126 C C . SER B 1 131 ? -20.016 -39.219 -25.672 1 90.12 131 SER B C 1
ATOM 6128 O O . SER B 1 131 ? -20.156 -38.094 -26.141 1 90.12 131 SER B O 1
ATOM 6130 N N . THR B 1 132 ? -19.5 -39.438 -24.516 1 91.88 132 THR B N 1
ATOM 6131 C CA . THR B 1 132 ? -19.156 -38.344 -23.641 1 91.88 132 THR B CA 1
ATOM 6132 C C . THR B 1 132 ? -17.703 -38.406 -23.188 1 91.88 132 THR B C 1
ATOM 6134 O O . THR B 1 132 ? -17.391 -38.156 -22.031 1 91.88 132 THR B O 1
ATOM 6137 N N . ILE B 1 133 ? -16.797 -38.781 -24.047 1 93.31 133 ILE B N 1
ATOM 6138 C CA . ILE B 1 133 ? -15.398 -38.969 -23.688 1 93.31 133 ILE B CA 1
ATOM 6139 C C . ILE B 1 133 ? -14.672 -37.625 -23.719 1 93.31 133 ILE B C 1
ATOM 6141 O O . ILE B 1 133 ? -13.562 -37.5 -23.203 1 93.31 133 ILE B O 1
ATOM 6145 N N . GLU B 1 134 ? -15.344 -36.625 -24.328 1 93 134 GLU B N 1
ATOM 6146 C CA . GLU B 1 134 ? -14.719 -35.312 -24.453 1 93 134 GLU B CA 1
ATOM 6147 C C . GLU B 1 134 ? -15.695 -34.188 -24.094 1 93 134 GLU B C 1
ATOM 6149 O O . GLU B 1 134 ? -16.891 -34.312 -24.328 1 93 134 GLU B O 1
ATOM 6154 N N . TYR B 1 135 ? -15.164 -33.188 -23.453 1 90.88 135 TYR B N 1
ATOM 6155 C CA . TYR B 1 135 ? -15.922 -31.953 -23.203 1 90.88 135 TYR B CA 1
ATOM 6156 C C . TYR B 1 135 ? -15.469 -30.844 -24.141 1 90.88 135 TYR B C 1
ATOM 6158 O O . TYR B 1 135 ? -14.297 -30.453 -24.125 1 90.88 135 TYR B O 1
ATOM 6166 N N . ARG B 1 136 ? -16.375 -30.188 -24.922 1 86.31 136 ARG B N 1
ATOM 6167 C CA . ARG B 1 136 ? -16.031 -29.188 -25.938 1 86.31 136 ARG B CA 1
ATOM 6168 C C . ARG B 1 136 ? -16.609 -27.828 -25.562 1 86.31 136 ARG B C 1
ATOM 6170 O O . ARG B 1 136 ? -16.391 -26.828 -26.266 1 86.31 136 ARG B O 1
ATOM 6177 N N . GLY B 1 137 ? -17.188 -27.75 -24.469 1 83.38 137 GLY B N 1
ATOM 6178 C CA . GLY B 1 137 ? -17.797 -26.5 -24.078 1 83.38 137 GLY B CA 1
ATOM 6179 C C . GLY B 1 137 ? -16.828 -25.547 -23.406 1 83.38 137 GLY B C 1
ATOM 6180 O O . GLY B 1 137 ? -15.648 -25.875 -23.25 1 83.38 137 GLY B O 1
ATOM 6181 N N . LEU B 1 138 ? -17.312 -24.312 -23.172 1 82.81 138 LEU B N 1
ATOM 6182 C CA . LEU B 1 138 ? -16.516 -23.297 -22.469 1 82.81 138 LEU B CA 1
ATOM 6183 C C . LEU B 1 138 ? -16.594 -23.5 -20.969 1 82.81 138 LEU B C 1
ATOM 6185 O O . LEU B 1 138 ? -17.609 -23.984 -20.453 1 82.81 138 LEU B O 1
ATOM 6189 N N . MET B 1 139 ? -15.477 -23.188 -20.312 1 84.06 139 MET B N 1
ATOM 6190 C CA . MET B 1 139 ? -15.445 -23.25 -18.859 1 84.06 139 MET B CA 1
ATOM 6191 C C . MET B 1 139 ? -15.625 -21.859 -18.25 1 84.06 139 MET B C 1
ATOM 6193 O O . MET B 1 139 ? -15.094 -20.875 -18.766 1 84.06 139 MET B O 1
ATOM 6197 N N . PRO B 1 140 ? -16.422 -21.766 -17.203 1 85.31 140 PRO B N 1
ATOM 6198 C CA . PRO B 1 140 ? -16.578 -20.469 -16.547 1 85.31 140 PRO B CA 1
ATOM 6199 C C . PRO B 1 140 ? -15.305 -20.016 -15.844 1 85.31 140 PRO B C 1
ATOM 6201 O O . PRO B 1 140 ? -14.523 -20.844 -15.375 1 85.31 140 PRO B O 1
ATOM 6204 N N . TYR B 1 141 ? -15.156 -18.688 -15.797 1 87.06 141 TYR B N 1
ATOM 6205 C CA . TYR B 1 141 ? -14.039 -18.094 -15.062 1 87.06 141 TYR B CA 1
ATOM 6206 C C . TYR B 1 141 ? -14.25 -18.219 -13.562 1 87.06 141 TYR B C 1
ATOM 6208 O O . TYR B 1 141 ? -15.367 -18.031 -13.07 1 87.06 141 TYR B O 1
ATOM 6216 N N . VAL B 1 142 ? -13.156 -18.562 -12.906 1 88 142 VAL B N 1
ATOM 6217 C CA . VAL B 1 142 ? -13.219 -18.703 -11.453 1 88 142 VAL B CA 1
ATOM 6218 C C . VAL B 1 142 ? -12.992 -17.359 -10.789 1 88 142 VAL B C 1
ATOM 6220 O O . VAL B 1 142 ? -12.086 -16.609 -11.172 1 88 142 VAL B O 1
ATOM 6223 N N . GLN B 1 143 ? -13.898 -17.078 -9.852 1 88.5 143 GLN B N 1
ATOM 6224 C CA . GLN B 1 143 ? -13.789 -15.836 -9.094 1 88.5 143 GLN B CA 1
ATOM 6225 C C . GLN B 1 143 ? -13.68 -16.109 -7.598 1 88.5 143 GLN B C 1
ATOM 6227 O O . GLN B 1 143 ? -14.273 -17.062 -7.09 1 88.5 143 GLN B O 1
ATOM 6232 N N . LYS B 1 144 ? -12.875 -15.234 -6.934 1 87.62 144 LYS B N 1
ATOM 6233 C CA . LYS B 1 144 ? -12.773 -15.352 -5.48 1 87.62 144 LYS B CA 1
ATOM 6234 C C . LYS B 1 144 ? -13.969 -14.703 -4.793 1 87.62 144 LYS B C 1
ATOM 6236 O O . LYS B 1 144 ? -14.352 -13.578 -5.129 1 87.62 144 LYS B O 1
ATOM 6241 N N . CYS B 1 145 ? -14.469 -15.43 -3.928 1 86.75 145 CYS B N 1
ATOM 6242 C CA . CYS B 1 145 ? -15.586 -14.883 -3.166 1 86.75 145 CYS B CA 1
ATOM 6243 C C . CYS B 1 145 ? -15.109 -13.828 -2.18 1 86.75 145 CYS B C 1
ATOM 6245 O O . CYS B 1 145 ? -14 -13.922 -1.65 1 86.75 145 CYS B O 1
ATOM 6247 N N . PRO B 1 146 ? -15.922 -12.82 -2.021 1 78.25 146 PRO B N 1
ATOM 6248 C CA . PRO B 1 146 ? -15.523 -11.797 -1.051 1 78.25 146 PRO B CA 1
ATOM 6249 C C . PRO B 1 146 ? -15.359 -12.359 0.36 1 78.25 146 PRO B C 1
ATOM 6251 O O . PRO B 1 146 ? -14.453 -11.938 1.092 1 78.25 146 PRO B O 1
ATOM 6254 N N . ASN B 1 147 ? -16.266 -13.273 0.721 1 77.19 147 ASN B N 1
ATOM 6255 C CA . ASN B 1 147 ? -16.156 -14.016 1.971 1 77.19 147 ASN B CA 1
ATOM 6256 C C . ASN B 1 147 ? -15.906 -15.5 1.718 1 77.19 147 ASN B C 1
ATOM 6258 O O . ASN B 1 147 ? -16.734 -16.172 1.1 1 77.19 147 ASN B O 1
ATOM 6262 N N . SER B 1 148 ? -14.75 -15.906 2.23 1 76.5 148 SER B N 1
ATOM 6263 C CA . SER B 1 148 ? -14.359 -17.281 1.963 1 76.5 148 SER B CA 1
ATOM 6264 C C . SER B 1 148 ? -15.367 -18.266 2.545 1 76.5 148 SER B C 1
ATOM 6266 O O . SER B 1 148 ? -15.531 -19.375 2.035 1 76.5 148 SER B O 1
ATOM 6268 N N . GLU B 1 149 ? -16.203 -17.797 3.502 1 79.44 149 GLU B N 1
ATOM 6269 C CA . GLU B 1 149 ? -17.141 -18.703 4.16 1 79.44 149 GLU B CA 1
ATOM 6270 C C . GLU B 1 149 ? -18.453 -18.781 3.385 1 79.44 149 GLU B C 1
ATOM 6272 O O . GLU B 1 149 ? -19.25 -19.703 3.605 1 79.44 149 GLU B O 1
ATOM 6277 N N . SER B 1 150 ? -18.578 -17.844 2.48 1 85.75 150 SER B N 1
ATOM 6278 C CA . SER B 1 150 ? -19.844 -17.781 1.759 1 85.75 150 SER B CA 1
ATOM 6279 C C . SER B 1 150 ? -19.891 -18.844 0.659 1 85.75 150 SER B C 1
ATOM 6281 O O . SER B 1 150 ? -20.969 -19.328 0.304 1 85.75 150 SER B O 1
ATOM 6283 N N . CYS B 1 151 ? -18.672 -19.172 0.161 1 85.5 151 CYS B N 1
ATOM 6284 C CA . CYS B 1 151 ? -18.609 -20.156 -0.908 1 85.5 151 CYS B CA 1
ATOM 6285 C C . CYS B 1 151 ? -18.047 -21.484 -0.389 1 85.5 151 CYS B C 1
ATOM 6287 O O . CYS B 1 151 ? -16.828 -21.656 -0.303 1 85.5 151 CYS B O 1
ATOM 6289 N N . LEU B 1 152 ? -18.906 -22.375 0.112 1 75.06 152 LEU B N 1
ATOM 6290 C CA . LEU B 1 152 ? -18.516 -23.625 0.755 1 75.06 152 LEU B CA 1
ATOM 6291 C C . LEU B 1 152 ? -17.953 -24.609 -0.265 1 75.06 152 LEU B C 1
ATOM 6293 O O . LEU B 1 152 ? -16.938 -25.266 -0.009 1 75.06 152 LEU B O 1
ATOM 6297 N N . ASN B 1 153 ? -18.25 -24.5 -1.453 1 71.81 153 ASN B N 1
ATOM 6298 C CA . ASN B 1 153 ? -17.938 -25.453 -2.523 1 71.81 153 ASN B CA 1
ATOM 6299 C C . ASN B 1 153 ? -17.547 -26.812 -1.97 1 71.81 153 ASN B C 1
ATOM 6301 O O . ASN B 1 153 ? -16.469 -26.969 -1.396 1 71.81 153 ASN B O 1
ATOM 6305 N N . ARG B 1 154 ? -18.438 -27.609 -1.29 1 56.84 154 ARG B N 1
ATOM 6306 C CA . ARG B 1 154 ? -18.078 -28.922 -0.758 1 56.84 154 ARG B CA 1
ATOM 6307 C C . ARG B 1 154 ? -17.234 -29.703 -1.758 1 56.84 154 ARG B C 1
ATOM 6309 O O . ARG B 1 154 ? -17.516 -29.688 -2.959 1 56.84 154 ARG B O 1
ATOM 6316 N N . GLU B 1 155 ? -15.906 -29.719 -1.488 1 57.25 155 GLU B N 1
ATOM 6317 C CA . GLU B 1 155 ? -14.977 -30.531 -2.271 1 57.25 155 GLU B CA 1
ATOM 6318 C C . GLU B 1 155 ? -15.641 -31.797 -2.807 1 57.25 155 GLU B C 1
ATOM 6320 O O . GLU B 1 155 ? -15.164 -32.906 -2.572 1 57.25 155 GLU B O 1
ATOM 6325 N N . SER B 1 156 ? -16.938 -31.688 -2.971 1 55.72 156 SER B N 1
ATOM 6326 C CA . SER B 1 156 ? -17.5 -32.969 -3.379 1 55.72 156 SER B CA 1
ATOM 6327 C C . SER B 1 156 ? -17.281 -33.219 -4.867 1 55.72 156 SER B C 1
ATOM 6329 O O . SER B 1 156 ? -17.281 -32.281 -5.668 1 55.72 156 SER B O 1
ATOM 6331 N N . HIS B 1 157 ? -16.625 -34.25 -5.168 1 56.88 157 HIS B N 1
ATOM 6332 C CA . HIS B 1 157 ? -16.328 -34.812 -6.477 1 56.88 157 HIS B CA 1
ATOM 6333 C C . HIS B 1 157 ? -17.609 -35.094 -7.258 1 56.88 157 HIS B C 1
ATOM 6335 O O . HIS B 1 157 ? -17.562 -35.625 -8.375 1 56.88 157 HIS B O 1
ATOM 6341 N N . THR B 1 158 ? -18.781 -34.75 -6.551 1 57.25 158 THR B N 1
ATOM 6342 C CA . THR B 1 158 ? -20 -35.125 -7.246 1 57.25 158 THR B CA 1
ATOM 6343 C C . THR B 1 158 ? -20.453 -34 -8.18 1 57.25 158 THR B C 1
ATOM 6345 O O . THR B 1 158 ? -20.047 -32.844 -8.008 1 57.25 158 THR B O 1
ATOM 6348 N N . VAL B 1 159 ? -20.969 -34.406 -9.359 1 58.34 159 VAL B N 1
ATOM 6349 C CA . VAL B 1 159 ? -21.531 -33.531 -10.391 1 58.34 159 VAL B CA 1
ATOM 6350 C C . VAL B 1 159 ? -22.234 -32.344 -9.742 1 58.34 159 VAL B C 1
ATOM 6352 O O . VAL B 1 159 ? -22.203 -31.219 -10.273 1 58.34 159 VAL B O 1
ATOM 6355 N N . GLU B 1 160 ? -22.828 -32.594 -8.688 1 58.72 160 GLU B N 1
ATOM 6356 C CA . GLU B 1 160 ? -23.609 -31.562 -7.992 1 58.72 160 GLU B CA 1
ATOM 6357 C C . GLU B 1 160 ? -22.688 -30.484 -7.445 1 58.72 160 GLU B C 1
ATOM 6359 O O . GLU B 1 160 ? -23.078 -29.312 -7.367 1 58.72 160 GLU B O 1
ATOM 6364 N N . ALA B 1 161 ? -21.547 -30.891 -7.25 1 63.28 161 ALA B N 1
ATOM 6365 C CA . ALA B 1 161 ? -20.609 -29.984 -6.59 1 63.28 161 ALA B CA 1
ATOM 6366 C C . ALA B 1 161 ? -19.922 -29.078 -7.605 1 63.28 161 ALA B C 1
ATOM 6368 O O . ALA B 1 161 ? -19.219 -28.141 -7.227 1 63.28 161 ALA B O 1
ATOM 6369 N N . LEU B 1 162 ? -20.188 -29.406 -8.914 1 72.06 162 LEU B N 1
ATOM 6370 C CA . LEU B 1 162 ? -19.516 -28.656 -9.969 1 72.06 162 LEU B CA 1
ATOM 6371 C C . LEU B 1 162 ? -20.078 -27.234 -10.047 1 72.06 162 LEU B C 1
ATOM 6373 O O . LEU B 1 162 ? -19.359 -26.312 -10.438 1 72.06 162 LEU B O 1
ATOM 6377 N N . GLU B 1 163 ? -21.344 -27.016 -9.781 1 69.06 163 GLU B N 1
ATOM 6378 C CA . GLU B 1 163 ? -21.984 -25.719 -9.969 1 69.06 163 GLU B CA 1
ATOM 6379 C C . GLU B 1 163 ? -21.547 -24.719 -8.906 1 69.06 163 GLU B C 1
ATOM 6381 O O . GLU B 1 163 ? -21.516 -23.516 -9.148 1 69.06 163 GLU B O 1
ATOM 6386 N N . GLY B 1 164 ? -20.828 -25.125 -7.949 1 71.69 164 GLY B N 1
ATOM 6387 C CA . GLY B 1 164 ? -20.516 -24.234 -6.848 1 71.69 164 GLY B CA 1
ATOM 6388 C C . GLY B 1 164 ? -21.75 -23.859 -6.031 1 71.69 164 GLY B C 1
ATOM 6389 O O . GLY B 1 164 ? -22.797 -23.516 -6.59 1 71.69 164 GLY B O 1
ATOM 6390 N N . THR B 1 165 ? -21.859 -24.188 -4.793 1 76.81 165 THR B N 1
ATOM 6391 C CA . THR B 1 165 ? -23.016 -23.906 -3.938 1 76.81 165 THR B CA 1
ATOM 6392 C C . THR B 1 165 ? -22.641 -22.891 -2.859 1 76.81 165 THR B C 1
ATOM 6394 O O . THR B 1 165 ? -21.516 -22.875 -2.379 1 76.81 165 THR B O 1
ATOM 6397 N N . CYS B 1 166 ? -23.594 -21.953 -2.77 1 85.88 166 CYS B N 1
ATOM 6398 C CA . CYS B 1 166 ? -23.422 -20.984 -1.688 1 85.88 166 CYS B CA 1
ATOM 6399 C C . CYS B 1 166 ? -23.719 -21.625 -0.335 1 85.88 166 CYS B C 1
ATOM 6401 O O . CYS B 1 166 ? -24.5 -22.578 -0.245 1 85.88 166 CYS B O 1
ATOM 6403 N N . SER B 1 167 ? -22.984 -21.234 0.642 1 87.56 167 SER B N 1
ATOM 6404 C CA . SER B 1 167 ? -23.281 -21.672 2 1 87.56 167 SER B CA 1
ATOM 6405 C C . SER B 1 167 ? -24.688 -21.266 2.432 1 87.56 167 SER B C 1
ATOM 6407 O O . SER B 1 167 ? -25.328 -20.438 1.772 1 87.56 167 SER B O 1
ATOM 6409 N N . ASP B 1 168 ? -25.062 -21.875 3.496 1 86.94 168 ASP B N 1
ATOM 6410 C CA . ASP B 1 168 ? -26.391 -21.547 4.008 1 86.94 168 ASP B CA 1
ATOM 6411 C C . ASP B 1 168 ? -26.5 -20.078 4.359 1 86.94 168 ASP B C 1
ATOM 6413 O O . ASP B 1 168 ? -25.625 -19.516 5.027 1 86.94 168 ASP B O 1
ATOM 6417 N N . GLY B 1 169 ? -27.516 -19.453 3.83 1 88.31 169 GLY B N 1
ATOM 6418 C CA . GLY B 1 169 ? -27.75 -18.062 4.145 1 88.31 169 GLY B CA 1
ATOM 6419 C C . GLY B 1 169 ? -27.297 -17.109 3.043 1 88.31 169 GLY B C 1
ATOM 6420 O O . GLY B 1 169 ? -27.578 -15.914 3.084 1 88.31 169 GLY B O 1
ATOM 6421 N N . TYR B 1 170 ? -26.531 -17.672 2.146 1 88.31 170 TYR B N 1
ATOM 6422 C CA . TYR B 1 170 ? -25.984 -16.859 1.062 1 88.31 170 TYR B CA 1
ATOM 6423 C C . TYR B 1 170 ? -26.625 -17.234 -0.271 1 88.31 170 TYR B C 1
ATOM 6425 O O . TYR B 1 170 ? -27.109 -18.359 -0.439 1 88.31 170 TYR B O 1
ATOM 6433 N N . ARG B 1 171 ? -26.688 -16.266 -1.196 1 87.44 171 ARG B N 1
ATOM 6434 C CA . ARG B 1 171 ? -27.234 -16.547 -2.516 1 87.44 171 ARG B CA 1
ATOM 6435 C C . ARG B 1 171 ? -26.688 -15.578 -3.561 1 87.44 171 ARG B C 1
ATOM 6437 O O . ARG B 1 171 ? -26.047 -14.586 -3.215 1 87.44 171 ARG B O 1
ATOM 6444 N N . GLY B 1 172 ? -26.938 -15.945 -4.812 1 86.44 172 GLY B N 1
ATOM 6445 C CA . GLY B 1 172 ? -26.641 -15.039 -5.91 1 86.44 172 GLY B CA 1
ATOM 6446 C C . GLY B 1 172 ? -25.219 -15.172 -6.434 1 86.44 172 GLY B C 1
ATOM 6447 O O . GLY B 1 172 ? -24.531 -16.141 -6.109 1 86.44 172 GLY B O 1
ATOM 6448 N N . TRP B 1 173 ? -24.891 -14.148 -7.199 1 86 173 TRP B N 1
ATOM 6449 C CA . TRP B 1 173 ? -23.547 -14.125 -7.797 1 86 173 TRP B CA 1
ATOM 6450 C C . TRP B 1 173 ? -22.484 -13.938 -6.727 1 86 173 TRP B C 1
ATOM 6452 O O . TRP B 1 173 ? -22.609 -13.078 -5.852 1 86 173 TRP B O 1
ATOM 6462 N N . LEU B 1 174 ? -21.484 -14.828 -6.672 1 88.31 174 LEU B N 1
ATOM 6463 C CA . LEU B 1 174 ? -20.344 -14.812 -5.746 1 88.31 174 LEU B CA 1
ATOM 6464 C C . LEU B 1 174 ? -20.812 -15.055 -4.316 1 88.31 174 LEU B C 1
ATOM 6466 O O . LEU B 1 174 ? -20.078 -14.789 -3.365 1 88.31 174 LEU B O 1
ATOM 6470 N N . CYS B 1 175 ? -22.094 -15.5 -4.234 1 88.75 175 CYS B N 1
ATOM 6471 C CA . CYS B 1 175 ? -22.672 -15.742 -2.916 1 88.75 175 CYS B CA 1
ATOM 6472 C C . CYS B 1 175 ? -22.531 -14.516 -2.025 1 88.75 175 CYS B C 1
ATOM 6474 O O . CYS B 1 175 ? -22.125 -14.625 -0.869 1 88.75 175 CYS B O 1
ATOM 6476 N N . TYR B 1 176 ? -22.859 -13.422 -2.68 1 85.44 176 TYR B N 1
ATOM 6477 C CA . TYR B 1 176 ? -22.656 -12.156 -1.979 1 85.44 176 TYR B CA 1
ATOM 6478 C C . TYR B 1 176 ? -23.922 -11.734 -1.247 1 85.44 176 TYR B C 1
ATOM 6480 O O . TYR B 1 176 ? -23.844 -11.141 -0.164 1 85.44 176 TYR B O 1
ATOM 6488 N N . GLN B 1 177 ? -25.062 -12.102 -1.78 1 85.81 177 GLN B N 1
ATOM 6489 C CA . GLN B 1 177 ? -26.328 -11.656 -1.215 1 85.81 177 GLN B CA 1
ATOM 6490 C C . GLN B 1 177 ? -26.844 -12.633 -0.153 1 85.81 177 GLN B C 1
ATOM 6492 O O . GLN B 1 177 ? -26.531 -13.828 -0.208 1 85.81 177 GLN B O 1
ATOM 6497 N N . CYS B 1 178 ? -27.516 -12.055 0.705 1 83.69 178 CYS B N 1
ATOM 6498 C CA . CYS B 1 178 ? -28.094 -12.883 1.76 1 83.69 178 CYS B CA 1
ATOM 6499 C C . CYS B 1 178 ? -29.453 -13.43 1.341 1 83.69 178 CYS B C 1
ATOM 6501 O O . CYS B 1 178 ? -30.219 -12.75 0.659 1 83.69 178 CYS B O 1
ATOM 6503 N N . GLN B 1 179 ? -29.688 -14.695 1.733 1 85.62 179 GLN B N 1
ATOM 6504 C CA . GLN B 1 179 ? -30.984 -15.336 1.493 1 85.62 179 GLN B CA 1
ATOM 6505 C C . GLN B 1 179 ? -32.094 -14.695 2.336 1 85.62 179 GLN B C 1
ATOM 6507 O O . GLN B 1 179 ? -31.797 -13.859 3.199 1 85.62 179 GLN B O 1
ATOM 6512 N N . SER B 1 180 ? -33.312 -15.141 1.981 1 80.44 180 SER B N 1
ATOM 6513 C CA . SER B 1 180 ? -34.438 -14.648 2.768 1 80.44 180 SER B CA 1
ATOM 6514 C C . SER B 1 180 ? -34.344 -15.109 4.219 1 80.44 180 SER B C 1
ATOM 6516 O O . SER B 1 180 ? -33.969 -16.25 4.488 1 80.44 180 SER B O 1
ATOM 6518 N N . ARG B 1 181 ? -34.594 -14.234 5.258 1 79.88 181 ARG B N 1
ATOM 6519 C CA . ARG B 1 181 ? -34.562 -14.484 6.695 1 79.88 181 ARG B CA 1
ATOM 6520 C C . ARG B 1 181 ? -33.156 -14.359 7.238 1 79.88 181 ARG B C 1
ATOM 6522 O O . ARG B 1 181 ? -32.844 -14.867 8.32 1 79.88 181 ARG B O 1
ATOM 6529 N N . TYR B 1 182 ? -32.219 -14.016 6.277 1 80.75 182 TYR B N 1
ATOM 6530 C CA . TYR B 1 182 ? -30.859 -13.688 6.699 1 80.75 182 TYR B CA 1
ATOM 6531 C C . TYR B 1 182 ? -30.578 -12.195 6.535 1 80.75 182 TYR B C 1
ATOM 6533 O O . TYR B 1 182 ? -31.188 -11.539 5.68 1 80.75 182 TYR B O 1
ATOM 6541 N N . TYR B 1 183 ? -29.828 -11.68 7.395 1 75.19 183 TYR B N 1
ATOM 6542 C CA . TYR B 1 183 ? -29.469 -10.273 7.273 1 75.19 183 TYR B CA 1
ATOM 6543 C C . TYR B 1 183 ? -27.953 -10.094 7.348 1 75.19 183 TYR B C 1
ATOM 6545 O O . TYR B 1 183 ? -27.25 -10.914 7.945 1 75.19 183 TYR B O 1
ATOM 6553 N N . ARG B 1 184 ? -27.422 -9.133 6.625 1 72.94 184 ARG B N 1
ATOM 6554 C CA . ARG B 1 184 ? -25.984 -8.922 6.48 1 72.94 184 ARG B CA 1
ATOM 6555 C C . ARG B 1 184 ? -25.406 -8.203 7.695 1 72.94 184 ARG B C 1
ATOM 6557 O O . ARG B 1 184 ? -25.953 -7.188 8.133 1 72.94 184 ARG B O 1
ATOM 6564 N N . VAL B 1 185 ? -24.422 -8.859 8.383 1 65.44 185 VAL B N 1
ATOM 6565 C CA . VAL B 1 185 ? -23.656 -8.227 9.445 1 65.44 185 VAL B CA 1
ATOM 6566 C C . VAL B 1 185 ? -22.156 -8.281 9.109 1 65.44 185 VAL B C 1
ATOM 6568 O O . VAL B 1 185 ? -21.562 -9.359 9.055 1 65.44 185 VAL B O 1
ATOM 6571 N N . LEU B 1 186 ? -21.359 -7.176 8.969 1 62.5 186 LEU B N 1
ATOM 6572 C CA . LEU B 1 186 ? -19.938 -7.094 8.688 1 62.5 186 LEU B CA 1
ATOM 6573 C C . LEU B 1 186 ? -19.562 -7.992 7.512 1 62.5 186 LEU B C 1
ATOM 6575 O O . LEU B 1 186 ? -18.703 -8.875 7.645 1 62.5 186 LEU B O 1
ATOM 6579 N N . ASN B 1 187 ? -20.281 -8.164 6.5 1 67.31 187 ASN B N 1
ATOM 6580 C CA . ASN B 1 187 ? -20.031 -8.891 5.258 1 67.31 187 ASN B CA 1
ATOM 6581 C C . ASN B 1 187 ? -20.391 -10.367 5.383 1 67.31 187 ASN B C 1
ATOM 6583 O O . ASN B 1 187 ? -19.922 -11.195 4.602 1 67.31 187 ASN B O 1
ATOM 6587 N N . THR B 1 188 ? -21.109 -10.672 6.52 1 74.12 188 THR B N 1
ATOM 6588 C CA . THR B 1 188 ? -21.594 -12.039 6.695 1 74.12 188 THR B CA 1
ATOM 6589 C C . THR B 1 188 ? -23.109 -12.055 6.809 1 74.12 188 THR B C 1
ATOM 6591 O O . THR B 1 188 ? -23.719 -11.102 7.293 1 74.12 188 THR B O 1
ATOM 6594 N N . CYS B 1 189 ? -23.656 -13.094 6.348 1 80.62 189 CYS B N 1
ATOM 6595 C CA . CYS B 1 189 ? -25.109 -13.266 6.438 1 80.62 189 CYS B CA 1
ATOM 6596 C C . CYS B 1 189 ? -25.469 -14.102 7.656 1 80.62 189 CYS B C 1
ATOM 6598 O O . CYS B 1 189 ? -25.062 -15.258 7.773 1 80.62 189 CYS B O 1
ATOM 6600 N N . ARG B 1 190 ? -26.172 -13.484 8.609 1 76.88 190 ARG B N 1
ATOM 6601 C CA . ARG B 1 190 ? -26.625 -14.172 9.812 1 76.88 190 ARG B CA 1
ATOM 6602 C C . ARG B 1 190 ? -28.125 -14.383 9.805 1 76.88 190 ARG B C 1
ATOM 6604 O O . ARG B 1 190 ? -28.875 -13.57 9.234 1 76.88 190 ARG B O 1
ATOM 6611 N N . PRO B 1 191 ? -28.5 -15.5 10.406 1 80.25 191 PRO B N 1
ATOM 6612 C CA . PRO B 1 191 ? -29.938 -15.734 10.453 1 80.25 191 PRO B CA 1
ATOM 6613 C C . PRO B 1 191 ? -30.688 -14.695 11.297 1 80.25 191 PRO B C 1
ATOM 6615 O O . PRO B 1 191 ? -30.156 -14.242 12.32 1 80.25 191 PRO B O 1
ATOM 6618 N N . CYS B 1 192 ? -31.828 -14.289 10.773 1 76.69 192 CYS B N 1
ATOM 6619 C CA . CYS B 1 192 ? -32.656 -13.32 11.477 1 76.69 192 CYS B CA 1
ATOM 6620 C C . CYS B 1 192 ? -33.094 -13.844 12.844 1 76.69 192 CYS B C 1
ATOM 6622 O O . CYS B 1 192 ? -33.406 -15.023 12.984 1 76.69 192 CYS B O 1
ATOM 6624 N N . PRO B 1 193 ? -32.719 -12.953 13.891 1 71.81 193 PRO B N 1
ATOM 6625 C CA . PRO B 1 193 ? -33.188 -13.391 15.203 1 71.81 193 PRO B CA 1
ATOM 6626 C C . PRO B 1 193 ? -34.719 -13.539 15.25 1 71.81 193 PRO B C 1
ATOM 6628 O O . PRO B 1 193 ? -35.406 -13.203 14.289 1 71.81 193 PRO B O 1
ATOM 6631 N N . ASP B 1 194 ? -35.188 -14.07 16.391 1 70.88 194 ASP B N 1
ATOM 6632 C CA . ASP B 1 194 ? -36.594 -14.266 16.578 1 70.88 194 ASP B CA 1
ATOM 6633 C C . ASP B 1 194 ? -37.375 -12.945 16.406 1 70.88 194 ASP B C 1
ATOM 6635 O O . ASP B 1 194 ? -36.781 -11.867 16.484 1 70.88 194 ASP B O 1
ATOM 6639 N N . HIS B 1 195 ? -38.531 -12.945 15.961 1 69.62 195 HIS B N 1
ATOM 6640 C CA . HIS B 1 195 ? -39.375 -11.797 15.688 1 69.62 195 HIS B CA 1
ATOM 6641 C C . HIS B 1 195 ? -39.375 -10.805 16.844 1 69.62 195 HIS B C 1
ATOM 6643 O O . HIS B 1 195 ? -39.438 -9.594 16.625 1 69.62 195 HIS B O 1
ATOM 6649 N N . TRP B 1 196 ? -39.094 -11.383 18 1 71 196 TRP B N 1
ATOM 6650 C CA . TRP B 1 196 ? -39.094 -10.5 19.172 1 71 196 TRP B CA 1
ATOM 6651 C C . TRP B 1 196 ? -37.906 -9.57 19.172 1 71 196 TRP B C 1
ATOM 6653 O O . TRP B 1 196 ? -38 -8.43 19.641 1 71 196 TRP B O 1
ATOM 6663 N N . TRP B 1 197 ? -36.844 -10.023 18.562 1 70.75 197 TRP B N 1
ATOM 6664 C CA . TRP B 1 197 ? -35.656 -9.188 18.516 1 70.75 197 TRP B CA 1
ATOM 6665 C C . TRP B 1 197 ? -35.844 -8.039 17.531 1 70.75 197 TRP B C 1
ATOM 6667 O O . TRP B 1 197 ? -35.375 -6.918 17.781 1 70.75 197 TRP B O 1
ATOM 6677 N N . ALA B 1 198 ? -36.5 -8.359 16.516 1 67.06 198 ALA B N 1
ATOM 6678 C CA . ALA B 1 198 ? -36.812 -7.309 15.531 1 67.06 198 ALA B CA 1
ATOM 6679 C C . ALA B 1 198 ? -37.719 -6.242 16.125 1 67.06 198 ALA B C 1
ATOM 6681 O O . ALA B 1 198 ? -37.531 -5.051 15.875 1 67.06 198 ALA B O 1
ATOM 6682 N N . ILE B 1 199 ? -38.625 -6.66 16.953 1 70.75 199 ILE B N 1
ATOM 6683 C CA . ILE B 1 199 ? -39.531 -5.727 17.609 1 70.75 199 ILE B CA 1
ATOM 6684 C C . ILE B 1 199 ? -38.75 -4.891 18.625 1 70.75 199 ILE B C 1
ATOM 6686 O O . ILE B 1 199 ? -38.969 -3.68 18.734 1 70.75 199 ILE B O 1
ATOM 6690 N N . LEU B 1 200 ? -37.875 -5.551 19.25 1 72.94 200 LEU B N 1
ATOM 6691 C CA . LEU B 1 200 ? -37.062 -4.836 20.234 1 72.94 200 LEU B CA 1
ATOM 6692 C C . LEU B 1 200 ? -36.219 -3.779 19.547 1 72.94 200 LEU B C 1
ATOM 6694 O O . LEU B 1 200 ? -36.062 -2.664 20.062 1 72.94 200 LEU B O 1
ATOM 6698 N N . GLU B 1 201 ? -35.688 -4.09 18.453 1 69.31 201 GLU B N 1
ATOM 6699 C CA . GLU B 1 201 ? -34.875 -3.139 17.719 1 69.31 201 GLU B CA 1
ATOM 6700 C C . GLU B 1 201 ? -35.719 -1.961 17.219 1 69.31 201 GLU B C 1
ATOM 6702 O O . GLU B 1 201 ? -35.25 -0.815 17.25 1 69.31 201 GLU B O 1
ATOM 6707 N N . ALA B 1 202 ? -36.906 -2.273 16.812 1 69.31 202 ALA B N 1
ATOM 6708 C CA . ALA B 1 202 ? -37.781 -1.211 16.359 1 69.31 202 ALA B CA 1
ATOM 6709 C C . ALA B 1 202 ? -38.156 -0.292 17.516 1 69.31 202 ALA B C 1
ATOM 6711 O O . ALA B 1 202 ? -38.219 0.931 17.359 1 69.31 202 ALA B O 1
ATOM 6712 N N . VAL B 1 203 ? -38.344 -0.869 18.625 1 74.75 203 VAL B N 1
ATOM 6713 C CA . VAL B 1 203 ? -38.688 -0.091 19.797 1 74.75 203 VAL B CA 1
ATOM 6714 C C . VAL B 1 203 ? -37.531 0.794 20.219 1 74.75 203 VAL B C 1
ATOM 6716 O O . VAL B 1 203 ? -37.719 1.967 20.547 1 74.75 203 VAL B O 1
ATOM 6719 N N . VAL B 1 204 ? -36.375 0.245 20.125 1 73.25 204 VAL B N 1
ATOM 6720 C CA . VAL B 1 204 ? -35.188 1.007 20.484 1 73.25 204 VAL B CA 1
ATOM 6721 C C . VAL B 1 204 ? -35 2.162 19.5 1 73.25 204 VAL B C 1
ATOM 6723 O O . VAL B 1 204 ? -34.656 3.275 19.906 1 73.25 204 VAL B O 1
ATOM 6726 N N . LEU B 1 205 ? -35.281 1.962 18.344 1 69.19 205 LEU B N 1
ATOM 6727 C CA . LEU B 1 205 ? -35.156 3.01 17.328 1 69.19 205 LEU B CA 1
ATOM 6728 C C . LEU B 1 205 ? -36.188 4.105 17.562 1 69.19 205 LEU B C 1
ATOM 6730 O O . LEU B 1 205 ? -35.875 5.293 17.422 1 69.19 205 LEU B O 1
ATOM 6734 N N . ILE B 1 206 ? -37.375 3.662 17.844 1 71.75 206 ILE B N 1
ATOM 6735 C CA . ILE B 1 206 ? -38.438 4.621 18.125 1 71.75 206 ILE B CA 1
ATOM 6736 C C . ILE B 1 206 ? -38.094 5.43 19.375 1 71.75 206 ILE B C 1
ATOM 6738 O O . ILE B 1 206 ? -38.281 6.648 19.406 1 71.75 206 ILE B O 1
ATOM 6742 N N . LEU B 1 207 ? -37.469 4.773 20.234 1 74.56 207 LEU B N 1
ATOM 6743 C CA . LEU B 1 207 ? -37.062 5.465 21.453 1 74.56 207 LEU B CA 1
ATOM 6744 C C . LEU B 1 207 ? -35.938 6.457 21.172 1 74.56 207 LEU B C 1
ATOM 6746 O O . LEU B 1 207 ? -35.938 7.562 21.719 1 74.56 207 LEU B O 1
ATOM 6750 N N . LEU B 1 208 ? -35.062 6.062 20.359 1 70.81 208 LEU B N 1
ATOM 6751 C CA . LEU B 1 208 ? -33.969 6.961 19.984 1 70.81 208 LEU B CA 1
ATOM 6752 C C . LEU B 1 208 ? -34.531 8.172 19.219 1 70.81 208 LEU B C 1
ATOM 6754 O O . LEU B 1 208 ? -34.094 9.297 19.453 1 70.81 208 LEU B O 1
ATOM 6758 N N . PHE B 1 209 ? -35.469 7.898 18.406 1 70.19 209 PHE B N 1
ATOM 6759 C CA . PHE B 1 209 ? -36.125 8.984 17.672 1 70.19 209 PHE B CA 1
ATOM 6760 C C . PHE B 1 209 ? -36.844 9.922 18.609 1 70.19 209 PHE B C 1
ATOM 6762 O O . PHE B 1 209 ? -36.719 11.148 18.5 1 70.19 209 PHE B O 1
ATOM 6769 N N . CYS B 1 210 ? -37.531 9.359 19.547 1 71.06 210 CYS B N 1
ATOM 6770 C CA . CYS B 1 210 ? -38.219 10.156 20.547 1 71.06 210 CYS B CA 1
ATOM 6771 C C . CYS B 1 210 ? -37.25 10.914 21.438 1 71.06 210 CYS B C 1
ATOM 6773 O O . CYS B 1 210 ? -37.5 12.062 21.797 1 71.06 210 CYS B O 1
ATOM 6775 N N . GLY B 1 211 ? -36.188 10.203 21.625 1 72.12 211 GLY B N 1
ATOM 6776 C CA . GLY B 1 211 ? -35.156 10.867 22.406 1 72.12 211 GLY B CA 1
ATOM 6777 C C . GLY B 1 211 ? -34.562 12.078 21.703 1 72.12 211 GLY B C 1
ATOM 6778 O O . GLY B 1 211 ? -34.344 13.117 22.344 1 72.12 211 GLY B O 1
ATOM 6779 N N . VAL B 1 212 ? -34.375 12.023 20.438 1 71 212 VAL B N 1
ATOM 6780 C CA . VAL B 1 212 ? -33.875 13.148 19.672 1 71 212 VAL B CA 1
ATOM 6781 C C . VAL B 1 212 ? -34.906 14.289 19.672 1 71 212 VAL B C 1
ATOM 6783 O O . VAL B 1 212 ? -34.531 15.453 19.828 1 71 212 VAL B O 1
ATOM 6786 N N . LEU B 1 213 ? -36.188 13.938 19.547 1 69.62 213 LEU B N 1
ATOM 6787 C CA . LEU B 1 213 ? -37.25 14.938 19.594 1 69.62 213 LEU B CA 1
ATOM 6788 C C . LEU B 1 213 ? -37.281 15.625 20.953 1 69.62 213 LEU B C 1
ATOM 6790 O O . LEU B 1 213 ? -37.406 16.859 21.016 1 69.62 213 LEU B O 1
ATOM 6794 N N . TYR B 1 214 ? -37.125 14.766 21.859 1 70.81 214 TYR B N 1
ATOM 6795 C CA . TYR B 1 214 ? -37.125 15.32 23.203 1 70.81 214 TYR B CA 1
ATOM 6796 C C . TYR B 1 214 ? -35.938 16.234 23.422 1 70.81 214 TYR B C 1
ATOM 6798 O O . TYR B 1 214 ? -36.062 17.297 24.047 1 70.81 214 TYR B O 1
ATOM 6806 N N . PHE B 1 215 ? -34.938 15.797 22.953 1 73.31 215 PHE B N 1
ATOM 6807 C CA . PHE B 1 215 ? -33.719 16.594 23.062 1 73.31 215 PHE B CA 1
ATOM 6808 C C . PHE B 1 215 ? -33.875 17.938 22.359 1 73.31 215 PHE B C 1
ATOM 6810 O O . PHE B 1 215 ? -33.438 18.969 22.875 1 73.31 215 PHE B O 1
ATOM 6817 N N . LEU B 1 216 ? -34.5 17.969 21.234 1 70.12 216 LEU B N 1
ATOM 6818 C CA . LEU B 1 216 ? -34.719 19.203 20.484 1 70.12 216 LEU B CA 1
ATOM 6819 C C . LEU B 1 216 ? -35.656 20.141 21.25 1 70.12 216 LEU B C 1
ATOM 6821 O O . LEU B 1 216 ? -35.438 21.344 21.281 1 70.12 216 LEU B O 1
ATOM 6825 N N . ILE B 1 217 ? -36.625 19.516 21.859 1 68.19 217 ILE B N 1
ATOM 6826 C CA . ILE B 1 217 ? -37.594 20.312 22.656 1 68.19 217 ILE B CA 1
ATOM 6827 C C . ILE B 1 217 ? -36.875 20.875 23.875 1 68.19 217 ILE B C 1
ATOM 6829 O O . ILE B 1 217 ? -37.062 22.047 24.234 1 68.19 217 ILE B O 1
ATOM 6833 N N . TRP B 1 218 ? -36.062 19.984 24.375 1 69.44 218 TRP B N 1
ATOM 6834 C CA . TRP B 1 218 ? -35.312 20.422 25.562 1 69.44 218 TRP B CA 1
ATOM 6835 C C . TRP B 1 218 ? -34.406 21.594 25.219 1 69.44 218 TRP B C 1
ATOM 6837 O O . TRP B 1 218 ? -34.281 22.547 25.984 1 69.44 218 TRP B O 1
ATOM 6847 N N . ARG B 1 219 ? -33.781 21.562 24.156 1 70.88 219 ARG B N 1
ATOM 6848 C CA . ARG B 1 219 ? -32.875 22.609 23.719 1 70.88 219 ARG B CA 1
ATOM 6849 C C . ARG B 1 219 ? -33.594 23.922 23.5 1 70.88 219 ARG B C 1
ATOM 6851 O O . ARG B 1 219 ? -33.062 25 23.797 1 70.88 219 ARG B O 1
ATOM 6858 N N . SER B 1 220 ? -34.844 23.859 23.047 1 64.81 220 SER B N 1
ATOM 6859 C CA . SER B 1 220 ? -35.625 25.062 22.797 1 64.81 220 SER B CA 1
ATOM 6860 C C . SER B 1 220 ? -36.094 25.688 24.109 1 64.81 220 SER B C 1
ATOM 6862 O O . SER B 1 220 ? -36.188 26.922 24.203 1 64.81 220 SER B O 1
ATOM 6864 N N . LYS B 1 221 ? -36.281 24.844 25.156 1 61.38 221 LYS B N 1
ATOM 6865 C CA . LYS B 1 221 ? -36.781 25.359 26.422 1 61.38 221 LYS B CA 1
ATOM 6866 C C . LYS B 1 221 ? -35.656 25.953 27.266 1 61.38 221 LYS B C 1
ATOM 6868 O O . LYS B 1 221 ? -35.875 26.938 27.984 1 61.38 221 LYS B O 1
ATOM 6873 N N . ASP B 1 222 ? -34.531 25.281 27.266 1 57.34 222 ASP B N 1
ATOM 6874 C CA . ASP B 1 222 ? -33.406 25.703 28.125 1 57.34 222 ASP B CA 1
ATOM 6875 C C . ASP B 1 222 ? -32.938 27.094 27.75 1 57.34 222 ASP B C 1
ATOM 6877 O O . ASP B 1 222 ? -32.438 27.844 28.609 1 57.34 222 ASP B O 1
ATOM 6881 N N . LYS B 1 223 ? -32.969 27.75 26.719 1 56.97 223 LYS B N 1
ATOM 6882 C CA . LYS B 1 223 ? -32.531 29.078 26.297 1 56.97 223 LYS B CA 1
ATOM 6883 C C . LYS B 1 223 ? -33.469 30.156 26.859 1 56.97 223 LYS B C 1
ATOM 6885 O O . LYS B 1 223 ? -33.031 31.266 27.125 1 56.97 223 LYS B O 1
ATOM 6890 N N . ARG B 1 224 ? -34.719 29.875 27.109 1 51.97 224 ARG B N 1
ATOM 6891 C CA . ARG B 1 224 ? -35.656 30.859 27.656 1 51.97 224 ARG B CA 1
ATOM 6892 C C . ARG B 1 224 ? -35.312 31.234 29.078 1 51.97 224 ARG B C 1
ATOM 6894 O O . ARG B 1 224 ? -35.5 32.375 29.484 1 51.97 224 ARG B O 1
ATOM 6901 N N . GLY B 1 225 ? -34.906 30.266 29.734 1 44.94 225 GLY B N 1
ATOM 6902 C CA . GLY B 1 225 ? -34.688 30.594 31.125 1 44.94 225 GLY B CA 1
ATOM 6903 C C . GLY B 1 225 ? -33.469 31.453 31.359 1 44.94 225 GLY B C 1
ATOM 6904 O O . GLY B 1 225 ? -33.344 32.094 32.375 1 44.94 225 GLY B O 1
ATOM 6905 N N . ASN B 1 226 ? -32.469 31.297 30.562 1 43.19 226 ASN B N 1
ATOM 6906 C CA . ASN B 1 226 ? -31.25 32.031 30.906 1 43.19 226 ASN B CA 1
ATOM 6907 C C . ASN B 1 226 ? -31.219 33.406 30.25 1 43.19 226 ASN B C 1
ATOM 6909 O O . ASN B 1 226 ? -30.156 33.969 30.031 1 43.19 226 ASN B O 1
ATOM 6913 N N . LYS B 1 227 ? -32.219 34.062 29.812 1 46.53 227 LYS B N 1
ATOM 6914 C CA . LYS B 1 227 ? -32.281 35.406 29.25 1 46.53 227 LYS B CA 1
ATOM 6915 C C . LYS B 1 227 ? -31.672 36.438 30.219 1 46.53 227 LYS B C 1
ATOM 6917 O O . LYS B 1 227 ? -31.453 37.594 29.844 1 46.53 227 LYS B O 1
ATOM 6922 N N . GLY B 1 228 ? -31.594 36.156 31.5 1 38.91 228 GLY B N 1
ATOM 6923 C CA . GLY B 1 228 ? -31.188 37.219 32.375 1 38.91 228 GLY B CA 1
ATOM 6924 C C . GLY B 1 228 ? -29.672 37.375 32.5 1 38.91 228 GLY B C 1
ATOM 6925 O O . GLY B 1 228 ? -29.172 38.344 33.094 1 38.91 228 GLY B O 1
ATOM 6926 N N . THR B 1 229 ? -28.828 36.344 32.812 1 40.81 229 THR B N 1
ATOM 6927 C CA . THR B 1 229 ? -27.453 36.656 33.188 1 40.81 229 THR B CA 1
ATOM 6928 C C . THR B 1 229 ? -26.594 36.938 31.969 1 40.81 229 THR B C 1
ATOM 6930 O O . THR B 1 229 ? -26.797 36.312 30.906 1 40.81 229 THR B O 1
ATOM 6933 N N . LYS B 1 230 ? -25.906 38.031 31.812 1 45.88 230 LYS B N 1
ATOM 6934 C CA . LYS B 1 230 ? -25.016 38.719 30.875 1 45.88 230 LYS B CA 1
ATOM 6935 C C . LYS B 1 230 ? -24.125 37.719 30.156 1 45.88 230 LYS B C 1
ATOM 6937 O O . LYS B 1 230 ? -23.703 37.938 29.016 1 45.88 230 LYS B O 1
ATOM 6942 N N . ASN B 1 231 ? -23.312 36.812 30.891 1 42.81 231 ASN B N 1
ATOM 6943 C CA . ASN B 1 231 ? -22.281 35.969 30.281 1 42.81 231 ASN B CA 1
ATOM 6944 C C . ASN B 1 231 ? -22.891 34.844 29.484 1 42.81 231 ASN B C 1
ATOM 6946 O O . ASN B 1 231 ? -23.578 33.969 30.047 1 42.81 231 ASN B O 1
ATOM 6950 N N . GLU B 1 232 ? -23.422 35 28.297 1 50.88 232 GLU B N 1
ATOM 6951 C CA . GLU B 1 232 ? -24.031 34.094 27.328 1 50.88 232 GLU B CA 1
ATOM 6952 C C . GLU B 1 232 ? -23.406 32.719 27.391 1 50.88 232 GLU B C 1
ATOM 6954 O O . GLU B 1 232 ? -22.484 32.406 26.625 1 50.88 232 GLU B O 1
ATOM 6959 N N . GLU B 1 233 ? -23.25 32.062 28.531 1 60.28 233 GLU B N 1
ATOM 6960 C CA . GLU B 1 233 ? -22.734 30.719 28.672 1 60.28 233 GLU B CA 1
ATOM 6961 C C . GLU B 1 233 ? -23.531 29.734 27.828 1 60.28 233 GLU B C 1
ATOM 6963 O O . GLU B 1 233 ? -24.766 29.781 27.812 1 60.28 233 GLU B O 1
ATOM 6968 N N . ARG B 1 234 ? -23 29.016 26.953 1 73 234 ARG B N 1
ATOM 6969 C CA . ARG B 1 234 ? -23.594 27.969 26.109 1 73 234 ARG B CA 1
ATOM 6970 C C . ARG B 1 234 ? -24.375 26.969 26.953 1 73 234 ARG B C 1
ATOM 6972 O O . ARG B 1 234 ? -23.922 26.562 28.031 1 73 234 ARG B O 1
ATOM 6979 N N . SER B 1 235 ? -25.594 26.719 26.594 1 74.44 235 SER B N 1
ATOM 6980 C CA . SER B 1 235 ? -26.438 25.719 27.25 1 74.44 235 SER B CA 1
ATOM 6981 C C . SER B 1 235 ? -25.844 24.328 27.109 1 74.44 235 SER B C 1
ATOM 6983 O O . SER B 1 235 ? -25.031 24.078 26.219 1 74.44 235 SER B O 1
ATOM 6985 N N . LEU B 1 236 ? -26.016 23.484 28.141 1 75.75 236 LEU B N 1
ATOM 6986 C CA . LEU B 1 236 ? -25.594 22.078 28.078 1 75.75 236 LEU B CA 1
ATOM 6987 C C . LEU B 1 236 ? -26.109 21.406 26.797 1 75.75 236 LEU B C 1
ATOM 6989 O O . LEU B 1 236 ? -25.406 20.594 26.203 1 75.75 236 LEU B O 1
ATOM 6993 N N . ALA B 1 237 ? -27.297 21.75 26.422 1 76.44 237 ALA B N 1
ATOM 6994 C CA . ALA B 1 237 ? -27.875 21.156 25.219 1 76.44 237 ALA B CA 1
ATOM 6995 C C . ALA B 1 237 ? -27.078 21.547 23.984 1 76.44 237 ALA B C 1
ATOM 6997 O O . ALA B 1 237 ? -26.906 20.734 23.062 1 76.44 237 ALA B O 1
ATOM 6998 N N . ASP B 1 238 ? -26.594 22.703 23.969 1 78.94 238 ASP B N 1
ATOM 6999 C CA . ASP B 1 238 ? -25.797 23.156 22.828 1 78.94 238 ASP B CA 1
ATOM 7000 C C . ASP B 1 238 ? -24.453 22.453 22.781 1 78.94 238 ASP B C 1
ATOM 7002 O O . ASP B 1 238 ? -23.953 22.125 21.703 1 78.94 238 ASP B O 1
ATOM 7006 N N . LYS B 1 239 ? -23.906 22.234 23.984 1 81.44 239 LYS B N 1
ATOM 7007 C CA . LYS B 1 239 ? -22.625 21.516 24.047 1 81.44 239 LYS B CA 1
ATOM 7008 C C . LYS B 1 239 ? -22.781 20.078 23.578 1 81.44 239 LYS B C 1
ATOM 7010 O O . LYS B 1 239 ? -21.969 19.578 22.812 1 81.44 239 LYS B O 1
ATOM 7015 N N . VAL B 1 240 ? -23.828 19.531 24.016 1 79.38 240 VAL B N 1
ATOM 7016 C CA . VAL B 1 240 ? -24.078 18.141 23.672 1 79.38 240 VAL B CA 1
ATOM 7017 C C . VAL B 1 240 ? -24.359 18.031 22.172 1 79.38 240 VAL B C 1
ATOM 7019 O O . VAL B 1 240 ? -23.891 17.109 21.5 1 79.38 240 VAL B O 1
ATOM 7022 N N . SER B 1 241 ? -25.078 18.953 21.672 1 81.5 241 SER B N 1
ATOM 7023 C CA . SER B 1 241 ? -25.422 18.938 20.266 1 81.5 241 SER B CA 1
ATOM 7024 C C . SER B 1 241 ? -24.188 19.062 19.391 1 81.5 241 SER B C 1
ATOM 7026 O O . SER B 1 241 ? -24.047 18.359 18.391 1 81.5 241 SER B O 1
ATOM 7028 N N . SER B 1 242 ? -23.297 19.938 19.719 1 86.25 242 SER B N 1
ATOM 7029 C CA . SER B 1 242 ? -22.078 20.141 18.938 1 86.25 242 SER B CA 1
ATOM 7030 C C . SER B 1 242 ? -21.172 18.906 18.984 1 86.25 242 SER B C 1
ATOM 7032 O O . SER B 1 242 ? -20.625 18.484 17.969 1 86.25 242 SER B O 1
ATOM 7034 N N . ARG B 1 243 ? -21.094 18.312 20.125 1 87.44 243 ARG B N 1
ATOM 7035 C CA . ARG B 1 243 ? -20.234 17.141 20.297 1 87.44 243 ARG B CA 1
ATOM 7036 C C . ARG B 1 243 ? -20.828 15.914 19.625 1 87.44 243 ARG B C 1
ATOM 7038 O O . ARG B 1 243 ? -20.109 15.086 19.062 1 87.44 243 ARG B O 1
ATOM 7045 N N . MET B 1 244 ? -22.062 15.828 19.625 1 82.44 244 MET B N 1
ATOM 7046 C CA . MET B 1 244 ? -22.734 14.719 18.938 1 82.44 244 MET B CA 1
ATOM 7047 C C . MET B 1 244 ? -22.609 14.852 17.422 1 82.44 244 MET B C 1
ATOM 7049 O O . MET B 1 244 ? -22.516 13.852 16.719 1 82.44 244 MET B O 1
ATOM 7053 N N . LYS B 1 245 ? -22.594 16.047 16.969 1 86.88 245 LYS B N 1
ATOM 7054 C CA . LYS B 1 245 ? -22.406 16.266 15.547 1 86.88 245 LYS B CA 1
ATOM 7055 C C . LYS B 1 245 ? -21.031 15.766 15.094 1 86.88 245 LYS B C 1
ATOM 7057 O O . LYS B 1 245 ? -20.906 15.172 14.016 1 86.88 245 LYS B O 1
ATOM 7062 N N . ILE B 1 246 ? -20.016 15.984 15.93 1 90.5 246 ILE B N 1
ATOM 7063 C CA . ILE B 1 246 ? -18.672 15.516 15.617 1 90.5 246 ILE B CA 1
ATOM 7064 C C . ILE B 1 246 ? -18.641 13.992 15.633 1 90.5 246 ILE B C 1
ATOM 7066 O O . ILE B 1 246 ? -18.078 13.367 14.734 1 90.5 246 ILE B O 1
ATOM 7070 N N . ALA B 1 247 ? -19.281 13.422 16.625 1 86.69 247 ALA B N 1
ATOM 7071 C CA . ALA B 1 247 ? -19.312 11.961 16.719 1 86.69 247 ALA B CA 1
ATOM 7072 C C . ALA B 1 247 ? -20.078 11.359 15.547 1 86.69 247 ALA B C 1
ATOM 7074 O O . ALA B 1 247 ? -19.641 10.352 14.977 1 86.69 247 ALA B O 1
ATOM 7075 N N . LEU B 1 248 ? -21.156 11.953 15.18 1 83.88 248 LEU B N 1
ATOM 7076 C CA . LEU B 1 248 ? -21.953 11.461 14.055 1 83.88 248 LEU B CA 1
ATOM 7077 C C . LEU B 1 248 ? -21.141 11.508 12.766 1 83.88 248 LEU B C 1
ATOM 7079 O O . LEU B 1 248 ? -21.172 10.562 11.977 1 83.88 248 LEU B O 1
ATOM 7083 N N . GLY B 1 249 ? -20.453 12.633 12.586 1 87 249 GLY B N 1
ATOM 7084 C CA . GLY B 1 249 ? -19.625 12.75 11.398 1 87 249 GLY B CA 1
ATOM 7085 C C . GLY B 1 249 ? -18.531 11.703 11.336 1 87 249 GLY B C 1
ATOM 7086 O O . GLY B 1 249 ? -18.219 11.18 10.266 1 87 249 GLY B O 1
ATOM 7087 N N . PHE B 1 250 ? -17.969 11.414 12.461 1 89.62 250 PHE B N 1
ATOM 7088 C CA . PHE B 1 250 ? -16.906 10.43 12.539 1 89.62 250 PHE B CA 1
ATOM 7089 C C . PHE B 1 250 ? -17.438 9.039 12.219 1 89.62 250 PHE B C 1
ATOM 7091 O O . PHE B 1 250 ? -16.875 8.336 11.367 1 89.62 250 PHE B O 1
ATOM 7098 N N . TYR B 1 251 ? -18.484 8.648 12.781 1 82.62 251 TYR B N 1
ATOM 7099 C CA . TYR B 1 251 ? -18.984 7.285 12.648 1 82.62 251 TYR B CA 1
ATOM 7100 C C . TYR B 1 251 ? -19.672 7.078 11.305 1 82.62 251 TYR B C 1
ATOM 7102 O O . TYR B 1 251 ? -19.719 5.961 10.789 1 82.62 251 TYR B O 1
ATOM 7110 N N . GLN B 1 252 ? -20.141 8.125 10.695 1 82.19 252 GLN B N 1
ATOM 7111 C CA . GLN B 1 252 ? -20.703 8.008 9.352 1 82.19 252 GLN B CA 1
ATOM 7112 C C . GLN B 1 252 ? -19.609 7.699 8.328 1 82.19 252 GLN B C 1
ATOM 7114 O O . GLN B 1 252 ? -19.812 6.887 7.422 1 82.19 252 GLN B O 1
ATOM 7119 N N . VAL B 1 253 ? -18.469 8.281 8.555 1 84.5 253 VAL B N 1
ATOM 7120 C CA . VAL B 1 253 ? -17.391 8.078 7.598 1 84.5 253 VAL B CA 1
ATOM 7121 C C . VAL B 1 253 ? -16.734 6.719 7.836 1 84.5 253 VAL B C 1
ATOM 7123 O O . VAL B 1 253 ? -16.516 5.953 6.891 1 84.5 253 VAL B O 1
ATOM 7126 N N . ILE B 1 254 ? -16.531 6.406 9.094 1 81.88 254 ILE B N 1
ATOM 7127 C CA . ILE B 1 254 ? -15.852 5.152 9.422 1 81.88 254 ILE B CA 1
ATOM 7128 C C . ILE B 1 254 ? -16.766 3.975 9.078 1 81.88 254 ILE B C 1
ATOM 7130 O O . ILE B 1 254 ? -16.281 2.934 8.617 1 81.88 254 ILE B O 1
ATOM 7134 N N . GLY B 1 255 ? -18.031 4.148 9.266 1 76.81 255 GLY B N 1
ATOM 7135 C CA . GLY B 1 255 ? -18.984 3.094 8.93 1 76.81 255 GLY B CA 1
ATOM 7136 C C . GLY B 1 255 ? -19 2.762 7.445 1 76.81 255 GLY B C 1
ATOM 7137 O O . GLY B 1 255 ? -19 1.589 7.066 1 76.81 255 GLY B O 1
ATOM 7138 N N . GLU B 1 256 ? -18.922 3.752 6.668 1 74.88 256 GLU B N 1
ATOM 7139 C CA . GLU B 1 256 ? -18.906 3.541 5.223 1 74.88 256 GLU B CA 1
ATOM 7140 C C . GLU B 1 256 ? -17.594 2.92 4.766 1 74.88 256 GLU B C 1
ATOM 7142 O O . GLU B 1 256 ? -17.578 2.068 3.875 1 74.88 256 GLU B O 1
ATOM 7147 N N . LEU B 1 257 ? -16.578 3.309 5.391 1 74.56 257 LEU B N 1
ATOM 7148 C CA . LEU B 1 257 ? -15.266 2.795 5.023 1 74.56 257 LEU B CA 1
ATOM 7149 C C . LEU B 1 257 ? -15.133 1.319 5.387 1 74.56 257 LEU B C 1
ATOM 7151 O O . LEU B 1 257 ? -14.633 0.522 4.594 1 74.56 257 LEU B O 1
ATOM 7155 N N . PHE B 1 258 ? -15.648 0.936 6.445 1 71.56 258 PHE B N 1
ATOM 7156 C CA . PHE B 1 258 ? -15.531 -0.446 6.895 1 71.56 258 PHE B CA 1
ATOM 7157 C C . PHE B 1 258 ? -16.453 -1.357 6.09 1 71.56 258 PHE B C 1
ATOM 7159 O O . PHE B 1 258 ? -16.141 -2.531 5.875 1 71.56 258 PHE B O 1
ATOM 7166 N N . ASP B 1 259 ? -17.484 -0.843 5.574 1 67.19 259 ASP B N 1
ATOM 7167 C CA . ASP B 1 259 ? -18.406 -1.635 4.766 1 67.19 259 ASP B CA 1
ATOM 7168 C C . ASP B 1 259 ? -17.828 -1.917 3.383 1 67.19 259 ASP B C 1
ATOM 7170 O O . ASP B 1 259 ? -18.062 -2.98 2.809 1 67.19 259 ASP B O 1
ATOM 7174 N N . SER B 1 260 ? -17.047 -1.021 2.986 1 64.5 260 SER B N 1
ATOM 7175 C CA . SER B 1 260 ? -16.516 -1.165 1.64 1 64.5 260 SER B CA 1
ATOM 7176 C C . SER B 1 260 ? -15.195 -1.938 1.651 1 64.5 260 SER B C 1
ATOM 7178 O O . SER B 1 260 ? -14.773 -2.48 0.625 1 64.5 260 SER B O 1
ATOM 7180 N N . MET B 1 261 ? -14.648 -2.01 2.85 1 61.81 261 MET B N 1
ATOM 7181 C CA . MET B 1 261 ? -13.336 -2.646 2.928 1 61.81 261 MET B CA 1
ATOM 7182 C C . MET B 1 261 ? -13.469 -4.129 3.26 1 61.81 261 MET B C 1
ATOM 7184 O O . MET B 1 261 ? -13.273 -4.531 4.406 1 61.81 261 MET B O 1
ATOM 7188 N N . HIS B 1 262 ? -13.992 -4.906 2.248 1 56.44 262 HIS B N 1
ATOM 7189 C CA . HIS B 1 262 ? -14.25 -6.332 2.391 1 56.44 262 HIS B CA 1
ATOM 7190 C C . HIS B 1 262 ? -12.961 -7.098 2.686 1 56.44 262 HIS B C 1
ATOM 7192 O O . HIS B 1 262 ? -13 -8.188 3.258 1 56.44 262 HIS B O 1
ATOM 7198 N N . GLU B 1 263 ? -11.836 -6.523 2.328 1 54.19 263 GLU B N 1
ATOM 7199 C CA . GLU B 1 263 ? -10.602 -7.301 2.311 1 54.19 263 GLU B CA 1
ATOM 7200 C C . GLU B 1 263 ? -9.938 -7.316 3.686 1 54.19 263 GLU B C 1
ATOM 7202 O O . GLU B 1 263 ? -8.977 -8.055 3.908 1 54.19 263 GLU B O 1
ATOM 7207 N N . ILE B 1 264 ? -10.516 -6.578 4.562 1 55.47 264 ILE B N 1
ATOM 7208 C CA . ILE B 1 264 ? -9.781 -6.562 5.824 1 55.47 264 ILE B CA 1
ATOM 7209 C C . ILE B 1 264 ? -10.242 -7.727 6.703 1 55.47 264 ILE B C 1
ATOM 7211 O O . ILE B 1 264 ? -11.422 -7.824 7.039 1 55.47 264 ILE B O 1
ATOM 7215 N N . ASN B 1 265 ? -9.477 -8.789 6.633 1 54.53 265 ASN B N 1
ATOM 7216 C CA . ASN B 1 265 ? -9.734 -9.852 7.598 1 54.53 265 ASN B CA 1
ATOM 7217 C C . ASN B 1 265 ? -9.609 -9.344 9.031 1 54.53 265 ASN B C 1
ATOM 7219 O O . ASN B 1 265 ? -8.5 -9.133 9.531 1 54.53 265 ASN B O 1
ATOM 7223 N N . TRP B 1 266 ? -10.719 -8.781 9.398 1 53.47 266 TRP B N 1
ATOM 7224 C CA . TRP B 1 266 ? -10.703 -8.336 10.789 1 53.47 266 TRP B CA 1
ATOM 7225 C C . TRP B 1 266 ? -10.492 -9.508 11.734 1 53.47 266 TRP B C 1
ATOM 7227 O O . TRP B 1 266 ? -11.266 -10.461 11.734 1 53.47 266 TRP B O 1
ATOM 7237 N N . VAL B 1 267 ? -9.258 -9.703 12.086 1 51.91 267 VAL B N 1
ATOM 7238 C CA . VAL B 1 267 ? -8.945 -10.859 12.922 1 51.91 267 VAL B CA 1
ATOM 7239 C C . VAL B 1 267 ? -9.461 -10.633 14.336 1 51.91 267 VAL B C 1
ATOM 7241 O O . VAL B 1 267 ? -9.375 -9.523 14.867 1 51.91 267 VAL B O 1
ATOM 7244 N N . GLY B 1 268 ? -10.078 -11.672 14.992 1 50.16 268 GLY B N 1
ATOM 7245 C CA . GLY B 1 268 ? -10.43 -11.859 16.391 1 50.16 268 GLY B CA 1
ATOM 7246 C C . GLY B 1 268 ? -11.516 -10.914 16.859 1 50.16 268 GLY B C 1
ATOM 7247 O O . GLY B 1 268 ? -12.547 -10.766 16.203 1 50.16 268 GLY B O 1
ATOM 7248 N N . PRO B 1 269 ? -11.219 -10.289 17.953 1 49.84 269 PRO B N 1
ATOM 7249 C CA . PRO B 1 269 ? -12.172 -9.406 18.641 1 49.84 269 PRO B CA 1
ATOM 7250 C C . PRO B 1 269 ? -12.555 -8.188 17.797 1 49.84 269 PRO B C 1
ATOM 7252 O O . PRO B 1 269 ? -13.633 -7.617 18 1 49.84 269 PRO B O 1
ATOM 7255 N N . LEU B 1 270 ? -11.805 -7.918 16.891 1 53.22 270 LEU B N 1
ATOM 7256 C CA . LEU B 1 270 ? -12.078 -6.766 16.047 1 53.22 270 LEU B CA 1
ATOM 7257 C C . LEU B 1 270 ? -13.289 -7.02 15.156 1 53.22 270 LEU B C 1
ATOM 7259 O O . LEU B 1 270 ? -13.992 -6.082 14.773 1 53.22 270 LEU B O 1
ATOM 7263 N N . SER B 1 271 ? -13.43 -8.273 14.859 1 57.31 271 SER B N 1
ATOM 7264 C CA . SER B 1 271 ? -14.633 -8.578 14.094 1 57.31 271 SER B CA 1
ATOM 7265 C C . SER B 1 271 ? -15.891 -8.18 14.859 1 57.31 271 SER B C 1
ATOM 7267 O O . SER B 1 271 ? -16.859 -7.711 14.266 1 57.31 271 SER B O 1
ATOM 7269 N N . VAL B 1 272 ? -15.703 -8.242 16.141 1 54.84 272 VAL B N 1
ATOM 7270 C CA . VAL B 1 272 ? -16.859 -7.91 16.969 1 54.84 272 VAL B CA 1
ATOM 7271 C C . VAL B 1 272 ? -17.047 -6.395 17.016 1 54.84 272 VAL B C 1
ATOM 7273 O O . VAL B 1 272 ? -18.172 -5.895 16.875 1 54.84 272 VAL B O 1
ATOM 7276 N N . VAL B 1 273 ? -15.961 -5.793 17.266 1 57.06 273 VAL B N 1
ATOM 7277 C CA . VAL B 1 273 ? -16.031 -4.336 17.344 1 57.06 273 VAL B CA 1
ATOM 7278 C C . VAL B 1 273 ? -16.375 -3.762 15.977 1 57.06 273 VAL B C 1
ATOM 7280 O O . VAL B 1 273 ? -17.172 -2.828 15.875 1 57.06 273 VAL B O 1
ATOM 7283 N N . GLY B 1 274 ? -15.672 -4.312 15.062 1 55.28 274 GLY B N 1
ATOM 7284 C CA . GLY B 1 274 ? -16.062 -3.916 13.719 1 55.28 274 GLY B CA 1
ATOM 7285 C C . GLY B 1 274 ? -17.547 -4.133 13.438 1 55.28 274 GLY B C 1
ATOM 7286 O O . GLY B 1 274 ? -18.203 -3.279 12.844 1 55.28 274 GLY B O 1
ATOM 7287 N N . LYS B 1 275 ? -17.922 -5.242 14.062 1 56.62 275 LYS B N 1
ATOM 7288 C CA . LYS B 1 275 ? -19.344 -5.562 13.977 1 56.62 275 LYS B CA 1
ATOM 7289 C C . LYS B 1 275 ? -20.188 -4.496 14.672 1 56.62 275 LYS B C 1
ATOM 7291 O O . LYS B 1 275 ? -21.234 -4.098 14.164 1 56.62 275 LYS B O 1
ATOM 7296 N N . PHE B 1 276 ? -19.609 -4.164 15.711 1 54.12 276 PHE B N 1
ATOM 7297 C CA . PHE B 1 276 ? -20.328 -3.154 16.484 1 54.12 276 PHE B CA 1
ATOM 7298 C C . PHE B 1 276 ? -20.328 -1.819 15.742 1 54.12 276 PHE B C 1
ATOM 7300 O O . PHE B 1 276 ? -21.359 -1.133 15.703 1 54.12 276 PHE B O 1
ATOM 7307 N N . LEU B 1 277 ? -19.141 -1.684 15.367 1 54 277 LEU B N 1
ATOM 7308 C CA . LEU B 1 277 ? -19 -0.395 14.695 1 54 277 LEU B CA 1
ATOM 7309 C C . LEU B 1 277 ? -19.703 -0.414 13.344 1 54 277 LEU B C 1
ATOM 7311 O O . LEU B 1 277 ? -20.141 0.629 12.852 1 54 277 LEU B O 1
ATOM 7315 N N . SER B 1 278 ? -19.469 -1.62 12.812 1 49.16 278 SER B N 1
ATOM 7316 C CA . SER B 1 278 ? -20.266 -1.726 11.594 1 49.16 278 SER B CA 1
ATOM 7317 C C . SER B 1 278 ? -21.75 -1.565 11.875 1 49.16 278 SER B C 1
ATOM 7319 O O . SER B 1 278 ? -22.562 -1.536 10.953 1 49.16 278 SER B O 1
ATOM 7321 N N . PHE B 1 279 ? -21.953 -2.076 13.102 1 45.44 279 PHE B N 1
ATOM 7322 C CA . PHE B 1 279 ? -23.328 -1.706 13.367 1 45.44 279 PHE B CA 1
ATOM 7323 C C . PHE B 1 279 ? -23.641 -0.326 12.797 1 45.44 279 PHE B C 1
ATOM 7325 O O . PHE B 1 279 ? -22.875 0.616 12.984 1 45.44 279 PHE B O 1
ATOM 7332 N N . ARG B 1 280 ? -24.328 -0.455 11.898 1 43.41 280 ARG B N 1
ATOM 7333 C CA . ARG B 1 280 ? -24.625 0.404 10.758 1 43.41 280 ARG B CA 1
ATOM 7334 C C . ARG B 1 280 ? -24.375 1.87 11.094 1 43.41 280 ARG B C 1
ATOM 7336 O O . ARG B 1 280 ? -24.719 2.328 12.18 1 43.41 280 ARG B O 1
ATOM 7343 N N . ASN B 1 281 ? -23.547 2.492 10.195 1 43.38 281 ASN B N 1
ATOM 7344 C CA . ASN B 1 281 ? -23.578 3.902 9.828 1 43.38 281 ASN B CA 1
ATOM 7345 C C . ASN B 1 281 ? -24.875 4.566 10.266 1 43.38 281 ASN B C 1
ATOM 7347 O O . ASN B 1 281 ? -25.969 4.027 10.039 1 43.38 281 ASN B O 1
ATOM 7351 N N . ILE B 1 282 ? -25.109 4.684 11.484 1 48.03 282 ILE B N 1
ATOM 7352 C CA . ILE B 1 282 ? -26.359 5.395 11.695 1 48.03 282 ILE B CA 1
ATOM 7353 C C . ILE B 1 282 ? -27.094 5.559 10.359 1 48.03 282 ILE B C 1
ATOM 7355 O O . ILE B 1 282 ? -27.391 6.68 9.938 1 48.03 282 ILE B O 1
ATOM 7359 N N . ASN B 1 283 ? -26.766 4.711 9.477 1 48.25 283 ASN B N 1
ATOM 7360 C CA . ASN B 1 283 ? -27.594 4.703 8.281 1 48.25 283 ASN B CA 1
ATOM 7361 C C . ASN B 1 283 ? -29.031 4.309 8.594 1 48.25 283 ASN B C 1
ATOM 7363 O O . ASN B 1 283 ? -29.312 3.143 8.867 1 48.25 283 ASN B O 1
ATOM 7367 N N . ILE B 1 284 ? -29.688 5.188 8.922 1 53.97 284 ILE B N 1
ATOM 7368 C CA . ILE B 1 284 ? -31.109 5.105 9.258 1 53.97 284 ILE B CA 1
ATOM 7369 C C . ILE B 1 284 ? -31.812 4.152 8.289 1 53.97 284 ILE B C 1
ATOM 7371 O O . ILE B 1 284 ? -32.781 3.488 8.648 1 53.97 284 ILE B O 1
ATOM 7375 N N . PHE B 1 285 ? -31.125 3.996 7.16 1 51.47 285 PHE B N 1
ATOM 7376 C CA . PHE B 1 285 ? -31.812 3.176 6.172 1 51.47 285 PHE B CA 1
ATOM 7377 C C . PHE B 1 285 ? -31.719 1.698 6.531 1 51.47 285 PHE B C 1
ATOM 7379 O O . PHE B 1 285 ? -32.656 0.936 6.297 1 51.47 285 PHE B O 1
ATOM 7386 N N . GLU B 1 286 ? -30.562 1.363 6.953 1 54.34 286 GLU B N 1
ATOM 7387 C CA . GLU B 1 286 ? -30.438 -0.044 7.32 1 54.34 286 GLU B CA 1
ATOM 7388 C C . GLU B 1 286 ? -31.359 -0.402 8.484 1 54.34 286 GLU B C 1
ATOM 7390 O O . GLU B 1 286 ? -31.766 -1.556 8.625 1 54.34 286 GLU B O 1
ATOM 7395 N N . LEU B 1 287 ? -31.625 0.6 9.188 1 52.62 287 LEU B N 1
ATOM 7396 C CA . LEU B 1 287 ? -32.594 0.428 10.242 1 52.62 287 LEU B CA 1
ATOM 7397 C C . LEU B 1 287 ? -33.969 0.047 9.664 1 52.62 287 LEU B C 1
ATOM 7399 O O . LEU B 1 287 ? -34.719 -0.682 10.297 1 52.62 287 LEU B O 1
ATOM 7403 N N . PHE B 1 288 ? -34.219 0.623 8.555 1 49.69 288 PHE B N 1
ATOM 7404 C CA . PHE B 1 288 ? -35.469 0.317 7.898 1 49.69 288 PHE B CA 1
ATOM 7405 C C . PHE B 1 288 ? -35.375 -1.003 7.141 1 49.69 288 PHE B C 1
ATOM 7407 O O . PHE B 1 288 ? -36.406 -1.597 6.793 1 49.69 288 PHE B O 1
ATOM 7414 N N . ILE B 1 289 ? -34.25 -1.361 6.855 1 50.84 289 ILE B N 1
ATOM 7415 C CA . ILE B 1 289 ? -34.094 -2.467 5.914 1 50.84 289 ILE B CA 1
ATOM 7416 C C . ILE B 1 289 ? -34.125 -3.793 6.668 1 50.84 289 ILE B C 1
ATOM 7418 O O . ILE B 1 289 ? -34.406 -4.844 6.082 1 50.84 289 ILE B O 1
ATOM 7422 N N . ARG B 1 290 ? -34.062 -3.801 7.949 1 53.81 290 ARG B N 1
ATOM 7423 C CA . ARG B 1 290 ? -34.125 -5.066 8.672 1 53.81 290 ARG B CA 1
ATOM 7424 C C . ARG B 1 290 ? -35.531 -5.633 8.633 1 53.81 290 ARG B C 1
ATOM 7426 O O . ARG B 1 290 ? -35.844 -6.629 9.289 1 53.81 290 ARG B O 1
ATOM 7433 N N . PRO B 1 291 ? -36.312 -4.938 7.875 1 59.59 291 PRO B N 1
ATOM 7434 C CA . PRO B 1 291 ? -37.625 -5.594 7.711 1 59.59 291 PRO B CA 1
ATOM 7435 C C . PRO B 1 291 ? -37.5 -6.938 6.992 1 59.59 291 PRO B C 1
ATOM 7437 O O . PRO B 1 291 ? -38.469 -7.723 6.996 1 59.59 291 PRO B O 1
ATOM 7440 N N . ARG B 1 292 ? -36.312 -7.195 6.512 1 66.94 292 ARG B N 1
ATOM 7441 C CA . ARG B 1 292 ? -36.156 -8.484 5.844 1 66.94 292 ARG B CA 1
ATOM 7442 C C . ARG B 1 292 ? -36.438 -9.633 6.797 1 66.94 292 ARG B C 1
ATOM 7444 O O . ARG B 1 292 ? -36.875 -10.711 6.367 1 66.94 292 ARG B O 1
ATOM 7451 N N . CYS B 1 293 ? -36.25 -9.289 8.016 1 69.44 293 CYS B N 1
ATOM 7452 C CA . CYS B 1 293 ? -36.469 -10.352 8.984 1 69.44 293 CYS B CA 1
ATOM 7453 C C . CYS B 1 293 ? -37.938 -10.422 9.398 1 69.44 293 CYS B C 1
ATOM 7455 O O . CYS B 1 293 ? -38.375 -11.398 10.023 1 69.44 293 CYS B O 1
ATOM 7457 N N . LEU B 1 294 ? -38.75 -9.383 9.055 1 68.94 294 LEU B N 1
ATOM 7458 C CA . LEU B 1 294 ? -40.156 -9.359 9.461 1 68.94 294 LEU B CA 1
ATOM 7459 C C . LEU B 1 294 ? -41.031 -10.133 8.477 1 68.94 294 LEU B C 1
ATOM 7461 O O . LEU B 1 294 ? -42.031 -10.734 8.867 1 68.94 294 LEU B O 1
ATOM 7465 N N . LYS B 1 295 ? -40.625 -9.938 7.137 1 66.88 295 LYS B N 1
ATOM 7466 C CA . LYS B 1 295 ? -41.375 -10.672 6.141 1 66.88 295 LYS B CA 1
ATOM 7467 C C . LYS B 1 295 ? -40.5 -11.594 5.324 1 66.88 295 LYS B C 1
ATOM 7469 O O . LYS B 1 295 ? -39.375 -11.219 4.938 1 66.88 295 LYS B O 1
ATOM 7474 N N . ASP B 1 296 ? -40.844 -12.789 5.234 1 66.62 296 ASP B N 1
ATOM 7475 C CA . ASP B 1 296 ? -40.062 -13.859 4.625 1 66.62 296 ASP B CA 1
ATOM 7476 C C . ASP B 1 296 ? -39.625 -13.484 3.215 1 66.62 296 ASP B C 1
ATOM 7478 O O . ASP B 1 296 ? -38.5 -13.805 2.811 1 66.62 296 ASP B O 1
ATOM 7482 N N . ASN B 1 297 ? -40.406 -12.805 2.352 1 67.88 297 ASN B N 1
ATOM 7483 C CA . ASN B 1 297 ? -40.062 -12.641 0.941 1 67.88 297 ASN B CA 1
ATOM 7484 C C . ASN B 1 297 ? -39.625 -11.211 0.631 1 67.88 297 ASN B C 1
ATOM 7486 O O . ASN B 1 297 ? -39.656 -10.789 -0.527 1 67.88 297 ASN B O 1
ATOM 7490 N N . PHE B 1 298 ? -39.125 -10.656 1.707 1 70.88 298 PHE B N 1
ATOM 7491 C CA . PHE B 1 298 ? -38.781 -9.273 1.448 1 70.88 298 PHE B CA 1
ATOM 7492 C C . PHE B 1 298 ? -37.281 -9.125 1.247 1 70.88 298 PHE B C 1
ATOM 7494 O O . PHE B 1 298 ? -36.5 -9.422 2.152 1 70.88 298 PHE B O 1
ATOM 7501 N N . VAL B 1 299 ? -36.812 -8.977 -0.089 1 70 299 VAL B N 1
ATOM 7502 C CA . VAL B 1 299 ? -35.406 -8.781 -0.396 1 70 299 VAL B CA 1
ATOM 7503 C C . VAL B 1 299 ? -35.156 -7.312 -0.728 1 70 299 VAL B C 1
ATOM 7505 O O . VAL B 1 299 ? -35.875 -6.711 -1.517 1 70 299 VAL B O 1
ATOM 7508 N N . ILE B 1 300 ? -34.281 -6.723 0.042 1 74.06 300 ILE B N 1
ATOM 7509 C CA . ILE B 1 300 ? -33.906 -5.34 -0.231 1 74.06 300 ILE B CA 1
ATOM 7510 C C . ILE B 1 300 ? -32.719 -5.305 -1.181 1 74.06 300 ILE B C 1
ATOM 7512 O O . ILE B 1 300 ? -31.609 -5.719 -0.815 1 74.06 300 ILE B O 1
ATOM 7516 N N . ASP B 1 301 ? -33 -4.887 -2.438 1 78.19 301 ASP B N 1
ATOM 7517 C CA . ASP B 1 301 ? -31.938 -4.699 -3.406 1 78.19 301 ASP B CA 1
ATOM 7518 C C . ASP B 1 301 ? -31.484 -3.242 -3.445 1 78.19 301 ASP B C 1
ATOM 7520 O O . ASP B 1 301 ? -32.031 -2.393 -2.744 1 78.19 301 ASP B O 1
ATOM 7524 N N . SER B 1 302 ? -30.453 -2.99 -4.156 1 80.69 302 SER B N 1
ATOM 7525 C CA . SER B 1 302 ? -29.891 -1.647 -4.246 1 80.69 302 SER B CA 1
ATOM 7526 C C . SER B 1 302 ? -30.859 -0.687 -4.934 1 80.69 302 SER B C 1
ATOM 7528 O O . SER B 1 302 ? -30.844 0.512 -4.648 1 80.69 302 SER B O 1
ATOM 7530 N N . LYS B 1 303 ? -31.812 -1.198 -5.766 1 83.31 303 LYS B N 1
ATOM 7531 C CA . LYS B 1 303 ? -32.812 -0.359 -6.402 1 83.31 303 LYS B CA 1
ATOM 7532 C C . LYS B 1 303 ? -33.844 0.11 -5.391 1 83.31 303 LYS B C 1
ATOM 7534 O O . LYS B 1 303 ? -34.281 1.271 -5.41 1 83.31 303 LYS B O 1
ATOM 7539 N N . LEU B 1 304 ? -34.188 -0.818 -4.566 1 82.31 304 LEU B N 1
ATOM 7540 C CA . LEU B 1 304 ? -35.156 -0.47 -3.531 1 82.31 304 LEU B CA 1
ATOM 7541 C C . LEU B 1 304 ? -34.562 0.481 -2.512 1 82.31 304 LEU B C 1
ATOM 7543 O O . LEU B 1 304 ? -35.219 1.394 -2.021 1 82.31 304 LEU B O 1
ATOM 7547 N N . GLU B 1 305 ? -33.344 0.243 -2.197 1 81.69 305 GLU B N 1
ATOM 7548 C CA . GLU B 1 305 ? -32.656 1.156 -1.288 1 81.69 305 GLU B CA 1
ATOM 7549 C C . GLU B 1 305 ? -32.594 2.568 -1.862 1 81.69 305 GLU B C 1
ATOM 7551 O O . GLU B 1 305 ? -32.781 3.549 -1.134 1 81.69 305 GLU B O 1
ATOM 7556 N N . PHE B 1 306 ? -32.406 2.631 -3.094 1 84.88 306 PHE B N 1
ATOM 7557 C CA . PHE B 1 306 ? -32.375 3.912 -3.789 1 84.88 306 PHE B CA 1
ATOM 7558 C C . PHE B 1 306 ? -33.75 4.59 -3.725 1 84.88 306 PHE B C 1
ATOM 7560 O O . PHE B 1 306 ? -33.844 5.781 -3.432 1 84.88 306 PHE B O 1
ATOM 7567 N N . LYS B 1 307 ? -34.781 3.822 -3.926 1 84.69 307 LYS B N 1
ATOM 7568 C CA . LYS B 1 307 ? -36.125 4.375 -3.875 1 84.69 307 LYS B CA 1
ATOM 7569 C C . LYS B 1 307 ? -36.469 4.852 -2.467 1 84.69 307 LYS B C 1
ATOM 7571 O O . LYS B 1 307 ? -37.094 5.906 -2.297 1 84.69 307 LYS B O 1
ATOM 7576 N N . ILE B 1 308 ? -35.969 4.18 -1.521 1 80.88 308 ILE B N 1
ATOM 7577 C CA . ILE B 1 308 ? -36.219 4.555 -0.136 1 80.88 308 ILE B CA 1
ATOM 7578 C C . ILE B 1 308 ? -35.438 5.82 0.21 1 80.88 308 ILE B C 1
ATOM 7580 O O . ILE B 1 308 ? -35.969 6.723 0.869 1 80.88 308 ILE B O 1
ATOM 7584 N N . ALA B 1 309 ? -34.281 5.844 -0.269 1 82.12 309 ALA B N 1
ATOM 7585 C CA . ALA B 1 309 ? -33.406 7 0.015 1 82.12 309 ALA B CA 1
ATOM 7586 C C . ALA B 1 309 ? -33.969 8.266 -0.618 1 82.12 309 ALA B C 1
ATOM 7588 O O . ALA B 1 309 ? -33.875 9.352 -0.047 1 82.12 309 ALA B O 1
ATOM 7589 N N . LEU B 1 310 ? -34.688 8.148 -1.706 1 82 310 LEU B N 1
ATOM 7590 C CA . LEU B 1 310 ? -35.281 9.297 -2.393 1 82 310 LEU B CA 1
ATOM 7591 C C . LEU B 1 310 ? -36.594 9.711 -1.749 1 82 310 LEU B C 1
ATOM 7593 O O . LEU B 1 310 ? -36.938 10.898 -1.729 1 82 310 LEU B O 1
ATOM 7597 N N . THR B 1 311 ? -37.25 8.773 -1.176 1 85.56 311 THR B N 1
ATOM 7598 C CA . THR B 1 311 ? -38.562 9.055 -0.635 1 85.56 311 THR B CA 1
ATOM 7599 C C . THR B 1 311 ? -38.469 9.531 0.811 1 85.56 311 THR B C 1
ATOM 7601 O O . THR B 1 311 ? -39.375 10.219 1.303 1 85.56 311 THR B O 1
ATOM 7604 N N . LEU B 1 312 ? -37.406 9.273 1.401 1 79.75 312 LEU B N 1
ATOM 7605 C CA . LEU B 1 312 ? -37.281 9.586 2.82 1 79.75 312 LEU B CA 1
ATOM 7606 C C . LEU B 1 312 ? -37.281 11.094 3.047 1 79.75 312 LEU B C 1
ATOM 7608 O O . LEU B 1 312 ? -38.062 11.602 3.875 1 79.75 312 LEU B O 1
ATOM 7612 N N . PRO B 1 313 ? -36.469 11.93 2.318 1 78.19 313 PRO B N 1
ATOM 7613 C CA . PRO B 1 313 ? -36.531 13.375 2.549 1 78.19 313 PRO B CA 1
ATOM 7614 C C . PRO B 1 313 ? -37.906 13.969 2.252 1 78.19 313 PRO B C 1
ATOM 7616 O O . PRO B 1 313 ? -38.344 14.883 2.947 1 78.19 313 PRO B O 1
ATOM 7619 N N . VAL B 1 314 ? -38.625 13.406 1.308 1 83.88 314 VAL B N 1
ATOM 7620 C CA . VAL B 1 314 ? -39.969 13.875 0.966 1 83.88 314 VAL B CA 1
ATOM 7621 C C . VAL B 1 314 ? -40.969 13.484 2.066 1 83.88 314 VAL B C 1
ATOM 7623 O O . VAL B 1 314 ? -41.812 14.281 2.445 1 83.88 314 VAL B O 1
ATOM 7626 N N . PHE B 1 315 ? -40.75 12.352 2.496 1 83.5 315 PHE B N 1
ATOM 7627 C CA . PHE B 1 315 ? -41.594 11.867 3.566 1 83.5 315 PHE B CA 1
ATOM 7628 C C . PHE B 1 315 ? -41.438 12.695 4.832 1 83.5 315 PHE B C 1
ATOM 7630 O O . PHE B 1 315 ? -42.406 13.047 5.5 1 83.5 315 PHE B O 1
ATOM 7637 N N . VAL B 1 316 ? -40.25 13.016 5.156 1 78.56 316 VAL B N 1
ATOM 7638 C CA . VAL B 1 316 ? -39.938 13.812 6.344 1 78.56 316 VAL B CA 1
ATOM 7639 C C . VAL B 1 316 ? -40.531 15.211 6.199 1 78.56 316 VAL B C 1
ATOM 7641 O O . VAL B 1 316 ? -41.156 15.734 7.137 1 78.56 316 VAL B O 1
ATOM 7644 N N . LEU B 1 317 ? -40.406 15.805 5.066 1 85.06 317 LEU B N 1
ATOM 7645 C CA . LEU B 1 317 ? -41 17.125 4.816 1 85.06 317 LEU B CA 1
ATOM 7646 C C . LEU B 1 317 ? -42.5 17.094 4.906 1 85.06 317 LEU B C 1
ATOM 7648 O O . LEU B 1 317 ? -43.125 17.969 5.527 1 85.06 317 LEU B O 1
ATOM 7652 N N . ALA B 1 318 ? -43.094 16.016 4.375 1 88.25 318 ALA B N 1
ATOM 7653 C CA . ALA B 1 318 ? -44.562 15.891 4.371 1 88.25 318 ALA B CA 1
ATOM 7654 C C . ALA B 1 318 ? -45.094 15.672 5.785 1 88.25 318 ALA B C 1
ATOM 7656 O O . ALA B 1 318 ? -46.094 16.281 6.18 1 88.25 318 ALA B O 1
ATOM 7657 N N . THR B 1 319 ? -44.375 14.906 6.523 1 84.62 319 THR B N 1
ATOM 7658 C CA . THR B 1 319 ? -44.812 14.625 7.887 1 84.62 319 THR B CA 1
ATOM 7659 C C . THR B 1 319 ? -44.656 15.867 8.766 1 84.62 319 THR B C 1
ATOM 7661 O O . THR B 1 319 ? -45.5 16.141 9.609 1 84.62 319 THR B O 1
ATOM 7664 N N . ALA B 1 320 ? -43.562 16.609 8.586 1 83.94 320 ALA B N 1
ATOM 7665 C CA . ALA B 1 320 ? -43.375 17.828 9.359 1 83.94 320 ALA B CA 1
ATOM 7666 C C . ALA B 1 320 ? -44.438 18.859 9.031 1 83.94 320 ALA B C 1
ATOM 7668 O O . ALA B 1 320 ? -44.969 19.531 9.93 1 83.94 320 ALA B O 1
ATOM 7669 N N . LEU B 1 321 ? -44.844 18.938 7.758 1 86.75 321 LEU B N 1
ATOM 7670 C CA . LEU B 1 321 ? -45.906 19.859 7.352 1 86.75 321 LEU B CA 1
ATOM 7671 C C . LEU B 1 321 ? -47.25 19.422 7.91 1 86.75 321 LEU B C 1
ATOM 7673 O O . LEU B 1 321 ? -48.031 20.266 8.336 1 86.75 321 LEU B O 1
ATOM 7677 N N . LEU B 1 322 ? -47.406 18.141 7.914 1 89.12 322 LEU B N 1
ATOM 7678 C CA . LEU B 1 322 ? -48.656 17.625 8.453 1 89.12 322 LEU B CA 1
ATOM 7679 C C . LEU B 1 322 ? -48.781 17.906 9.945 1 89.12 322 LEU B C 1
ATOM 7681 O O . LEU B 1 322 ? -49.812 18.328 10.422 1 89.12 322 LEU B O 1
ATOM 7685 N N . VAL B 1 323 ? -47.656 17.703 10.641 1 84.69 323 VAL B N 1
ATOM 7686 C CA . VAL B 1 323 ? -47.656 17.969 12.078 1 84.69 323 VAL B CA 1
ATOM 7687 C C . VAL B 1 323 ? -47.875 19.453 12.336 1 84.69 323 VAL B C 1
ATOM 7689 O O . VAL B 1 323 ? -48.625 19.828 13.25 1 84.69 323 VAL B O 1
ATOM 7692 N N . TYR B 1 324 ? -47.25 20.297 11.562 1 87.75 324 TYR B N 1
ATOM 7693 C CA . TYR B 1 324 ? -47.406 21.75 11.703 1 87.75 324 TYR B CA 1
ATOM 7694 C C . TYR B 1 324 ? -48.875 22.141 11.492 1 87.75 324 TYR B C 1
ATOM 7696 O O . TYR B 1 324 ? -49.438 22.891 12.281 1 87.75 324 TYR B O 1
ATOM 7704 N N . HIS B 1 325 ? -49.594 21.562 10.516 1 89.44 325 HIS B N 1
ATOM 7705 C CA . HIS B 1 325 ? -50.969 21.922 10.203 1 89.44 325 HIS B CA 1
ATOM 7706 C C . HIS B 1 325 ? -51.938 21.359 11.242 1 89.44 325 HIS B C 1
ATOM 7708 O O . HIS B 1 325 ? -52.938 22.016 11.594 1 89.44 325 HIS B O 1
ATOM 7714 N N . ILE B 1 326 ? -51.625 20.234 11.695 1 89.31 326 ILE B N 1
ATOM 7715 C CA . ILE B 1 326 ? -52.469 19.641 12.727 1 89.31 326 ILE B CA 1
ATOM 7716 C C . ILE B 1 326 ? -52.406 20.469 14 1 89.31 326 ILE B C 1
ATOM 7718 O O . ILE B 1 326 ? -53.438 20.781 14.602 1 89.31 326 ILE B O 1
ATOM 7722 N N . CYS B 1 327 ? -51.188 20.859 14.422 1 85.44 327 CYS B N 1
ATOM 7723 C CA . CYS B 1 327 ? -51 21.688 15.625 1 85.44 327 CYS B CA 1
ATOM 7724 C C . CYS B 1 327 ? -51.656 23.047 15.445 1 85.44 327 CYS B C 1
ATOM 7726 O O . CYS B 1 327 ? -52.25 23.578 16.375 1 85.44 327 CYS B O 1
ATOM 7728 N N . LYS B 1 328 ? -51.562 23.594 14.234 1 85.75 328 LYS B N 1
ATOM 7729 C CA . LYS B 1 328 ? -52.188 24.875 13.938 1 85.75 328 LYS B CA 1
ATOM 7730 C C . LYS B 1 328 ? -53.719 24.781 14.047 1 85.75 328 LYS B C 1
ATOM 7732 O O . LYS B 1 328 ? -54.344 25.656 14.625 1 85.75 328 LYS B O 1
ATOM 7737 N N . LEU B 1 329 ? -54.281 23.672 13.617 1 87.19 329 LEU B N 1
ATOM 7738 C CA . LEU B 1 329 ? -55.719 23.453 13.664 1 87.19 329 LEU B CA 1
ATOM 7739 C C . LEU B 1 329 ? -56.219 23.266 15.102 1 87.19 329 LEU B C 1
ATOM 7741 O O . LEU B 1 329 ? -57.25 23.797 15.492 1 87.19 329 LEU B O 1
ATOM 7745 N N . VAL B 1 330 ? -55.406 22.547 15.859 1 85.25 330 VAL B N 1
ATOM 7746 C CA . VAL B 1 330 ? -55.75 22.297 17.25 1 85.25 330 VAL B CA 1
ATOM 7747 C C . VAL B 1 330 ? -55.688 23.609 18.047 1 85.25 330 VAL B C 1
ATOM 7749 O O . VAL B 1 330 ? -56.562 23.859 18.891 1 85.25 330 VAL B O 1
ATOM 7752 N N . MET B 1 331 ? -54.75 24.5 17.781 1 84.62 331 MET B N 1
ATOM 7753 C CA . MET B 1 331 ? -54.625 25.766 18.469 1 84.62 331 MET B CA 1
ATOM 7754 C C . MET B 1 331 ? -55.75 26.719 18.094 1 84.62 331 MET B C 1
ATOM 7756 O O . MET B 1 331 ? -56.219 27.5 18.922 1 84.62 331 MET B O 1
ATOM 7760 N N . MET B 1 332 ? -56.188 26.562 16.891 1 81.19 332 MET B N 1
ATOM 7761 C CA . MET B 1 332 ? -57.25 27.438 16.422 1 81.19 332 MET B CA 1
ATOM 7762 C C . MET B 1 332 ? -58.594 27 17.016 1 81.19 332 MET B C 1
ATOM 7764 O O . MET B 1 332 ? -59.469 27.828 17.281 1 81.19 332 MET B O 1
ATOM 7768 N N . PHE B 1 333 ? -58.656 25.672 17.172 1 79.38 333 PHE B N 1
ATOM 7769 C CA . PHE B 1 333 ? -59.906 25.156 17.672 1 79.38 333 PHE B CA 1
ATOM 7770 C C . PHE B 1 333 ? -60 25.281 19.188 1 79.38 333 PHE B C 1
ATOM 7772 O O . PHE B 1 333 ? -61.094 25.188 19.766 1 79.38 333 PHE B O 1
ATOM 7779 N N . ASN B 1 334 ? -58.812 25.344 19.844 1 71.94 334 ASN B N 1
ATOM 7780 C CA . ASN B 1 334 ? -58.844 25.5 21.297 1 71.94 334 ASN B CA 1
ATOM 7781 C C . ASN B 1 334 ? -59.281 26.906 21.688 1 71.94 334 ASN B C 1
ATOM 7783 O O . ASN B 1 334 ? -58.562 27.875 21.469 1 71.94 334 ASN B O 1
ATOM 7787 N N . LYS B 1 335 ? -60.562 27.234 21.922 1 65.19 335 LYS B N 1
ATOM 7788 C CA . LYS B 1 335 ? -61.312 28.453 22.266 1 65.19 335 LYS B CA 1
ATOM 7789 C C . LYS B 1 335 ? -60.688 29.141 23.484 1 65.19 335 LYS B C 1
ATOM 7791 O O . LYS B 1 335 ? -60.906 30.328 23.703 1 65.19 335 LYS B O 1
ATOM 7796 N N . SER B 1 336 ? -60.031 28.469 24.312 1 63.28 336 SER B N 1
ATOM 7797 C CA . SER B 1 336 ? -59.625 29.094 25.562 1 63.28 336 SER B CA 1
ATOM 7798 C C . SER B 1 336 ? -58.406 29.984 25.375 1 63.28 336 SER B C 1
ATOM 7800 O O . SER B 1 336 ? -58.031 30.734 26.281 1 63.28 336 SER B O 1
ATOM 7802 N N . GLN B 1 337 ? -57.719 30 24.234 1 65.12 337 GLN B N 1
ATOM 7803 C CA . GLN B 1 337 ? -56.469 30.75 24.109 1 65.12 337 GLN B CA 1
ATOM 7804 C C . GLN B 1 337 ? -56.719 32.094 23.391 1 65.12 337 GLN B C 1
ATOM 7806 O O . GLN B 1 337 ? -57.438 32.156 22.406 1 65.12 337 GLN B O 1
ATOM 7811 N N . LYS B 1 338 ? -56.375 33.188 24.078 1 68.69 338 LYS B N 1
ATOM 7812 C CA . LYS B 1 338 ? -56.5 34.531 23.516 1 68.69 338 LYS B CA 1
ATOM 7813 C C . LYS B 1 338 ? -55.719 34.656 22.188 1 68.69 338 LYS B C 1
ATOM 7815 O O . LYS B 1 338 ? -54.656 34.062 22.031 1 68.69 338 LYS B O 1
ATOM 7820 N N . PRO B 1 339 ? -56.25 35.125 21.156 1 67.56 339 PRO B N 1
ATOM 7821 C CA . PRO B 1 339 ? -55.688 35.219 19.812 1 67.56 339 PRO B CA 1
ATOM 7822 C C . PRO B 1 339 ? -54.281 35.812 19.797 1 67.56 339 PRO B C 1
ATOM 7824 O O . PRO B 1 339 ? -53.438 35.438 18.969 1 67.56 339 PRO B O 1
ATOM 7827 N N . PHE B 1 340 ? -53.875 36.719 20.75 1 72.44 340 PHE B N 1
ATOM 7828 C CA . PHE B 1 340 ? -52.562 37.375 20.734 1 72.44 340 PHE B CA 1
ATOM 7829 C C . PHE B 1 340 ? -51.469 36.406 21.141 1 72.44 340 PHE B C 1
ATOM 7831 O O . PHE B 1 340 ? -50.312 36.562 20.719 1 72.44 340 PHE B O 1
ATOM 7838 N N . ALA B 1 341 ? -51.844 35.406 21.875 1 76.19 341 ALA B N 1
ATOM 7839 C CA . ALA B 1 341 ? -50.844 34.469 22.391 1 76.19 341 ALA B CA 1
ATOM 7840 C C . ALA B 1 341 ? -50.594 33.344 21.391 1 76.19 341 ALA B C 1
ATOM 7842 O O . ALA B 1 341 ? -49.625 32.594 21.5 1 76.19 341 ALA B O 1
ATOM 7843 N N . ILE B 1 342 ? -51.438 33.312 20.328 1 80.94 342 ILE B N 1
ATOM 7844 C CA . ILE B 1 342 ? -51.375 32.188 19.406 1 80.94 342 ILE B CA 1
ATOM 7845 C C . ILE B 1 342 ? -50.188 32.375 18.453 1 80.94 342 ILE B C 1
ATOM 7847 O O . ILE B 1 342 ? -49.469 31.438 18.109 1 80.94 342 ILE B O 1
ATOM 7851 N N . GLN B 1 343 ? -49.969 33.656 18.078 1 81.12 343 GLN B N 1
ATOM 7852 C CA . GLN B 1 343 ? -48.969 33.906 17.062 1 81.12 343 GLN B CA 1
ATOM 7853 C C . GLN B 1 343 ? -47.562 33.562 17.562 1 81.12 343 GLN B C 1
ATOM 7855 O O . GLN B 1 343 ? -46.812 32.875 16.891 1 81.12 343 GLN B O 1
ATOM 7860 N N . PRO B 1 344 ? -47.25 34 18.797 1 82.19 344 PRO B N 1
ATOM 7861 C CA . PRO B 1 344 ? -45.906 33.594 19.281 1 82.19 344 PRO B CA 1
ATOM 7862 C C . PRO B 1 344 ? -45.75 32.094 19.438 1 82.19 344 PRO B C 1
ATOM 7864 O O . PRO B 1 344 ? -44.688 31.547 19.219 1 82.19 344 PRO B O 1
ATOM 7867 N N . ARG B 1 345 ? -46.844 31.391 19.75 1 81.94 345 ARG B N 1
ATOM 7868 C CA . ARG B 1 345 ? -46.812 29.938 19.875 1 81.94 345 ARG B CA 1
ATOM 7869 C C . ARG B 1 345 ? -46.656 29.281 18.5 1 81.94 345 ARG B C 1
ATOM 7871 O O . ARG B 1 345 ? -45.938 28.281 18.359 1 81.94 345 ARG B O 1
ATOM 7878 N N . LEU B 1 346 ? -47.25 29.859 17.578 1 84.19 346 LEU B N 1
ATOM 7879 C CA . LEU B 1 346 ? -47.125 29.344 16.219 1 84.19 346 LEU B CA 1
ATOM 7880 C C . LEU B 1 346 ? -45.719 29.562 15.672 1 84.19 346 LEU B C 1
ATOM 7882 O O . LEU B 1 346 ? -45.188 28.703 14.977 1 84.19 346 LEU B O 1
ATOM 7886 N N . ASN B 1 347 ? -45.125 30.641 15.961 1 82.94 347 ASN B N 1
ATOM 7887 C CA . ASN B 1 347 ? -43.75 30.906 15.523 1 82.94 347 ASN B CA 1
ATOM 7888 C C . ASN B 1 347 ? -42.75 29.969 16.203 1 82.94 347 ASN B C 1
ATOM 7890 O O . ASN B 1 347 ? -41.781 29.516 15.578 1 82.94 347 ASN B O 1
ATOM 7894 N N . LYS B 1 348 ? -43.062 29.734 17.391 1 81.06 348 LYS B N 1
ATOM 7895 C CA . LYS B 1 348 ? -42.219 28.766 18.094 1 81.06 348 LYS B CA 1
ATOM 7896 C C . LYS B 1 348 ? -42.344 27.375 17.5 1 81.06 348 LYS B C 1
ATOM 7898 O O . LYS B 1 348 ? -41.375 26.656 17.328 1 81.06 348 LYS B O 1
ATOM 7903 N N . LEU B 1 349 ? -43.531 27.016 17.188 1 82.38 349 LEU B N 1
ATOM 7904 C CA . LEU B 1 349 ? -43.812 25.719 16.547 1 82.38 349 LEU B CA 1
ATOM 7905 C C . LEU B 1 349 ? -43.125 25.656 15.188 1 82.38 349 LEU B C 1
ATOM 7907 O O . LEU B 1 349 ? -42.562 24.625 14.828 1 82.38 349 LEU B O 1
ATOM 7911 N N . LYS B 1 350 ? -43.219 26.672 14.469 1 84.12 350 LYS B N 1
ATOM 7912 C CA . LYS B 1 350 ? -42.594 26.734 13.164 1 84.12 350 LYS B CA 1
ATOM 7913 C C . LYS B 1 350 ? -41.062 26.562 13.297 1 84.12 350 LYS B C 1
ATOM 7915 O O . LYS B 1 350 ? -40.438 25.828 12.523 1 84.12 350 LYS B O 1
ATOM 7920 N N . SER B 1 351 ? -40.469 27.141 14.25 1 82.69 351 SER B N 1
ATOM 7921 C CA . SER B 1 351 ? -39.031 27.047 14.469 1 82.69 351 SER B CA 1
ATOM 7922 C C . SER B 1 351 ? -38.625 25.625 14.852 1 82.69 351 SER B C 1
ATOM 7924 O O . SER B 1 351 ? -37.594 25.125 14.406 1 82.69 351 SER B O 1
ATOM 7926 N N . ASN B 1 352 ? -39.5 25.016 15.594 1 81.81 352 ASN B N 1
ATOM 7927 C CA . ASN B 1 352 ? -39.188 23.641 15.984 1 81.81 352 ASN B CA 1
ATOM 7928 C C . ASN B 1 352 ? -39.344 22.688 14.797 1 81.81 352 ASN B C 1
ATOM 7930 O O . ASN B 1 352 ? -38.562 21.734 14.672 1 81.81 352 ASN B O 1
ATOM 7934 N N . VAL B 1 353 ? -40.281 22.938 14.039 1 83.31 353 VAL B N 1
ATOM 7935 C CA . VAL B 1 353 ? -40.469 22.094 12.867 1 83.31 353 VAL B CA 1
ATOM 7936 C C . VAL B 1 353 ? -39.312 22.281 11.891 1 83.31 353 VAL B C 1
ATOM 7938 O O . VAL B 1 353 ? -38.812 21.312 11.336 1 83.31 353 VAL B O 1
ATOM 7941 N N . TYR B 1 354 ? -38.906 23.484 11.727 1 84.69 354 TYR B N 1
ATOM 7942 C CA . TYR B 1 354 ? -37.75 23.734 10.867 1 84.69 354 TYR B CA 1
ATOM 7943 C C . TYR B 1 354 ? -36.5 23.062 11.414 1 84.69 354 TYR B C 1
ATOM 7945 O O . TYR B 1 354 ? -35.688 22.516 10.664 1 84.69 354 TYR B O 1
ATOM 7953 N N . SER B 1 355 ? -36.375 23.078 12.672 1 83 355 SER B N 1
ATOM 7954 C CA . SER B 1 355 ? -35.219 22.453 13.289 1 83 355 SER B CA 1
ATOM 7955 C C . SER B 1 355 ? -35.25 20.938 13.094 1 83 355 SER B C 1
ATOM 7957 O O . SER B 1 355 ? -34.219 20.312 12.844 1 83 355 SER B O 1
ATOM 7959 N N . PHE B 1 356 ? -36.406 20.453 13.188 1 81.38 356 PHE B N 1
ATOM 7960 C CA . PHE B 1 356 ? -36.562 19.016 13.016 1 81.38 356 PHE B CA 1
ATOM 7961 C C . PHE B 1 356 ? -36.25 18.609 11.578 1 81.38 356 PHE B C 1
ATOM 7963 O O . PHE B 1 356 ? -35.531 17.625 11.344 1 81.38 356 PHE B O 1
ATOM 7970 N N . ILE B 1 357 ? -36.719 19.328 10.664 1 83.25 357 ILE B N 1
ATOM 7971 C CA . ILE B 1 357 ? -36.469 19.047 9.25 1 83.25 357 ILE B CA 1
ATOM 7972 C C . ILE B 1 357 ? -35 19.156 8.945 1 83.25 357 ILE B C 1
ATOM 7974 O O . ILE B 1 357 ? -34.406 18.281 8.305 1 83.25 357 ILE B O 1
ATOM 7978 N N . LEU B 1 358 ? -34.438 20.125 9.445 1 84.06 358 LEU B N 1
ATOM 7979 C CA . LEU B 1 358 ? -33 20.359 9.164 1 84.06 358 LEU B CA 1
ATOM 7980 C C . LEU B 1 358 ? -32.125 19.281 9.789 1 84.06 358 LEU B C 1
ATOM 7982 O O . LEU B 1 358 ? -31.188 18.797 9.164 1 84.06 358 LEU B O 1
ATOM 7986 N N . LEU B 1 359 ? -32.438 18.906 10.922 1 82 359 LEU B N 1
ATOM 7987 C CA . LEU B 1 359 ? -31.672 17.875 11.602 1 82 359 LEU B CA 1
ATOM 7988 C C . LEU B 1 359 ? -31.797 16.547 10.891 1 82 359 LEU B C 1
ATOM 7990 O O . LEU B 1 359 ? -30.812 15.836 10.703 1 82 359 LEU B O 1
ATOM 7994 N N . LEU B 1 360 ? -32.969 16.234 10.508 1 80.44 360 LEU B N 1
ATOM 7995 C CA . LEU B 1 360 ? -33.188 14.953 9.844 1 80.44 360 LEU B CA 1
ATOM 7996 C C . LEU B 1 360 ? -32.5 14.922 8.477 1 80.44 360 LEU B C 1
ATOM 7998 O O . LEU B 1 360 ? -31.922 13.914 8.094 1 80.44 360 LEU B O 1
ATOM 8002 N N . LEU B 1 361 ? -32.625 16.016 7.801 1 83 361 LEU B N 1
ATOM 8003 C CA . LEU B 1 361 ? -31.969 16.078 6.504 1 83 361 LEU B CA 1
ATOM 8004 C C . LEU B 1 361 ? -30.453 16.047 6.664 1 83 361 LEU B C 1
ATOM 8006 O O . LEU B 1 361 ? -29.75 15.477 5.824 1 83 361 LEU B O 1
ATOM 8010 N N . PHE B 1 362 ? -30.031 16.578 7.738 1 83.31 362 PHE B N 1
ATOM 8011 C CA . PHE B 1 362 ? -28.594 16.609 8 1 83.31 362 PHE B CA 1
ATOM 8012 C C . PHE B 1 362 ? -28.078 15.211 8.328 1 83.31 362 PHE B C 1
ATOM 8014 O O . PHE B 1 362 ? -27.047 14.789 7.809 1 83.31 362 PHE B O 1
ATOM 8021 N N . VAL B 1 363 ? -28.766 14.469 9.047 1 80.44 363 VAL B N 1
ATOM 8022 C CA . VAL B 1 363 ? -28.328 13.148 9.492 1 80.44 363 VAL B CA 1
ATOM 8023 C C . VAL B 1 363 ? -28.438 12.156 8.336 1 80.44 363 VAL B C 1
ATOM 8025 O O . VAL B 1 363 ? -27.609 11.242 8.227 1 80.44 363 VAL B O 1
ATOM 8028 N N . THR B 1 364 ? -29.359 12.312 7.414 1 81.94 364 THR B N 1
ATOM 8029 C CA . THR B 1 364 ? -29.578 11.336 6.355 1 81.94 364 THR B CA 1
ATOM 8030 C C . THR B 1 364 ? -28.875 11.766 5.07 1 81.94 364 THR B C 1
ATOM 8032 O O . THR B 1 364 ? -28.922 11.062 4.059 1 81.94 364 THR B O 1
ATOM 8035 N N . TYR B 1 365 ? -28.25 12.828 5.109 1 86.5 365 TYR B N 1
ATOM 8036 C CA . TYR B 1 365 ? -27.656 13.352 3.883 1 86.5 365 TYR B CA 1
ATOM 8037 C C . TYR B 1 365 ? -26.594 12.406 3.342 1 86.5 365 TYR B C 1
ATOM 8039 O O . TYR B 1 365 ? -26.641 12.016 2.172 1 86.5 365 TYR B O 1
ATOM 8047 N N . THR B 1 366 ? -25.703 11.953 4.164 1 85.38 366 THR B N 1
ATOM 8048 C CA . THR B 1 366 ? -24.578 11.156 3.705 1 85.38 366 THR B CA 1
ATOM 8049 C C . THR B 1 366 ? -25.047 9.781 3.236 1 85.38 366 THR B C 1
ATOM 8051 O O . THR B 1 366 ? -24.688 9.336 2.143 1 85.38 366 THR B O 1
ATOM 8054 N N . PRO B 1 367 ? -25.906 9.117 3.98 1 81.94 367 PRO B N 1
ATOM 8055 C CA . PRO B 1 367 ? -26.391 7.824 3.492 1 81.94 367 PRO B CA 1
ATOM 8056 C C . PRO B 1 367 ? -27.219 7.945 2.215 1 81.94 367 PRO B C 1
ATOM 8058 O O . PRO B 1 367 ? -27.203 7.039 1.376 1 81.94 367 PRO B O 1
ATOM 8061 N N . THR B 1 368 ? -27.984 9.039 2.072 1 86.06 368 THR B N 1
ATOM 8062 C CA . THR B 1 368 ? -28.75 9.242 0.855 1 86.06 368 THR B CA 1
ATOM 8063 C C . THR B 1 368 ? -27.844 9.461 -0.343 1 86.06 368 THR B C 1
ATOM 8065 O O . THR B 1 368 ? -28.094 8.945 -1.434 1 86.06 368 THR B O 1
ATOM 8068 N N . CYS B 1 369 ? -26.828 10.203 -0.106 1 88.81 369 CYS B N 1
ATOM 8069 C CA . CYS B 1 369 ? -25.859 10.406 -1.185 1 88.81 369 CYS B CA 1
ATOM 8070 C C . CYS B 1 369 ? -25.219 9.086 -1.586 1 88.81 369 CYS B C 1
ATOM 8072 O O . CYS B 1 369 ? -25.031 8.812 -2.775 1 88.81 369 CYS B O 1
ATOM 8074 N N . ASP B 1 370 ? -24.953 8.297 -0.653 1 85.62 370 ASP B N 1
ATOM 8075 C CA . ASP B 1 370 ? -24.328 7.008 -0.925 1 85.62 370 ASP B CA 1
ATOM 8076 C C . ASP B 1 370 ? -25.25 6.098 -1.729 1 85.62 370 ASP B C 1
ATOM 8078 O O . ASP B 1 370 ? -24.812 5.402 -2.645 1 85.62 370 ASP B O 1
ATOM 8082 N N . ALA B 1 371 ? -26.469 6.082 -1.379 1 85.5 371 ALA B N 1
ATOM 8083 C CA . ALA B 1 371 ? -27.453 5.27 -2.1 1 85.5 371 ALA B CA 1
ATOM 8084 C C . ALA B 1 371 ? -27.594 5.734 -3.545 1 85.5 371 ALA B C 1
ATOM 8086 O O . ALA B 1 371 ? -27.812 4.926 -4.445 1 85.5 371 ALA B O 1
ATOM 8087 N N . ILE B 1 372 ? -27.453 7.023 -3.717 1 88.5 372 ILE B N 1
ATOM 8088 C CA . ILE B 1 372 ? -27.531 7.574 -5.066 1 88.5 372 ILE B CA 1
ATOM 8089 C C . ILE B 1 372 ? -26.297 7.168 -5.867 1 88.5 372 ILE B C 1
ATOM 8091 O O . ILE B 1 372 ? -26.422 6.707 -7.008 1 88.5 372 ILE B O 1
ATOM 8095 N N . PHE B 1 373 ? -25.188 7.246 -5.262 1 88.44 373 PHE B N 1
ATOM 8096 C CA . PHE B 1 373 ? -23.938 6.945 -5.953 1 88.44 373 PHE B CA 1
ATOM 8097 C C . PHE B 1 373 ? -23.812 5.453 -6.238 1 88.44 373 PHE B C 1
ATOM 8099 O O . PHE B 1 373 ? -23.172 5.051 -7.207 1 88.44 373 PHE B O 1
ATOM 8106 N N . ALA B 1 374 ? -24.422 4.648 -5.496 1 87 374 ALA B N 1
ATOM 8107 C CA . ALA B 1 374 ? -24.328 3.199 -5.637 1 87 374 ALA B CA 1
ATOM 8108 C C . ALA B 1 374 ? -24.891 2.734 -6.973 1 87 374 ALA B C 1
ATOM 8110 O O . ALA B 1 374 ? -24.578 1.64 -7.445 1 87 374 ALA B O 1
ATOM 8111 N N . LEU B 1 375 ? -25.703 3.566 -7.637 1 89.06 375 LEU B N 1
ATOM 8112 C CA . LEU B 1 375 ? -26.344 3.156 -8.883 1 89.06 375 LEU B CA 1
ATOM 8113 C C . LEU B 1 375 ? -25.672 3.816 -10.086 1 89.06 375 LEU B C 1
ATOM 8115 O O . LEU B 1 375 ? -26.109 3.633 -11.219 1 89.06 375 LEU B O 1
ATOM 8119 N N . PHE B 1 376 ? -24.609 4.473 -9.828 1 88.31 376 PHE B N 1
ATOM 8120 C CA . PHE B 1 376 ? -23.875 5.109 -10.922 1 88.31 376 PHE B CA 1
ATOM 8121 C C . PHE B 1 376 ? -23.141 4.078 -11.75 1 88.31 376 PHE B C 1
ATOM 8123 O O . PHE B 1 376 ? -22.75 3.021 -11.242 1 88.31 376 PHE B O 1
ATOM 8130 N N . PRO B 1 377 ? -22.938 4.438 -12.969 1 84.94 377 PRO B N 1
ATOM 8131 C CA . PRO B 1 377 ? -22.188 3.51 -13.812 1 84.94 377 PRO B CA 1
ATOM 8132 C C . PRO B 1 377 ? -20.75 3.318 -13.352 1 84.94 377 PRO B C 1
ATOM 8134 O O . PRO B 1 377 ? -20.156 2.26 -13.578 1 84.94 377 PRO B O 1
ATOM 8137 N N . ALA B 1 378 ? -20.266 4.258 -12.656 1 86.19 378 ALA B N 1
ATOM 8138 C CA . ALA B 1 378 ? -18.891 4.152 -12.172 1 86.19 378 ALA B CA 1
ATOM 8139 C C . ALA B 1 378 ? -18.797 3.152 -11.023 1 86.19 378 ALA B C 1
ATOM 8141 O O . ALA B 1 378 ? -17.703 2.701 -10.68 1 86.19 378 ALA B O 1
ATOM 8142 N N . ALA B 1 379 ? -19.969 2.797 -10.547 1 89.31 379 ALA B N 1
ATOM 8143 C CA . ALA B 1 379 ? -19.984 1.86 -9.422 1 89.31 379 ALA B CA 1
ATOM 8144 C C . ALA B 1 379 ? -20.078 0.419 -9.914 1 89.31 379 ALA B C 1
ATOM 8146 O O . ALA B 1 379 ? -20.344 -0.495 -9.133 1 89.31 379 ALA B O 1
ATOM 8147 N N . CYS B 1 380 ? -19.844 0.224 -11.148 1 90.19 380 CYS B N 1
ATOM 8148 C CA . CYS B 1 380 ? -19.906 -1.115 -11.719 1 90.19 380 CYS B CA 1
ATOM 8149 C C . CYS B 1 380 ? -18.531 -1.768 -11.766 1 90.19 380 CYS B C 1
ATOM 8151 O O . CYS B 1 380 ? -17.531 -1.088 -11.969 1 90.19 380 CYS B O 1
ATOM 8153 N N . LYS B 1 381 ? -18.5 -3.066 -11.516 1 88.31 381 LYS B N 1
ATOM 8154 C CA . LYS B 1 381 ? -17.297 -3.877 -11.602 1 88.31 381 LYS B CA 1
ATOM 8155 C C . LYS B 1 381 ? -17.375 -4.879 -12.75 1 88.31 381 LYS B C 1
ATOM 8157 O O . LYS B 1 381 ? -18.422 -5.488 -12.969 1 88.31 381 LYS B O 1
ATOM 8162 N N . SER B 1 382 ? -16.281 -5.004 -13.391 1 88.81 382 SER B N 1
ATOM 8163 C CA . SER B 1 382 ? -16.234 -5.91 -14.531 1 88.81 382 SER B CA 1
ATOM 8164 C C . SER B 1 382 ? -15.711 -7.281 -14.133 1 88.81 382 SER B C 1
ATOM 8166 O O . SER B 1 382 ? -14.758 -7.383 -13.359 1 88.81 382 SER B O 1
ATOM 8168 N N . PHE B 1 383 ? -16.391 -8.352 -14.562 1 88.38 383 PHE B N 1
ATOM 8169 C CA . PHE B 1 383 ? -15.984 -9.734 -14.32 1 88.38 383 PHE B CA 1
ATOM 8170 C C . PHE B 1 383 ? -15.828 -10.484 -15.641 1 88.38 383 PHE B C 1
ATOM 8172 O O . PHE B 1 383 ? -16.625 -10.297 -16.562 1 88.38 383 PHE B O 1
ATOM 8179 N N . ASN B 1 384 ? -14.797 -11.297 -15.664 1 86.06 384 ASN B N 1
ATOM 8180 C CA . ASN B 1 384 ? -14.633 -12.195 -16.812 1 86.06 384 ASN B CA 1
ATOM 8181 C C . ASN B 1 384 ? -15.555 -13.406 -16.703 1 86.06 384 ASN B C 1
ATOM 8183 O O . ASN B 1 384 ? -15.703 -13.992 -15.633 1 86.06 384 ASN B O 1
ATOM 8187 N N . LEU B 1 385 ? -16.172 -13.75 -17.812 1 84.56 385 LEU B N 1
ATOM 8188 C CA . LEU B 1 385 ? -17.156 -14.812 -17.781 1 84.56 385 LEU B CA 1
ATOM 8189 C C . LEU B 1 385 ? -16.547 -16.141 -18.203 1 84.56 385 LEU B C 1
ATOM 8191 O O . LEU B 1 385 ? -16.781 -17.172 -17.562 1 84.56 385 LEU B O 1
ATOM 8195 N N . TYR B 1 386 ? -15.781 -16.125 -19.344 1 81 386 TYR B N 1
ATOM 8196 C CA . TYR B 1 386 ? -15.297 -17.406 -19.859 1 81 386 TYR B CA 1
ATOM 8197 C C . TYR B 1 386 ? -13.828 -17.312 -20.25 1 81 386 TYR B C 1
ATOM 8199 O O . TYR B 1 386 ? -13.336 -16.234 -20.578 1 81 386 TYR B O 1
ATOM 8207 N N . GLN B 1 387 ? -13.109 -18.422 -19.891 1 70.12 387 GLN B N 1
ATOM 8208 C CA . GLN B 1 387 ? -11.742 -18.609 -20.375 1 70.12 387 GLN B CA 1
ATOM 8209 C C . GLN B 1 387 ? -11.719 -19.359 -21.703 1 70.12 387 GLN B C 1
ATOM 8211 O O . GLN B 1 387 ? -12.398 -20.375 -21.859 1 70.12 387 GLN B O 1
ATOM 8216 N N . ASN B 1 388 ? -11.453 -18.641 -22.844 1 56.19 388 ASN B N 1
ATOM 8217 C CA . ASN B 1 388 ? -11.445 -19.344 -24.109 1 56.19 388 ASN B CA 1
ATOM 8218 C C . ASN B 1 388 ? -10.227 -20.25 -24.25 1 56.19 388 ASN B C 1
ATOM 8220 O O . ASN B 1 388 ? -9.086 -19.797 -24.172 1 56.19 388 ASN B O 1
ATOM 8224 N N . SER B 1 389 ? -10.242 -21.469 -23.75 1 51.78 389 SER B N 1
ATOM 8225 C CA . SER B 1 389 ? -9.133 -22.375 -24.031 1 51.78 389 SER B CA 1
ATOM 8226 C C . SER B 1 389 ? -8.789 -22.391 -25.516 1 51.78 389 SER B C 1
ATOM 8228 O O . SER B 1 389 ? -7.738 -22.906 -25.922 1 51.78 389 SER B O 1
ATOM 8230 N N . THR B 1 390 ? -9.734 -22.562 -26.5 1 46.28 390 THR B N 1
ATOM 8231 C CA . THR B 1 390 ? -9.336 -22.875 -27.875 1 46.28 390 THR B CA 1
ATOM 8232 C C . THR B 1 390 ? -8.602 -21.703 -28.5 1 46.28 390 THR B C 1
ATOM 8234 O O . THR B 1 390 ? -8.641 -20.578 -27.969 1 46.28 390 THR B O 1
ATOM 8237 N N . ASN B 1 391 ? -8.758 -21.562 -30.094 1 40.22 391 ASN B N 1
ATOM 8238 C CA . ASN B 1 391 ? -8.016 -20.797 -31.094 1 40.22 391 ASN B CA 1
ATOM 8239 C C . ASN B 1 391 ? -7.965 -19.312 -30.734 1 40.22 391 ASN B C 1
ATOM 8241 O O . ASN B 1 391 ? -7.512 -18.953 -29.641 1 40.22 391 ASN B O 1
ATOM 8245 N N . TYR B 1 392 ? -8.344 -18.359 -31.906 1 39.38 392 TYR B N 1
ATOM 8246 C CA . TYR B 1 392 ? -8.031 -17.062 -32.5 1 39.38 392 TYR B CA 1
ATOM 8247 C C . TYR B 1 392 ? -8.555 -15.93 -31.625 1 39.38 392 TYR B C 1
ATOM 8249 O O . TYR B 1 392 ? -7.883 -14.906 -31.453 1 39.38 392 TYR B O 1
ATOM 8257 N N . GLN B 1 393 ? -9.953 -15.688 -31.688 1 43.97 393 GLN B N 1
ATOM 8258 C CA . GLN B 1 393 ? -10.453 -14.367 -31.328 1 43.97 393 GLN B CA 1
ATOM 8259 C C . GLN B 1 393 ? -10.602 -14.211 -29.828 1 43.97 393 GLN B C 1
ATOM 8261 O O . GLN B 1 393 ? -11.477 -14.836 -29.219 1 43.97 393 GLN B O 1
ATOM 8266 N N . ASN B 1 394 ? -9.617 -14.117 -29.031 1 49 394 ASN B N 1
ATOM 8267 C CA . ASN B 1 394 ? -9.406 -13.82 -27.609 1 49 394 ASN B CA 1
ATOM 8268 C C . ASN B 1 394 ? -10.477 -12.875 -27.078 1 49 394 ASN B C 1
ATOM 8270 O O . ASN B 1 394 ? -10.234 -11.68 -26.938 1 49 394 ASN B O 1
ATOM 8274 N N . SER B 1 395 ? -11.695 -12.859 -27.562 1 57.88 395 SER B N 1
ATOM 8275 C CA . SER B 1 395 ? -12.539 -11.844 -26.969 1 57.88 395 SER B CA 1
ATOM 8276 C C . SER B 1 395 ? -13.062 -12.297 -25.594 1 57.88 395 SER B C 1
ATOM 8278 O O . SER B 1 395 ? -13.766 -13.305 -25.5 1 57.88 395 SER B O 1
ATOM 8280 N N . THR B 1 396 ? -12.414 -12.148 -24.406 1 66.88 396 THR B N 1
ATOM 8281 C CA . THR B 1 396 ? -12.953 -12.359 -23.062 1 66.88 396 THR B CA 1
ATOM 8282 C C . THR B 1 396 ? -14.234 -11.547 -22.859 1 66.88 396 THR B C 1
ATOM 8284 O O . THR B 1 396 ? -14.219 -10.32 -22.969 1 66.88 396 THR B O 1
ATOM 8287 N N . LYS B 1 397 ? -15.445 -12.273 -23.031 1 78.88 397 LYS B N 1
ATOM 8288 C CA . LYS B 1 397 ? -16.703 -11.602 -22.703 1 78.88 397 LYS B CA 1
ATOM 8289 C C . LYS B 1 397 ? -16.75 -11.195 -21.234 1 78.88 397 LYS B C 1
ATOM 8291 O O . LYS B 1 397 ? -16.375 -11.977 -20.359 1 78.88 397 LYS B O 1
ATOM 8296 N N . THR B 1 398 ? -17 -9.961 -21.016 1 86 398 THR B N 1
ATOM 8297 C CA . THR B 1 398 ? -17.047 -9.422 -19.672 1 86 398 THR B CA 1
ATOM 8298 C C . THR B 1 398 ? -18.469 -8.992 -19.312 1 86 398 THR B C 1
ATOM 8300 O O . THR B 1 398 ? -19.281 -8.727 -20.203 1 86 398 THR B O 1
ATOM 8303 N N . ILE B 1 399 ? -18.828 -9.164 -18.078 1 86.19 399 ILE B N 1
ATOM 8304 C CA . ILE B 1 399 ? -20.094 -8.672 -17.547 1 86.19 399 ILE B CA 1
ATOM 8305 C C . ILE B 1 399 ? -19.828 -7.621 -16.469 1 86.19 399 ILE B C 1
ATOM 8307 O O . ILE B 1 399 ? -18.875 -7.742 -15.695 1 86.19 399 ILE B O 1
ATOM 8311 N N . GLU B 1 400 ? -20.672 -6.617 -16.531 1 90.12 400 GLU B N 1
ATOM 8312 C CA . GLU B 1 400 ? -20.562 -5.57 -15.523 1 90.12 400 GLU B CA 1
ATOM 8313 C C . GLU B 1 400 ? -21.703 -5.652 -14.516 1 90.12 400 GLU B C 1
ATOM 8315 O O . GLU B 1 400 ? -22.875 -5.629 -14.891 1 90.12 400 GLU B O 1
ATOM 8320 N N . LEU B 1 401 ? -21.297 -5.77 -13.281 1 89.75 401 LEU B N 1
ATOM 8321 C CA . LEU B 1 401 ? -22.266 -5.855 -12.195 1 89.75 401 LEU B CA 1
ATOM 8322 C C . LEU B 1 401 ? -22.078 -4.715 -11.203 1 89.75 401 LEU B C 1
ATOM 8324 O O . LEU B 1 401 ? -20.969 -4.191 -11.055 1 89.75 401 LEU B O 1
ATOM 8328 N N . LEU B 1 402 ? -23.188 -4.422 -10.594 1 88.81 402 LEU B N 1
ATOM 8329 C CA . LEU B 1 402 ? -23.109 -3.373 -9.578 1 88.81 402 LEU B CA 1
ATOM 8330 C C . LEU B 1 402 ? -22.328 -3.848 -8.359 1 88.81 402 LEU B C 1
ATOM 8332 O O . LEU B 1 402 ? -22.547 -4.953 -7.863 1 88.81 402 LEU B O 1
ATOM 8336 N N . ARG B 1 403 ? -21.484 -3.049 -7.832 1 85.38 403 ARG B N 1
ATOM 8337 C CA . ARG B 1 403 ? -20.656 -3.41 -6.691 1 85.38 403 ARG B CA 1
ATOM 8338 C C . ARG B 1 403 ? -21.484 -3.615 -5.438 1 85.38 403 ARG B C 1
ATOM 8340 O O . ARG B 1 403 ? -21.172 -4.457 -4.598 1 85.38 403 ARG B O 1
ATOM 8347 N N . SER B 1 404 ? -22.516 -2.83 -5.336 1 81.75 404 SER B N 1
ATOM 8348 C CA . SER B 1 404 ? -23.359 -2.916 -4.148 1 81.75 404 SER B CA 1
ATOM 8349 C C . SER B 1 404 ? -24.234 -4.156 -4.191 1 81.75 404 SER B C 1
ATOM 8351 O O . SER B 1 404 ? -24.719 -4.621 -3.154 1 81.75 404 SER B O 1
ATOM 8353 N N . ASP B 1 405 ? -24.516 -4.645 -5.402 1 85.69 405 ASP B N 1
ATOM 8354 C CA . ASP B 1 405 ? -25.344 -5.816 -5.637 1 85.69 405 ASP B CA 1
ATOM 8355 C C . ASP B 1 405 ? -24.938 -6.535 -6.918 1 85.69 405 ASP B C 1
ATOM 8357 O O . ASP B 1 405 ? -25.344 -6.141 -8.016 1 85.69 405 ASP B O 1
ATOM 8361 N N . PHE B 1 406 ? -24.375 -7.68 -6.684 1 87 406 PHE B N 1
ATOM 8362 C CA . PHE B 1 406 ? -23.828 -8.375 -7.84 1 87 406 PHE B CA 1
ATOM 8363 C C . PHE B 1 406 ? -24.922 -9.133 -8.586 1 87 406 PHE B C 1
ATOM 8365 O O . PHE B 1 406 ? -24.656 -9.727 -9.633 1 87 406 PHE B O 1
ATOM 8372 N N . ASP B 1 407 ? -26.141 -9.023 -8.133 1 85.56 407 ASP B N 1
ATOM 8373 C CA . ASP B 1 407 ? -27.25 -9.648 -8.852 1 85.56 407 ASP B CA 1
ATOM 8374 C C . ASP B 1 407 ? -27.812 -8.711 -9.914 1 85.56 407 ASP B C 1
ATOM 8376 O O . ASP B 1 407 ? -28.594 -9.133 -10.766 1 85.56 407 ASP B O 1
ATOM 8380 N N . LEU B 1 408 ? -27.328 -7.512 -9.859 1 87.31 408 LEU B N 1
ATOM 8381 C CA . LEU B 1 408 ? -27.859 -6.527 -10.789 1 87.31 408 LEU B CA 1
ATOM 8382 C C . LEU B 1 408 ? -26.844 -6.176 -11.859 1 87.31 408 LEU B C 1
ATOM 8384 O O . LEU B 1 408 ? -25.797 -5.594 -11.562 1 87.31 408 LEU B O 1
ATOM 8388 N N . PRO B 1 409 ? -27.109 -6.48 -13.133 1 87.38 409 PRO B N 1
ATOM 8389 C CA . PRO B 1 409 ? -26.203 -6.094 -14.219 1 87.38 409 PRO B CA 1
ATOM 8390 C C . PRO B 1 409 ? -26.281 -4.602 -14.547 1 87.38 409 PRO B C 1
ATOM 8392 O O . PRO B 1 409 ? -27.359 -4.008 -14.477 1 87.38 409 PRO B O 1
ATOM 8395 N N . CYS B 1 410 ? -25.203 -3.936 -14.836 1 86 410 CYS B N 1
ATOM 8396 C CA . CYS B 1 410 ? -25.125 -2.514 -15.148 1 86 410 CYS B CA 1
ATOM 8397 C C . CYS B 1 410 ? -25.578 -2.246 -16.578 1 86 410 CYS B C 1
ATOM 8399 O O . CYS B 1 410 ? -26.016 -1.139 -16.906 1 86 410 CYS B O 1
ATOM 8401 N N . ASP B 1 411 ? -25.406 -3.008 -17.641 1 75.25 411 ASP B N 1
ATOM 8402 C CA . ASP B 1 411 ? -25.766 -2.771 -19.047 1 75.25 411 ASP B CA 1
ATOM 8403 C C . ASP B 1 411 ? -27.266 -2.562 -19.203 1 75.25 411 ASP B C 1
ATOM 8405 O O . ASP B 1 411 ? -27.703 -1.744 -20.016 1 75.25 411 ASP B O 1
ATOM 8409 N N . GLY B 1 412 ? -28.156 -3.234 -18.656 1 63.72 412 GLY B N 1
ATOM 8410 C CA . GLY B 1 412 ? -29.578 -3.188 -19 1 63.72 412 GLY B CA 1
ATOM 8411 C C . GLY B 1 412 ? -30.328 -2.076 -18.297 1 63.72 412 GLY B C 1
ATOM 8412 O O . GLY B 1 412 ? -31.469 -1.76 -18.656 1 63.72 412 GLY B O 1
ATOM 8413 N N . SER B 1 413 ? -29.688 -1.414 -17.312 1 63 413 SER B N 1
ATOM 8414 C CA . SER B 1 413 ? -30.516 -0.545 -16.484 1 63 413 SER B CA 1
ATOM 8415 C C . SER B 1 413 ? -30.156 0.922 -16.688 1 63 413 SER B C 1
ATOM 8417 O O . SER B 1 413 ? -30.172 1.708 -15.742 1 63 413 SER B O 1
ATOM 8419 N N . LEU B 1 414 ? -30.062 1.272 -18.016 1 63.97 414 LEU B N 1
ATOM 8420 C CA . LEU B 1 414 ? -29.656 2.631 -18.359 1 63.97 414 LEU B CA 1
ATOM 8421 C C . LEU B 1 414 ? -30.609 3.654 -17.75 1 63.97 414 LEU B C 1
ATOM 8423 O O . LEU B 1 414 ? -30.172 4.719 -17.297 1 63.97 414 LEU B O 1
ATOM 8427 N N . TYR B 1 415 ? -31.875 3.168 -17.656 1 64.06 415 TYR B N 1
ATOM 8428 C CA . TYR B 1 415 ? -32.875 4.102 -17.141 1 64.06 415 TYR B CA 1
ATOM 8429 C C . TYR B 1 415 ? -32.625 4.426 -15.68 1 64.06 415 TYR B C 1
ATOM 8431 O O . TYR B 1 415 ? -32.688 5.59 -15.273 1 64.06 415 TYR B O 1
ATOM 8439 N N . ILE B 1 416 ? -32.188 3.543 -14.953 1 75.5 416 ILE B N 1
ATOM 8440 C CA . ILE B 1 416 ? -31.984 3.754 -13.523 1 75.5 416 ILE B CA 1
ATOM 8441 C C . ILE B 1 416 ? -30.703 4.578 -13.312 1 75.5 416 ILE B C 1
ATOM 8443 O O . ILE B 1 416 ? -30.641 5.395 -12.391 1 75.5 416 ILE B O 1
ATOM 8447 N N . TYR B 1 417 ? -29.953 4.555 -14.367 1 78.5 417 TYR B N 1
ATOM 8448 C CA . TYR B 1 417 ? -28.703 5.32 -14.266 1 78.5 417 TYR B CA 1
ATOM 8449 C C . TYR B 1 417 ? -28.969 6.801 -14.539 1 78.5 417 TYR B C 1
ATOM 8451 O O . TYR B 1 417 ? -28.422 7.664 -13.844 1 78.5 417 TYR B O 1
ATOM 8459 N N . HIS B 1 418 ? -29.859 7.02 -15.359 1 80.56 418 HIS B N 1
ATOM 8460 C CA . HIS B 1 418 ? -30.188 8.414 -15.641 1 80.56 418 HIS B CA 1
ATOM 8461 C C . HIS B 1 418 ? -30.969 9.039 -14.492 1 80.56 418 HIS B C 1
ATOM 8463 O O . HIS B 1 418 ? -30.734 10.195 -14.141 1 80.56 418 HIS B O 1
ATOM 8469 N N . ILE B 1 419 ? -31.766 8.234 -13.93 1 81.06 419 ILE B N 1
ATOM 8470 C CA . ILE B 1 419 ? -32.531 8.742 -12.805 1 81.06 419 ILE B CA 1
ATOM 8471 C C . ILE B 1 419 ? -31.609 9.031 -11.625 1 81.06 419 ILE B C 1
ATOM 8473 O O . ILE B 1 419 ? -31.734 10.07 -10.977 1 81.06 419 ILE B O 1
ATOM 8477 N N . SER B 1 420 ? -30.719 8.18 -11.484 1 82.56 420 SER B N 1
ATOM 8478 C CA . SER B 1 420 ? -29.781 8.391 -10.383 1 82.56 420 SER B CA 1
ATOM 8479 C C . SER B 1 420 ? -28.891 9.602 -10.633 1 82.56 420 SER B C 1
ATOM 8481 O O . SER B 1 420 ? -28.562 10.344 -9.703 1 82.56 420 SER B O 1
ATOM 8483 N N . ALA B 1 421 ? -28.562 9.852 -11.844 1 82.62 421 ALA B N 1
ATOM 8484 C CA . ALA B 1 421 ? -27.75 11.016 -12.18 1 82.62 421 ALA B CA 1
ATOM 8485 C C . ALA B 1 421 ? -28.516 12.312 -11.953 1 82.62 421 ALA B C 1
ATOM 8487 O O . ALA B 1 421 ? -27.969 13.289 -11.438 1 82.62 421 ALA B O 1
ATOM 8488 N N . TYR B 1 422 ? -29.797 12.289 -12.281 1 82.62 422 TYR B N 1
ATOM 8489 C CA . TYR B 1 422 ? -30.625 13.461 -12.062 1 82.62 422 TYR B CA 1
ATOM 8490 C C . TYR B 1 422 ? -30.781 13.75 -10.578 1 82.62 422 TYR B C 1
ATOM 8492 O O . TYR B 1 422 ? -30.625 14.898 -10.148 1 82.62 422 TYR B O 1
ATOM 8500 N N . PHE B 1 423 ? -30.859 12.75 -9.875 1 82.88 423 PHE B N 1
ATOM 8501 C CA . PHE B 1 423 ? -31.047 12.953 -8.445 1 82.88 423 PHE B CA 1
ATOM 8502 C C . PHE B 1 423 ? -29.75 13.336 -7.773 1 82.88 423 PHE B C 1
ATOM 8504 O O . PHE B 1 423 ? -29.75 14.031 -6.754 1 82.88 423 PHE B O 1
ATOM 8511 N N . ALA B 1 424 ? -28.703 12.922 -8.344 1 83.25 424 ALA B N 1
ATOM 8512 C CA . ALA B 1 424 ? -27.422 13.352 -7.805 1 83.25 424 ALA B CA 1
ATOM 8513 C C . ALA B 1 424 ? -27.25 14.859 -7.949 1 83.25 424 ALA B C 1
ATOM 8515 O O . ALA B 1 424 ? -26.797 15.539 -7.016 1 83.25 424 ALA B O 1
ATOM 8516 N N . THR B 1 425 ? -27.594 15.391 -9.016 1 82.19 425 THR B N 1
ATOM 8517 C CA . THR B 1 425 ? -27.453 16.828 -9.234 1 82.19 425 THR B CA 1
ATOM 8518 C C . THR B 1 425 ? -28.453 17.594 -8.367 1 82.19 425 THR B C 1
ATOM 8520 O O . THR B 1 425 ? -28.109 18.656 -7.816 1 82.19 425 THR B O 1
ATOM 8523 N N . ILE B 1 426 ? -29.547 17 -8.07 1 83.69 426 ILE B N 1
ATOM 8524 C CA . ILE B 1 426 ? -30.594 17.703 -7.34 1 83.69 426 ILE B CA 1
ATOM 8525 C C . ILE B 1 426 ? -30.328 17.594 -5.84 1 83.69 426 ILE B C 1
ATOM 8527 O O . ILE B 1 426 ? -30.406 18.594 -5.117 1 83.69 426 ILE B O 1
ATOM 8531 N N . TYR B 1 427 ? -29.922 16.5 -5.477 1 86.25 427 TYR B N 1
ATOM 8532 C CA . TYR B 1 427 ? -29.859 16.312 -4.031 1 86.25 427 TYR B CA 1
ATOM 8533 C C . TYR B 1 427 ? -28.438 16.516 -3.514 1 86.25 427 TYR B C 1
ATOM 8535 O O . TYR B 1 427 ? -28.219 17.219 -2.531 1 86.25 427 TYR B O 1
ATOM 8543 N N . VAL B 1 428 ? -27.453 16.031 -4.207 1 87.69 428 VAL B N 1
ATOM 8544 C CA . VAL B 1 428 ? -26.078 16.062 -3.715 1 87.69 428 VAL B CA 1
ATOM 8545 C C . VAL B 1 428 ? -25.531 17.484 -3.82 1 87.69 428 VAL B C 1
ATOM 8547 O O . VAL B 1 428 ? -24.844 17.969 -2.918 1 87.69 428 VAL B O 1
ATOM 8550 N N . ILE B 1 429 ? -25.922 18.234 -4.84 1 87.5 429 ILE B N 1
ATOM 8551 C CA . ILE B 1 429 ? -25.359 19.562 -5.059 1 87.5 429 ILE B CA 1
ATOM 8552 C C . ILE B 1 429 ? -26.328 20.609 -4.516 1 87.5 429 ILE B C 1
ATOM 8554 O O . ILE B 1 429 ? -25.922 21.562 -3.855 1 87.5 429 ILE B O 1
ATOM 8558 N N . THR B 1 430 ? -27.641 20.422 -4.621 1 85.94 430 THR B N 1
ATOM 8559 C CA . THR B 1 430 ? -28.609 21.453 -4.289 1 85.94 430 THR B CA 1
ATOM 8560 C C . THR B 1 430 ? -28.766 21.578 -2.777 1 85.94 430 THR B C 1
ATOM 8562 O O . THR B 1 430 ? -28.922 22.688 -2.256 1 85.94 430 THR B O 1
ATOM 8565 N N . PHE B 1 431 ? -28.688 20.469 -2.154 1 87.88 431 PHE B N 1
ATOM 8566 C CA . PHE B 1 431 ? -28.891 20.531 -0.713 1 87.88 431 PHE B CA 1
ATOM 8567 C C . PHE B 1 431 ? -27.797 21.359 -0.044 1 87.88 431 PHE B C 1
ATOM 8569 O O . PHE B 1 431 ? -28.094 22.328 0.671 1 87.88 431 PHE B O 1
ATOM 8576 N N . PRO B 1 432 ? -26.562 21.094 -0.271 1 90.56 432 PRO B N 1
ATOM 8577 C CA . PRO B 1 432 ? -25.531 21.922 0.347 1 90.56 432 PRO B CA 1
ATOM 8578 C C . PRO B 1 432 ? -25.547 23.375 -0.164 1 90.56 432 PRO B C 1
ATOM 8580 O O . PRO B 1 432 ? -25.25 24.297 0.586 1 90.56 432 PRO B O 1
ATOM 8583 N N . CYS B 1 433 ? -25.953 23.641 -1.358 1 91.31 433 CYS B N 1
ATOM 8584 C CA . CYS B 1 433 ? -26.047 24.984 -1.897 1 91.31 433 CYS B CA 1
ATOM 8585 C C . CYS B 1 433 ? -27.172 25.766 -1.233 1 91.31 433 CYS B C 1
ATOM 8587 O O . CYS B 1 433 ? -27.016 26.953 -0.909 1 91.31 433 CYS B O 1
ATOM 8589 N N . THR B 1 434 ? -28.312 25.094 -1.028 1 90.06 434 THR B N 1
ATOM 8590 C CA . THR B 1 434 ? -29.422 25.734 -0.323 1 90.06 434 THR B CA 1
ATOM 8591 C C . THR B 1 434 ? -29.031 26.031 1.122 1 90.06 434 THR B C 1
ATOM 8593 O O . THR B 1 434 ? -29.359 27.109 1.646 1 90.06 434 THR B O 1
ATOM 8596 N N . LEU B 1 435 ? -28.359 25.109 1.657 1 91.31 435 LEU B N 1
ATOM 8597 C CA . LEU B 1 435 ? -27.906 25.328 3.023 1 91.31 435 LEU B CA 1
ATOM 8598 C C . LEU B 1 435 ? -26.906 26.484 3.082 1 91.31 435 LEU B C 1
ATOM 8600 O O . LEU B 1 435 ? -26.922 27.266 4.031 1 91.31 435 LEU B O 1
ATOM 8604 N N . LEU B 1 436 ? -26.031 26.562 2.098 1 92.88 436 LEU B N 1
ATOM 8605 C CA . LEU B 1 436 ? -25.062 27.656 2.033 1 92.88 436 LEU B CA 1
ATOM 8606 C C . LEU B 1 436 ? -25.766 29 1.9 1 92.88 436 LEU B C 1
ATOM 8608 O O . LEU B 1 436 ? -25.375 29.984 2.543 1 92.88 436 LEU B O 1
ATOM 8612 N N . PHE B 1 437 ? -26.828 29.031 1.168 1 92.31 437 PHE B N 1
ATOM 8613 C CA . PHE B 1 437 ? -27.609 30.25 0.979 1 92.31 437 PHE B CA 1
ATOM 8614 C C . PHE B 1 437 ? -28.297 30.656 2.275 1 92.31 437 PHE B C 1
ATOM 8616 O O . PHE B 1 437 ? -28.266 31.828 2.654 1 92.31 437 PHE B O 1
ATOM 8623 N N . VAL B 1 438 ? -28.828 29.672 2.945 1 89.31 438 VAL B N 1
ATOM 8624 C CA . VAL B 1 438 ? -29.531 29.953 4.195 1 89.31 438 VAL B CA 1
ATOM 8625 C C . VAL B 1 438 ? -28.516 30.375 5.266 1 89.31 438 VAL B C 1
ATOM 8627 O O . VAL B 1 438 ? -28.781 31.297 6.043 1 89.31 438 VAL B O 1
ATOM 8630 N N . LEU B 1 439 ? -27.391 29.781 5.305 1 91.56 439 LEU B N 1
ATOM 8631 C CA . LEU B 1 439 ? -26.344 30.141 6.262 1 91.56 439 LEU B CA 1
ATOM 8632 C C . LEU B 1 439 ? -25.828 31.547 5.996 1 91.56 439 LEU B C 1
ATOM 8634 O O . LEU B 1 439 ? -25.578 32.312 6.934 1 91.56 439 LEU B O 1
ATOM 8638 N N . ARG B 1 440 ? -25.688 31.875 4.773 1 90 440 ARG B N 1
ATOM 8639 C CA . ARG B 1 440 ? -25.219 33.219 4.418 1 90 440 ARG B CA 1
ATOM 8640 C C . ARG B 1 440 ? -26.219 34.281 4.84 1 90 440 ARG B C 1
ATOM 8642 O O . ARG B 1 440 ? -25.828 35.344 5.34 1 90 440 ARG B O 1
ATOM 8649 N N . LYS B 1 441 ? -27.453 33.969 4.766 1 87.06 441 LYS B N 1
ATOM 8650 C CA . LYS B 1 441 ? -28.516 34.938 5.078 1 87.06 441 LYS B CA 1
ATOM 8651 C C . LYS B 1 441 ? -28.641 35.125 6.586 1 87.06 441 LYS B C 1
ATOM 8653 O O . LYS B 1 441 ? -28.797 36.281 7.047 1 87.06 441 LYS B O 1
ATOM 8658 N N . TYR B 1 442 ? -28.391 34.031 7.301 1 85.94 442 TYR B N 1
ATOM 8659 C CA . TYR B 1 442 ? -28.75 34.125 8.711 1 85.94 442 TYR B CA 1
ATOM 8660 C C . TYR B 1 442 ? -27.516 34.125 9.594 1 85.94 442 TYR B C 1
ATOM 8662 O O . TYR B 1 442 ? -27.547 34.625 10.719 1 85.94 442 TYR B O 1
ATOM 8670 N N . CYS B 1 443 ? -26.438 33.594 9.188 1 84.62 443 CYS B N 1
ATOM 8671 C CA . CYS B 1 443 ? -25.297 33.406 10.078 1 84.62 443 CYS B CA 1
ATOM 8672 C C . CYS B 1 443 ? -24.141 34.312 9.672 1 84.62 443 CYS B C 1
ATOM 8674 O O . CYS B 1 443 ? -23.219 34.531 10.453 1 84.62 443 CYS B O 1
ATOM 8676 N N . LYS B 1 444 ? -24.094 34.844 8.516 1 80 444 LYS B N 1
ATOM 8677 C CA . LYS B 1 444 ? -23 35.719 8.125 1 80 444 LYS B CA 1
ATOM 8678 C C . LYS B 1 444 ? -23.094 37.062 8.828 1 80 444 LYS B C 1
ATOM 8680 O O . LYS B 1 444 ? -24.109 37.75 8.703 1 80 444 LYS B O 1
ATOM 8685 N N . THR B 1 445 ? -22.375 37.125 10.117 1 64.88 445 THR B N 1
ATOM 8686 C CA . THR B 1 445 ? -22.391 38.406 10.812 1 64.88 445 THR B CA 1
ATOM 8687 C C . THR B 1 445 ? -21.516 39.406 10.078 1 64.88 445 THR B C 1
ATOM 8689 O O . THR B 1 445 ? -20.406 39.094 9.656 1 64.88 445 THR B O 1
ATOM 8692 N N . THR B 1 446 ? -22.141 40.312 9.414 1 53.75 446 THR B N 1
ATOM 8693 C CA . THR B 1 446 ? -21.406 41.438 8.867 1 53.75 446 THR B CA 1
ATOM 8694 C C . THR B 1 446 ? -20.594 42.156 9.953 1 53.75 446 THR B C 1
ATOM 8696 O O . THR B 1 446 ? -21.125 42.469 11.016 1 53.75 446 THR B O 1
ATOM 8699 N N . ASP B 1 447 ? -19.297 41.812 10.172 1 51.44 447 ASP B N 1
ATOM 8700 C CA . ASP B 1 447 ? -18.391 42.531 11.055 1 51.44 447 ASP B CA 1
ATOM 8701 C C . ASP B 1 447 ? -18.828 43.969 11.234 1 51.44 447 ASP B C 1
ATOM 8703 O O . ASP B 1 447 ? -19.203 44.625 10.273 1 51.44 447 ASP B O 1
ATOM 8707 N N . PRO B 1 448 ? -19.188 44.312 12.469 1 47.78 448 PRO B N 1
ATOM 8708 C CA . PRO B 1 448 ? -19.484 45.75 12.625 1 47.78 448 PRO B CA 1
ATOM 8709 C C . PRO B 1 448 ? -18.438 46.625 11.961 1 47.78 448 PRO B C 1
ATOM 8711 O O . PRO B 1 448 ? -17.234 46.344 12.039 1 47.78 448 PRO B O 1
ATOM 8714 N N . LYS B 1 449 ? -18.75 47.219 10.852 1 49.06 449 LYS B N 1
ATOM 8715 C CA . LYS B 1 449 ? -17.828 48.25 10.359 1 49.06 449 LYS B CA 1
ATOM 8716 C C . LYS B 1 449 ? -17.281 49.094 11.508 1 49.06 449 LYS B C 1
ATOM 8718 O O . LYS B 1 449 ? -18.047 49.5 12.398 1 49.06 449 LYS B O 1
ATOM 8723 N N . PRO B 1 450 ? -15.961 48.906 11.688 1 45.19 450 PRO B N 1
ATOM 8724 C CA . PRO B 1 450 ? -15.438 49.812 12.727 1 45.19 450 PRO B CA 1
ATOM 8725 C C . PRO B 1 450 ? -16.016 51.219 12.648 1 45.19 450 PRO B C 1
ATOM 8727 O O . PRO B 1 450 ? -16.156 51.781 11.555 1 45.19 450 PRO B O 1
ATOM 8730 N N . VAL B 1 451 ? -16.719 51.594 13.57 1 43.84 451 VAL B N 1
ATOM 8731 C CA . VAL B 1 451 ? -17.141 52.969 13.711 1 43.84 451 VAL B CA 1
ATOM 8732 C C . VAL B 1 451 ? -15.938 53.906 13.641 1 43.84 451 VAL B C 1
ATOM 8734 O O . VAL B 1 451 ? -15.008 53.781 14.438 1 43.84 451 VAL B O 1
ATOM 8737 N N . VAL B 1 452 ? -15.562 54.281 12.453 1 45.88 452 VAL B N 1
ATOM 8738 C CA . VAL B 1 452 ? -14.562 55.344 12.367 1 45.88 452 VAL B CA 1
ATOM 8739 C C . VAL B 1 452 ? -15.047 56.594 13.117 1 45.88 452 VAL B C 1
ATOM 8741 O O . VAL B 1 452 ? -16.156 57.094 12.867 1 45.88 452 VAL B O 1
ATOM 8744 N N . PRO B 1 453 ? -14.461 56.938 14.242 1 45.31 453 PRO B N 1
ATOM 8745 C CA . PRO B 1 453 ? -14.805 58.188 14.938 1 45.31 453 PRO B CA 1
ATOM 8746 C C . PRO B 1 453 ? -14.664 59.406 14.055 1 45.31 453 PRO B C 1
ATOM 8748 O O . PRO B 1 453 ? -13.703 59.531 13.281 1 45.31 453 PRO B O 1
ATOM 8751 N N . TYR B 1 454 ? -15.695 60 13.508 1 45.03 454 TYR B N 1
ATOM 8752 C CA . TYR B 1 454 ? -15.586 61.281 12.828 1 45.03 454 TYR B CA 1
ATOM 8753 C C . TYR B 1 454 ? -15.375 62.438 13.828 1 45.03 454 TYR B C 1
ATOM 8755 O O . TYR B 1 454 ? -16.109 62.531 14.812 1 45.03 454 TYR B O 1
ATOM 8763 N N . VAL B 1 455 ? -14.125 63 14.016 1 44.88 455 VAL B N 1
ATOM 8764 C CA . VAL B 1 455 ? -13.711 64.188 14.789 1 44.88 455 VAL B CA 1
ATOM 8765 C C . VAL B 1 455 ? -14.297 65.438 14.164 1 44.88 455 VAL B C 1
ATOM 8767 O O . VAL B 1 455 ? -13.953 65.812 13.031 1 44.88 455 VAL B O 1
ATOM 8770 N N . GLN B 1 456 ? -15.633 65.812 14.203 1 42.62 456 GLN B N 1
ATOM 8771 C CA . GLN B 1 456 ? -16.031 67.125 13.836 1 42.62 456 GLN B CA 1
ATOM 8772 C C . GLN B 1 456 ? -15.969 68.062 15.039 1 42.62 456 GLN B C 1
ATOM 8774 O O . GLN B 1 456 ? -16.75 67.938 15.984 1 42.62 456 GLN B O 1
ATOM 8779 N N . GLY B 1 457 ? -15.078 69.375 15.078 1 43.62 457 GLY B N 1
ATOM 8780 C CA . GLY B 1 457 ? -14.648 70.438 15.961 1 43.62 457 GLY B CA 1
ATOM 8781 C C . GLY B 1 457 ? -13.977 69.938 17.234 1 43.62 457 GLY B C 1
ATOM 8782 O O . GLY B 1 457 ? -13.469 68.812 17.266 1 43.62 457 GLY B O 1
ATOM 8783 N N . GLU B 1 458 ? -13.906 71.062 18.297 1 42.72 458 GLU B N 1
ATOM 8784 C CA . GLU B 1 458 ? -13.242 70.75 19.562 1 42.72 458 GLU B CA 1
ATOM 8785 C C . GLU B 1 458 ? -13.781 69.5 20.234 1 42.72 458 GLU B C 1
ATOM 8787 O O . GLU B 1 458 ? -13.148 68.938 21.125 1 42.72 458 GLU B O 1
ATOM 8792 N N . GLU B 1 459 ? -15.094 69.5 20.484 1 39.84 459 GLU B N 1
ATOM 8793 C CA . GLU B 1 459 ? -15.68 68.375 21.234 1 39.84 459 GLU B CA 1
ATOM 8794 C C . GLU B 1 459 ? -15.719 67.125 20.391 1 39.84 459 GLU B C 1
ATOM 8796 O O . GLU B 1 459 ? -16.141 67.125 19.234 1 39.84 459 GLU B O 1
ATOM 8801 N N . VAL B 1 460 ? -14.641 66.375 20.594 1 42.38 460 VAL B N 1
ATOM 8802 C CA . VAL B 1 460 ? -14.68 65 20.047 1 42.38 460 VAL B CA 1
ATOM 8803 C C . VAL B 1 460 ? -16.078 64.438 20.219 1 42.38 460 VAL B C 1
ATOM 8805 O O . VAL B 1 460 ? -16.516 64.188 21.344 1 42.38 460 VAL B O 1
ATOM 8808 N N . VAL B 1 461 ? -17.062 65.25 19.719 1 38.56 461 VAL B N 1
ATOM 8809 C CA . VAL B 1 461 ? -18.344 64.562 19.828 1 38.56 461 VAL B CA 1
ATOM 8810 C C . VAL B 1 461 ? -18.281 63.219 19.094 1 38.56 461 VAL B C 1
ATOM 8812 O O . VAL B 1 461 ? -18.031 63.156 17.875 1 38.56 461 VAL B O 1
ATOM 8815 N N . CYS B 1 462 ? -17.625 62.312 19.734 1 35.91 462 CYS B N 1
ATOM 8816 C CA . CYS B 1 462 ? -17.906 60.938 19.281 1 35.91 462 CYS B CA 1
ATOM 8817 C C . CYS B 1 462 ? -19.391 60.781 18.969 1 35.91 462 CYS B C 1
ATOM 8819 O O . CYS B 1 462 ? -20.234 60.781 19.875 1 35.91 462 CYS B O 1
ATOM 8821 N N . HIS B 1 463 ? -19.906 61.719 18.141 1 33.31 463 HIS B N 1
ATOM 8822 C CA . HIS B 1 463 ? -21.219 61.25 17.75 1 33.31 463 HIS B CA 1
ATOM 8823 C C . HIS B 1 463 ? -21.203 59.719 17.5 1 33.31 463 HIS B C 1
ATOM 8825 O O . HIS B 1 463 ? -20.438 59.25 16.656 1 33.31 463 HIS B O 1
ATOM 8831 N N . GLU B 1 464 ? -21.156 59.062 18.562 1 34.97 464 GLU B N 1
ATOM 8832 C CA . GLU B 1 464 ? -21.594 57.656 18.562 1 34.97 464 GLU B CA 1
ATOM 8833 C C . GLU B 1 464 ? -22.766 57.469 17.609 1 34.97 464 GLU B C 1
ATOM 8835 O O . GLU B 1 464 ? -23.922 57.469 18.016 1 34.97 464 GLU B O 1
ATOM 8840 N N . ARG B 1 465 ? -23.047 58.344 16.734 1 36.16 465 ARG B N 1
ATOM 8841 C CA . ARG B 1 465 ? -24.016 57.719 15.844 1 36.16 465 ARG B CA 1
ATOM 8842 C C . ARG B 1 465 ? -23.578 56.344 15.422 1 36.16 465 ARG B C 1
ATOM 8844 O O . ARG B 1 465 ? -22.938 56.156 14.375 1 36.16 465 ARG B O 1
ATOM 8851 N N . THR B 1 466 ? -22.578 55.875 16.109 1 35.72 466 THR B N 1
ATOM 8852 C CA . THR B 1 466 ? -22.594 54.438 15.875 1 35.72 466 THR B CA 1
ATOM 8853 C C . THR B 1 466 ? -24.016 53.906 15.812 1 35.72 466 THR B C 1
ATOM 8855 O O . THR B 1 466 ? -24.781 54.031 16.766 1 35.72 466 THR B O 1
ATOM 8858 N N . ARG B 1 467 ? -24.656 54.25 14.805 1 33.94 467 ARG B N 1
ATOM 8859 C CA . ARG B 1 467 ? -25.797 53.375 14.711 1 33.94 467 ARG B CA 1
ATOM 8860 C C . ARG B 1 467 ? -25.562 52.062 15.484 1 33.94 467 ARG B C 1
ATOM 8862 O O . ARG B 1 467 ? -24.609 51.344 15.219 1 33.94 467 ARG B O 1
ATOM 8869 N N . LEU B 1 468 ? -25.75 52.125 16.844 1 33.31 468 LEU B N 1
ATOM 8870 C CA . LEU B 1 468 ? -26.203 50.938 17.531 1 33.31 468 LEU B CA 1
ATOM 8871 C C . LEU B 1 468 ? -26.812 49.938 16.562 1 33.31 468 LEU B C 1
ATOM 8873 O O . LEU B 1 468 ? -27.969 50.062 16.172 1 33.31 468 LEU B O 1
ATOM 8877 N N . LEU B 1 469 ? -26.328 49.906 15.43 1 33.84 469 LEU B N 1
ATOM 8878 C CA . LEU B 1 469 ? -26.859 48.594 15.008 1 33.84 469 LEU B CA 1
ATOM 8879 C C . LEU B 1 469 ? -27.047 47.688 16.203 1 33.84 469 LEU B C 1
ATOM 8881 O O . LEU B 1 469 ? -26.078 47.312 16.891 1 33.84 469 LEU B O 1
ATOM 8885 N N . SER B 1 470 ? -28.016 48.125 17.078 1 34.09 470 SER B N 1
ATOM 8886 C CA . SER B 1 470 ? -28.547 47.406 18.234 1 34.09 470 SER B CA 1
ATOM 8887 C C . SER B 1 470 ? -28.125 45.938 18.234 1 34.09 470 SER B C 1
ATOM 8889 O O . SER B 1 470 ? -28.016 45.312 17.172 1 34.09 470 SER B O 1
ATOM 8891 N N . ASP B 1 471 ? -27.328 45.5 19.172 1 40.59 471 ASP B N 1
ATOM 8892 C CA . ASP B 1 471 ? -27.359 44.094 19.578 1 40.59 471 ASP B CA 1
ATOM 8893 C C . ASP B 1 471 ? -28.641 43.438 19.125 1 40.59 471 ASP B C 1
ATOM 8895 O O . ASP B 1 471 ? -28.719 42.188 19.047 1 40.59 471 ASP B O 1
ATOM 8899 N N . ALA B 1 472 ? -29.703 44.219 19.109 1 39.69 472 ALA B N 1
ATOM 8900 C CA . ALA B 1 472 ? -31.047 43.812 18.734 1 39.69 472 ALA B CA 1
ATOM 8901 C C . ALA B 1 472 ? -31.109 43.406 17.25 1 39.69 472 ALA B C 1
ATOM 8903 O O . ALA B 1 472 ? -31.875 42.531 16.875 1 39.69 472 ALA B O 1
ATOM 8904 N N . ASP B 1 473 ? -30.469 44.219 16.359 1 42.91 473 ASP B N 1
ATOM 8905 C CA . ASP B 1 473 ? -30.625 43.875 14.945 1 42.91 473 ASP B CA 1
ATOM 8906 C C . ASP B 1 473 ? -29.672 42.75 14.547 1 42.91 473 ASP B C 1
ATOM 8908 O O . ASP B 1 473 ? -29.594 42.406 13.367 1 42.91 473 ASP B O 1
ATOM 8912 N N . ARG B 1 474 ? -28.562 42.75 15.133 1 47.09 474 ARG B N 1
ATOM 8913 C CA . ARG B 1 474 ? -27.938 41.438 14.938 1 47.09 474 ARG B CA 1
ATOM 8914 C C . ARG B 1 474 ? -28.953 40.312 15.055 1 47.09 474 ARG B C 1
ATOM 8916 O O . ARG B 1 474 ? -29.453 40.031 16.141 1 47.09 474 ARG B O 1
ATOM 8923 N N . ALA B 1 475 ? -29.703 40.281 14.109 1 52.66 475 ALA B N 1
ATOM 8924 C CA . ALA B 1 475 ? -30.656 39.188 13.984 1 52.66 475 ALA B CA 1
ATOM 8925 C C . ALA B 1 475 ? -30.109 37.906 14.594 1 52.66 475 ALA B C 1
ATOM 8927 O O . ALA B 1 475 ? -29.031 37.438 14.219 1 52.66 475 ALA B O 1
ATOM 8928 N N . ALA B 1 476 ? -30.484 37.719 15.852 1 64 476 ALA B N 1
ATOM 8929 C CA . ALA B 1 476 ? -30.188 36.469 16.547 1 64 476 ALA B CA 1
ATOM 8930 C C . ALA B 1 476 ? -30.359 35.25 15.633 1 64 476 ALA B C 1
ATOM 8932 O O . ALA B 1 476 ? -31.281 35.219 14.812 1 64 476 ALA B O 1
ATOM 8933 N N . VAL B 1 477 ? -29.266 34.594 15.297 1 77.56 477 VAL B N 1
ATOM 8934 C CA . VAL B 1 477 ? -29.359 33.344 14.57 1 77.56 477 VAL B CA 1
ATOM 8935 C C . VAL B 1 477 ? -30.594 32.562 15.055 1 77.56 477 VAL B C 1
ATOM 8937 O O . VAL B 1 477 ? -30.781 32.375 16.266 1 77.56 477 VAL B O 1
ATOM 8940 N N . PRO B 1 478 ? -31.484 32.5 14.016 1 81.44 478 PRO B N 1
ATOM 8941 C CA . PRO B 1 478 ? -32.656 31.719 14.422 1 81.44 478 PRO B CA 1
ATOM 8942 C C . PRO B 1 478 ? -32.281 30.406 15.109 1 81.44 478 PRO B C 1
ATOM 8944 O O . PRO B 1 478 ? -31.234 29.812 14.805 1 81.44 478 PRO B O 1
ATOM 8947 N N . PHE B 1 479 ? -33.094 30.016 15.938 1 78.44 479 PHE B N 1
ATOM 8948 C CA . PHE B 1 479 ? -32.844 28.812 16.75 1 78.44 479 PHE B CA 1
ATOM 8949 C C . PHE B 1 479 ? -32.594 27.594 15.859 1 78.44 479 PHE B C 1
ATOM 8951 O O . PHE B 1 479 ? -31.734 26.766 16.156 1 78.44 479 PHE B O 1
ATOM 8958 N N . TRP B 1 480 ? -33.281 27.547 14.781 1 80.12 480 TRP B N 1
ATOM 8959 C CA . TRP B 1 480 ? -33.219 26.359 13.93 1 80.12 480 TRP B CA 1
ATOM 8960 C C . TRP B 1 480 ? -31.906 26.328 13.156 1 80.12 480 TRP B C 1
ATOM 8962 O O . TRP B 1 480 ? -31.5 25.281 12.664 1 80.12 480 TRP B O 1
ATOM 8972 N N . MET B 1 481 ? -31.203 27.438 13.133 1 83.25 481 MET B N 1
ATOM 8973 C CA . MET B 1 481 ? -29.922 27.469 12.414 1 83.25 481 MET B CA 1
ATOM 8974 C C . MET B 1 481 ? -28.75 27.344 13.383 1 83.25 481 MET B C 1
ATOM 8976 O O . MET B 1 481 ? -27.625 27.125 12.961 1 83.25 481 MET B O 1
ATOM 8980 N N . LYS B 1 482 ? -29.031 27.422 14.656 1 81.44 482 LYS B N 1
ATOM 8981 C CA . LYS B 1 482 ? -27.969 27.391 15.664 1 81.44 482 LYS B CA 1
ATOM 8982 C C . LYS B 1 482 ? -27.234 26.062 15.656 1 81.44 482 LYS B C 1
ATOM 8984 O O . LYS B 1 482 ? -26.031 26 15.938 1 81.44 482 LYS B O 1
ATOM 8989 N N . PHE B 1 483 ? -27.922 25.125 15.234 1 83 483 PHE B N 1
ATOM 8990 C CA . PHE B 1 483 ? -27.328 23.797 15.18 1 83 483 PHE B CA 1
ATOM 8991 C C . PHE B 1 483 ? -26.203 23.75 14.164 1 83 483 PHE B C 1
ATOM 8993 O O . PHE B 1 483 ? -25.188 23.062 14.383 1 83 483 PHE B O 1
ATOM 9000 N N . LEU B 1 484 ? -26.297 24.547 13.203 1 87.31 484 LEU B N 1
ATOM 9001 C CA . LEU B 1 484 ? -25.344 24.469 12.102 1 87.31 484 LEU B CA 1
ATOM 9002 C C . LEU B 1 484 ? -24.219 2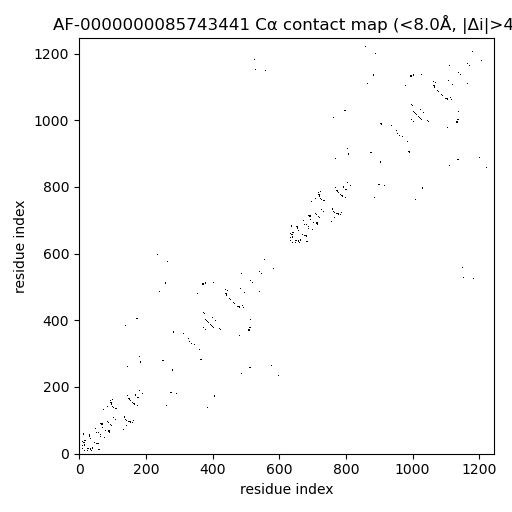5.469 12.297 1 87.31 484 LEU B C 1
ATOM 9004 O O . LEU B 1 484 ? -23.078 25.188 11.914 1 87.31 484 LEU B O 1
ATOM 9008 N N . CYS B 1 485 ? -24.422 26.609 12.898 1 86.31 485 CYS B N 1
ATOM 9009 C CA . CYS B 1 485 ? -23.391 27.656 12.859 1 86.31 485 CYS B CA 1
ATOM 9010 C C . CYS B 1 485 ? -22.906 27.984 14.266 1 86.31 485 CYS B C 1
ATOM 9012 O O . CYS B 1 485 ? -21.875 28.641 14.43 1 86.31 485 CYS B O 1
ATOM 9014 N N . GLU B 1 486 ? -23.531 27.516 15.32 1 82.31 486 GLU B N 1
ATOM 9015 C CA . GLU B 1 486 ? -23.188 27.969 16.656 1 82.31 486 GLU B CA 1
ATOM 9016 C C . GLU B 1 486 ? -21.797 27.5 17.078 1 82.31 486 GLU B C 1
ATOM 9018 O O . GLU B 1 486 ? -21.125 28.172 17.859 1 82.31 486 GLU B O 1
ATOM 9023 N N . ASN B 1 487 ? -21.281 26.422 16.469 1 88.31 487 ASN B N 1
ATOM 9024 C CA . ASN B 1 487 ? -20.016 25.828 16.891 1 88.31 487 ASN B CA 1
ATOM 9025 C C . ASN B 1 487 ? -18.828 26.5 16.203 1 88.31 487 ASN B C 1
ATOM 9027 O O . ASN B 1 487 ? -17.672 26.297 16.578 1 88.31 487 ASN B O 1
ATOM 9031 N N . TYR B 1 488 ? -19.094 27.344 15.312 1 92.25 488 TYR B N 1
ATOM 9032 C CA . TYR B 1 488 ? -18.016 27.906 14.5 1 92.25 488 TYR B CA 1
ATOM 9033 C C . TYR B 1 488 ? -17.828 29.391 14.781 1 92.25 488 TYR B C 1
ATOM 9035 O O . TYR B 1 488 ? -18.766 30.062 15.203 1 92.25 488 TYR B O 1
ATOM 9043 N N . LYS B 1 489 ? -16.625 29.859 14.633 1 91.62 489 LYS B N 1
ATOM 9044 C CA . LYS B 1 489 ? -16.328 31.297 14.703 1 91.62 489 LYS B CA 1
ATOM 9045 C C . LYS B 1 489 ? -17.078 32.062 13.625 1 91.62 489 LYS B C 1
ATOM 9047 O O . LYS B 1 489 ? -17.375 31.516 12.555 1 91.62 489 LYS B O 1
ATOM 9052 N N . PRO B 1 490 ? -17.422 33.281 13.883 1 86.75 490 PRO B N 1
ATOM 9053 C CA . PRO B 1 490 ? -18.219 34.062 12.938 1 86.75 490 PRO B CA 1
ATOM 9054 C C . PRO B 1 490 ? -17.547 34.188 11.57 1 86.75 490 PRO B C 1
ATOM 9056 O O . PRO B 1 490 ? -18.234 34.312 10.555 1 86.75 490 PRO B O 1
ATOM 9059 N N . ARG B 1 491 ? -16.188 34.156 11.508 1 88.06 491 ARG B N 1
ATOM 9060 C CA . ARG B 1 491 ? -15.5 34.25 10.234 1 88.06 491 ARG B CA 1
ATOM 9061 C C . ARG B 1 491 ? -15.695 32.969 9.406 1 88.06 491 ARG B C 1
ATOM 9063 O O . ARG B 1 491 ? -15.656 33.031 8.172 1 88.06 491 ARG B O 1
ATOM 9070 N N . PHE B 1 492 ? -15.984 31.875 10.18 1 93.44 492 PHE B N 1
ATOM 9071 C CA . PHE B 1 492 ? -16.125 30.594 9.5 1 93.44 492 PHE B CA 1
ATOM 9072 C C . PHE B 1 492 ? -17.562 30.094 9.594 1 93.44 492 PHE B C 1
ATOM 9074 O O . PHE B 1 492 ? -17.797 28.938 9.938 1 93.44 492 PHE B O 1
ATOM 9081 N N . TRP B 1 493 ? -18.484 30.875 9.125 1 90.19 493 TRP B N 1
ATOM 9082 C CA . TRP B 1 493 ? -19.906 30.562 9.18 1 90.19 493 TRP B CA 1
ATOM 9083 C C . TRP B 1 493 ? -20.25 29.453 8.188 1 90.19 493 TRP B C 1
ATOM 9085 O O . TRP B 1 493 ? -21.266 28.75 8.344 1 90.19 493 TRP B O 1
ATOM 9095 N N . TYR B 1 494 ? -19.406 29.156 7.164 1 92.56 494 TYR B N 1
ATOM 9096 C CA . TYR B 1 494 ? -19.688 28.203 6.086 1 92.56 494 TYR B CA 1
ATOM 9097 C C . TYR B 1 494 ? -19.016 26.859 6.359 1 92.56 494 TYR B C 1
ATOM 9099 O O . TYR B 1 494 ? -19.078 25.953 5.523 1 92.56 494 TYR B O 1
ATOM 9107 N N . TRP B 1 495 ? -18.406 26.656 7.477 1 94.75 495 TRP B N 1
ATOM 9108 C CA . TRP B 1 495 ? -17.531 25.516 7.695 1 94.75 495 TRP B CA 1
ATOM 9109 C C . TRP B 1 495 ? -18.328 24.219 7.758 1 94.75 495 TRP B C 1
ATOM 9111 O O . TRP B 1 495 ? -17.797 23.125 7.523 1 94.75 495 TRP B O 1
ATOM 9121 N N . GLU B 1 496 ? -19.625 24.312 8.055 1 92.88 496 GLU B N 1
ATOM 9122 C CA . GLU B 1 496 ? -20.438 23.109 8.031 1 92.88 496 GLU B CA 1
ATOM 9123 C C . GLU B 1 496 ? -20.547 22.531 6.621 1 92.88 496 GLU B C 1
ATOM 9125 O O . GLU B 1 496 ? -20.672 21.312 6.445 1 92.88 496 GLU B O 1
ATOM 9130 N N . ILE B 1 497 ? -20.516 23.406 5.664 1 93.31 497 ILE B N 1
ATOM 9131 C CA . ILE B 1 497 ? -20.562 22.969 4.273 1 93.31 497 ILE B CA 1
ATOM 9132 C C . ILE B 1 497 ? -19.25 22.281 3.9 1 93.31 497 ILE B C 1
ATOM 9134 O O . ILE B 1 497 ? -19.266 21.297 3.156 1 93.31 497 ILE B O 1
ATOM 9138 N N . VAL B 1 498 ? -18.188 22.703 4.48 1 94.06 498 VAL B N 1
ATOM 9139 C CA . VAL B 1 498 ? -16.891 22.094 4.234 1 94.06 498 VAL B CA 1
ATOM 9140 C C . VAL B 1 498 ? -16.875 20.672 4.82 1 94.06 498 VAL B C 1
ATOM 9142 O O . VAL B 1 498 ? -16.375 19.75 4.188 1 94.06 498 VAL B O 1
ATOM 9145 N N . GLU B 1 499 ? -17.5 20.578 5.945 1 93.5 499 GLU B N 1
ATOM 9146 C CA . GLU B 1 499 ? -17.562 19.281 6.59 1 93.5 499 GLU B CA 1
ATOM 9147 C C . GLU B 1 499 ? -18.453 18.312 5.812 1 93.5 499 GLU B C 1
ATOM 9149 O O . GLU B 1 499 ? -18.141 17.125 5.688 1 93.5 499 GLU B O 1
ATOM 9154 N N . LEU B 1 500 ? -19.516 18.844 5.316 1 92.69 500 LEU B N 1
ATOM 9155 C CA . LEU B 1 500 ? -20.406 18.016 4.508 1 92.69 500 LEU B CA 1
ATOM 9156 C C . LEU B 1 500 ? -19.719 17.578 3.221 1 92.69 500 LEU B C 1
ATOM 9158 O O . LEU B 1 500 ? -19.828 16.422 2.816 1 92.69 500 LEU B O 1
ATOM 9162 N N . ALA B 1 501 ? -19 18.484 2.641 1 92.19 501 ALA B N 1
ATOM 9163 C CA . ALA B 1 501 ? -18.25 18.172 1.419 1 92.19 501 ALA B CA 1
ATOM 9164 C C . ALA B 1 501 ? -17.188 17.125 1.686 1 92.19 501 ALA B C 1
ATOM 9166 O O . ALA B 1 501 ? -16.969 16.219 0.869 1 92.19 501 ALA B O 1
ATOM 9167 N N . ARG B 1 502 ? -16.562 17.234 2.777 1 93 502 ARG B N 1
ATOM 9168 C CA . ARG B 1 502 ? -15.539 16.266 3.135 1 93 502 ARG B CA 1
ATOM 9169 C C . ARG B 1 502 ? -16.141 14.867 3.27 1 93 502 ARG B C 1
ATOM 9171 O O . ARG B 1 502 ? -15.602 13.906 2.717 1 93 502 ARG B O 1
ATOM 9178 N N . LYS B 1 503 ? -17.219 14.742 3.924 1 90.75 503 LYS B N 1
ATOM 9179 C CA . LYS B 1 503 ? -17.844 13.445 4.176 1 90.75 503 LYS B CA 1
ATOM 9180 C C . LYS B 1 503 ? -18.297 12.797 2.875 1 90.75 503 LYS B C 1
ATOM 9182 O O . LYS B 1 503 ? -18.016 11.617 2.639 1 90.75 503 LYS B O 1
ATOM 9187 N N . VAL B 1 504 ? -18.828 13.578 2.045 1 90.88 504 VAL B N 1
ATOM 9188 C CA . VAL B 1 504 ? -19.391 13.031 0.819 1 90.88 504 VAL B CA 1
ATOM 9189 C C . VAL B 1 504 ? -18.281 12.672 -0.156 1 90.88 504 VAL B C 1
ATOM 9191 O O . VAL B 1 504 ? -18.328 11.617 -0.803 1 90.88 504 VAL B O 1
ATOM 9194 N N . THR B 1 505 ? -17.297 13.5 -0.235 1 89.81 505 THR B N 1
ATOM 9195 C CA . THR B 1 505 ? -16.219 13.242 -1.188 1 89.81 505 THR B CA 1
ATOM 9196 C C . THR B 1 505 ? -15.43 12 -0.783 1 89.81 505 THR B C 1
ATOM 9198 O O . THR B 1 505 ? -15.078 11.18 -1.631 1 89.81 505 THR B O 1
ATOM 9201 N N . GLN B 1 506 ? -15.219 11.812 0.441 1 87.38 506 GLN B N 1
ATOM 9202 C CA . GLN B 1 506 ? -14.445 10.68 0.923 1 87.38 506 GLN B CA 1
ATOM 9203 C C . GLN B 1 506 ? -15.203 9.367 0.741 1 87.38 506 GLN B C 1
ATOM 9205 O O . GLN B 1 506 ? -14.625 8.352 0.357 1 87.38 506 GLN B O 1
ATOM 9210 N N . THR B 1 507 ? -16.453 9.391 0.917 1 85.25 507 THR B N 1
ATOM 9211 C CA . THR B 1 507 ? -17.25 8.164 0.808 1 85.25 507 THR B CA 1
ATOM 9212 C C . THR B 1 507 ? -17.609 7.887 -0.646 1 85.25 507 THR B C 1
ATOM 9214 O O . THR B 1 507 ? -17.734 6.727 -1.052 1 85.25 507 THR B O 1
ATOM 9217 N N . ALA B 1 508 ? -17.797 8.977 -1.41 1 88.38 508 ALA B N 1
ATOM 9218 C CA . ALA B 1 508 ? -18.172 8.828 -2.811 1 88.38 508 ALA B CA 1
ATOM 9219 C C . ALA B 1 508 ? -17.109 8.086 -3.6 1 88.38 508 ALA B C 1
ATOM 9221 O O . ALA B 1 508 ? -17.406 7.234 -4.434 1 88.38 508 ALA B O 1
ATOM 9222 N N . LEU B 1 509 ? -15.914 8.312 -3.326 1 86.88 509 LEU B N 1
ATOM 9223 C CA . LEU B 1 509 ? -14.828 7.68 -4.062 1 86.88 509 LEU B CA 1
ATOM 9224 C C . LEU B 1 509 ? -14.789 6.18 -3.795 1 86.88 509 LEU B C 1
ATOM 9226 O O . LEU B 1 509 ? -14.578 5.387 -4.711 1 86.88 509 LEU B O 1
ATOM 9230 N N . VAL B 1 510 ? -15.078 5.805 -2.627 1 83.81 510 VAL B N 1
ATOM 9231 C CA . VAL B 1 510 ? -15.031 4.398 -2.244 1 83.81 510 VAL B CA 1
ATOM 9232 C C . VAL B 1 510 ? -16.234 3.662 -2.836 1 83.81 510 VAL B C 1
ATOM 9234 O O . VAL B 1 510 ? -16.109 2.525 -3.297 1 83.81 510 VAL B O 1
ATOM 9237 N N . THR B 1 511 ? -17.312 4.367 -2.9 1 84.88 511 THR B N 1
ATOM 9238 C CA . THR B 1 511 ? -18.531 3.752 -3.43 1 84.88 511 THR B CA 1
ATOM 9239 C C . THR B 1 511 ? -18.453 3.625 -4.949 1 84.88 511 THR B C 1
ATOM 9241 O O . THR B 1 511 ? -18.906 2.623 -5.516 1 84.88 511 THR B O 1
ATOM 9244 N N . LEU B 1 512 ? -17.859 4.582 -5.547 1 86.94 512 LEU B N 1
ATOM 9245 C CA . LEU B 1 512 ? -17.859 4.621 -7.004 1 86.94 512 LEU B CA 1
ATOM 9246 C C . LEU B 1 512 ? -16.781 3.695 -7.57 1 86.94 512 LEU B C 1
ATOM 9248 O O . LEU B 1 512 ? -17.031 2.979 -8.539 1 86.94 512 LEU B O 1
ATOM 9252 N N . ARG B 1 513 ? -15.602 3.588 -6.992 1 85.81 513 ARG B N 1
ATOM 9253 C CA . ARG B 1 513 ? -14.5 2.869 -7.621 1 85.81 513 ARG B CA 1
ATOM 9254 C C . ARG B 1 513 ? -14.055 1.686 -6.77 1 85.81 513 ARG B C 1
ATOM 9256 O O . ARG B 1 513 ? -13.375 0.781 -7.254 1 85.81 513 ARG B O 1
ATOM 9263 N N . GLY B 1 514 ? -14.414 1.65 -5.645 1 81 514 GLY B N 1
ATOM 9264 C CA . GLY B 1 514 ? -14.016 0.545 -4.785 1 81 514 GLY B CA 1
ATOM 9265 C C . GLY B 1 514 ? -12.641 0.726 -4.176 1 81 514 GLY B C 1
ATOM 9266 O O . GLY B 1 514 ? -11.922 1.665 -4.523 1 81 514 GLY B O 1
ATOM 9267 N N . TRP B 1 515 ? -12.195 -0.101 -3.266 1 78.81 515 TRP B N 1
ATOM 9268 C CA . TRP B 1 515 ? -10.953 0.014 -2.514 1 78.81 515 TRP B CA 1
ATOM 9269 C C . TRP B 1 515 ? -9.812 -0.7 -3.232 1 78.81 515 TRP B C 1
ATOM 9271 O O . TRP B 1 515 ? -8.648 -0.583 -2.836 1 78.81 515 TRP B O 1
ATOM 9281 N N . ASP B 1 516 ? -10.055 -1.321 -4.344 1 75.69 516 ASP B N 1
ATOM 9282 C CA . ASP B 1 516 ? -9.016 -2.074 -5.043 1 75.69 516 ASP B CA 1
ATOM 9283 C C . ASP B 1 516 ? -8.227 -1.174 -5.992 1 75.69 516 ASP B C 1
ATOM 9285 O O . ASP B 1 516 ? -7.113 -1.513 -6.398 1 75.69 516 ASP B O 1
ATOM 9289 N N . ASP B 1 517 ? -8.758 -0.063 -6.203 1 80.31 517 ASP B N 1
ATOM 9290 C CA . ASP B 1 517 ? -8.125 0.86 -7.137 1 80.31 517 ASP B CA 1
ATOM 9291 C C . ASP B 1 517 ? -7.098 1.742 -6.422 1 80.31 517 ASP B C 1
ATOM 9293 O O . ASP B 1 517 ? -7.395 2.32 -5.375 1 80.31 517 ASP B O 1
ATOM 9297 N N . ALA B 1 518 ? -5.844 1.826 -6.98 1 83.31 518 ALA B N 1
ATOM 9298 C CA . ALA B 1 518 ? -4.758 2.611 -6.398 1 83.31 518 ALA B CA 1
ATOM 9299 C C . ALA B 1 518 ? -5.121 4.094 -6.344 1 83.31 518 ALA B C 1
ATOM 9301 O O . ALA B 1 518 ? -4.777 4.785 -5.383 1 83.31 518 ALA B O 1
ATOM 9302 N N . LEU B 1 519 ? -5.824 4.598 -7.316 1 84.31 519 LEU B N 1
ATOM 9303 C CA . LEU B 1 519 ? -6.188 6.008 -7.348 1 84.31 519 LEU B CA 1
ATOM 9304 C C . LEU B 1 519 ? -7.188 6.34 -6.246 1 84.31 519 LEU B C 1
ATOM 9306 O O . LEU B 1 519 ? -7.148 7.43 -5.672 1 84.31 519 LEU B O 1
ATOM 9310 N N . THR B 1 520 ? -8.062 5.379 -5.996 1 87.81 520 THR B N 1
ATOM 9311 C CA . THR B 1 520 ? -9.016 5.586 -4.91 1 87.81 520 THR B CA 1
ATOM 9312 C C . THR B 1 520 ? -8.297 5.641 -3.564 1 87.81 520 THR B C 1
ATOM 9314 O O . THR B 1 520 ? -8.609 6.492 -2.727 1 87.81 520 THR B O 1
ATOM 9317 N N . ILE B 1 521 ? -7.293 4.848 -3.418 1 86.94 521 ILE B N 1
ATOM 9318 C CA . ILE B 1 521 ? -6.543 4.82 -2.168 1 86.94 521 ILE B CA 1
ATOM 9319 C C . ILE B 1 521 ? -5.762 6.125 -2.008 1 86.94 521 ILE B C 1
ATOM 9321 O O . ILE B 1 521 ? -5.82 6.766 -0.954 1 86.94 521 ILE B O 1
ATOM 9325 N N . LEU B 1 522 ? -5.152 6.594 -3.064 1 88.44 522 LEU B N 1
ATOM 9326 C CA . LEU B 1 522 ? -4.363 7.82 -3.035 1 88.44 522 LEU B CA 1
ATOM 9327 C C . LEU B 1 522 ? -5.254 9.031 -2.758 1 88.44 522 LEU B C 1
ATOM 9329 O O . LEU B 1 522 ? -4.926 9.867 -1.913 1 88.44 522 LEU B O 1
ATOM 9333 N N . SER B 1 523 ? -6.375 9.047 -3.395 1 89.94 523 SER B N 1
ATOM 9334 C CA . SER B 1 523 ? -7.266 10.195 -3.252 1 89.94 523 SER B CA 1
ATOM 9335 C C . SER B 1 523 ? -7.926 10.211 -1.878 1 89.94 523 SER B C 1
ATOM 9337 O O . SER B 1 523 ? -8.102 11.281 -1.285 1 89.94 523 SER B O 1
ATOM 9339 N N . THR B 1 524 ? -8.242 9.047 -1.41 1 90.56 524 THR B N 1
ATOM 9340 C CA . THR B 1 524 ? -8.898 8.992 -0.109 1 90.56 524 THR B CA 1
ATOM 9341 C C . THR B 1 524 ? -7.934 9.391 1.002 1 90.56 524 THR B C 1
ATOM 9343 O O . THR B 1 524 ? -8.289 10.164 1.896 1 90.56 524 THR B O 1
ATOM 9346 N N . ILE B 1 525 ? -6.688 8.977 0.93 1 92 525 ILE B N 1
ATOM 9347 C CA . ILE B 1 525 ? -5.695 9.359 1.926 1 92 525 ILE B CA 1
ATOM 9348 C C . ILE B 1 525 ? -5.359 10.844 1.772 1 92 525 ILE B C 1
ATOM 9350 O O . ILE B 1 525 ? -5.324 11.586 2.758 1 92 525 ILE B O 1
ATOM 9354 N N . GLY B 1 526 ? -5.191 11.234 0.498 1 93.31 526 GLY B N 1
ATOM 9355 C CA . GLY B 1 526 ? -4.887 12.625 0.232 1 93.31 526 GLY B CA 1
ATOM 9356 C C . GLY B 1 526 ? -5.961 13.578 0.718 1 93.31 526 GLY B C 1
ATOM 9357 O O . GLY B 1 526 ? -5.66 14.617 1.312 1 93.31 526 GLY B O 1
ATOM 9358 N N . LEU B 1 527 ? -7.188 13.227 0.562 1 93.88 527 LEU B N 1
ATOM 9359 C CA . LEU B 1 527 ? -8.297 14.07 0.997 1 93.88 527 LEU B CA 1
ATOM 9360 C C . LEU B 1 527 ? -8.391 14.102 2.52 1 93.88 527 LEU B C 1
ATOM 9362 O O . LEU B 1 527 ? -8.695 15.141 3.104 1 93.88 527 LEU B O 1
ATOM 9366 N N . SER B 1 528 ? -8.141 12.969 3.09 1 94.44 528 SER B N 1
ATOM 9367 C CA . SER B 1 528 ? -8.164 12.938 4.551 1 94.44 528 SER B CA 1
ATOM 9368 C C . SER B 1 528 ? -7.102 13.852 5.141 1 94.44 528 SER B C 1
ATOM 9370 O O . SER B 1 528 ? -7.375 14.602 6.078 1 94.44 528 SER B O 1
ATOM 9372 N N . VAL B 1 529 ? -5.934 13.836 4.555 1 96.44 529 VAL B N 1
ATOM 9373 C CA . VAL B 1 529 ? -4.848 14.672 5.062 1 96.44 529 VAL B CA 1
ATOM 9374 C C . VAL B 1 529 ? -5.113 16.141 4.723 1 96.44 529 VAL B C 1
ATOM 9376 O O . VAL B 1 529 ? -4.84 17.031 5.531 1 96.44 529 VAL B O 1
ATOM 9379 N N . LEU B 1 530 ? -5.695 16.422 3.611 1 95.5 530 LEU B N 1
ATOM 9380 C CA . LEU B 1 530 ? -6.023 17.781 3.211 1 95.5 530 LEU B CA 1
ATOM 9381 C C . LEU B 1 530 ? -7 18.422 4.195 1 95.5 530 LEU B C 1
ATOM 9383 O O . LEU B 1 530 ? -6.77 19.531 4.676 1 95.5 530 LEU B O 1
ATOM 9387 N N . PHE B 1 531 ? -8.016 17.688 4.559 1 96.25 531 PHE B N 1
ATOM 9388 C CA . PHE B 1 531 ? -9.023 18.266 5.445 1 96.25 531 PHE B CA 1
ATOM 9389 C C . PHE B 1 531 ? -8.5 18.359 6.871 1 96.25 531 PHE B C 1
ATOM 9391 O O . PHE B 1 531 ? -8.844 19.281 7.605 1 96.25 531 PHE B O 1
ATOM 9398 N N . LEU B 1 532 ? -7.664 17.438 7.223 1 96.69 532 LEU B N 1
ATOM 9399 C CA . LEU B 1 532 ? -7.02 17.531 8.531 1 96.69 532 LEU B CA 1
ATOM 9400 C C . LEU B 1 532 ? -6.129 18.766 8.609 1 96.69 532 LEU B C 1
ATOM 9402 O O . LEU B 1 532 ? -6.18 19.5 9.594 1 96.69 532 LEU B O 1
ATOM 9406 N N . THR B 1 533 ? -5.406 19.016 7.547 1 96.44 533 THR B N 1
ATOM 9407 C CA . THR B 1 533 ? -4.504 20.156 7.52 1 96.44 533 THR B CA 1
ATOM 9408 C C . THR B 1 533 ? -5.289 21.469 7.473 1 96.44 533 THR B C 1
ATOM 9410 O O . THR B 1 533 ? -4.926 22.438 8.133 1 96.44 533 THR B O 1
ATOM 9413 N N . LEU B 1 534 ? -6.379 21.5 6.758 1 95.25 534 LEU B N 1
ATOM 9414 C CA . LEU B 1 534 ? -7.211 22.703 6.684 1 95.25 534 LEU B CA 1
ATOM 9415 C C . LEU B 1 534 ? -7.848 23 8.039 1 95.25 534 LEU B C 1
ATOM 9417 O O . LEU B 1 534 ? -7.91 24.156 8.453 1 95.25 534 LEU B O 1
ATOM 9421 N N . HIS B 1 535 ? -8.289 21.922 8.688 1 96.44 535 HIS B N 1
ATOM 9422 C CA . HIS B 1 535 ? -8.891 22.125 10 1 96.44 535 HIS B CA 1
ATOM 9423 C C . HIS B 1 535 ? -7.859 22.594 11.016 1 96.44 535 HIS B C 1
ATOM 9425 O O . HIS B 1 535 ? -8.164 23.422 11.875 1 96.44 535 HIS B O 1
ATOM 9431 N N . ALA B 1 536 ? -6.707 22.125 10.906 1 95.56 536 ALA B N 1
ATOM 9432 C CA . ALA B 1 536 ? -5.641 22.547 11.805 1 95.56 536 ALA B CA 1
ATOM 9433 C C . ALA B 1 536 ? -5.223 23.984 11.523 1 95.56 536 ALA B C 1
ATOM 9435 O O . ALA B 1 536 ? -5 24.766 12.453 1 95.56 536 ALA B O 1
ATOM 9436 N N . LYS B 1 537 ? -5.176 24.375 10.328 1 94.69 537 LYS B N 1
ATOM 9437 C CA . LYS B 1 537 ? -4.715 25.688 9.922 1 94.69 537 LYS B CA 1
ATOM 9438 C C . LYS B 1 537 ? -5.723 26.766 10.312 1 94.69 537 LYS B C 1
ATOM 9440 O O . LYS B 1 537 ? -5.352 27.797 10.898 1 94.69 537 LYS B O 1
ATOM 9445 N N . PHE B 1 538 ? -7.02 26.516 10.062 1 94.25 538 PHE B N 1
ATOM 9446 C CA . PHE B 1 538 ? -8.008 27.578 10.219 1 94.25 538 PHE B CA 1
ATOM 9447 C C . PHE B 1 538 ? -8.633 27.531 11.609 1 94.25 538 PHE B C 1
ATOM 9449 O O . PHE B 1 538 ? -9.156 28.531 12.094 1 94.25 538 PHE B O 1
ATOM 9456 N N . ALA B 1 539 ? -8.57 26.438 12.289 1 95.25 539 ALA B N 1
ATOM 9457 C CA . ALA B 1 539 ? -9.18 26.297 13.609 1 95.25 539 ALA B CA 1
ATOM 9458 C C . ALA B 1 539 ? -10.539 27 13.664 1 95.25 539 ALA B C 1
ATOM 9460 O O . ALA B 1 539 ? -10.727 27.938 14.438 1 95.25 539 ALA B O 1
ATOM 9461 N N . PRO B 1 540 ? -11.5 26.484 12.914 1 94.44 540 PRO B N 1
ATOM 9462 C CA . PRO B 1 540 ? -12.773 27.188 12.742 1 94.44 540 PRO B CA 1
ATOM 9463 C C . PRO B 1 540 ? -13.672 27.109 13.969 1 94.44 540 PRO B C 1
ATOM 9465 O O . PRO B 1 540 ? -14.609 27.891 14.117 1 94.44 540 PRO B O 1
ATOM 9468 N N . MET B 1 541 ? -13.469 26.281 14.922 1 94.75 541 MET B N 1
ATOM 9469 C CA . MET B 1 541 ? -14.391 26.062 16.047 1 94.75 541 MET B CA 1
ATOM 9470 C C . MET B 1 541 ? -14.156 27.109 17.141 1 94.75 541 MET B C 1
ATOM 9472 O O . MET B 1 541 ? -13.023 27.516 17.391 1 94.75 541 MET B O 1
ATOM 9476 N N . LYS B 1 542 ? -15.234 27.562 17.797 1 92 542 LYS B N 1
ATOM 9477 C CA . LYS B 1 542 ? -15.211 28.578 18.828 1 92 542 LYS B CA 1
ATOM 9478 C C . LYS B 1 542 ? -14.602 28.047 20.125 1 92 542 LYS B C 1
ATOM 9480 O O . LYS B 1 542 ? -13.781 28.719 20.75 1 92 542 LYS B O 1
ATOM 9485 N N . ILE B 1 543 ? -14.93 26.734 20.469 1 91.75 543 ILE B N 1
ATOM 9486 C CA . ILE B 1 543 ? -14.477 26.125 21.703 1 91.75 543 ILE B CA 1
ATOM 9487 C C . ILE B 1 543 ? -13.258 25.25 21.438 1 91.75 543 ILE B C 1
ATOM 9489 O O . ILE B 1 543 ? -13.297 24.375 20.562 1 91.75 543 ILE B O 1
ATOM 9493 N N . PRO B 1 544 ? -12.219 25.484 22.172 1 92.81 544 PRO B N 1
ATOM 9494 C CA . PRO B 1 544 ? -10.992 24.719 21.922 1 92.81 544 PRO B CA 1
ATOM 9495 C C . PRO B 1 544 ? -11.18 23.219 22.125 1 92.81 544 PRO B C 1
ATOM 9497 O O . PRO B 1 544 ? -10.555 22.406 21.438 1 92.81 544 PRO B O 1
ATOM 9500 N N . PHE B 1 545 ? -12.016 22.844 23.062 1 90.69 545 PHE B N 1
ATOM 9501 C CA . PHE B 1 545 ? -12.242 21.422 23.281 1 90.69 545 PHE B CA 1
ATOM 9502 C C . PHE B 1 545 ? -12.836 20.781 22.031 1 90.69 545 PHE B C 1
ATOM 9504 O O . PHE B 1 545 ? -12.398 19.703 21.609 1 90.69 545 PHE B O 1
ATOM 9511 N N . GLU B 1 546 ? -13.805 21.422 21.453 1 93.06 546 GLU B N 1
ATOM 9512 C CA . GLU B 1 546 ? -14.43 20.906 20.234 1 93.06 546 GLU B CA 1
ATOM 9513 C C . GLU B 1 546 ? -13.461 20.922 19.062 1 93.06 546 GLU B C 1
ATOM 9515 O O . GLU B 1 546 ? -13.508 20.062 18.188 1 93.06 546 GLU B O 1
ATOM 9520 N N . GLN B 1 547 ? -12.617 21.906 19.094 1 94.94 547 GLN B N 1
ATOM 9521 C CA . GLN B 1 547 ? -11.586 21.969 18.062 1 94.94 547 GLN B CA 1
ATOM 9522 C C . GLN B 1 547 ? -10.633 20.781 18.172 1 94.94 547 GLN B C 1
ATOM 9524 O O . GLN B 1 547 ? -10.312 20.156 17.156 1 94.94 547 GLN B O 1
ATOM 9529 N N . ARG B 1 548 ? -10.242 20.469 19.406 1 93.62 548 ARG B N 1
ATOM 9530 C CA . ARG B 1 548 ? -9.352 19.344 19.609 1 93.62 548 ARG B CA 1
ATOM 9531 C C . ARG B 1 548 ? -10.07 18.031 19.328 1 93.62 548 ARG B C 1
ATOM 9533 O O . ARG B 1 548 ? -9.469 17.094 18.797 1 93.62 548 ARG B O 1
ATOM 9540 N N . LEU B 1 549 ? -11.25 17.953 19.672 1 93.75 549 LEU B N 1
ATOM 9541 C CA . LEU B 1 549 ? -12.031 16.75 19.422 1 93.75 549 LEU B CA 1
ATOM 9542 C C . LEU B 1 549 ? -12.195 16.484 17.938 1 93.75 549 LEU B C 1
ATOM 9544 O O . LEU B 1 549 ? -12.047 15.352 17.484 1 93.75 549 LEU B O 1
ATOM 9548 N N . GLN B 1 550 ? -12.477 17.5 17.203 1 95.25 550 GLN B N 1
ATOM 9549 C CA . GLN B 1 550 ? -12.609 17.359 15.75 1 95.25 550 GLN B CA 1
ATOM 9550 C C . GLN B 1 550 ? -11.273 17.016 15.102 1 95.25 550 GLN B C 1
ATOM 9552 O O . GLN B 1 550 ? -11.219 16.234 14.156 1 95.25 550 GLN B O 1
ATOM 9557 N N . MET B 1 551 ? -10.242 17.578 15.586 1 95.56 551 MET B N 1
ATOM 9558 C CA . MET B 1 551 ? -8.914 17.25 15.078 1 95.56 551 MET B CA 1
ATOM 9559 C C . MET B 1 551 ? -8.594 15.781 15.344 1 95.56 551 MET B C 1
ATOM 9561 O O . MET B 1 551 ? -8.023 15.102 14.484 1 95.56 551 MET B O 1
ATOM 9565 N N . PHE B 1 552 ? -8.961 15.406 16.484 1 94.62 552 PHE B N 1
ATOM 9566 C CA . PHE B 1 552 ? -8.758 14 16.812 1 94.62 552 PHE B CA 1
ATOM 9567 C C . PHE B 1 552 ? -9.594 13.102 15.922 1 94.62 552 PHE B C 1
ATOM 9569 O O . PHE B 1 552 ? -9.117 12.062 15.453 1 94.62 552 PHE B O 1
ATOM 9576 N N . SER B 1 553 ? -10.781 13.445 15.688 1 94.44 553 SER B N 1
ATOM 9577 C CA . SER B 1 553 ? -11.656 12.672 14.82 1 94.44 553 SER B CA 1
ATOM 9578 C C . SER B 1 553 ? -11.086 12.57 13.406 1 94.44 553 SER B C 1
ATOM 9580 O O . SER B 1 553 ? -11.047 11.484 12.82 1 94.44 553 SER B O 1
ATOM 9582 N N . LEU B 1 554 ? -10.602 13.688 12.914 1 95.81 554 LEU B N 1
ATOM 9583 C CA . LEU B 1 554 ? -10.039 13.703 11.57 1 95.81 554 LEU B CA 1
ATOM 9584 C C . LEU B 1 554 ? -8.75 12.891 11.516 1 95.81 554 LEU B C 1
ATOM 9586 O O . LEU B 1 554 ? -8.5 12.18 10.531 1 95.81 554 LEU B O 1
ATOM 9590 N N . SER B 1 555 ? -7.945 12.922 12.57 1 95 555 SER B N 1
ATOM 9591 C CA . SER B 1 555 ? -6.73 12.125 12.641 1 95 555 SER B CA 1
ATOM 9592 C C . SER B 1 555 ? -7.051 10.633 12.719 1 95 555 SER B C 1
ATOM 9594 O O . SER B 1 555 ? -6.375 9.812 12.102 1 95 555 SER B O 1
ATOM 9596 N N . ALA B 1 556 ? -8.055 10.32 13.445 1 92.5 556 ALA B N 1
ATOM 9597 C CA . ALA B 1 556 ? -8.461 8.93 13.57 1 92.5 556 ALA B CA 1
ATOM 9598 C C . ALA B 1 556 ? -8.969 8.375 12.242 1 92.5 556 ALA B C 1
ATOM 9600 O O . ALA B 1 556 ? -8.711 7.219 11.906 1 92.5 556 ALA B O 1
ATOM 9601 N N . ILE B 1 557 ? -9.68 9.195 11.492 1 92 557 ILE B N 1
ATOM 9602 C CA . ILE B 1 557 ? -10.148 8.781 10.172 1 92 557 ILE B CA 1
ATOM 9603 C C . ILE B 1 557 ? -8.953 8.5 9.266 1 92 557 ILE B C 1
ATOM 9605 O O . ILE B 1 557 ? -8.906 7.469 8.594 1 92 557 ILE B O 1
ATOM 9609 N N . PHE B 1 558 ? -7.977 9.336 9.367 1 93.25 558 PHE B N 1
ATOM 9610 C CA . PHE B 1 558 ? -6.766 9.172 8.578 1 93.25 558 PHE B CA 1
ATOM 9611 C C . PHE B 1 558 ? -6.047 7.879 8.953 1 93.25 558 PHE B C 1
ATOM 9613 O O . PHE B 1 558 ? -5.645 7.109 8.078 1 93.25 558 PHE B O 1
ATOM 9620 N N . ILE B 1 559 ? -5.934 7.637 10.172 1 89.94 559 ILE B N 1
ATOM 9621 C CA . ILE B 1 559 ? -5.203 6.461 10.641 1 89.94 559 ILE B CA 1
ATOM 9622 C C . ILE B 1 559 ? -5.945 5.191 10.227 1 89.94 559 ILE B C 1
ATOM 9624 O O . ILE B 1 559 ? -5.328 4.211 9.805 1 89.94 559 ILE B O 1
ATOM 9628 N N . ASN B 1 560 ? -7.211 5.23 10.312 1 85.69 560 ASN B N 1
ATOM 9629 C CA . ASN B 1 560 ? -7.996 4.086 9.875 1 85.69 560 ASN B CA 1
ATOM 9630 C C . ASN B 1 560 ? -7.801 3.809 8.383 1 85.69 560 ASN B C 1
ATOM 9632 O O . ASN B 1 560 ? -7.598 2.66 7.984 1 85.69 560 ASN B O 1
ATOM 9636 N N . ILE B 1 561 ? -7.785 4.879 7.602 1 86.38 561 ILE B N 1
ATOM 9637 C CA . ILE B 1 561 ? -7.637 4.73 6.16 1 86.38 561 ILE B CA 1
ATOM 9638 C C . ILE B 1 561 ? -6.227 4.242 5.832 1 86.38 561 ILE B C 1
ATOM 9640 O O . ILE B 1 561 ? -6.043 3.385 4.965 1 86.38 561 ILE B O 1
ATOM 9644 N N . LEU B 1 562 ? -5.305 4.734 6.559 1 87.31 562 LEU B N 1
ATOM 9645 C CA . LEU B 1 562 ? -3.912 4.391 6.305 1 87.31 562 LEU B CA 1
ATOM 9646 C C . LEU B 1 562 ? -3.646 2.922 6.617 1 87.31 562 LEU B C 1
ATOM 9648 O O . LEU B 1 562 ? -2.975 2.23 5.848 1 87.31 562 LEU B O 1
ATOM 9652 N N . ILE B 1 563 ? -4.16 2.473 7.633 1 82.31 563 ILE B N 1
ATOM 9653 C CA . ILE B 1 563 ? -3.908 1.101 8.062 1 82.31 563 ILE B CA 1
ATOM 9654 C C . ILE B 1 563 ? -4.57 0.126 7.094 1 82.31 563 ILE B C 1
ATOM 9656 O O . ILE B 1 563 ? -4.016 -0.937 6.797 1 82.31 563 ILE B O 1
ATOM 9660 N N . VAL B 1 564 ? -5.633 0.522 6.543 1 77.81 564 VAL B N 1
ATOM 9661 C CA . VAL B 1 564 ? -6.324 -0.342 5.59 1 77.81 564 VAL B CA 1
ATOM 9662 C C . VAL B 1 564 ? -5.598 -0.323 4.25 1 77.81 564 VAL B C 1
ATOM 9664 O O . VAL B 1 564 ? -5.551 -1.336 3.547 1 77.81 564 VAL B O 1
ATOM 9667 N N . ALA B 1 565 ? -5.012 0.74 3.965 1 80.81 565 ALA B N 1
ATOM 9668 C CA . ALA B 1 565 ? -4.352 0.904 2.672 1 80.81 565 ALA B CA 1
ATOM 9669 C C . ALA B 1 565 ? -3.025 0.148 2.635 1 80.81 565 ALA B C 1
ATOM 9671 O O . ALA B 1 565 ? -2.629 -0.37 1.589 1 80.81 565 ALA B O 1
ATOM 9672 N N . VAL B 1 566 ? -2.422 0.082 3.893 1 79.75 566 VAL B N 1
ATOM 9673 C CA . VAL B 1 566 ? -1.115 -0.567 3.939 1 79.75 566 VAL B CA 1
ATOM 9674 C C . VAL B 1 566 ? -1.28 -2.033 4.332 1 79.75 566 VAL B C 1
ATOM 9676 O O . VAL B 1 566 ? -1.971 -2.348 5.305 1 79.75 566 VAL B O 1
ATOM 9679 N N . LYS B 1 567 ? -1.164 -2.984 3.457 1 72.12 567 LYS B N 1
ATOM 9680 C CA . LYS B 1 567 ? -1.281 -4.414 3.734 1 72.12 567 LYS B CA 1
ATOM 9681 C C . LYS B 1 567 ? -0.362 -4.828 4.879 1 72.12 567 LYS B C 1
ATOM 9683 O O . LYS B 1 567 ? 0.848 -4.969 4.691 1 72.12 567 LYS B O 1
ATOM 9688 N N . ILE B 1 568 ? -0.96 -5.023 6.078 1 74.5 568 ILE B N 1
ATOM 9689 C CA . ILE B 1 568 ? -0.206 -5.363 7.281 1 74.5 568 ILE B CA 1
ATOM 9690 C C . ILE B 1 568 ? 0.043 -6.867 7.324 1 74.5 568 ILE B C 1
ATOM 9692 O O . ILE B 1 568 ? -0.874 -7.664 7.098 1 74.5 568 ILE B O 1
ATOM 9696 N N . PRO B 1 569 ? 1.297 -7.152 7.527 1 73.81 569 PRO B N 1
ATOM 9697 C CA . PRO B 1 569 ? 1.58 -8.578 7.688 1 73.81 569 PRO B CA 1
ATOM 9698 C C . PRO B 1 569 ? 0.814 -9.203 8.852 1 73.81 569 PRO B C 1
ATOM 9700 O O . PRO B 1 569 ? 0.504 -8.523 9.828 1 73.81 569 PRO B O 1
ATOM 9703 N N . PRO B 1 570 ? 0.495 -10.43 8.711 1 74.94 570 PRO B N 1
ATOM 9704 C CA . PRO B 1 570 ? -0.298 -11.117 9.727 1 74.94 570 PRO B CA 1
ATOM 9705 C C . PRO B 1 570 ? 0.371 -11.109 11.102 1 74.94 570 PRO B C 1
ATOM 9707 O O . PRO B 1 570 ? -0.311 -11.195 12.125 1 74.94 570 PRO B O 1
ATOM 9710 N N . GLU B 1 571 ? 1.695 -10.883 11.117 1 75.25 571 GLU B N 1
ATOM 9711 C CA . GLU B 1 571 ? 2.4 -10.891 12.398 1 75.25 571 GLU B CA 1
ATOM 9712 C C . GLU B 1 571 ? 1.951 -9.734 13.289 1 75.25 571 GLU B C 1
ATOM 9714 O O . GLU B 1 571 ? 1.911 -9.867 14.516 1 75.25 571 GLU B O 1
ATOM 9719 N N . TYR B 1 572 ? 1.488 -8.664 12.648 1 77.69 572 TYR B N 1
ATOM 9720 C CA . TYR B 1 572 ? 1.084 -7.484 13.406 1 77.69 572 TYR B CA 1
ATOM 9721 C C . TYR B 1 572 ? -0.43 -7.312 13.383 1 77.69 572 TYR B C 1
ATOM 9723 O O . TYR B 1 572 ? -0.955 -6.305 13.867 1 77.69 572 TYR B O 1
ATOM 9731 N N . GLY B 1 573 ? -1.146 -8.297 12.977 1 73.81 573 GLY B N 1
ATOM 9732 C CA . GLY B 1 573 ? -2.58 -8.18 12.766 1 73.81 573 GLY B CA 1
ATOM 9733 C C . GLY B 1 573 ? -3.357 -7.973 14.055 1 73.81 573 GLY B C 1
ATOM 9734 O O . GLY B 1 573 ? -4.184 -7.066 14.148 1 73.81 573 GLY B O 1
ATOM 9735 N N . VAL B 1 574 ? -2.961 -8.648 15.086 1 74.56 574 VAL B N 1
ATOM 9736 C CA . VAL B 1 574 ? -3.689 -8.586 16.344 1 74.56 574 VAL B CA 1
ATOM 9737 C C . VAL B 1 574 ? -3.398 -7.266 17.047 1 74.56 574 VAL B C 1
ATOM 9739 O O . VAL B 1 574 ? -4.309 -6.613 17.562 1 74.56 574 VAL B O 1
ATOM 9742 N N . LEU B 1 575 ? -2.217 -6.809 17.031 1 76.94 575 LEU B N 1
ATOM 9743 C CA . LEU B 1 575 ? -1.832 -5.562 17.672 1 76.94 575 LEU B CA 1
ATOM 9744 C C . LEU B 1 575 ? -2.475 -4.363 16.984 1 76.94 575 LEU B C 1
ATOM 9746 O O . LEU B 1 575 ? -3.051 -3.496 17.656 1 76.94 575 LEU B O 1
ATOM 9750 N N . ILE B 1 576 ? -2.457 -4.371 15.766 1 76.69 576 ILE B N 1
ATOM 9751 C CA . ILE B 1 576 ? -2.963 -3.23 15.008 1 76.69 576 ILE B CA 1
ATOM 9752 C C . ILE B 1 576 ? -4.488 -3.191 15.094 1 76.69 576 ILE B C 1
ATOM 9754 O O . ILE B 1 576 ? -5.078 -2.117 15.203 1 76.69 576 ILE B O 1
ATOM 9758 N N . SER B 1 577 ? -5.105 -4.32 15.125 1 75.38 577 SER B N 1
ATOM 9759 C CA . SER B 1 577 ? -6.559 -4.363 15.25 1 75.38 577 SER B CA 1
ATOM 9760 C C . SER B 1 577 ? -7.008 -3.863 16.625 1 75.38 577 SER B C 1
ATOM 9762 O O . SER B 1 577 ? -7.996 -3.133 16.734 1 75.38 577 SER B O 1
ATOM 9764 N N . THR B 1 578 ? -6.281 -4.113 17.625 1 76.44 578 THR B N 1
ATOM 9765 C CA . THR B 1 578 ? -6.609 -3.648 18.969 1 76.44 578 THR B CA 1
ATOM 9766 C C . THR B 1 578 ? -6.426 -2.137 19.078 1 76.44 578 THR B C 1
ATOM 9768 O O . THR B 1 578 ? -7.27 -1.444 19.656 1 76.44 578 THR B O 1
ATOM 9771 N N . LEU B 1 579 ? -5.434 -1.712 18.469 1 77.94 579 LEU B N 1
ATOM 9772 C CA . LEU B 1 579 ? -5.18 -0.276 18.516 1 77.94 579 LEU B CA 1
ATOM 9773 C C . LEU B 1 579 ? -6.238 0.488 17.719 1 77.94 579 LEU B C 1
ATOM 9775 O O . LEU B 1 579 ? -6.645 1.581 18.125 1 77.94 579 LEU B O 1
ATOM 9779 N N . LEU B 1 580 ? -6.727 -0.084 16.719 1 78.12 580 LEU B N 1
ATOM 9780 C CA . LEU B 1 580 ? -7.746 0.566 15.898 1 78.12 580 LEU B CA 1
ATOM 9781 C C . LEU B 1 580 ? -9.086 0.592 16.625 1 78.12 580 LEU B C 1
ATOM 9783 O O . LEU B 1 580 ? -9.82 1.58 16.547 1 78.12 580 LEU B O 1
ATOM 9787 N N . ILE B 1 581 ? -9.359 -0.391 17.375 1 77.56 581 ILE B N 1
ATOM 9788 C CA . ILE B 1 581 ? -10.594 -0.444 18.156 1 77.56 581 ILE B CA 1
ATOM 9789 C C . ILE B 1 581 ? -10.562 0.61 19.25 1 77.56 581 ILE B C 1
ATOM 9791 O O . ILE B 1 581 ? -11.531 1.341 19.453 1 77.56 581 ILE B O 1
ATOM 9795 N N . LEU B 1 582 ? -9.438 0.684 19.828 1 80 582 LEU B N 1
ATOM 9796 C CA . LEU B 1 582 ? -9.297 1.673 20.891 1 80 582 LEU B CA 1
ATOM 9797 C C . LEU B 1 582 ? -9.375 3.088 20.328 1 80 582 LEU B C 1
ATOM 9799 O O . LEU B 1 582 ? -10.008 3.965 20.922 1 80 582 LEU B O 1
ATOM 9803 N N . LEU B 1 583 ? -8.867 3.174 19.188 1 84.44 583 LEU B N 1
ATOM 9804 C CA . LEU B 1 583 ? -8.875 4.484 18.547 1 84.44 583 LEU B CA 1
ATOM 9805 C C . LEU B 1 583 ? -10.289 4.895 18.172 1 84.44 583 LEU B C 1
ATOM 9807 O O . LEU B 1 583 ? -10.68 6.051 18.344 1 84.44 583 LEU B O 1
ATOM 9811 N N . ASN B 1 584 ? -11.102 4.008 17.734 1 82.25 584 ASN B N 1
ATOM 9812 C CA . ASN B 1 584 ? -12.445 4.316 17.25 1 82.25 584 ASN B CA 1
ATOM 9813 C C . ASN B 1 584 ? -13.43 4.438 18.422 1 82.25 584 ASN B C 1
ATOM 9815 O O . ASN B 1 584 ? -14.445 5.121 18.297 1 82.25 584 ASN B O 1
ATOM 9819 N N . LEU B 1 585 ? -13.031 3.918 19.578 1 82.94 585 LEU B N 1
ATOM 9820 C CA . LEU B 1 585 ? -13.922 3.986 20.734 1 82.94 585 LEU B CA 1
ATOM 9821 C C . LEU B 1 585 ? -13.57 5.176 21.625 1 82.94 585 LEU B C 1
ATOM 9823 O O . LEU B 1 585 ? -14.398 5.621 22.422 1 82.94 585 LEU B O 1
ATOM 9827 N N . ILE B 1 586 ? -12.398 5.664 21.438 1 85 586 ILE B N 1
ATOM 9828 C CA . ILE B 1 586 ? -11.93 6.742 22.297 1 85 586 ILE B CA 1
ATOM 9829 C C . ILE B 1 586 ? -12.789 7.988 22.078 1 85 586 ILE B C 1
ATOM 9831 O O . ILE B 1 586 ? -13.07 8.727 23.031 1 85 586 ILE B O 1
ATOM 9835 N N . ILE B 1 587 ? -13.273 8.203 20.844 1 82.25 587 ILE B N 1
ATOM 9836 C CA . ILE B 1 587 ? -14.086 9.383 20.562 1 82.25 587 ILE B CA 1
ATOM 9837 C C . ILE B 1 587 ? -15.406 9.297 21.328 1 82.25 587 ILE B C 1
ATOM 9839 O O . ILE B 1 587 ? -15.844 10.273 21.938 1 82.25 587 ILE B O 1
ATOM 9843 N N . LEU B 1 588 ? -15.953 8.133 21.375 1 81.81 588 LEU B N 1
ATOM 9844 C CA . LEU B 1 588 ? -17.203 7.934 22.109 1 81.81 588 LEU B CA 1
ATOM 9845 C C . LEU B 1 588 ? -16.969 8.047 23.609 1 81.81 588 LEU B C 1
ATOM 9847 O O . LEU B 1 588 ? -17.797 8.609 24.328 1 81.81 588 LEU B O 1
ATOM 9851 N N . LEU B 1 589 ? -15.828 7.629 24.047 1 84.25 589 LEU B N 1
ATOM 9852 C CA . LEU B 1 589 ? -15.516 7.668 25.469 1 84.25 589 LEU B CA 1
ATOM 9853 C C . LEU B 1 589 ? -15.281 9.102 25.938 1 84.25 589 LEU B C 1
ATOM 9855 O O . LEU B 1 589 ? -15.695 9.477 27.031 1 84.25 589 LEU B O 1
ATOM 9859 N N . ILE B 1 590 ? -14.688 9.859 25.062 1 86.5 590 ILE B N 1
ATOM 9860 C CA . ILE B 1 590 ? -14.414 11.25 25.422 1 86.5 590 ILE B CA 1
ATOM 9861 C C . ILE B 1 590 ? -15.727 12.023 25.5 1 86.5 590 ILE B C 1
ATOM 9863 O O . ILE B 1 590 ? -15.945 12.781 26.453 1 86.5 590 ILE B O 1
ATOM 9867 N N . ILE B 1 591 ? -16.641 11.742 24.578 1 83.62 591 ILE B N 1
ATOM 9868 C CA . ILE B 1 591 ? -17.906 12.477 24.547 1 83.62 591 ILE B CA 1
ATOM 9869 C C . ILE B 1 591 ? -18.781 12.047 25.719 1 83.62 591 ILE B C 1
ATOM 9871 O O . ILE B 1 591 ? -19.375 12.883 26.406 1 83.62 591 ILE B O 1
ATOM 9875 N N . THR B 1 592 ? -18.828 10.766 25.953 1 82.19 592 THR B N 1
ATOM 9876 C CA . THR B 1 592 ? -19.641 10.266 27.062 1 82.19 592 THR B CA 1
ATOM 9877 C C . THR B 1 592 ? -19.078 10.719 28.406 1 82.19 592 THR B C 1
ATOM 9879 O O . THR B 1 592 ? -19.828 11.047 29.328 1 82.19 592 THR B O 1
ATOM 9882 N N . GLY B 1 593 ? -17.781 10.75 28.484 1 81 593 GLY B N 1
ATOM 9883 C CA . GLY B 1 593 ? -17.156 11.219 29.719 1 81 593 GLY B CA 1
ATOM 9884 C C . GLY B 1 593 ? -17.438 12.688 30 1 81 593 GLY B C 1
ATOM 9885 O O . GLY B 1 593 ? -17.766 13.047 31.141 1 81 593 GLY B O 1
ATOM 9886 N N . GLU B 1 594 ? -17.391 13.5 28.969 1 80 594 GLU B N 1
ATOM 9887 C CA . GLU B 1 594 ? -17.656 14.922 29.141 1 80 594 GLU B CA 1
ATOM 9888 C C . GLU B 1 594 ? -19.125 15.172 29.469 1 80 594 GLU B C 1
ATOM 9890 O O . GLU B 1 594 ? -19.453 16.062 30.266 1 80 594 GLU B O 1
ATOM 9895 N N . MET B 1 595 ? -19.969 14.344 28.844 1 77.69 595 MET B N 1
ATOM 9896 C CA . MET B 1 595 ? -21.391 14.469 29.141 1 77.69 595 MET B CA 1
ATOM 9897 C C . MET B 1 595 ? -21.672 14.055 30.578 1 77.69 595 MET B C 1
ATOM 9899 O O . MET B 1 595 ? -22.469 14.711 31.266 1 77.69 595 MET B O 1
ATOM 9903 N N . ALA B 1 596 ? -21.031 13.047 30.969 1 79.31 596 ALA B N 1
ATOM 9904 C CA . ALA B 1 596 ? -21.219 12.578 32.344 1 79.31 596 ALA B CA 1
ATOM 9905 C C . ALA B 1 596 ? -20.719 13.617 33.344 1 79.31 596 ALA B C 1
ATOM 9907 O O . ALA B 1 596 ? -21.375 13.875 34.375 1 79.31 596 ALA B O 1
ATOM 9908 N N . LEU B 1 597 ? -19.641 14.242 33 1 79.69 597 LEU B N 1
ATOM 9909 C CA . LEU B 1 597 ? -19.109 15.273 33.906 1 79.69 597 LEU B CA 1
ATOM 9910 C C . LEU B 1 597 ? -20.016 16.5 33.906 1 79.69 597 LEU B C 1
ATOM 9912 O O . LEU B 1 597 ? -20.203 17.125 34.969 1 79.69 597 LEU B O 1
ATOM 9916 N N . GLY B 1 598 ? -20.562 16.781 32.781 1 74.62 598 GLY B N 1
ATOM 9917 C CA . GLY B 1 598 ? -21.5 17.891 32.719 1 74.62 598 GLY B CA 1
ATOM 9918 C C . GLY B 1 598 ? -22.766 17.641 33.5 1 74.62 598 GLY B C 1
ATOM 9919 O O . GLY B 1 598 ? -23.25 18.531 34.219 1 74.62 598 GLY B O 1
ATOM 9920 N N . ILE B 1 599 ? -23.281 16.453 33.375 1 73.88 599 ILE B N 1
ATOM 9921 C CA . ILE B 1 599 ? -24.484 16.094 34.125 1 73.88 599 ILE B CA 1
ATOM 9922 C C . ILE B 1 599 ? -24.188 16.094 35.625 1 73.88 599 ILE B C 1
ATOM 9924 O O . ILE B 1 599 ? -25 16.562 36.406 1 73.88 599 ILE B O 1
ATOM 9928 N N . LEU B 1 600 ? -23.031 15.648 35.938 1 75.38 600 LEU B N 1
ATOM 9929 C CA . LEU B 1 600 ? -22.656 15.609 37.344 1 75.38 600 LEU B CA 1
ATOM 9930 C C . LEU B 1 600 ? -22.516 17.016 37.906 1 75.38 600 LEU B C 1
ATOM 9932 O O . LEU B 1 600 ? -22.953 17.281 39.031 1 75.38 600 LEU B O 1
ATOM 9936 N N . ARG B 1 601 ? -21.984 17.938 37.156 1 75.31 601 ARG B N 1
ATOM 9937 C CA . ARG B 1 601 ? -21.875 19.312 37.594 1 75.31 601 ARG B CA 1
ATOM 9938 C C . ARG B 1 601 ? -23.234 19.969 37.75 1 75.31 601 ARG B C 1
ATOM 9940 O O . ARG B 1 601 ? -23.484 20.75 38.656 1 75.31 601 ARG B O 1
ATOM 9947 N N . PHE B 1 602 ? -24.094 19.594 36.844 1 72.56 602 PHE B N 1
ATOM 9948 C CA . PHE B 1 602 ? -25.438 20.125 36.875 1 72.56 602 PHE B CA 1
ATOM 9949 C C . PHE B 1 602 ? -26.203 19.625 38.094 1 72.56 602 PHE B C 1
ATOM 9951 O O . PHE B 1 602 ? -26.859 20.406 38.781 1 72.56 602 PHE B O 1
ATOM 9958 N N . VAL B 1 603 ? -26.062 18.375 38.344 1 67.88 603 VAL B N 1
ATOM 9959 C CA . VAL B 1 603 ? -26.734 17.781 39.5 1 67.88 603 VAL B CA 1
ATOM 9960 C C . VAL B 1 603 ? -26.172 18.359 40.812 1 67.88 603 VAL B C 1
ATOM 9962 O O . VAL B 1 603 ? -26.922 18.672 41.719 1 67.88 603 VAL B O 1
ATOM 9965 N N . ARG B 1 604 ? -24.969 18.578 40.812 1 69.19 604 ARG B N 1
ATOM 9966 C CA . ARG B 1 604 ? -24.328 19.125 42 1 69.19 604 ARG B CA 1
ATOM 9967 C C . ARG B 1 604 ? -24.766 20.562 42.25 1 69.19 604 ARG B C 1
ATOM 9969 O O . ARG B 1 604 ? -25.016 20.953 43.375 1 69.19 604 ARG B O 1
ATOM 9976 N N . LYS B 1 605 ? -24.906 21.328 41.219 1 68.19 605 LYS B N 1
ATOM 9977 C CA . LYS B 1 605 ? -25.344 22.719 41.344 1 68.19 605 LYS B CA 1
ATOM 9978 C C . LYS B 1 605 ? -26.797 22.797 41.781 1 68.19 605 LYS B C 1
ATOM 9980 O O . LYS B 1 605 ? -27.156 23.641 42.625 1 68.19 605 LYS B O 1
ATOM 9985 N N . LYS B 1 606 ? -27.578 21.984 41.25 1 62.78 606 LYS B N 1
ATOM 9986 C CA . LYS B 1 606 ? -29 21.984 41.625 1 62.78 606 LYS B CA 1
ATOM 9987 C C . LYS B 1 606 ? -29.172 21.5 43.062 1 62.78 606 LYS B C 1
ATOM 9989 O O . LYS B 1 606 ? -30 22.016 43.812 1 62.78 606 LYS B O 1
ATOM 9994 N N . CYS B 1 607 ? -28.375 20.609 43.312 1 61.09 607 CYS B N 1
ATOM 9995 C CA . CYS B 1 607 ? -28.453 20.094 44.688 1 61.09 607 CYS B CA 1
ATOM 9996 C C . CYS B 1 607 ? -27.938 21.125 45.688 1 61.09 607 CYS B C 1
ATOM 9998 O O . CYS B 1 607 ? -28.516 21.297 46.75 1 61.09 607 CYS B O 1
ATOM 10000 N N . PHE B 1 608 ? -26.938 21.938 45.312 1 60.38 608 PHE B N 1
ATOM 10001 C CA . PHE B 1 608 ? -26.406 22.953 46.219 1 60.38 608 PHE B CA 1
ATOM 10002 C C . PHE B 1 608 ? -27.297 24.172 46.25 1 60.38 608 PHE B C 1
ATOM 10004 O O . PHE B 1 608 ? -27.422 24.844 47.281 1 60.38 608 PHE B O 1
ATOM 10011 N N . ARG B 1 609 ? -27.859 24.609 45.219 1 58.16 609 ARG B N 1
ATOM 10012 C CA . ARG B 1 609 ? -28.797 25.734 45.25 1 58.16 609 ARG B CA 1
ATOM 10013 C C . ARG B 1 609 ? -30 25.422 46.156 1 58.16 609 ARG B C 1
ATOM 10015 O O . ARG B 1 609 ? -30.484 26.281 46.875 1 58.16 609 ARG B O 1
ATOM 10022 N N . ASN B 1 610 ? -30.438 24.281 46.125 1 55.28 610 ASN B N 1
ATOM 10023 C CA . ASN B 1 610 ? -31.531 23.938 47 1 55.28 610 ASN B CA 1
ATOM 10024 C C . ASN B 1 610 ? -31.109 23.953 48.469 1 55.28 610 ASN B C 1
ATOM 10026 O O . ASN B 1 610 ? -31.891 24.328 49.344 1 55.28 610 ASN B O 1
ATOM 10030 N N . TYR B 1 611 ? -29.859 23.812 48.719 1 53.56 611 TYR B N 1
ATOM 10031 C CA . TYR B 1 611 ? -29.406 23.906 50.094 1 53.56 611 TYR B CA 1
ATOM 10032 C C . TYR B 1 611 ? -29.25 25.359 50.531 1 53.56 611 TYR B C 1
ATOM 10034 O O . TYR B 1 611 ? -29.547 25.703 51.688 1 53.56 611 TYR B O 1
ATOM 10042 N N . SER B 1 612 ? -28.797 26.219 49.656 1 49.22 612 SER B N 1
ATOM 10043 C CA . SER B 1 612 ? -28.609 27.609 50.062 1 49.22 612 SER B CA 1
ATOM 10044 C C . SER B 1 612 ? -29.938 28.344 50.156 1 49.22 612 SER B C 1
ATOM 10046 O O . SER B 1 612 ? -30.047 29.328 50.906 1 49.22 612 SER B O 1
ATOM 10048 N N . SER B 1 613 ? -30.906 28.078 49.344 1 50.38 613 SER B N 1
ATOM 10049 C CA . SER B 1 613 ? -32.188 28.797 49.5 1 50.38 613 SER B CA 1
ATOM 10050 C C . SER B 1 613 ? -32.875 28.422 50.812 1 50.38 613 SER B C 1
ATOM 10052 O O . SER B 1 613 ? -33.75 29.156 51.281 1 50.38 613 SER B O 1
ATOM 10054 N N . GLY B 1 614 ? -32.594 27.312 51.406 1 44.62 614 GLY B N 1
ATOM 10055 C CA . GLY B 1 614 ? -33.188 27.047 52.719 1 44.62 614 GLY B CA 1
ATOM 10056 C C . GLY B 1 614 ? -32.594 27.875 53.844 1 44.62 614 GLY B C 1
ATOM 10057 O O . GLY B 1 614 ? -33.062 27.828 54.969 1 44.62 614 GLY B O 1
ATOM 10058 N N . LEU B 1 615 ? -31.359 28.312 53.75 1 38.78 615 LEU B N 1
ATOM 10059 C CA . LEU B 1 615 ? -30.875 29.078 54.906 1 38.78 615 LEU B CA 1
ATOM 10060 C C . LEU B 1 615 ? -31.266 30.547 54.75 1 38.78 615 LEU B C 1
ATOM 10062 O O . LEU B 1 615 ? -30.625 31.312 54.031 1 38.78 615 LEU B O 1
ATOM 10066 N N . ASP B 1 616 ? -32.625 30.844 54.625 1 38.12 616 ASP B N 1
ATOM 10067 C CA . ASP B 1 616 ? -33.094 32.188 54.875 1 38.12 616 ASP B CA 1
ATOM 10068 C C . ASP B 1 616 ? -32.5 32.75 56.188 1 38.12 616 ASP B C 1
ATOM 10070 O O . ASP B 1 616 ? -32.5 32.062 57.188 1 38.12 616 ASP B O 1
ATOM 10074 N N . PRO B 1 617 ? -31.594 33.75 56.156 1 35.53 617 PRO B N 1
ATOM 10075 C CA . PRO B 1 617 ? -31.219 34.406 57.406 1 35.53 617 PRO B CA 1
ATOM 10076 C C . PRO B 1 617 ? -32.438 34.875 58.219 1 35.53 617 PRO B C 1
ATOM 10078 O O . PRO B 1 617 ? -33.312 35.562 57.656 1 35.53 617 PRO B O 1
ATOM 10081 N N . ILE B 1 618 ? -33.031 34.188 59.125 1 35.47 618 ILE B N 1
ATOM 10082 C CA . ILE B 1 618 ? -33.844 34.688 60.25 1 35.47 618 ILE B CA 1
ATOM 10083 C C . ILE B 1 618 ? -33.125 35.844 60.906 1 35.47 618 ILE B C 1
ATOM 10085 O O . ILE B 1 618 ? -32.219 35.656 61.75 1 35.47 618 ILE B O 1
ATOM 10089 N N . LEU B 1 619 ? -32.344 36.75 60.312 1 29.75 619 LEU B N 1
ATOM 10090 C CA . LEU B 1 619 ? -31.859 37.906 61.094 1 29.75 619 LEU B CA 1
ATOM 10091 C C . LEU B 1 619 ? -33 38.625 61.781 1 29.75 619 LEU B C 1
ATOM 10093 O O . LEU B 1 619 ? -34.156 38.562 61.312 1 29.75 619 LEU B O 1
ATOM 10097 N N . TYR B 1 620 ? -32.656 39.406 62.969 1 32.34 620 TYR B N 1
ATOM 10098 C CA . TYR B 1 620 ? -33.031 40.25 64.125 1 32.34 620 TYR B CA 1
ATOM 10099 C C . TYR B 1 620 ? -33.875 41.438 63.656 1 32.34 620 TYR B C 1
ATOM 10101 O O . TYR B 1 620 ? -33.469 42.188 62.781 1 32.34 620 TYR B O 1
ATOM 10109 N N . ALA B 1 621 ? -35.219 41.312 63.656 1 29.52 621 ALA B N 1
ATOM 10110 C CA . ALA B 1 621 ? -36.188 42.406 63.844 1 29.52 621 ALA B CA 1
ATOM 10111 C C . ALA B 1 621 ? -35.75 43.281 65 1 29.52 621 ALA B C 1
ATOM 10113 O O . ALA B 1 621 ? -35.625 42.812 66.125 1 29.52 621 ALA B O 1
ATOM 10114 N N . ASP B 1 622 ? -34.844 44.281 64.812 1 24.16 622 ASP B N 1
ATOM 10115 C CA . ASP B 1 622 ? -34.75 45.406 65.75 1 24.16 622 ASP B CA 1
ATOM 10116 C C . ASP B 1 622 ? -36.125 46 66 1 24.16 622 ASP B C 1
ATOM 10118 O O . ASP B 1 622 ? -36.844 46.375 65.062 1 24.16 622 ASP B O 1
ATOM 10122 N N . GLU B 1 623 ? -36.594 45.5 67.188 1 20.86 623 GLU B N 1
ATOM 10123 C CA . GLU B 1 623 ? -37 46.469 68.188 1 20.86 623 GLU B CA 1
ATOM 10124 C C . GLU B 1 623 ? -35.844 47.312 68.688 1 20.86 623 GLU B C 1
ATOM 10126 O O . GLU B 1 623 ? -34.75 46.781 68.938 1 20.86 623 GLU B O 1
#

Foldseek 3Di:
DPPPDQPLLWAAWFQWAAQDGPDNDTHGAAQQWTARDIHHRDNVRTGGQEEQADRRHGTQNFSHHGDFQWAFQARHYYTDHNPDPQWGCGGRHTAGHQQKAWAQPDPLRDLVLSQLLLVLSPDRHPPRDPVNRGDDGFDWDMGGALDSQQFGLPPDSHSVSRNTDTPQQFDDDSSQDGAQQWDDFLSDTDGHDDPVVLVVLVVVVVVVVVVVLVLLVVQLPVVVVVVPDDPCPDDLSLVLLLLVVLLLLLLLQVLLVSSQLSPQPLPDCLSVLNRVSNVPNVLVLVNVVSCSNVDRPDDDDLLNSLVCLVCVLVVLVVVLVVVLVVVLVVLVPPVVDDPVVSVVVSVSSVLSSLLSSVVVCVSSQQVNLLSLLQLAPLQKDKDFTTDPPDDDDPPRDIWIAGPRDRNHTNVPPVVSNVVSVVVCCCRVVVVLVVVQVVLCVQQQPPPQPPPPQDCDPDPSPSPCVVVCCPVVVNRDRRPSCCSQQVFFDNVPSSVSSVSSVLSNVLSSLCSRNGLVDPVNLVVNLVSLVVVLVVLVVPVGGPDVVSSVLSNLSSVLSNVVSVVSNDPDPPVCSVVVSVVNSCSSCVSVVVSVVVSVVVVVVVVVVVVVVVVVVVCPPPDDPDD/DPPPPQVLLWAAWWFWEAQDGPDNDTHGAAQQWTARDIHHRDNVRTGGQEEQADRRHGTQNFSHHGDFQWAFQARHYYTDHNPDPQWGCGGRHTAGHQQKAWAQPDPQRDLPLVLLLLVLSPDRHPPRDPVNRGDDGFDWDMGGALDSQQFGLPPDSHSVSRNTDTPPQFDDGSSQFGAQQWDDFLSDTDGNPDPVVLVVLVVVVVVVVVVVLVLLVVQLPVVVVVVPDPPCPDDLSLVLLLLVVLLLLLLLQVLLVSSQLSPQPQPDCLSVLSRVSVPPSVQVLVNVVVCSNVDRPDGDDLLNSLVCLVCVLVVLVVVLVVVLVVVLVVLVPPVPDDPVVVVVVSVSSVLSSLLSSVVVCVSNQQVSLLSLLQLAPLQKDKDFTTDPPDDDDPPRDIWIAGPRDRNHTNVPPVVSNVVSVVVCCCRVVVVLVVVQVVLCVQQQPPPLPPPPQDCDPDPSPSPCVVVCCPVVVNRDRRPSCCSQQVFFDNVPSSVSSVSSVLSNVLSSLCSRNNLVDPVNLVVNLVSLVVVLVVLVVPVGGPDVVSSVLSNLSSVLSNLVSVVSNDPDPPVCSVVVSVVNSCSSCVSVVVSVVVSVVVVVVVVVVVVVVVVVVVCPPPDDPDD

pLDDT: mean 76.45, std 16.47, range [20.86, 96.69]

Organism: Holothuria leucospilota (NCBI:txid206669)

Sequence (1246 aa):
MEMATETVNHVKKGGFYQDKIGYRRCKKCHEGTFVNTSSASSLDQCRVCPEGTDQTKLANYRACFCKTNYSRINRFMECSFCFEEGVNCSFDYKFLRPGYYWNWSFPLTNMTAYAQFVTNLQTTDSSYDNSTIEYRGLMPYVQKCPNSESCLNRESHTVEALEGTCSDGYRGWLCYQCQSRYYRVLNTCRPCPDHWWAILEAVVLILLFCGVLYFLIWRSKDKRGNKGTKNEERSLADKVSSRMKIALGFYQVIGELFDSMHEINWVGPLSVVGKFLSFRNINIFELFIRPRCLKDNFVIDSKLEFKIALTLPVFVLATALLVYHICKLVMMFNKSQKPFAIQPRLNKLKSNVYSFILLLLFVTYTPTCDAIFALFPAACKSFNLYQNSTNYQNSTKTIELLRSDFDLPCDGSLYIYHISAYFATIYVITFPCTLLFVLRKYCKTTDPKPVVPYVQGEEVVCHERTRLLSDADRAAVPFWMKFLCENYKPRFWYWEIVELARKVTQTALVTLRGWDDALTILSTIGLSVLFLTLHAKFAPMKIPFEQRLQMFSLSAIFINILIVAVKIPPEYGVLISTLLILLNLIILLIITGEMALGILRFVRKKCFRNYSSGLDPILYADEMEMATETVNHVKKGGFYQDKIGYRRCKKCHEGTFVNTSSASSLDQCRVCPEGTDQTKLANYRACFCKTNYSRINRFMECSFCFEEGVNCSFDYKFLRPGYYWNWSFPLTNMTAYAQFVTNLQTTDSSYDNSTIEYRGLMPYVQKCPNSESCLNRESHTVEALEGTCSDGYRGWLCYQCQSRYYRVLNTCRPCPDHWWAILEAVVLILLFCGVLYFLIWRSKDKRGNKGTKNEERSLADKVSSRMKIALGFYQVIGELFDSMHEINWVGPLSVVGKFLSFRNINIFELFIRPRCLKDNFVIDSKLEFKIALTLPVFVLATALLVYHICKLVMMFNKSQKPFAIQPRLNKLKSNVYSFILLLLFVTYTPTCDAIFALFPAACKSFNLYQNSTNYQNSTKTIELLRSDFDLPCDGSLYIYHISAYFATIYVITFPCTLLFVLRKYCKTTDPKPVVPYVQGEEVVCHERTRLLSDADRAAVPFWMKFLCENYKPRFWYWEIVELARKVTQTALVTLRGWDDALTILSTIGLSVLFLTLHAKFAPMKIPFEQRLQMFSLSAIFINILIVAVKIPPEYGVLISTLLILLNLIILLIITGEMALGILRFVRKKCFRNYSSGLDPILYADE

Solvent-accessible surface area (backbone atoms only — not comparable to full-atom values): 67856 Å² total; per-residue (Å²): 133,81,78,72,74,78,67,70,70,74,31,56,46,6,13,38,24,40,70,57,86,83,57,81,73,67,44,72,43,57,47,17,16,17,22,94,47,67,54,33,52,38,76,85,56,46,36,53,38,44,56,48,36,32,49,85,34,63,17,50,55,28,27,30,50,42,28,85,40,8,22,43,53,32,53,75,46,49,27,43,78,61,80,56,75,51,55,39,17,76,80,32,35,80,34,46,29,62,16,23,30,46,62,55,88,42,91,61,26,45,59,66,58,45,38,48,20,50,56,33,65,67,41,69,50,90,81,50,53,83,89,33,44,54,50,85,63,49,48,52,32,72,37,76,24,81,38,53,74,25,16,44,11,58,81,45,90,46,63,77,28,59,57,44,46,49,23,88,40,29,29,71,54,57,21,67,40,53,27,73,41,25,42,79,53,84,84,36,51,41,73,47,68,61,68,67,54,56,50,49,51,50,51,50,50,51,47,50,51,49,47,52,52,46,48,54,51,48,47,63,53,60,58,66,72,56,74,74,63,85,76,80,68,79,51,69,57,55,53,51,50,53,52,48,51,51,51,49,56,45,38,48,51,52,20,54,50,55,69,59,45,66,79,61,76,59,66,71,73,41,44,51,51,50,35,52,46,50,62,45,24,71,38,66,60,60,67,59,49,58,47,23,54,75,36,65,87,44,78,85,45,69,68,55,48,31,52,48,46,62,44,45,65,54,48,53,55,50,50,47,52,49,50,52,50,50,53,53,50,52,58,67,64,44,77,86,59,61,74,82,62,46,56,63,52,50,52,51,50,50,40,50,44,49,29,49,51,51,50,52,51,59,65,45,42,59,56,35,48,48,41,39,44,43,52,34,77,62,12,43,42,80,41,68,46,46,51,77,82,72,94,82,84,84,69,70,54,65,47,43,20,23,67,86,36,58,80,42,60,52,82,85,42,58,67,57,32,51,53,32,52,54,46,40,56,52,51,64,51,41,47,57,50,50,50,49,52,51,38,52,72,48,46,52,63,75,69,76,67,76,73,71,75,60,74,64,77,90,58,66,44,63,64,63,69,48,72,63,68,37,82,72,65,52,59,68,60,50,74,51,49,39,80,65,37,64,58,30,31,66,91,36,45,61,51,56,56,53,53,51,48,50,53,44,55,53,50,47,43,45,52,28,62,32,75,84,34,57,66,42,51,52,49,44,53,50,50,38,52,48,51,40,33,51,48,34,53,63,53,47,40,64,48,66,67,60,40,52,50,49,50,48,45,41,50,48,52,38,51,54,53,48,56,66,70,46,77,67,54,76,90,50,44,67,61,52,53,52,52,50,51,51,57,67,45,45,60,56,50,52,51,51,48,52,49,50,50,49,50,49,51,51,52,51,48,56,55,49,51,60,56,56,68,66,62,64,82,80,72,83,81,78,128,133,81,77,70,73,76,70,71,70,75,32,56,46,6,14,38,23,40,69,57,86,82,56,81,73,67,43,70,42,58,45,17,16,17,22,93,46,69,54,33,52,38,75,85,54,45,36,54,38,42,56,46,37,32,48,87,34,63,16,50,55,26,27,30,50,43,26,84,40,8,22,42,53,32,53,74,46,49,26,43,77,62,81,57,75,50,56,38,17,75,81,32,35,81,34,46,28,64,17,24,31,46,64,54,87,45,90,65,28,47,58,65,57,45,37,48,20,51,56,33,62,68,42,70,52,89,80,49,53,83,89,34,44,56,51,86,63,50,48,53,32,70,37,77,24,80,39,54,73,25,16,43,14,61,81,45,90,46,62,78,30,58,57,44,47,50,24,88,40,29,29,71,53,56,22,68,41,52,27,74,38,25,42,79,54,81,85,36,50,39,73,46,68,59,67,65,53,57,50,49,52,51,50,51,49,50,46,51,52,49,47,52,52,46,49,54,52,47,47,64,53,60,60,66,71,57,73,73,63,85,77,82,70,79,52,70,54,55,53,51,50,54,52,47,50,52,51,50,53,44,45,44,49,51,20,53,50,56,68,62,45,65,80,60,76,56,62,69,70,33,41,52,48,46,35,55,51,41,42,57,27,79,35,65,58,61,67,62,52,56,46,24,54,76,36,66,86,44,79,87,46,66,67,54,47,30,53,48,46,62,44,45,65,53,47,53,53,51,51,48,52,48,51,52,51,50,53,51,51,52,58,67,66,43,76,85,58,60,74,80,61,46,55,63,50,48,54,52,49,50,41,50,45,50,29,50,52,51,50,52,52,58,64,44,43,59,55,34,48,48,39,38,45,44,51,34,76,62,11,43,41,79,40,66,44,45,50,77,81,70,91,84,84,80,70,70,53,66,47,42,21,22,66,86,35,56,79,41,60,52,82,82,41,57,67,58,32,53,53,32,52,54,46,39,58,52,50,65,51,40,48,57,50,51,51,50,52,53,38,52,72,51,48,52,64,74,70,75,70,76,72,73,75,59,76,64,75,89,56,66,44,62,64,65,68,48,70,65,68,37,82,73,63,53,59,69,60,50,75,51,49,39,80,65,38,65,58,30,30,66,91,36,44,62,50,57,55,53,52,52,50,49,54,46,55,53,50,46,44,43,52,27,64,31,73,85,35,56,66,43,50,52,49,45,51,49,49,39,52,50,51,41,34,50,48,33,52,62,53,48,41,65,46,65,67,60,39,52,49,48,50,49,47,42,50,49,52,40,50,55,53,49,54,68,72,45,77,69,56,75,90,50,45,65,62,51,41,51,52,49,51,50,57,68,44,45,60,55,50,52,52,52,49,52,49,50,50,50,50,50,52,49,50,50,48,55,55,48,50,59,55,55,68,68,63,64,82,83,72,84,79,81,125